Protein AF-A0AAW2W9T3-F1 (afdb_monomer)

Radius of gyration: 33.56 Å; Cα contacts (8 Å, |Δi|>4): 999; chains: 1; bounding box: 74×123×101 Å

Mean predicted aligned error: 19.27 Å

pLDDT: mean 73.45, std 22.7, range [21.59, 97.94]

Structure (mmCIF, N/CA/C/O backbone):
data_AF-A0AAW2W9T3-F1
#
_entry.id   AF-A0AAW2W9T3-F1
#
loop_
_atom_site.group_PDB
_atom_site.id
_atom_site.type_symbol
_atom_site.label_atom_id
_atom_site.label_alt_id
_atom_site.label_comp_id
_atom_site.label_asym_id
_atom_site.label_entity_id
_atom_site.label_seq_id
_atom_site.pdbx_PDB_ins_code
_atom_site.Cartn_x
_atom_site.Cartn_y
_atom_site.Cartn_z
_atom_site.occupancy
_atom_site.B_iso_or_equiv
_atom_site.auth_seq_id
_atom_site.auth_comp_id
_atom_site.auth_asym_id
_atom_site.auth_atom_id
_atom_site.pdbx_PDB_model_num
ATOM 1 N N . MET A 1 1 ? 9.383 1.566 -60.393 1.00 28.81 1 MET A N 1
ATOM 2 C CA . MET A 1 1 ? 8.942 0.351 -59.680 1.00 28.81 1 MET A CA 1
ATOM 3 C C . MET A 1 1 ? 9.323 0.533 -58.227 1.00 28.81 1 MET A C 1
ATOM 5 O O . MET A 1 1 ? 10.505 0.584 -57.920 1.00 28.81 1 MET A O 1
ATOM 9 N N . SER A 1 2 ? 8.333 0.792 -57.384 1.00 25.00 2 SER A N 1
ATOM 10 C CA . SER A 1 2 ? 8.499 1.185 -55.985 1.00 25.00 2 SER A CA 1
ATOM 11 C C . SER A 1 2 ? 8.487 -0.082 -55.123 1.00 25.00 2 SER A C 1
ATOM 13 O O . SER A 1 2 ? 7.438 -0.704 -54.991 1.00 25.00 2 SER A O 1
ATOM 15 N N . SER A 1 3 ? 9.645 -0.496 -54.599 1.00 24.22 3 SER A N 1
ATOM 16 C CA . SER A 1 3 ? 9.760 -1.596 -53.628 1.00 24.22 3 SER A CA 1
ATOM 17 C C . SER A 1 3 ? 9.370 -1.079 -52.238 1.00 24.22 3 SER A C 1
ATOM 19 O O . SER A 1 3 ? 9.903 -0.066 -51.780 1.00 24.22 3 SER A O 1
ATOM 21 N N . LEU A 1 4 ? 8.403 -1.736 -51.594 1.00 26.38 4 LEU A N 1
ATOM 22 C CA . LEU A 1 4 ? 7.988 -1.467 -50.217 1.00 26.38 4 LEU A CA 1
ATOM 23 C C . LEU A 1 4 ? 8.883 -2.295 -49.285 1.00 26.38 4 LEU A C 1
ATOM 25 O O . LEU A 1 4 ? 8.672 -3.492 -49.097 1.00 26.38 4 LEU A O 1
ATOM 29 N N . THR A 1 5 ? 9.898 -1.652 -48.710 1.00 29.64 5 THR A N 1
ATOM 30 C CA . THR A 1 5 ? 10.703 -2.214 -47.618 1.00 29.64 5 THR A CA 1
ATOM 31 C C . THR A 1 5 ? 9.876 -2.176 -46.331 1.00 29.64 5 THR A C 1
ATOM 33 O O . THR A 1 5 ? 9.401 -1.107 -45.939 1.00 29.64 5 THR A O 1
ATOM 36 N N . LEU A 1 6 ? 9.707 -3.316 -45.653 1.00 29.98 6 LEU A N 1
ATOM 37 C CA . LEU A 1 6 ? 9.110 -3.375 -44.314 1.00 29.98 6 LEU A CA 1
ATOM 38 C C . LEU A 1 6 ? 10.035 -2.650 -43.318 1.00 29.98 6 LEU A C 1
ATOM 40 O O . LEU A 1 6 ? 10.959 -3.234 -42.763 1.00 29.98 6 LEU A O 1
ATOM 44 N N . LYS A 1 7 ? 9.814 -1.347 -43.103 1.00 29.31 7 LYS A N 1
ATOM 45 C CA . LYS A 1 7 ? 10.530 -0.570 -42.082 1.00 29.31 7 LYS A CA 1
ATOM 46 C C . LYS A 1 7 ? 9.965 -0.866 -40.695 1.00 29.31 7 LYS A C 1
ATOM 48 O O . LYS A 1 7 ? 9.048 -0.197 -40.227 1.00 29.31 7 LYS A O 1
ATOM 53 N N . LEU A 1 8 ? 10.581 -1.815 -40.001 1.00 29.28 8 LEU A N 1
ATOM 54 C CA . LEU A 1 8 ? 10.527 -1.933 -38.541 1.00 29.28 8 LEU A CA 1
ATOM 55 C C . LEU A 1 8 ? 11.559 -0.972 -37.917 1.00 29.28 8 LEU A C 1
ATOM 57 O O . LEU A 1 8 ? 12.547 -1.396 -37.333 1.00 29.28 8 LEU A O 1
ATOM 61 N N . SER A 1 9 ? 11.404 0.339 -38.130 1.00 26.16 9 SER A N 1
ATOM 62 C CA . SER A 1 9 ? 12.124 1.389 -37.379 1.00 26.16 9 SER A CA 1
ATOM 63 C C . SER A 1 9 ? 11.781 2.793 -37.889 1.00 26.16 9 SER A C 1
ATOM 65 O O . SER A 1 9 ? 12.215 3.180 -38.970 1.00 26.16 9 SER A O 1
ATOM 67 N N . SER A 1 10 ? 11.037 3.562 -37.083 1.00 25.78 10 SER A N 1
ATOM 68 C CA . SER A 1 10 ? 11.217 5.015 -36.882 1.00 25.78 10 SER A CA 1
ATOM 69 C C . SER A 1 10 ? 10.054 5.604 -36.070 1.00 25.78 10 SER A C 1
ATOM 71 O O . SER A 1 10 ? 9.067 6.050 -36.644 1.00 25.78 10 SER A O 1
ATOM 73 N N . PHE A 1 11 ? 10.176 5.663 -34.743 1.00 25.94 11 PHE A N 1
ATOM 74 C CA . PHE A 1 11 ? 9.426 6.633 -33.932 1.00 25.94 11 PHE A CA 1
ATOM 75 C C . PHE A 1 11 ? 10.298 7.146 -32.778 1.00 25.94 11 PHE A C 1
ATOM 77 O O . PHE A 1 11 ? 9.972 6.975 -31.613 1.00 25.94 11 PHE A O 1
ATOM 84 N N . LEU A 1 12 ? 11.415 7.803 -33.114 1.00 24.53 12 LEU A N 1
ATOM 85 C CA . LEU A 1 12 ? 12.057 8.796 -32.247 1.00 24.53 12 LEU A CA 1
ATOM 86 C C . LEU A 1 12 ? 12.598 9.968 -33.092 1.00 24.53 12 LEU A C 1
ATOM 88 O O . LEU A 1 12 ? 13.439 9.778 -33.962 1.00 24.53 12 LEU A O 1
ATOM 92 N N . LEU A 1 13 ? 12.051 11.153 -32.790 1.00 28.12 13 LEU A N 1
ATOM 93 C CA . LEU A 1 13 ? 12.608 12.520 -32.823 1.00 28.12 13 LEU A CA 1
ATOM 94 C C . LEU A 1 13 ? 13.431 13.021 -34.033 1.00 28.12 13 LEU A C 1
ATOM 96 O O . LEU A 1 13 ? 14.560 12.607 -34.263 1.00 28.12 13 LEU A O 1
ATOM 100 N N . SER A 1 14 ? 12.941 14.097 -34.662 1.00 23.50 14 SER A N 1
ATOM 101 C CA . SER A 1 14 ? 13.670 15.374 -34.880 1.00 23.50 14 SER A CA 1
ATOM 102 C C . SER A 1 14 ? 12.725 16.392 -35.551 1.00 23.50 14 SER A C 1
ATOM 104 O O . SER A 1 14 ? 12.052 16.064 -36.518 1.00 23.50 14 SER A O 1
ATOM 106 N N . SER A 1 15 ? 12.441 17.524 -34.888 1.00 25.36 15 SER A N 1
ATOM 107 C CA . SER A 1 15 ? 13.003 18.878 -35.131 1.00 25.36 15 SER A CA 1
ATOM 108 C C . SER A 1 15 ? 12.239 19.629 -36.247 1.00 25.36 15 SER A C 1
ATOM 110 O O . SER A 1 15 ? 11.761 18.995 -37.170 1.00 25.36 15 SER A O 1
ATOM 112 N N . SER A 1 16 ? 12.018 20.943 -36.266 1.00 23.75 16 SER A N 1
ATOM 113 C CA . SER A 1 16 ? 12.790 22.059 -35.724 1.00 23.75 16 SER A CA 1
ATOM 114 C C . SER A 1 16 ? 12.041 23.385 -35.948 1.00 23.75 16 SER A C 1
ATOM 116 O O . SER A 1 16 ? 11.415 23.558 -36.987 1.00 23.75 16 SER A O 1
ATOM 118 N N . ALA A 1 17 ? 12.252 24.319 -35.017 1.00 24.38 17 ALA A N 1
ATOM 119 C CA . ALA A 1 17 ? 12.525 25.749 -35.212 1.00 24.38 17 ALA A CA 1
ATOM 120 C C . ALA A 1 17 ? 11.571 26.640 -36.034 1.00 24.38 17 ALA A C 1
ATOM 122 O O . ALA A 1 17 ? 11.462 26.511 -37.246 1.00 24.38 17 ALA A O 1
ATOM 123 N N . GLN A 1 18 ? 11.113 27.715 -35.382 1.00 23.45 18 GLN A N 1
ATOM 124 C CA . GLN A 1 18 ? 11.306 29.081 -35.884 1.00 23.45 18 GLN A CA 1
ATOM 125 C C . GLN A 1 18 ? 11.301 30.082 -34.717 1.00 23.45 18 GLN A C 1
ATOM 127 O O . GLN A 1 18 ? 10.327 30.211 -33.981 1.00 23.45 18 GLN A O 1
ATOM 132 N N . SER A 1 19 ? 12.427 30.769 -34.544 1.00 22.86 19 SER A N 1
ATOM 133 C CA . SER A 1 19 ? 12.552 32.064 -33.870 1.00 22.86 19 SER A CA 1
ATOM 134 C C . SER A 1 19 ? 12.524 33.167 -34.946 1.00 22.86 19 SER A C 1
ATOM 136 O O . SER A 1 19 ? 12.803 32.871 -36.112 1.00 22.86 19 SER A O 1
ATOM 138 N N . PRO A 1 20 ? 12.175 34.423 -34.599 1.00 26.45 20 PRO A N 1
ATOM 139 C CA . PRO A 1 20 ? 13.258 35.345 -34.245 1.00 26.45 20 PRO A CA 1
ATOM 140 C C . PRO A 1 20 ? 12.927 36.393 -33.148 1.00 26.45 20 PRO A C 1
ATOM 142 O O . PRO A 1 20 ? 11.794 36.831 -32.984 1.00 26.45 20 PRO A O 1
ATOM 145 N N . SER A 1 21 ? 13.987 36.756 -32.408 1.00 22.61 21 SER A N 1
ATOM 146 C CA . SER A 1 21 ? 14.390 38.092 -31.901 1.00 22.61 21 SER A CA 1
ATOM 147 C C . SER A 1 21 ? 13.304 39.107 -31.476 1.00 22.61 21 SER A C 1
ATOM 149 O O . SER A 1 21 ? 12.550 39.610 -32.297 1.00 22.61 21 SER A O 1
ATOM 151 N N . SER A 1 22 ? 13.208 39.448 -30.186 1.00 22.84 22 SER A N 1
ATOM 152 C CA . SER A 1 22 ? 13.941 40.531 -29.484 1.00 22.84 22 SER A CA 1
ATOM 153 C C . SER A 1 22 ? 13.091 41.793 -29.296 1.00 22.84 22 SER A C 1
ATOM 155 O O . SER A 1 22 ? 12.693 42.393 -30.286 1.00 22.84 22 SER A O 1
ATOM 157 N N . LEU A 1 23 ? 12.887 42.225 -28.045 1.00 23.83 23 LEU A N 1
ATOM 158 C CA . LEU A 1 23 ? 13.168 43.587 -27.559 1.00 23.83 23 LEU A CA 1
ATOM 159 C C . LEU A 1 23 ? 12.812 43.721 -26.069 1.00 23.83 23 LEU A C 1
ATOM 161 O O . LEU A 1 23 ? 11.945 43.037 -25.533 1.00 23.83 23 LEU A O 1
ATOM 165 N N . LEU A 1 24 ? 13.593 44.572 -25.415 1.00 21.97 24 LEU A N 1
ATOM 166 C CA . LEU A 1 24 ? 13.714 44.793 -23.982 1.00 21.97 24 LEU A CA 1
ATOM 167 C C . LEU A 1 24 ? 12.614 45.689 -23.391 1.00 21.97 24 LEU A C 1
ATOM 169 O O . LEU A 1 24 ? 12.110 46.594 -24.045 1.00 21.97 24 LEU A O 1
ATOM 173 N N . SER A 1 25 ? 12.430 45.489 -22.080 1.00 22.55 25 SER A N 1
ATOM 174 C CA . SER A 1 25 ? 12.135 46.476 -21.025 1.00 22.55 25 SER A CA 1
ATOM 175 C C . SER A 1 25 ? 10.830 47.278 -21.084 1.00 22.55 25 SER A C 1
ATOM 177 O O . SER A 1 25 ? 10.668 48.174 -21.901 1.00 22.55 25 SER A O 1
ATOM 179 N N . SER A 1 26 ? 9.995 47.153 -20.052 1.00 22.70 26 SER A N 1
ATOM 180 C CA . SER A 1 26 ? 10.038 48.056 -18.886 1.00 22.70 26 SER A CA 1
ATOM 181 C C . SER A 1 26 ? 8.856 47.809 -17.942 1.00 22.70 26 SER A C 1
ATOM 183 O O . SER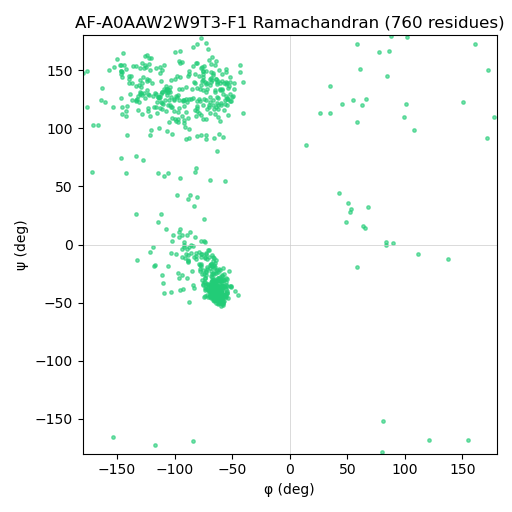 A 1 26 ? 7.784 47.350 -18.320 1.00 22.70 26 SER A O 1
ATOM 185 N N . SER A 1 27 ? 9.129 48.069 -16.673 1.00 22.53 27 SER A N 1
ATOM 186 C CA . SER A 1 27 ? 8.262 48.006 -15.505 1.00 22.53 27 SER A CA 1
ATOM 187 C C . SER A 1 27 ? 7.184 49.093 -15.480 1.00 22.53 27 SER A C 1
ATOM 189 O O . SER A 1 27 ? 7.516 50.256 -15.695 1.00 22.53 27 SER A O 1
ATOM 191 N N . SER A 1 28 ? 5.979 48.761 -15.011 1.00 23.75 28 SER A N 1
ATOM 192 C CA . SER A 1 28 ? 5.207 49.656 -14.134 1.00 23.75 28 SER A CA 1
ATOM 193 C C . SER A 1 28 ? 4.069 48.921 -13.419 1.00 23.75 28 SER A C 1
ATOM 195 O O . SER A 1 28 ? 3.207 48.301 -14.034 1.00 23.75 28 SER A O 1
ATOM 197 N N . SER A 1 29 ? 4.109 49.028 -12.098 1.00 22.73 29 SER A N 1
ATOM 198 C CA . SER A 1 29 ? 3.089 48.741 -11.091 1.00 22.73 29 SER A CA 1
ATOM 199 C C . SER A 1 29 ? 1.771 49.485 -11.324 1.00 22.73 29 SER A C 1
ATOM 201 O O . SER A 1 29 ? 1.824 50.625 -11.765 1.00 22.73 29 SER A O 1
ATOM 203 N N . LEU A 1 30 ? 0.636 48.880 -10.930 1.00 23.33 30 LEU A N 1
ATOM 204 C CA . LEU A 1 30 ? -0.597 49.531 -10.429 1.00 23.33 30 LEU A CA 1
ATOM 205 C C . LEU A 1 30 ? -1.569 48.454 -9.877 1.00 23.33 30 LEU A C 1
ATOM 207 O O . LEU A 1 30 ? -2.106 47.637 -10.614 1.00 23.33 30 LEU A O 1
ATOM 211 N N . THR A 1 31 ? -1.638 48.322 -8.548 1.00 21.91 31 THR A N 1
ATOM 212 C CA . THR A 1 31 ? -2.801 48.581 -7.666 1.00 21.91 31 THR A CA 1
ATOM 213 C C . THR A 1 31 ? -4.091 47.791 -7.929 1.00 21.91 31 THR A C 1
ATOM 215 O O . THR A 1 31 ? -4.872 48.112 -8.818 1.00 21.91 31 THR A O 1
ATOM 218 N N . SER A 1 32 ? -4.324 46.823 -7.036 1.00 24.59 32 SER A N 1
ATOM 219 C CA . SER A 1 32 ? -5.576 46.534 -6.311 1.00 24.59 32 SER A CA 1
ATOM 220 C C . SER A 1 32 ? -6.912 46.957 -6.938 1.00 24.59 32 SER A C 1
ATOM 222 O O . SER A 1 32 ? -7.265 48.130 -6.877 1.00 24.59 32 SER A O 1
ATOM 224 N N . TYR A 1 33 ? -7.735 45.976 -7.318 1.00 21.59 33 TYR A N 1
ATOM 225 C CA . TYR A 1 33 ? -9.193 46.064 -7.190 1.00 21.59 33 TYR A CA 1
ATOM 226 C C . TYR A 1 33 ? -9.769 44.678 -6.863 1.00 21.59 33 TYR A C 1
ATOM 228 O O . TYR A 1 33 ? -9.711 43.757 -7.672 1.00 21.59 33 TYR A O 1
ATOM 236 N N . ILE A 1 34 ? -10.298 44.544 -5.645 1.00 24.36 34 ILE A N 1
ATOM 237 C CA . ILE A 1 34 ? -11.130 43.425 -5.186 1.00 24.36 34 ILE A CA 1
ATOM 238 C C . ILE A 1 34 ? -12.590 43.822 -5.445 1.00 24.36 34 ILE A C 1
ATOM 240 O O . ILE A 1 34 ? -13.016 44.846 -4.905 1.00 24.36 34 ILE A O 1
ATOM 244 N N . PRO A 1 35 ? -13.386 43.039 -6.190 1.00 23.75 35 PRO A N 1
ATOM 245 C CA . PRO A 1 35 ? -14.841 43.094 -6.115 1.00 23.75 35 PRO A CA 1
ATOM 246 C C . PRO A 1 35 ? -15.387 41.978 -5.195 1.00 23.75 35 PRO A C 1
ATOM 248 O O . PRO A 1 35 ? -14.815 40.887 -5.146 1.00 23.75 35 PRO A O 1
ATOM 251 N N . PRO A 1 36 ? -16.480 42.222 -4.446 1.00 24.06 36 PRO A N 1
ATOM 252 C CA . PRO A 1 36 ? -17.007 41.283 -3.460 1.00 24.06 36 PRO A CA 1
ATOM 253 C C . PRO A 1 36 ? -17.878 40.175 -4.079 1.00 24.06 36 PRO A C 1
ATOM 255 O O . PRO A 1 36 ? -18.471 40.336 -5.144 1.00 24.06 36 PRO A O 1
ATOM 258 N N . LEU A 1 37 ? -17.958 39.062 -3.342 1.00 26.14 37 LEU A N 1
ATOM 259 C CA . LEU A 1 37 ? -18.796 37.873 -3.551 1.00 26.14 37 LEU A CA 1
ATOM 260 C C . LEU A 1 37 ? -20.255 38.160 -3.958 1.00 26.14 37 LEU A C 1
ATOM 262 O O . LEU A 1 37 ? -20.860 39.094 -3.430 1.00 26.14 37 LEU A O 1
ATOM 266 N N . PRO A 1 38 ? -20.909 37.212 -4.656 1.00 22.12 38 PRO A N 1
ATOM 267 C CA . PRO A 1 38 ? -22.319 36.925 -4.460 1.00 22.12 38 PRO A CA 1
ATOM 268 C C . PRO A 1 38 ? -22.505 35.675 -3.589 1.00 22.12 38 PRO A C 1
ATOM 270 O O . PRO A 1 38 ? -22.025 34.579 -3.877 1.00 22.12 38 PRO A O 1
ATOM 273 N N . SER A 1 39 ? -23.247 35.868 -2.506 1.00 24.38 39 SER A N 1
ATOM 274 C CA . SER A 1 39 ? -23.796 34.841 -1.634 1.00 24.38 39 SER A CA 1
ATOM 275 C C . SER A 1 39 ? -24.855 34.011 -2.368 1.00 24.38 39 SER A C 1
ATOM 277 O O . SER A 1 39 ? -25.858 34.540 -2.844 1.00 24.38 39 SER A O 1
ATOM 279 N N . LEU A 1 40 ? -24.679 32.690 -2.406 1.00 23.30 40 LEU A N 1
ATOM 280 C CA . LEU A 1 40 ? -25.723 31.756 -2.830 1.00 23.30 40 LEU A CA 1
ATOM 281 C C . LEU A 1 40 ? -26.148 30.895 -1.638 1.00 23.30 40 LEU A C 1
ATOM 283 O O . LEU A 1 40 ? -25.479 29.944 -1.243 1.00 23.30 40 LEU A O 1
ATOM 287 N N . ARG A 1 41 ? -27.286 31.279 -1.049 1.00 21.67 41 ARG A N 1
ATOM 288 C CA . ARG A 1 41 ? -28.108 30.436 -0.173 1.00 21.67 41 ARG A CA 1
ATOM 289 C C . ARG A 1 41 ? -28.865 29.431 -1.037 1.00 21.67 41 ARG A C 1
ATOM 291 O O . ARG A 1 41 ? -29.556 29.844 -1.963 1.00 21.67 41 ARG A O 1
ATOM 298 N N . PHE A 1 42 ? -28.853 28.160 -0.645 1.00 22.38 42 PHE A N 1
ATOM 299 C CA . PHE A 1 42 ? -29.836 27.173 -1.095 1.00 22.38 42 PHE A CA 1
ATOM 300 C C . PHE A 1 42 ? -30.505 26.463 0.103 1.00 22.38 42 PHE A C 1
ATOM 302 O O . PHE A 1 42 ? -29.948 26.452 1.203 1.00 22.38 42 PHE A O 1
ATOM 309 N N . PRO A 1 43 ? -31.757 25.996 -0.063 1.00 21.77 43 PRO A N 1
ATOM 310 C CA . PRO A 1 43 ? -32.754 25.920 1.003 1.00 21.77 43 PRO A CA 1
ATOM 311 C C . PRO A 1 43 ? -32.722 24.611 1.802 1.00 21.77 43 PRO A C 1
ATOM 313 O O . PRO A 1 43 ? -32.554 23.526 1.252 1.00 21.77 43 PRO A O 1
ATOM 316 N N . ARG A 1 44 ? -33.008 24.710 3.107 1.00 21.91 44 ARG A N 1
ATOM 317 C CA . ARG A 1 44 ? -33.393 23.573 3.957 1.00 21.91 44 ARG A CA 1
ATOM 318 C C . ARG A 1 44 ? -34.758 23.039 3.512 1.00 21.91 44 ARG A C 1
ATOM 320 O O . ARG A 1 44 ? -35.753 23.751 3.627 1.00 21.91 44 ARG A O 1
ATOM 327 N N . LYS A 1 45 ? -34.825 21.772 3.106 1.00 22.59 45 LYS A N 1
ATOM 328 C CA . LYS A 1 45 ? -36.050 20.967 3.197 1.00 22.59 45 LYS A CA 1
ATOM 329 C C . LYS A 1 45 ? -35.782 19.810 4.148 1.00 22.59 45 LYS A C 1
ATOM 331 O O . LYS A 1 45 ? -34.885 19.012 3.907 1.00 22.59 45 LYS A O 1
ATOM 336 N N . SER A 1 46 ? -36.537 19.760 5.242 1.00 24.03 46 SER A N 1
ATOM 337 C CA . SER A 1 46 ? -36.620 18.579 6.091 1.00 24.03 46 SER A CA 1
ATOM 338 C C . SER A 1 46 ? -37.549 17.564 5.427 1.00 24.03 46 SER A C 1
ATOM 340 O O . SER A 1 46 ? -38.642 17.907 4.975 1.00 24.03 46 SER A O 1
ATOM 342 N N . SER A 1 47 ? -37.137 16.302 5.383 1.00 24.12 47 SER A N 1
ATOM 343 C CA . SER A 1 47 ? -38.068 15.192 5.206 1.00 24.12 47 SER A CA 1
ATOM 344 C C . SER A 1 47 ? -37.613 14.026 6.070 1.00 24.12 47 SER A C 1
ATOM 346 O O . SER A 1 47 ? -36.586 13.408 5.807 1.00 24.12 47 SER A O 1
ATOM 348 N N . ASN A 1 48 ? -38.394 13.756 7.113 1.00 24.88 48 ASN A N 1
ATOM 349 C CA . ASN A 1 48 ? -38.319 12.544 7.915 1.00 24.88 48 ASN A CA 1
ATOM 350 C C . ASN A 1 48 ? -38.623 11.334 7.025 1.00 24.88 48 ASN A C 1
ATOM 352 O O . ASN A 1 48 ? -39.760 11.214 6.575 1.00 24.88 48 ASN A O 1
ATOM 356 N N . TYR A 1 49 ? -37.673 10.417 6.830 1.00 24.44 49 TYR A N 1
ATOM 357 C CA . TYR A 1 49 ? -37.990 9.061 6.384 1.00 24.44 49 TYR A CA 1
ATOM 358 C C . TYR A 1 49 ? -37.183 8.021 7.160 1.00 24.44 49 TYR A C 1
ATOM 360 O O . TYR A 1 49 ? -35.965 8.071 7.279 1.00 24.44 49 TYR A O 1
ATOM 368 N N . ARG A 1 50 ? -37.951 7.105 7.746 1.00 23.39 50 ARG A N 1
ATOM 369 C CA . ARG A 1 50 ? -37.570 5.996 8.614 1.00 23.39 50 ARG A CA 1
ATOM 370 C C . ARG A 1 50 ? -36.876 4.933 7.753 1.00 23.39 50 ARG A C 1
ATOM 372 O O . ARG A 1 50 ? -37.503 4.396 6.842 1.00 23.39 50 ARG A O 1
ATOM 379 N N . GLY A 1 51 ? -35.600 4.662 8.019 1.00 23.30 51 GLY A N 1
ATOM 380 C CA . GLY A 1 51 ? -34.808 3.667 7.295 1.00 23.30 51 GLY A CA 1
ATOM 381 C C . GLY A 1 51 ? -35.351 2.247 7.471 1.00 23.30 51 GLY A C 1
ATOM 382 O O . GLY A 1 51 ? -35.743 1.850 8.570 1.00 23.30 51 GLY A O 1
ATOM 383 N N . ARG A 1 52 ? -35.368 1.477 6.380 1.00 21.78 52 ARG A N 1
ATOM 384 C CA . ARG A 1 52 ? -35.613 0.032 6.393 1.00 21.78 52 ARG A CA 1
ATOM 385 C C . ARG A 1 52 ? -34.273 -0.658 6.127 1.00 21.78 52 ARG A C 1
ATOM 387 O O . ARG A 1 52 ? -33.835 -0.739 4.986 1.00 21.78 52 ARG A O 1
ATOM 394 N N . LEU A 1 53 ? -33.612 -1.083 7.203 1.00 26.77 53 LEU A N 1
ATOM 395 C CA . LEU A 1 53 ? -32.413 -1.924 7.173 1.00 26.77 53 LEU A CA 1
ATOM 396 C C . LEU A 1 53 ? -32.767 -3.292 6.579 1.00 26.77 53 LEU A C 1
ATOM 398 O O . LEU A 1 53 ? -33.752 -3.908 6.993 1.00 26.77 53 LEU A O 1
ATOM 402 N N . THR A 1 54 ? -31.971 -3.766 5.623 1.00 22.77 54 THR A N 1
ATOM 403 C CA . THR A 1 54 ? -32.106 -5.121 5.076 1.00 22.77 54 THR A CA 1
ATOM 404 C C . THR A 1 54 ? -31.057 -6.005 5.737 1.00 22.77 54 THR A C 1
ATOM 406 O O . THR A 1 54 ? -29.864 -5.861 5.498 1.00 22.77 54 THR A O 1
ATOM 409 N N . LEU A 1 55 ? -31.525 -6.884 6.619 1.00 21.73 55 LEU A N 1
ATOM 410 C CA . LEU A 1 55 ? -30.737 -7.885 7.327 1.00 21.73 55 LEU A CA 1
ATOM 411 C C . LEU A 1 55 ? -30.518 -9.083 6.388 1.00 21.73 55 LEU A C 1
ATOM 413 O O . LEU A 1 55 ? -31.492 -9.735 6.017 1.00 21.73 55 LEU A O 1
ATOM 417 N N . ILE A 1 56 ? -29.277 -9.402 6.014 1.00 23.22 56 ILE A N 1
ATOM 418 C CA . ILE A 1 56 ? -28.965 -10.697 5.388 1.00 23.22 56 ILE A CA 1
ATOM 419 C C . ILE A 1 56 ? -28.405 -11.600 6.482 1.00 23.22 56 ILE A C 1
ATOM 421 O O . ILE A 1 56 ? -27.289 -11.418 6.958 1.00 23.22 56 ILE A O 1
ATOM 425 N N . ARG A 1 57 ? -29.228 -12.557 6.910 1.00 22.44 57 ARG A N 1
ATOM 426 C CA . ARG A 1 57 ? -28.869 -13.623 7.845 1.00 22.44 57 ARG A CA 1
ATOM 427 C C . ARG A 1 57 ? -28.676 -14.885 7.006 1.00 22.44 57 ARG A C 1
ATOM 429 O O . ARG A 1 57 ? -29.616 -15.305 6.340 1.00 22.44 57 ARG A O 1
ATOM 436 N N . ALA A 1 58 ? -27.478 -15.457 6.995 1.00 23.06 58 ALA A N 1
ATOM 437 C CA . ALA A 1 58 ? -27.243 -16.736 6.335 1.00 23.06 58 ALA A CA 1
ATOM 438 C C . ALA A 1 58 ? -27.763 -17.877 7.228 1.00 23.06 58 ALA A C 1
ATOM 440 O O . ALA A 1 58 ? -27.351 -17.986 8.383 1.00 23.06 58 ALA A O 1
ATOM 441 N N . SER A 1 59 ? -28.663 -18.713 6.705 1.00 23.55 59 SER A N 1
ATOM 442 C CA . SER A 1 59 ? -28.896 -20.071 7.209 1.00 23.55 59 SER A CA 1
ATOM 443 C C . SER A 1 59 ? -29.104 -21.038 6.044 1.00 23.55 59 SER A C 1
ATOM 445 O O . SER A 1 59 ? -29.736 -20.686 5.049 1.00 23.55 59 SER A O 1
ATOM 447 N N . GLU A 1 60 ? -28.575 -22.247 6.200 1.00 25.50 60 GLU A N 1
ATOM 448 C CA . GLU A 1 60 ? -28.649 -23.383 5.277 1.00 25.50 60 GLU A CA 1
ATOM 449 C C . GLU A 1 60 ? -30.045 -24.044 5.251 1.00 25.50 60 GLU A C 1
ATOM 451 O O . GLU A 1 60 ? -30.664 -24.196 6.306 1.00 25.50 60 GLU A O 1
ATOM 456 N N . ASN A 1 61 ? -30.518 -24.427 4.051 1.00 24.19 61 ASN A N 1
ATOM 457 C CA . ASN A 1 61 ? -31.056 -25.753 3.655 1.00 24.19 61 ASN A CA 1
ATOM 458 C C . ASN A 1 61 ? -32.127 -25.710 2.534 1.00 24.19 61 ASN A C 1
ATOM 460 O O . ASN A 1 61 ? -33.169 -25.076 2.668 1.00 24.19 61 ASN A O 1
ATOM 464 N N . ASP A 1 62 ? -31.798 -26.441 1.463 1.00 23.80 62 ASP A N 1
ATOM 465 C CA . ASP A 1 62 ? -32.538 -27.322 0.537 1.00 23.80 62 ASP A CA 1
ATOM 466 C C . ASP A 1 62 ? -34.004 -27.131 0.056 1.00 23.80 62 ASP A C 1
ATOM 468 O O . ASP A 1 62 ? -34.965 -27.024 0.811 1.00 23.80 62 ASP A O 1
ATOM 472 N N . ASP A 1 63 ? -34.096 -27.365 -1.268 1.00 24.39 63 ASP A N 1
ATOM 473 C CA . ASP A 1 63 ? -35.095 -28.088 -2.087 1.00 24.39 63 ASP A CA 1
ATOM 474 C C . ASP A 1 63 ? -36.229 -27.362 -2.884 1.00 24.39 63 ASP A C 1
ATOM 476 O O . ASP A 1 63 ? -37.247 -26.918 -2.366 1.00 24.39 63 ASP A O 1
ATOM 480 N N . LYS A 1 64 ? -36.037 -27.414 -4.223 1.00 24.83 64 LYS A N 1
ATOM 481 C CA . LYS A 1 64 ? -36.938 -27.702 -5.378 1.00 24.83 64 LYS A CA 1
ATOM 482 C C . LYS A 1 64 ? -38.131 -26.815 -5.831 1.00 24.83 64 LYS A C 1
ATOM 484 O O . LYS A 1 64 ? -39.186 -26.752 -5.215 1.00 24.83 64 LYS A O 1
ATOM 489 N N . SER A 1 65 ? -38.026 -26.474 -7.133 1.00 23.45 65 SER A N 1
ATOM 490 C CA . SER A 1 65 ? -39.005 -26.617 -8.252 1.00 23.45 65 SER A CA 1
ATOM 491 C C . SER A 1 65 ? -39.740 -25.390 -8.859 1.00 23.45 65 SER A C 1
ATOM 493 O O . SER A 1 65 ? -40.796 -24.984 -8.399 1.00 23.45 65 SER A O 1
ATOM 495 N N . SER A 1 66 ? -39.184 -24.934 -10.001 1.00 24.23 66 SER A N 1
ATOM 496 C CA . SER A 1 66 ? -39.780 -24.604 -11.331 1.00 24.23 66 SER A CA 1
ATOM 497 C C . SER A 1 66 ? -40.912 -23.536 -11.479 1.00 24.23 66 SER A C 1
ATOM 499 O O . SER A 1 66 ? -41.339 -22.939 -10.503 1.00 24.23 66 SER A O 1
ATOM 501 N N . PRO A 1 67 ? -41.326 -23.152 -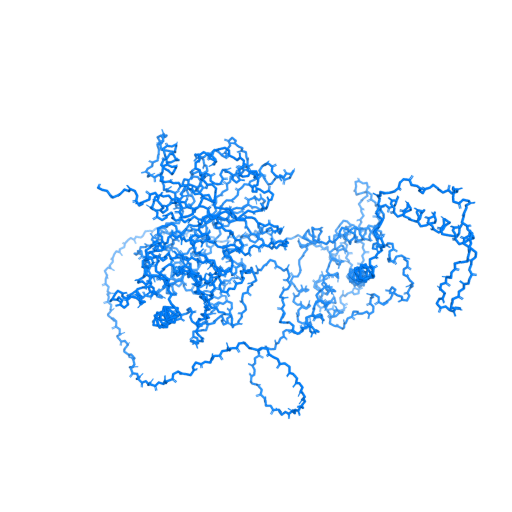12.715 1.00 35.59 67 PRO A N 1
ATOM 502 C CA . PRO A 1 67 ? -40.852 -21.930 -13.384 1.00 35.59 67 PRO A CA 1
ATOM 503 C C . PRO A 1 67 ? -42.000 -20.980 -13.798 1.00 35.59 67 PRO A C 1
ATOM 505 O O . PRO A 1 67 ? -43.137 -21.414 -13.941 1.00 35.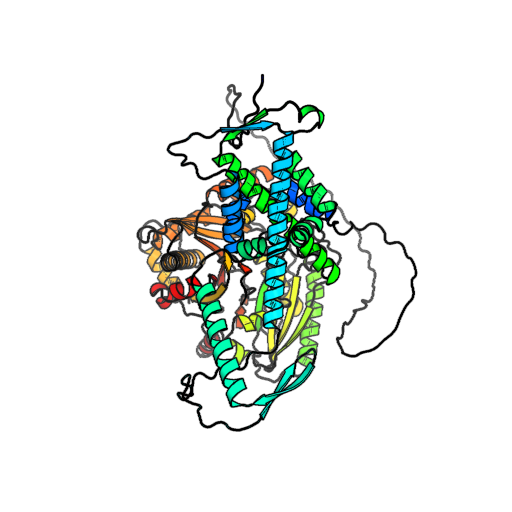59 67 PRO A O 1
ATOM 508 N N . ASN A 1 68 ? -41.722 -19.703 -14.091 1.00 25.05 68 ASN A N 1
ATOM 509 C CA . ASN A 1 68 ? -42.511 -18.975 -15.097 1.00 25.05 68 ASN A CA 1
ATOM 510 C C . ASN A 1 68 ? -41.838 -17.696 -15.599 1.00 25.05 68 ASN A C 1
ATOM 512 O O . ASN A 1 68 ? -41.329 -16.882 -14.832 1.00 25.05 68 ASN A O 1
ATOM 516 N N . ALA A 1 69 ? -41.879 -17.558 -16.923 1.00 28.00 69 ALA A N 1
ATOM 517 C CA . ALA A 1 69 ? -41.439 -16.414 -17.698 1.00 28.00 69 ALA A CA 1
ATOM 518 C C . ALA A 1 69 ? -42.436 -15.249 -17.598 1.00 28.00 69 ALA A C 1
ATOM 520 O O . ALA A 1 69 ? -43.649 -15.454 -17.555 1.00 28.00 69 ALA A O 1
ATOM 521 N N . GLY A 1 70 ? -41.912 -14.027 -17.631 1.00 25.02 70 GLY A N 1
ATOM 522 C CA . GLY A 1 70 ? -42.690 -12.801 -17.752 1.00 25.02 70 GLY A CA 1
ATOM 523 C C . GLY A 1 70 ? -41.774 -11.634 -18.092 1.00 25.02 70 GLY A C 1
ATOM 524 O O . GLY A 1 70 ? -41.052 -11.141 -17.231 1.00 25.02 70 GLY A O 1
ATOM 525 N N . ASP A 1 71 ? -41.792 -11.237 -19.362 1.00 28.11 71 ASP A N 1
ATOM 526 C CA . ASP A 1 71 ? -41.082 -10.090 -19.924 1.00 28.11 71 ASP A CA 1
ATOM 527 C C . ASP A 1 71 ? -41.312 -8.797 -19.126 1.00 28.11 71 ASP A C 1
ATOM 529 O O . ASP A 1 71 ? -42.440 -8.321 -18.989 1.00 28.11 71 ASP A O 1
ATOM 533 N N . SER A 1 72 ? -40.223 -8.139 -18.726 1.00 26.88 72 SER A N 1
ATOM 534 C CA . SER A 1 72 ? -40.228 -6.698 -18.476 1.00 26.88 72 SER A CA 1
ATOM 535 C C . SER A 1 72 ? -38.909 -6.079 -18.934 1.00 26.88 72 SER A C 1
ATOM 537 O O . SER A 1 72 ? -37.840 -6.378 -18.406 1.00 26.88 72 SER A O 1
ATOM 539 N N . LYS A 1 73 ? -39.018 -5.220 -19.950 1.00 29.22 73 LYS A N 1
ATOM 540 C CA . LYS A 1 73 ? -37.946 -4.460 -20.600 1.00 29.22 73 LYS A CA 1
ATOM 541 C C . LYS A 1 73 ? -37.083 -3.684 -19.593 1.00 29.22 73 LYS A C 1
ATOM 543 O O . LYS A 1 73 ? -37.585 -2.808 -18.895 1.00 29.22 73 LYS A O 1
ATOM 548 N N . THR A 1 74 ? -35.779 -3.939 -19.605 1.00 25.66 74 THR A N 1
ATOM 549 C CA . THR A 1 74 ? -34.736 -3.123 -18.961 1.00 25.66 74 THR A CA 1
ATOM 550 C C . THR A 1 74 ? -34.333 -1.933 -19.846 1.00 25.66 74 THR A C 1
ATOM 552 O O . THR A 1 74 ? -34.158 -2.124 -21.053 1.00 25.66 74 THR A O 1
ATOM 555 N N . PRO A 1 75 ? -34.119 -0.722 -19.297 1.00 31.20 75 PRO A N 1
ATOM 556 C CA . PRO A 1 75 ? -33.535 0.385 -20.043 1.00 31.20 75 PRO A CA 1
ATOM 557 C C . PRO A 1 75 ? -31.995 0.330 -20.004 1.00 31.20 75 PRO A C 1
ATOM 559 O O . PRO A 1 75 ? -31.396 0.279 -18.937 1.00 31.20 75 PRO A O 1
ATOM 562 N N . ASN A 1 76 ? -31.390 0.327 -21.197 1.00 34.38 76 ASN A N 1
ATOM 563 C CA . ASN A 1 76 ? -29.995 0.631 -21.557 1.00 34.38 76 ASN A CA 1
ATOM 564 C C . ASN A 1 76 ? -28.945 0.692 -20.425 1.00 34.38 76 ASN A C 1
ATOM 566 O O . ASN A 1 76 ? -28.561 1.771 -19.977 1.00 34.38 76 ASN A O 1
ATOM 570 N N . GLY A 1 77 ? -28.392 -0.472 -20.076 1.00 27.94 77 GLY A N 1
ATOM 571 C CA . GLY A 1 77 ? -27.030 -0.616 -19.558 1.00 27.94 77 GLY A CA 1
ATOM 572 C C . GLY A 1 77 ? -26.127 -1.157 -20.669 1.00 27.94 77 GLY A C 1
ATOM 573 O O . GLY A 1 77 ? -26.568 -1.972 -21.479 1.00 27.94 77 GLY A O 1
ATOM 574 N N . THR A 1 78 ? -24.887 -0.680 -20.760 1.00 36.12 78 THR A N 1
ATOM 575 C CA . THR A 1 78 ? -23.895 -1.150 -21.738 1.00 36.12 78 THR A CA 1
ATOM 576 C C . THR A 1 78 ? -23.742 -2.670 -21.622 1.00 36.12 78 THR A C 1
ATOM 578 O O . THR A 1 78 ? -23.413 -3.173 -20.549 1.00 36.12 78 THR A O 1
ATOM 581 N N . LEU A 1 79 ? -24.027 -3.394 -22.708 1.00 33.50 79 LEU A N 1
ATOM 582 C CA . LEU A 1 79 ? -23.954 -4.856 -22.761 1.00 33.50 79 LEU A CA 1
ATOM 583 C C . LEU A 1 79 ? -22.559 -5.370 -22.335 1.00 33.50 79 LEU A C 1
ATOM 585 O O . LEU A 1 79 ? -21.558 -4.692 -22.592 1.00 33.50 79 LEU A O 1
ATOM 589 N N . PRO A 1 80 ? -22.460 -6.584 -21.758 1.00 49.91 80 PRO A N 1
ATOM 590 C CA . PRO A 1 80 ? -21.188 -7.287 -21.616 1.00 49.91 80 PRO A CA 1
ATOM 591 C C . PRO A 1 80 ? -20.485 -7.355 -22.975 1.00 49.91 80 PRO A C 1
ATOM 593 O O . PRO A 1 80 ? -21.112 -7.746 -23.963 1.00 49.91 80 PRO A O 1
ATOM 596 N N . LYS A 1 81 ? -19.203 -6.967 -23.031 1.00 60.75 81 LYS A N 1
ATOM 597 C CA . LYS A 1 81 ? -18.430 -7.005 -24.280 1.00 60.75 81 LYS A CA 1
ATOM 598 C C . LYS A 1 81 ? -18.490 -8.407 -24.883 1.00 60.75 81 LYS A C 1
ATOM 600 O O . LYS A 1 81 ? -18.161 -9.389 -24.215 1.00 60.75 81 LYS A O 1
ATOM 605 N N . GLY A 1 82 ? -18.902 -8.501 -26.143 1.00 73.88 82 GLY A N 1
ATOM 606 C CA . GLY A 1 82 ? -18.974 -9.781 -26.845 1.00 73.88 82 GLY A CA 1
ATOM 607 C C . GLY A 1 82 ? -17.580 -10.359 -27.116 1.00 73.88 82 GLY A C 1
ATOM 608 O O . GLY A 1 82 ? -16.612 -9.611 -27.258 1.00 73.88 82 GLY A O 1
ATOM 609 N N . ARG A 1 83 ? -17.473 -11.687 -27.273 1.00 78.69 83 ARG A N 1
ATOM 610 C CA . ARG A 1 83 ? -16.230 -12.395 -27.659 1.00 78.69 83 ARG A CA 1
ATOM 611 C C . ARG A 1 83 ? -15.493 -11.702 -28.810 1.00 78.69 83 ARG A C 1
ATOM 613 O O . ARG A 1 83 ? -14.281 -11.499 -28.759 1.00 78.69 83 ARG A O 1
ATOM 620 N N . ARG A 1 84 ? -16.255 -11.280 -29.822 1.00 81.69 84 ARG A N 1
ATOM 621 C CA . ARG A 1 84 ? -15.775 -10.535 -30.989 1.00 81.69 84 ARG A CA 1
ATOM 622 C C . ARG A 1 84 ? -15.062 -9.231 -30.627 1.00 81.69 84 ARG A C 1
ATOM 624 O O . ARG A 1 84 ? -14.017 -8.935 -31.194 1.00 81.69 84 ARG A O 1
ATOM 631 N N . GLU A 1 85 ? -15.611 -8.446 -29.708 1.00 79.88 85 GLU A N 1
ATOM 632 C CA . GLU A 1 85 ? -15.056 -7.141 -29.330 1.00 79.88 85 GLU A CA 1
ATOM 633 C C . GLU A 1 85 ? -13.731 -7.300 -28.587 1.00 79.88 85 GLU A C 1
ATOM 635 O O . GLU A 1 85 ? -12.780 -6.580 -28.877 1.00 79.88 85 GLU A O 1
ATOM 640 N N . ILE A 1 86 ? -13.642 -8.295 -27.700 1.00 77.12 86 ILE A N 1
ATOM 641 C CA . ILE A 1 86 ? -12.423 -8.611 -26.943 1.00 77.12 86 ILE A CA 1
ATOM 642 C C . ILE A 1 86 ? -11.299 -9.052 -27.890 1.00 77.12 86 ILE A C 1
ATOM 644 O O . ILE A 1 86 ? -10.167 -8.580 -27.777 1.00 77.12 86 ILE A O 1
ATOM 648 N N . LEU A 1 87 ? -11.606 -9.933 -28.846 1.00 79.88 87 LEU A N 1
ATOM 649 C CA . LEU A 1 87 ? -10.630 -10.410 -29.827 1.00 79.88 87 LEU A CA 1
ATOM 650 C C . LEU A 1 87 ? -10.140 -9.286 -30.750 1.00 79.88 87 LEU A C 1
ATOM 652 O O . LEU A 1 87 ? -8.944 -9.199 -31.033 1.00 79.88 87 LEU A O 1
ATOM 656 N N . LEU A 1 88 ? -11.038 -8.399 -31.191 1.00 80.19 88 LEU A N 1
ATOM 657 C CA . LEU A 1 88 ? -10.671 -7.244 -32.013 1.00 80.19 88 LEU A CA 1
ATOM 658 C C . LEU A 1 88 ? -9.829 -6.230 -31.230 1.00 80.19 88 LEU A C 1
ATOM 660 O O . LEU A 1 88 ? -8.824 -5.754 -31.754 1.00 80.19 88 LEU A O 1
ATOM 664 N N . GLU A 1 89 ? -10.187 -5.943 -29.978 1.00 72.56 89 GLU A N 1
ATOM 665 C CA . GLU A 1 89 ? -9.415 -5.064 -29.093 1.00 72.56 89 GLU A CA 1
ATOM 666 C C . GLU A 1 89 ? -8.003 -5.616 -28.857 1.00 72.56 89 GLU A C 1
ATOM 668 O O . GLU A 1 89 ? -7.025 -4.874 -28.948 1.00 72.56 89 GLU A O 1
ATOM 673 N N . TYR A 1 90 ? -7.866 -6.923 -28.625 1.00 77.19 90 TYR A N 1
ATOM 674 C CA . TYR A 1 90 ? -6.559 -7.564 -28.481 1.00 77.19 90 TYR A CA 1
ATOM 675 C C . TYR A 1 90 ? -5.698 -7.395 -29.742 1.00 77.19 90 TYR A C 1
ATOM 677 O O . TYR A 1 90 ? -4.576 -6.890 -29.680 1.00 77.19 90 TYR A O 1
ATOM 685 N N . VAL A 1 91 ? -6.243 -7.755 -30.904 1.00 80.94 91 VAL A N 1
ATOM 686 C CA . VAL A 1 91 ? -5.536 -7.700 -32.191 1.00 80.94 91 VAL A CA 1
ATOM 687 C C . VAL A 1 91 ? -5.139 -6.272 -32.595 1.00 80.94 91 VAL A C 1
ATOM 689 O O . VAL A 1 91 ? -4.110 -6.064 -33.246 1.00 80.94 91 VAL A O 1
ATOM 692 N N . GLN A 1 92 ? -5.928 -5.269 -32.211 1.00 74.94 92 GLN A N 1
ATOM 693 C CA . GLN A 1 92 ? -5.627 -3.861 -32.479 1.00 74.94 92 GLN A CA 1
ATOM 694 C C . GLN A 1 92 ? -4.503 -3.310 -31.596 1.00 74.94 92 GLN A C 1
ATOM 696 O O . GLN A 1 92 ? -3.774 -2.424 -32.038 1.00 74.94 92 GLN A O 1
ATOM 701 N N . ASN A 1 93 ? -4.333 -3.850 -30.388 1.00 69.31 93 ASN A N 1
ATOM 702 C CA . ASN A 1 93 ? -3.412 -3.308 -29.389 1.00 69.31 93 ASN A CA 1
ATOM 703 C C . ASN A 1 93 ? -2.130 -4.129 -29.203 1.00 69.31 93 ASN A C 1
ATOM 705 O O . ASN A 1 93 ? -1.151 -3.599 -28.684 1.00 69.31 93 ASN A O 1
ATOM 709 N N . VAL A 1 94 ? -2.094 -5.396 -29.632 1.00 71.56 94 VAL A N 1
ATOM 710 C CA . VAL A 1 94 ? -0.904 -6.248 -29.482 1.00 71.56 94 VAL A CA 1
ATOM 711 C C . VAL A 1 94 ? 0.303 -5.656 -30.226 1.00 71.56 94 VAL A C 1
ATOM 713 O O . VAL A 1 94 ? 0.175 -5.218 -31.377 1.00 71.56 94 VAL A O 1
ATOM 716 N N . GLN A 1 95 ? 1.460 -5.620 -29.556 1.00 71.06 95 GLN A N 1
ATOM 717 C CA . GLN A 1 95 ? 2.732 -5.102 -30.080 1.00 71.06 95 GLN A CA 1
ATOM 718 C C . GLN A 1 95 ? 3.845 -6.184 -30.079 1.00 71.06 95 GLN A C 1
ATOM 720 O O . GLN A 1 95 ? 3.705 -7.195 -29.380 1.00 71.06 95 GLN A O 1
ATOM 725 N N . PRO A 1 96 ? 4.926 -6.032 -30.870 1.00 60.75 96 PRO A N 1
ATOM 726 C CA . PRO A 1 96 ? 6.031 -7.000 -30.940 1.00 60.75 96 PRO A CA 1
ATOM 727 C C . PRO A 1 96 ? 6.804 -7.192 -29.624 1.00 60.75 96 PRO A C 1
ATOM 729 O O . PRO A 1 96 ? 7.316 -8.277 -29.358 1.00 60.75 96 PRO A O 1
ATOM 732 N N . GLU A 1 97 ? 6.866 -6.173 -28.771 1.00 60.75 97 GLU A N 1
ATOM 733 C CA . GLU A 1 97 ? 7.636 -6.146 -27.518 1.00 60.75 97 GLU A CA 1
ATOM 734 C C . GLU A 1 97 ? 7.108 -7.168 -26.493 1.00 60.75 97 GLU A C 1
ATOM 736 O O . GLU A 1 97 ? 7.829 -7.619 -25.603 1.00 60.75 97 GLU A O 1
ATOM 741 N N . PHE A 1 98 ? 5.864 -7.629 -26.661 1.00 59.97 98 PHE A N 1
ATOM 742 C CA . PHE A 1 98 ? 5.269 -8.686 -25.840 1.00 59.97 98 PHE A CA 1
ATOM 743 C C . PHE A 1 98 ? 5.836 -10.089 -26.126 1.00 59.97 98 PHE A C 1
ATOM 745 O O . PHE A 1 98 ? 5.554 -11.021 -25.371 1.00 59.97 98 PHE A O 1
ATOM 752 N N . MET A 1 99 ? 6.656 -10.266 -27.171 1.00 62.78 99 MET A N 1
ATOM 753 C CA . MET A 1 99 ? 7.308 -11.550 -27.461 1.00 62.78 99 MET A CA 1
ATOM 754 C C . MET A 1 99 ? 8.255 -12.000 -26.342 1.00 62.78 99 MET A C 1
ATOM 756 O O . MET A 1 99 ? 8.286 -13.185 -26.014 1.00 62.78 99 MET A O 1
ATOM 760 N N . GLU A 1 100 ? 9.000 -11.080 -25.723 1.00 60.62 100 GLU A N 1
ATOM 761 C CA . GLU A 1 100 ? 9.916 -11.420 -24.623 1.00 60.62 100 GLU A CA 1
ATOM 762 C C . GLU A 1 100 ? 9.157 -11.840 -23.360 1.00 60.62 100 GLU A C 1
ATOM 764 O O . GLU A 1 100 ? 9.561 -12.764 -22.654 1.00 60.62 100 GLU A O 1
ATOM 769 N N . LEU A 1 101 ? 8.009 -11.204 -23.114 1.00 57.59 101 LEU A N 1
ATOM 770 C CA . LEU A 1 101 ? 7.080 -11.579 -22.050 1.00 57.59 101 LEU A CA 1
ATOM 771 C C . LEU A 1 101 ? 6.479 -12.968 -22.286 1.00 57.59 101 LEU A C 1
ATOM 773 O O . LEU A 1 101 ? 6.352 -13.732 -21.334 1.00 57.59 101 LEU A O 1
ATOM 777 N N . PHE A 1 102 ? 6.150 -13.319 -23.532 1.00 70.38 102 PHE A N 1
ATOM 778 C CA . PHE A 1 102 ? 5.667 -14.658 -23.870 1.00 70.38 102 PHE A CA 1
ATOM 779 C C . PHE A 1 102 ? 6.732 -15.730 -23.618 1.00 70.38 102 PHE A C 1
ATOM 781 O O . PHE A 1 102 ? 6.441 -16.727 -22.968 1.00 70.38 102 PHE A O 1
ATOM 788 N N . VAL A 1 103 ? 7.974 -15.507 -24.064 1.00 69.06 103 VAL A N 1
ATOM 789 C CA . VAL A 1 103 ? 9.088 -16.457 -23.870 1.00 69.06 103 VAL A CA 1
ATOM 790 C C . VAL A 1 103 ? 9.355 -16.735 -22.388 1.00 69.06 103 VAL A C 1
ATOM 792 O O . VAL A 1 103 ? 9.730 -17.848 -22.046 1.00 69.06 103 VAL A O 1
ATOM 795 N N . LYS A 1 104 ? 9.140 -15.749 -21.509 1.00 64.69 104 LYS A N 1
ATOM 796 C CA . LYS A 1 104 ? 9.298 -15.914 -20.055 1.00 64.69 104 LYS A CA 1
ATOM 797 C C . LYS A 1 104 ? 8.127 -16.631 -19.372 1.00 64.69 104 LYS A C 1
ATOM 799 O O . LYS A 1 104 ? 8.304 -17.114 -18.262 1.00 64.69 104 LYS A O 1
ATOM 804 N N . ARG A 1 105 ? 6.933 -16.633 -19.975 1.00 63.28 105 ARG A N 1
ATOM 805 C CA . ARG A 1 105 ? 5.679 -17.083 -19.334 1.00 63.28 105 ARG A CA 1
ATOM 806 C C . ARG A 1 105 ? 5.130 -18.393 -19.894 1.00 63.28 105 ARG A C 1
ATOM 808 O O . ARG A 1 105 ? 4.464 -19.124 -19.171 1.00 63.28 105 ARG A O 1
ATOM 815 N N . ALA A 1 106 ? 5.323 -18.652 -21.184 1.00 68.44 106 ALA A N 1
ATOM 816 C CA . ALA A 1 106 ? 4.795 -19.842 -21.835 1.00 68.44 106 ALA A CA 1
ATOM 817 C C . ALA A 1 106 ? 5.618 -21.082 -21.449 1.00 68.44 106 ALA A C 1
ATOM 819 O O . ALA A 1 106 ? 6.828 -20.961 -21.249 1.00 68.44 106 ALA A O 1
ATOM 820 N N . PRO A 1 107 ? 5.009 -22.280 -21.394 1.00 75.06 107 PRO A N 1
ATOM 821 C CA . PRO A 1 107 ? 5.755 -23.504 -21.131 1.00 75.06 107 PRO A CA 1
ATOM 822 C C . PRO A 1 107 ? 6.903 -23.683 -22.119 1.00 75.06 107 PRO A C 1
ATOM 824 O O . PRO A 1 107 ? 6.735 -23.473 -23.324 1.00 75.06 107 PRO A O 1
ATOM 827 N N . GLN A 1 108 ? 8.061 -24.107 -21.609 1.00 74.44 108 GLN A N 1
ATOM 828 C CA . GLN A 1 108 ? 9.294 -24.192 -22.394 1.00 74.44 108 GLN A CA 1
ATOM 829 C C . GLN A 1 108 ? 9.126 -25.083 -23.637 1.00 74.44 108 GLN A C 1
ATOM 831 O O . GLN A 1 108 ? 9.587 -24.736 -24.721 1.00 74.44 108 GLN A O 1
ATOM 836 N N . GLN A 1 109 ? 8.337 -26.153 -23.514 1.00 78.44 109 GLN A N 1
ATOM 837 C CA . GLN A 1 109 ? 7.925 -27.021 -24.618 1.00 78.44 109 GLN A CA 1
ATOM 838 C C . GLN A 1 109 ? 7.233 -26.245 -25.761 1.00 78.44 109 GLN A C 1
ATOM 840 O O . GLN A 1 109 ? 7.554 -26.415 -26.934 1.00 78.44 109 GLN A O 1
ATOM 845 N N . VAL A 1 110 ? 6.329 -25.313 -25.459 1.00 79.31 110 VAL A N 1
ATOM 846 C CA . VAL A 1 110 ? 5.655 -24.494 -26.483 1.00 79.31 110 VAL A CA 1
ATOM 847 C C . VAL A 1 110 ? 6.646 -23.544 -27.156 1.00 79.31 110 VAL A C 1
ATOM 849 O O . VAL A 1 110 ? 6.655 -23.418 -28.382 1.00 79.31 110 VAL A O 1
ATOM 852 N N . VAL A 1 111 ? 7.507 -22.900 -26.365 1.00 81.75 111 VAL A N 1
ATOM 853 C CA . VAL A 1 111 ? 8.524 -21.959 -26.858 1.00 81.75 111 VAL A CA 1
ATOM 854 C C . VAL A 1 111 ? 9.493 -22.659 -27.811 1.00 81.75 111 VAL A C 1
ATOM 856 O O . VAL A 1 111 ? 9.747 -22.170 -28.915 1.00 81.75 111 VAL A O 1
ATOM 859 N N . ASP A 1 112 ? 9.983 -23.834 -27.427 1.00 79.31 112 ASP A N 1
ATOM 860 C CA . ASP A 1 112 ? 10.913 -24.617 -28.234 1.00 79.31 112 ASP A CA 1
ATOM 861 C C . ASP A 1 112 ? 10.235 -25.164 -29.497 1.00 79.31 112 ASP A C 1
ATOM 863 O O . ASP A 1 112 ? 10.840 -25.168 -30.570 1.00 79.31 112 ASP A O 1
ATOM 867 N N . ALA A 1 113 ? 8.947 -25.523 -29.419 1.00 81.56 113 ALA A N 1
ATOM 868 C CA . ALA A 1 113 ? 8.167 -25.986 -30.565 1.00 81.56 113 ALA A CA 1
ATOM 869 C C . ALA A 1 113 ? 7.978 -24.874 -31.604 1.00 81.56 113 ALA A C 1
ATOM 871 O O . ALA A 1 113 ? 8.156 -25.091 -32.807 1.00 81.56 113 ALA A O 1
ATOM 872 N N . MET A 1 114 ? 7.664 -23.660 -31.143 1.00 83.69 114 MET A N 1
ATOM 873 C CA . MET A 1 114 ? 7.546 -22.474 -31.992 1.00 83.69 114 MET A CA 1
ATOM 874 C C . MET A 1 114 ? 8.884 -22.114 -32.636 1.00 83.69 114 MET A C 1
ATOM 876 O O . MET A 1 114 ? 8.941 -21.915 -33.850 1.00 83.69 114 MET A O 1
ATOM 880 N N . ARG A 1 115 ? 9.978 -22.105 -31.864 1.00 82.50 115 ARG A N 1
ATOM 881 C CA . ARG A 1 115 ? 11.328 -21.837 -32.389 1.00 82.50 115 ARG A CA 1
ATOM 882 C C . ARG A 1 115 ? 11.743 -22.855 -33.441 1.00 82.50 115 ARG A C 1
ATOM 884 O O . ARG A 1 115 ? 12.220 -22.466 -34.507 1.00 82.50 115 ARG A O 1
ATOM 891 N N . GLN A 1 116 ? 11.531 -24.141 -33.174 1.00 82.00 116 GLN A N 1
ATOM 892 C CA . GLN A 1 116 ? 11.858 -25.207 -34.113 1.00 82.00 116 GLN A CA 1
ATOM 893 C C . GLN A 1 116 ? 11.014 -25.113 -35.391 1.00 82.00 116 GLN A C 1
ATOM 895 O O . GLN A 1 116 ? 11.542 -25.288 -36.484 1.00 82.00 116 GLN A O 1
ATOM 900 N N . THR A 1 117 ? 9.733 -24.756 -35.280 1.00 83.56 117 THR A N 1
ATOM 901 C CA . THR A 1 117 ? 8.846 -24.573 -36.441 1.00 83.56 117 THR A CA 1
ATOM 902 C C . THR A 1 117 ? 9.297 -23.410 -37.322 1.00 83.56 117 THR A C 1
ATOM 904 O O . THR A 1 117 ? 9.456 -23.590 -38.527 1.00 83.56 117 THR A O 1
ATOM 907 N N . VAL A 1 118 ? 9.590 -22.243 -36.735 1.00 83.50 118 VAL A N 1
ATOM 908 C CA . VAL A 1 118 ? 10.107 -21.081 -37.483 1.00 83.50 118 VAL A CA 1
ATOM 909 C C . VAL A 1 118 ? 11.452 -21.405 -38.139 1.00 83.50 118 VAL A C 1
ATOM 911 O O . VAL A 1 118 ? 11.670 -21.071 -39.304 1.00 83.50 118 VAL A O 1
ATOM 914 N N . THR A 1 119 ? 12.326 -22.115 -37.423 1.00 79.62 119 THR A N 1
ATOM 915 C CA . THR A 1 119 ? 13.634 -22.547 -37.938 1.00 79.62 119 THR A CA 1
ATOM 916 C C . THR A 1 119 ? 13.485 -23.502 -39.125 1.00 79.62 119 THR A C 1
ATOM 918 O O . THR A 1 119 ? 14.170 -23.337 -40.129 1.00 79.62 119 THR A O 1
ATOM 921 N N . ASN A 1 120 ? 12.546 -24.450 -39.064 1.00 80.94 120 ASN A N 1
ATOM 922 C CA . ASN A 1 120 ? 12.266 -25.375 -40.165 1.00 80.94 120 ASN A CA 1
ATOM 923 C C . ASN A 1 120 ? 11.665 -24.673 -41.394 1.00 80.94 120 ASN A C 1
ATOM 925 O O . ASN A 1 120 ? 11.906 -25.109 -42.515 1.00 80.94 120 ASN A O 1
ATOM 929 N N . MET A 1 121 ? 10.892 -23.599 -41.199 1.00 78.25 121 MET A N 1
ATOM 930 C CA . MET A 1 121 ? 10.271 -22.848 -42.298 1.00 78.25 121 MET A CA 1
ATOM 931 C C . MET A 1 121 ? 11.262 -21.961 -43.061 1.00 78.25 121 MET A C 1
ATOM 933 O O . MET A 1 121 ? 11.115 -21.793 -44.268 1.00 78.25 121 MET A O 1
ATOM 937 N N . ILE A 1 122 ? 12.249 -21.379 -42.373 1.00 76.38 122 ILE A N 1
ATOM 938 C CA . ILE A 1 122 ? 13.220 -20.439 -42.971 1.00 76.38 122 ILE A CA 1
ATOM 939 C C . ILE A 1 122 ? 14.536 -21.138 -43.353 1.00 76.38 122 ILE A C 1
ATOM 941 O O . ILE A 1 122 ? 15.238 -20.688 -44.259 1.00 76.38 122 ILE A O 1
ATOM 945 N N . GLY A 1 123 ? 14.852 -22.260 -42.705 1.00 72.94 123 GLY A N 1
ATOM 946 C CA . GLY A 1 123 ? 16.098 -23.000 -42.885 1.00 72.94 123 GLY A CA 1
ATOM 947 C C . GLY A 1 123 ? 17.239 -22.493 -41.995 1.00 72.94 123 GLY A C 1
ATOM 948 O O . GLY A 1 123 ? 17.181 -21.420 -41.397 1.00 72.94 123 GLY A O 1
ATOM 949 N N . THR A 1 124 ? 18.309 -23.286 -41.900 1.00 67.25 124 THR A N 1
ATOM 950 C CA . THR A 1 124 ? 19.459 -23.049 -41.008 1.00 67.25 124 THR A CA 1
ATOM 951 C C . THR A 1 124 ? 20.693 -22.570 -41.777 1.00 67.25 124 THR A C 1
ATOM 953 O O . THR A 1 124 ? 21.722 -23.248 -41.797 1.00 67.25 124 THR A O 1
ATOM 956 N N . LEU A 1 125 ? 20.604 -21.420 -42.451 1.00 69.81 125 LEU A N 1
ATOM 957 C CA . LEU A 1 125 ? 21.763 -20.820 -43.122 1.00 69.81 125 LEU A CA 1
ATOM 958 C C . LEU A 1 125 ? 22.506 -19.865 -42.168 1.00 69.81 125 LEU A C 1
ATOM 960 O O . LEU A 1 125 ? 21.880 -18.949 -41.632 1.00 69.81 125 LEU A O 1
ATOM 964 N N . PRO A 1 126 ? 23.824 -20.037 -41.939 1.00 67.75 126 PRO A N 1
ATOM 965 C CA . PRO A 1 126 ? 24.579 -19.163 -41.046 1.00 67.75 126 PRO A CA 1
ATOM 966 C C . PRO A 1 126 ? 24.610 -17.710 -41.562 1.00 67.75 126 PRO A C 1
ATOM 968 O O . PRO A 1 126 ? 25.148 -17.464 -42.648 1.00 67.75 126 PRO A O 1
ATOM 971 N N . PRO A 1 127 ? 24.123 -16.723 -40.786 1.00 63.88 127 PRO A N 1
ATOM 972 C CA . PRO A 1 127 ? 24.020 -15.331 -41.236 1.00 63.88 127 PRO A CA 1
ATOM 973 C C . PRO A 1 127 ? 25.387 -14.661 -41.436 1.00 63.88 127 PRO A C 1
ATOM 975 O O . PRO A 1 127 ? 25.493 -13.662 -42.136 1.00 63.88 127 PRO A O 1
ATOM 978 N N . GLN A 1 128 ? 26.449 -15.228 -40.853 1.00 66.06 128 GLN A N 1
ATOM 979 C CA . GLN A 1 128 ? 27.830 -14.763 -41.019 1.00 66.06 128 GLN A CA 1
ATOM 980 C C . GLN A 1 128 ? 28.420 -15.055 -42.410 1.00 66.06 128 GLN A C 1
ATOM 982 O O . GLN A 1 128 ? 29.403 -14.429 -42.794 1.00 66.06 128 GLN A O 1
ATOM 987 N N . PHE A 1 129 ? 27.833 -15.997 -43.158 1.00 72.69 129 PHE A N 1
ATOM 988 C CA . PHE A 1 129 ? 28.311 -16.401 -44.486 1.00 72.69 129 PHE A CA 1
ATOM 989 C C . PHE A 1 129 ? 27.290 -16.140 -45.602 1.00 72.69 129 PHE A C 1
ATOM 991 O O . PHE A 1 129 ? 27.673 -16.099 -46.769 1.00 72.69 129 PHE A O 1
ATOM 998 N N . PHE A 1 130 ? 26.008 -15.948 -45.266 1.00 66.31 130 PHE A N 1
ATOM 999 C CA . PHE A 1 130 ? 24.926 -15.793 -46.238 1.00 66.31 130 PHE A CA 1
ATOM 1000 C C . PHE A 1 130 ? 24.018 -14.608 -45.890 1.00 66.31 130 PHE A C 1
ATOM 1002 O O . PHE A 1 130 ? 23.414 -14.570 -44.820 1.00 66.31 130 PHE A O 1
ATOM 1009 N N . ALA A 1 131 ? 23.859 -13.677 -46.834 1.00 67.44 131 ALA A N 1
ATOM 1010 C CA . ALA A 1 131 ? 22.804 -12.667 -46.801 1.00 67.44 131 ALA A CA 1
ATOM 1011 C C . ALA A 1 131 ? 21.590 -13.202 -47.575 1.00 67.44 131 ALA A C 1
ATOM 1013 O O . ALA A 1 131 ? 21.615 -13.276 -48.802 1.00 67.44 131 ALA A O 1
ATOM 1014 N N . VAL A 1 132 ? 20.553 -13.631 -46.851 1.00 71.94 132 VAL A N 1
ATOM 1015 C CA . VAL A 1 132 ? 19.338 -14.213 -47.438 1.00 71.94 132 VAL A CA 1
ATOM 1016 C C . VAL A 1 132 ? 18.221 -13.175 -47.440 1.00 71.94 132 VAL A C 1
ATOM 1018 O O . VAL A 1 132 ? 17.769 -12.739 -46.376 1.00 71.94 132 VAL A O 1
ATOM 1021 N N . THR A 1 133 ? 17.749 -12.827 -48.634 1.00 72.88 133 THR A N 1
ATOM 1022 C CA . THR A 1 133 ? 16.622 -11.914 -48.834 1.00 72.88 133 THR A CA 1
ATOM 1023 C C . THR A 1 133 ? 15.451 -12.670 -49.447 1.00 72.88 133 THR A C 1
ATOM 1025 O O . THR A 1 133 ? 15.604 -13.343 -50.466 1.00 72.88 133 THR A O 1
ATOM 1028 N N . VAL A 1 134 ? 14.278 -12.580 -48.819 1.00 74.38 134 VAL A N 1
ATOM 1029 C CA . VAL A 1 134 ? 13.052 -13.242 -49.273 1.00 74.38 134 VAL A CA 1
ATOM 1030 C C . VAL A 1 134 ? 12.185 -12.218 -49.995 1.00 74.38 134 VAL A C 1
ATOM 1032 O O . VAL A 1 134 ? 11.862 -11.170 -49.435 1.00 74.38 134 VAL A O 1
ATOM 1035 N N . THR A 1 135 ? 11.803 -12.528 -51.234 1.00 73.38 135 THR A N 1
ATOM 1036 C CA . THR A 1 135 ? 10.876 -11.717 -52.033 1.00 73.38 135 THR A CA 1
ATOM 1037 C C . THR A 1 135 ? 9.571 -12.474 -52.233 1.00 73.38 135 THR A C 1
ATOM 1039 O O . THR A 1 135 ? 9.561 -13.641 -52.619 1.00 73.38 135 THR A O 1
ATOM 1042 N N . THR A 1 136 ? 8.449 -11.823 -51.938 1.00 76.25 136 THR A N 1
ATOM 1043 C CA . THR A 1 136 ? 7.120 -12.423 -52.098 1.00 76.25 136 THR A CA 1
ATOM 1044 C C . THR A 1 136 ? 6.089 -11.373 -52.485 1.00 76.25 136 THR A C 1
ATOM 1046 O O . THR A 1 136 ? 6.233 -10.187 -52.189 1.00 76.25 136 THR A O 1
ATOM 1049 N N . VAL A 1 137 ? 5.024 -11.817 -53.147 1.00 78.69 137 VAL A N 1
ATOM 1050 C CA . VAL A 1 137 ? 3.832 -10.999 -53.380 1.00 78.69 137 VAL A CA 1
ATOM 1051 C C . VAL A 1 137 ? 3.039 -10.902 -52.075 1.00 78.69 137 VAL A C 1
ATOM 1053 O O . VAL A 1 137 ? 2.976 -11.873 -51.313 1.00 78.69 137 VAL A O 1
ATOM 1056 N N . ALA A 1 138 ? 2.426 -9.745 -51.820 1.00 69.81 138 ALA A N 1
ATOM 1057 C CA . ALA A 1 138 ? 1.646 -9.489 -50.609 1.00 69.81 138 ALA A CA 1
ATOM 1058 C C . ALA A 1 138 ? 0.518 -10.516 -50.376 1.00 69.81 138 ALA A C 1
ATOM 1060 O O . ALA A 1 138 ? 0.260 -10.886 -49.234 1.00 69.81 138 ALA A O 1
ATOM 1061 N N . GLU A 1 139 ? -0.113 -11.026 -51.440 1.00 74.00 139 GLU A N 1
ATOM 1062 C CA . GLU A 1 139 ? -1.135 -12.082 -51.355 1.00 74.00 139 GLU A CA 1
ATOM 1063 C C . GLU A 1 139 ? -0.573 -13.399 -50.788 1.00 74.00 139 GLU A C 1
ATOM 1065 O O . GLU A 1 139 ? -1.134 -13.963 -49.848 1.00 74.00 139 GLU A O 1
ATOM 1070 N N . ASN A 1 140 ? 0.585 -13.846 -51.282 1.00 78.38 140 ASN A N 1
ATOM 1071 C CA . ASN A 1 140 ? 1.248 -15.059 -50.792 1.00 78.38 140 ASN A CA 1
ATOM 1072 C C . ASN A 1 140 ? 1.763 -14.878 -49.356 1.00 78.38 140 ASN A C 1
ATOM 1074 O O . ASN A 1 140 ? 1.705 -15.805 -48.549 1.00 78.38 140 ASN A O 1
ATOM 1078 N N . LEU A 1 141 ? 2.222 -13.668 -49.011 1.00 79.81 141 LEU A N 1
ATOM 1079 C CA . LEU A 1 141 ? 2.625 -13.338 -47.645 1.00 79.81 141 LEU A CA 1
ATOM 1080 C C . LEU A 1 141 ? 1.426 -13.365 -46.692 1.00 79.81 141 LEU A C 1
ATOM 1082 O O . LEU A 1 141 ? 1.523 -13.952 -45.622 1.00 79.81 141 LEU A O 1
ATOM 1086 N N . ALA A 1 142 ? 0.281 -12.803 -47.085 1.00 76.81 142 ALA A N 1
ATOM 1087 C CA . ALA A 1 142 ? -0.940 -12.838 -46.283 1.00 76.81 142 ALA A CA 1
ATOM 1088 C C . ALA A 1 142 ? -1.406 -14.279 -46.006 1.00 76.81 142 ALA A C 1
ATOM 1090 O O . ALA A 1 142 ? -1.767 -14.600 -44.872 1.00 76.81 142 ALA A O 1
ATOM 1091 N N . GLN A 1 143 ? -1.346 -15.157 -47.015 1.00 80.94 143 GLN A N 1
ATOM 1092 C CA . GLN A 1 143 ? -1.659 -16.583 -46.860 1.00 80.94 143 GLN A CA 1
ATOM 1093 C C . GLN A 1 143 ? -0.691 -17.279 -45.894 1.00 80.94 143 GLN A C 1
ATOM 1095 O O . GLN A 1 143 ? -1.127 -18.020 -45.010 1.00 80.94 143 GLN A O 1
ATOM 1100 N N . LEU A 1 144 ? 0.610 -16.993 -46.003 1.00 83.62 144 LEU A N 1
ATOM 1101 C CA . LEU A 1 144 ? 1.618 -17.504 -45.075 1.00 83.62 144 LEU A CA 1
ATOM 1102 C C . LEU A 1 144 ? 1.363 -17.017 -43.641 1.00 83.62 144 LEU A C 1
ATOM 1104 O O . LEU A 1 144 ? 1.373 -17.818 -42.710 1.00 83.62 144 LEU A O 1
ATOM 1108 N N . MET A 1 145 ? 1.086 -15.724 -43.455 1.00 82.69 145 MET A N 1
ATOM 1109 C CA . MET A 1 145 ? 0.805 -15.139 -42.141 1.00 82.69 145 MET A CA 1
ATOM 1110 C C . MET A 1 145 ? -0.427 -15.771 -41.492 1.00 82.69 145 MET A C 1
ATOM 1112 O O . MET A 1 145 ? -0.401 -16.081 -40.302 1.00 82.69 145 MET A O 1
ATOM 1116 N N . TYR A 1 146 ? -1.483 -16.006 -42.276 1.00 84.88 146 TYR A N 1
ATOM 1117 C CA . TYR A 1 146 ? -2.676 -16.709 -41.812 1.00 84.88 146 TYR A CA 1
ATOM 1118 C C . TYR A 1 146 ? -2.359 -18.147 -41.395 1.00 84.88 146 TYR A C 1
ATOM 1120 O O . TYR A 1 146 ? -2.726 -18.564 -40.298 1.00 84.88 146 TYR A O 1
ATOM 1128 N N . SER A 1 147 ? -1.617 -18.885 -42.226 1.00 85.88 147 SER A N 1
ATOM 1129 C CA . SER A 1 147 ? -1.189 -20.247 -41.897 1.00 85.88 147 SER A CA 1
ATOM 1130 C C . SER A 1 147 ? -0.392 -20.289 -40.591 1.00 85.88 147 SER A C 1
ATOM 1132 O O . SER A 1 147 ? -0.604 -21.181 -39.780 1.00 85.88 147 SER A O 1
ATOM 1134 N N . VAL A 1 148 ? 0.496 -19.321 -40.361 1.00 86.25 148 VAL A N 1
ATOM 1135 C CA . VAL A 1 148 ? 1.364 -19.263 -39.174 1.00 86.25 148 VAL A CA 1
ATOM 1136 C C . VAL A 1 148 ? 0.580 -18.882 -37.912 1.00 86.25 148 VAL A C 1
ATOM 1138 O O . VAL A 1 148 ? 0.808 -19.463 -36.849 1.00 86.25 148 VAL A O 1
ATOM 1141 N N . LEU A 1 149 ? -0.393 -17.970 -38.026 1.00 85.50 149 LEU A N 1
ATOM 1142 C CA . LEU A 1 149 ? -1.355 -17.674 -36.957 1.00 85.50 149 LEU A CA 1
ATOM 1143 C C . LEU A 1 149 ? -2.152 -18.927 -36.567 1.00 85.50 149 LEU A C 1
ATOM 1145 O O . LEU A 1 149 ? -2.305 -19.220 -35.380 1.00 85.50 149 LEU A O 1
ATOM 1149 N N . MET A 1 150 ? -2.605 -19.702 -37.555 1.00 83.56 150 MET A N 1
ATOM 1150 C CA . MET A 1 150 ? -3.311 -20.961 -37.312 1.00 83.56 150 MET A CA 1
ATOM 1151 C C . MET A 1 150 ? -2.413 -22.023 -36.671 1.00 83.56 150 MET A C 1
ATOM 1153 O O . MET A 1 150 ? -2.875 -22.751 -35.796 1.00 83.56 150 MET A O 1
ATOM 1157 N N . THR A 1 151 ? -1.125 -22.081 -37.016 1.00 85.44 151 THR A N 1
ATOM 1158 C CA . THR A 1 151 ? -0.168 -22.969 -36.339 1.00 85.44 151 THR A CA 1
ATOM 1159 C C . THR A 1 151 ? 0.001 -22.599 -34.861 1.00 85.44 151 THR A C 1
ATOM 1161 O O . THR A 1 151 ? 0.000 -23.476 -34.000 1.00 85.44 151 THR A O 1
ATOM 1164 N N . GLY A 1 152 ? 0.079 -21.304 -34.536 1.00 84.06 152 GLY A N 1
ATOM 1165 C CA . GLY A 1 152 ? 0.105 -20.838 -33.145 1.00 84.06 152 GLY A CA 1
ATOM 1166 C C . GLY A 1 152 ? -1.164 -21.205 -32.368 1.00 84.06 152 GLY A C 1
ATOM 1167 O O . GLY A 1 152 ? -1.098 -21.691 -31.238 1.00 84.06 152 GLY A O 1
ATOM 1168 N N . TYR A 1 153 ? -2.324 -21.033 -33.005 1.00 85.12 153 TYR A N 1
ATOM 1169 C CA . TYR A 1 153 ? -3.627 -21.429 -32.467 1.00 85.12 153 TYR A CA 1
ATOM 1170 C C . TYR A 1 153 ? -3.699 -22.947 -32.204 1.00 85.12 153 TYR A C 1
ATOM 1172 O O . TYR A 1 153 ? -4.121 -23.381 -31.129 1.00 85.12 153 TYR A O 1
ATOM 1180 N N . MET A 1 154 ? -3.207 -23.756 -33.150 1.00 85.31 154 MET A N 1
ATOM 1181 C CA . MET A 1 154 ? -3.114 -25.215 -33.046 1.00 85.31 154 MET A CA 1
ATOM 1182 C C . MET A 1 154 ? -2.250 -25.654 -31.859 1.00 85.31 154 MET A C 1
ATOM 1184 O O . MET A 1 154 ? -2.633 -26.578 -31.145 1.00 85.31 154 MET A O 1
ATOM 1188 N N . PHE A 1 155 ? -1.120 -24.988 -31.602 1.00 83.81 155 PHE A N 1
ATOM 1189 C CA . PHE A 1 155 ? -0.262 -25.310 -30.457 1.00 83.81 155 PHE A CA 1
ATOM 1190 C C . PHE A 1 155 ? -0.971 -25.145 -29.117 1.00 83.81 155 PHE A C 1
ATOM 1192 O O . PHE A 1 155 ? -0.838 -26.018 -28.262 1.00 83.81 155 PHE A O 1
ATOM 1199 N N . ARG A 1 156 ? -1.780 -24.092 -28.939 1.00 83.38 156 ARG A N 1
ATOM 1200 C CA . ARG A 1 156 ? -2.574 -23.944 -27.710 1.00 83.38 156 ARG A CA 1
ATOM 1201 C C . ARG A 1 156 ? -3.617 -25.056 -27.578 1.00 83.38 156 ARG A C 1
ATOM 1203 O O . ARG A 1 156 ? -3.818 -25.579 -26.489 1.00 83.38 156 ARG A O 1
ATOM 1210 N N . ASN A 1 157 ? -4.254 -25.443 -28.683 1.00 81.12 157 ASN A N 1
ATOM 1211 C CA . ASN A 1 157 ? -5.213 -26.549 -28.709 1.00 81.12 157 ASN A CA 1
ATOM 1212 C C . ASN A 1 157 ? -4.581 -27.904 -28.366 1.00 81.12 157 ASN A C 1
ATOM 1214 O O . ASN A 1 157 ? -5.156 -28.674 -27.600 1.00 81.12 157 ASN A O 1
ATOM 1218 N N . ALA A 1 158 ? -3.406 -28.190 -28.922 1.00 78.38 158 ALA A N 1
ATOM 1219 C CA . ALA A 1 158 ? -2.667 -29.414 -28.643 1.00 78.38 158 ALA A CA 1
ATOM 1220 C C . ALA A 1 158 ? -2.222 -29.475 -27.177 1.00 78.38 158 ALA A C 1
ATOM 1222 O O . ALA A 1 158 ? -2.431 -30.491 -26.521 1.00 78.38 158 ALA A O 1
ATOM 1223 N N . GLN A 1 159 ? -1.704 -28.363 -26.652 1.00 80.38 159 GLN A N 1
ATOM 1224 C CA . GLN A 1 159 ? -1.314 -28.249 -25.252 1.00 80.38 159 GLN A CA 1
ATOM 1225 C C . GLN A 1 159 ? -2.493 -28.497 -24.305 1.00 80.38 159 GLN A C 1
ATOM 1227 O O . GLN A 1 159 ? -2.365 -29.296 -23.387 1.00 80.38 159 GLN A O 1
ATOM 1232 N N . TYR A 1 160 ? -3.654 -27.879 -24.546 1.00 74.62 160 TYR A N 1
ATOM 1233 C CA . TYR A 1 160 ? -4.829 -28.104 -23.699 1.00 74.62 160 TYR A CA 1
ATOM 1234 C C . TYR A 1 160 ? -5.274 -29.568 -23.670 1.00 74.62 160 TYR A C 1
ATOM 1236 O O . TYR A 1 160 ? -5.658 -30.069 -22.617 1.00 74.62 160 TYR A O 1
ATOM 1244 N N . ARG A 1 161 ? -5.228 -30.265 -24.815 1.00 75.19 161 ARG A N 1
ATOM 1245 C CA . ARG A 1 161 ? -5.561 -31.696 -24.866 1.00 75.19 161 ARG A CA 1
ATOM 1246 C C . ARG A 1 161 ? -4.560 -32.530 -24.058 1.00 75.19 161 ARG A C 1
ATOM 1248 O O . ARG A 1 161 ? -4.990 -33.420 -23.333 1.00 75.19 161 ARG A O 1
ATOM 1255 N N . LEU A 1 162 ? -3.268 -32.209 -24.143 1.00 72.75 162 LEU A N 1
ATOM 1256 C CA . LEU A 1 162 ? -2.212 -32.895 -23.395 1.00 72.75 162 LEU A CA 1
ATOM 1257 C C . LEU A 1 162 ? -2.345 -32.678 -21.878 1.00 72.75 162 LEU A C 1
ATOM 1259 O O . LEU A 1 162 ? -2.322 -33.641 -21.119 1.00 72.75 162 LEU A O 1
ATOM 1263 N N . GLU A 1 163 ? -2.560 -31.435 -21.441 1.00 70.19 163 GLU A N 1
ATOM 1264 C CA . GLU A 1 163 ? -2.759 -31.087 -20.024 1.00 70.19 163 GLU A CA 1
ATOM 1265 C C . GLU A 1 163 ? -4.012 -31.759 -19.442 1.00 70.19 163 GLU A C 1
ATOM 1267 O O . GLU A 1 163 ? -3.996 -32.254 -18.312 1.00 70.19 163 GLU A O 1
ATOM 1272 N N . LEU A 1 164 ? -5.098 -31.820 -20.220 1.00 67.94 164 LEU A N 1
ATOM 1273 C CA . LEU A 1 164 ? -6.329 -32.494 -19.810 1.00 67.94 164 LEU A CA 1
ATOM 1274 C C . LEU A 1 164 ? -6.130 -34.009 -19.694 1.00 67.94 164 LEU A C 1
ATOM 1276 O O . LEU A 1 164 ? -6.616 -34.607 -18.737 1.00 67.94 164 LEU A O 1
ATOM 1280 N N . GLN A 1 165 ? -5.408 -34.622 -20.636 1.00 67.06 165 GLN A N 1
ATOM 1281 C CA . GLN A 1 165 ? -5.086 -36.046 -20.587 1.00 67.06 165 GLN A CA 1
ATOM 1282 C C . GLN A 1 165 ? -4.255 -36.380 -19.338 1.00 67.06 165 GLN A C 1
ATOM 1284 O O . GLN A 1 165 ? -4.635 -37.268 -18.582 1.00 67.06 165 GLN A O 1
ATOM 1289 N N . GLN A 1 166 ? -3.199 -35.608 -19.067 1.00 64.56 166 GLN A N 1
ATOM 1290 C CA . GLN A 1 166 ? -2.366 -35.769 -17.868 1.00 64.56 166 GLN A CA 1
ATOM 1291 C C . GLN A 1 166 ? -3.171 -35.581 -16.572 1.00 64.56 166 GLN A C 1
ATOM 1293 O O . GLN A 1 166 ? -3.003 -36.332 -15.614 1.00 64.56 166 GLN A O 1
ATOM 1298 N N . SER A 1 167 ? -4.082 -34.606 -16.542 1.00 57.44 167 SER A N 1
ATOM 1299 C CA . SER A 1 167 ? -4.935 -34.354 -15.373 1.00 57.44 167 SER A CA 1
ATOM 1300 C C . SER A 1 167 ? -5.946 -35.482 -15.135 1.00 57.44 167 SER A C 1
ATOM 1302 O O . SER A 1 167 ? -6.220 -35.833 -13.992 1.00 57.44 167 SER A O 1
ATOM 1304 N N . LEU A 1 168 ? -6.496 -36.079 -16.198 1.00 53.06 168 LEU A N 1
ATOM 1305 C CA . LEU A 1 168 ? -7.399 -37.231 -16.096 1.00 53.06 168 LEU A CA 1
ATOM 1306 C C . LEU A 1 168 ? -6.658 -38.504 -15.664 1.00 53.06 168 LEU A C 1
ATOM 1308 O O . LEU A 1 168 ? -7.212 -39.294 -14.902 1.00 53.06 168 LEU A O 1
ATOM 1312 N N . GLU A 1 169 ? -5.405 -38.674 -16.093 1.00 52.88 169 GLU A N 1
ATOM 1313 C CA . GLU A 1 169 ? -4.524 -39.761 -15.649 1.00 52.88 169 GLU A CA 1
ATOM 1314 C C . GLU A 1 169 ? -4.177 -39.643 -14.150 1.00 52.88 169 GLU A C 1
ATOM 1316 O O . GLU A 1 169 ? -4.095 -40.660 -13.472 1.00 52.88 169 GLU A O 1
ATOM 1321 N N . GLN A 1 170 ? -4.080 -38.427 -13.593 1.00 52.03 170 GLN A N 1
ATOM 1322 C CA . GLN A 1 170 ? -3.873 -38.198 -12.149 1.00 52.03 170 GLN A CA 1
ATOM 1323 C C . GLN A 1 170 ? -5.121 -38.435 -11.277 1.00 52.03 170 GLN A C 1
ATOM 1325 O O . GLN A 1 170 ? -4.995 -38.646 -10.072 1.00 52.03 170 GLN A O 1
ATOM 1330 N N . VAL A 1 171 ? -6.325 -38.374 -11.858 1.00 46.72 171 VAL A N 1
ATOM 1331 C CA . VAL A 1 171 ? -7.603 -38.635 -11.159 1.00 46.72 171 VAL A CA 1
ATOM 1332 C C . VAL A 1 171 ? -7.975 -40.125 -11.195 1.00 46.72 171 VAL A C 1
ATOM 1334 O O . VAL A 1 171 ? -8.826 -40.573 -10.421 1.00 46.72 171 VAL A O 1
ATOM 1337 N N . ALA A 1 172 ? -7.329 -40.917 -12.055 1.00 39.25 172 ALA A N 1
ATOM 1338 C CA . ALA A 1 172 ? -7.398 -42.369 -11.970 1.00 39.25 172 ALA A CA 1
ATOM 1339 C C . ALA A 1 172 ? -6.849 -42.830 -10.605 1.00 39.25 172 ALA A C 1
ATOM 1341 O O . ALA A 1 172 ? -5.888 -42.261 -10.092 1.00 39.25 172 ALA A O 1
ATOM 1342 N N . LEU A 1 173 ? -7.519 -43.814 -9.989 1.00 33.22 173 LEU A N 1
ATOM 1343 C CA . LEU A 1 173 ? -7.214 -44.349 -8.653 1.00 33.22 173 LEU A CA 1
ATOM 1344 C C . LEU A 1 173 ? -5.698 -44.496 -8.425 1.00 33.22 173 LEU A C 1
ATOM 1346 O O . LEU A 1 173 ? -5.011 -44.950 -9.339 1.00 33.22 173 LEU A O 1
ATOM 1350 N N . PRO A 1 174 ? -5.186 -44.163 -7.223 1.00 35.59 174 PRO A N 1
ATOM 1351 C CA . PRO A 1 174 ? -3.754 -44.176 -6.960 1.00 35.59 174 PRO A CA 1
ATOM 1352 C C . PRO A 1 174 ? -3.169 -45.547 -7.295 1.00 35.59 174 PRO A C 1
ATOM 1354 O O . PRO A 1 174 ? -3.665 -46.570 -6.810 1.00 35.59 174 PRO A O 1
ATOM 1357 N N . GLU A 1 175 ? -2.112 -45.561 -8.111 1.00 38.31 175 GLU A N 1
ATOM 1358 C CA . GLU A 1 175 ? -1.268 -46.743 -8.239 1.00 38.31 175 GLU A CA 1
ATOM 1359 C C . GLU A 1 175 ? -0.832 -47.181 -6.830 1.00 38.31 175 GLU A C 1
ATOM 1361 O O . GLU A 1 175 ? -0.576 -46.321 -5.973 1.00 38.31 175 GLU A O 1
ATOM 1366 N N . PRO A 1 176 ? -0.794 -48.495 -6.537 1.00 33.41 176 PRO A N 1
ATOM 1367 C CA . PRO A 1 176 ? -0.403 -48.974 -5.223 1.00 33.41 176 PRO A CA 1
ATOM 1368 C C . PRO A 1 176 ? 0.964 -48.391 -4.884 1.00 33.41 176 PRO A C 1
ATOM 1370 O O . PRO A 1 176 ? 1.909 -48.536 -5.656 1.00 33.41 176 PRO A O 1
ATOM 1373 N N . GLN A 1 177 ? 1.060 -47.719 -3.736 1.00 32.53 177 GLN A N 1
ATOM 1374 C CA . GLN A 1 177 ? 2.330 -47.233 -3.217 1.00 32.53 177 GLN A CA 1
ATOM 1375 C C . GLN A 1 177 ? 3.307 -48.410 -3.156 1.00 32.53 177 GLN A C 1
ATOM 1377 O O . GLN A 1 177 ? 3.139 -49.312 -2.333 1.00 32.53 177 GLN A O 1
ATOM 1382 N N . GLU A 1 178 ? 4.336 -48.398 -4.004 1.00 38.38 178 GLU A N 1
ATOM 1383 C CA . GLU A 1 178 ? 5.530 -49.195 -3.763 1.00 38.38 178 GLU A CA 1
ATOM 1384 C C . GLU A 1 178 ? 6.138 -48.697 -2.450 1.00 38.38 178 GLU A C 1
ATOM 1386 O O . GLU A 1 178 ? 6.902 -47.730 -2.402 1.00 38.38 178 GLU A O 1
ATOM 1391 N N . GLN A 1 179 ? 5.791 -49.370 -1.353 1.00 32.91 179 GLN A N 1
ATOM 1392 C CA . GLN A 1 179 ? 6.676 -49.453 -0.206 1.00 32.91 179 GLN A CA 1
ATOM 1393 C C . GLN A 1 179 ? 7.979 -50.081 -0.704 1.00 32.91 179 GLN A C 1
ATOM 1395 O O . GLN A 1 179 ? 8.141 -51.300 -0.743 1.00 32.91 179 GLN A O 1
ATOM 1400 N N . LYS A 1 180 ? 8.925 -49.224 -1.093 1.00 43.38 180 LYS A N 1
ATOM 1401 C CA . LYS A 1 180 ? 10.348 -49.544 -1.081 1.00 43.38 180 LYS A CA 1
ATOM 1402 C C . LYS A 1 180 ? 10.745 -49.781 0.369 1.00 43.38 180 LYS A C 1
ATOM 1404 O O . LYS A 1 180 ? 11.214 -48.856 1.006 1.00 43.38 180 LYS A O 1
ATOM 1409 N N . ASP A 1 181 ? 10.466 -50.979 0.870 1.00 42.53 181 ASP A N 1
ATOM 1410 C CA . ASP A 1 181 ? 11.115 -51.594 2.031 1.00 42.53 181 ASP A CA 1
ATOM 1411 C C . ASP A 1 181 ? 10.664 -53.062 2.164 1.00 42.53 181 ASP A C 1
ATOM 1413 O O . ASP A 1 181 ? 10.063 -53.464 3.154 1.00 42.53 181 ASP A O 1
ATOM 1417 N N . VAL A 1 182 ? 10.973 -53.891 1.157 1.00 38.56 182 VAL A N 1
ATOM 1418 C CA . VAL A 1 182 ? 11.172 -55.342 1.348 1.00 38.56 182 VAL A CA 1
ATOM 1419 C C . VAL A 1 182 ? 12.268 -55.826 0.378 1.00 38.56 182 VAL A C 1
ATOM 1421 O O . VAL A 1 182 ? 12.087 -55.718 -0.834 1.00 38.56 182 VAL A O 1
ATOM 1424 N N . PRO A 1 183 ? 13.406 -56.370 0.849 1.00 45.06 183 PRO A N 1
ATOM 1425 C CA . PRO A 1 183 ? 14.503 -56.830 -0.006 1.00 45.06 183 PRO A CA 1
ATOM 1426 C C . PRO A 1 183 ? 14.324 -58.282 -0.499 1.00 45.06 183 PRO A C 1
ATOM 1428 O O . PRO A 1 183 ? 15.292 -59.035 -0.506 1.00 45.06 183 PRO A O 1
ATOM 1431 N N . ASP A 1 184 ? 13.120 -58.689 -0.921 1.00 43.94 184 ASP A N 1
ATOM 1432 C CA . ASP A 1 184 ? 12.841 -60.105 -1.249 1.00 43.94 184 ASP A CA 1
ATOM 1433 C C . ASP A 1 184 ? 12.428 -60.387 -2.707 1.00 43.94 184 ASP A C 1
ATOM 1435 O O . ASP A 1 184 ? 12.253 -61.552 -3.073 1.00 43.94 184 ASP A O 1
ATOM 1439 N N . TYR A 1 185 ? 12.305 -59.377 -3.578 1.00 48.81 185 TYR A N 1
ATOM 1440 C CA . TYR A 1 185 ? 11.996 -59.626 -4.993 1.00 48.81 185 TYR A CA 1
ATOM 1441 C C . TYR A 1 185 ? 13.257 -59.623 -5.867 1.00 48.81 185 TYR A C 1
ATOM 1443 O O . TYR A 1 185 ? 13.835 -58.573 -6.143 1.00 48.81 185 TYR A O 1
ATOM 1451 N N . ALA A 1 186 ? 13.665 -60.805 -6.336 1.00 55.16 186 ALA A N 1
ATOM 1452 C CA . ALA A 1 186 ? 14.651 -60.966 -7.402 1.00 55.16 186 ALA A CA 1
ATOM 1453 C C . ALA A 1 186 ? 13.987 -61.699 -8.588 1.00 55.16 186 ALA A C 1
ATOM 1455 O O . ALA A 1 186 ? 13.402 -62.765 -8.379 1.00 55.16 186 ALA A O 1
ATOM 1456 N N . PRO A 1 187 ? 14.060 -61.174 -9.825 1.00 51.06 187 PRO A N 1
ATOM 1457 C CA . PRO A 1 187 ? 13.505 -61.853 -10.994 1.00 51.06 187 PRO A CA 1
ATOM 1458 C C . PRO A 1 187 ? 14.050 -63.287 -11.106 1.00 51.06 187 PRO A C 1
ATOM 1460 O O . PRO A 1 187 ? 15.264 -63.506 -11.075 1.00 51.06 187 PRO A O 1
ATOM 1463 N N . GLY A 1 188 ? 13.155 -64.277 -11.186 1.00 58.16 188 GLY A N 1
ATOM 1464 C CA . GLY A 1 188 ? 13.510 -65.699 -11.307 1.00 58.16 188 GLY A CA 1
ATOM 1465 C C . GLY A 1 188 ? 13.689 -66.515 -10.009 1.00 58.16 188 GLY A C 1
ATOM 1466 O O . GLY A 1 188 ? 13.968 -67.717 -10.107 1.00 58.16 188 GLY A O 1
ATOM 1467 N N . THR A 1 189 ? 13.505 -65.950 -8.802 1.00 55.66 189 THR A N 1
ATOM 1468 C CA . THR A 1 189 ? 13.589 -66.713 -7.527 1.00 55.66 189 THR A CA 1
ATOM 1469 C C . THR A 1 189 ? 12.255 -67.258 -6.995 1.00 55.66 189 THR A C 1
ATOM 1471 O O . THR A 1 189 ? 12.275 -68.138 -6.131 1.00 55.66 189 THR A O 1
ATOM 1474 N N . GLN A 1 190 ? 11.095 -66.861 -7.534 1.00 59.00 190 GLN A N 1
ATOM 1475 C CA . GLN A 1 190 ? 9.769 -67.298 -7.045 1.00 59.00 190 GLN A CA 1
ATOM 1476 C C . GLN A 1 190 ? 9.315 -68.699 -7.525 1.00 59.00 190 GLN A C 1
ATOM 1478 O O . GLN A 1 190 ? 8.143 -68.941 -7.805 1.00 59.00 190 GLN A O 1
ATOM 1483 N N . LYS A 1 191 ? 10.211 -69.691 -7.569 1.00 53.44 191 LYS A N 1
ATOM 1484 C CA . LYS A 1 191 ? 9.915 -71.053 -8.080 1.00 53.44 191 LYS A CA 1
ATOM 1485 C C . LYS A 1 191 ? 9.070 -71.952 -7.150 1.00 53.44 191 LYS A C 1
ATOM 1487 O O . LYS A 1 191 ? 9.142 -73.174 -7.252 1.00 53.44 191 LYS A O 1
ATOM 1492 N N . LYS A 1 192 ? 8.295 -71.390 -6.215 1.00 56.94 192 LYS A N 1
ATOM 1493 C CA . LYS A 1 192 ? 7.475 -72.149 -5.241 1.00 56.94 192 LYS A CA 1
ATOM 1494 C C . LYS A 1 192 ? 6.039 -71.629 -5.091 1.00 56.94 192 LYS A C 1
ATOM 1496 O O . LYS A 1 192 ? 5.430 -71.820 -4.042 1.00 56.94 192 LYS A O 1
ATOM 1501 N N . VAL A 1 193 ? 5.485 -70.987 -6.116 1.00 60.06 193 VAL A N 1
ATOM 1502 C CA . VAL A 1 193 ? 4.062 -70.616 -6.134 1.00 60.06 193 VAL A CA 1
ATOM 1503 C C . VAL A 1 193 ? 3.291 -71.671 -6.925 1.00 60.06 193 VAL A C 1
ATOM 1505 O O . VAL A 1 193 ? 3.658 -72.000 -8.046 1.00 60.06 193 VAL A O 1
ATOM 1508 N N . THR A 1 194 ? 2.237 -72.227 -6.332 1.00 60.22 194 THR A N 1
ATOM 1509 C CA . THR A 1 194 ? 1.334 -73.195 -6.974 1.00 60.22 194 THR A CA 1
ATOM 1510 C C . THR A 1 194 ? -0.103 -72.776 -6.696 1.00 60.22 194 THR A C 1
ATOM 1512 O O . THR A 1 194 ? -0.466 -72.614 -5.530 1.00 60.22 194 THR A O 1
ATOM 1515 N N . GLY A 1 195 ? -0.916 -72.598 -7.739 1.00 72.38 195 GLY A N 1
ATOM 1516 C CA . GLY A 1 195 ? -2.304 -72.138 -7.632 1.00 72.38 195 GLY A CA 1
ATOM 1517 C C . GLY A 1 195 ? -2.852 -71.586 -8.953 1.00 72.38 195 GLY A C 1
ATOM 1518 O O . GLY A 1 195 ? -2.109 -71.428 -9.917 1.00 72.38 195 GLY A O 1
ATOM 1519 N N . GLU A 1 196 ? -4.151 -71.283 -8.994 1.00 74.12 196 GLU A N 1
ATOM 1520 C CA . GLU A 1 196 ? -4.812 -70.610 -10.124 1.00 74.12 196 GLU A CA 1
ATOM 1521 C C . GLU A 1 196 ? -5.080 -69.139 -9.771 1.00 74.12 196 GLU A C 1
ATOM 1523 O O . GLU A 1 196 ? -5.582 -68.842 -8.686 1.00 74.12 196 GLU A O 1
ATOM 1528 N N . VAL A 1 197 ? -4.791 -68.220 -10.693 1.00 72.88 197 VAL A N 1
ATOM 1529 C CA . VAL A 1 197 ? -5.117 -66.792 -10.594 1.00 72.88 197 VAL A CA 1
ATOM 1530 C C . VAL A 1 197 ? -6.259 -66.480 -11.553 1.00 72.88 197 VAL A C 1
ATOM 1532 O O . VAL A 1 197 ? -6.244 -66.888 -12.714 1.00 72.88 197 VAL A O 1
ATOM 1535 N N . ILE A 1 198 ? -7.264 -65.751 -11.071 1.00 74.81 198 ILE A N 1
ATOM 1536 C CA . ILE A 1 198 ? -8.377 -65.285 -11.899 1.00 74.81 198 ILE A CA 1
ATOM 1537 C C . ILE A 1 198 ? -8.037 -63.880 -12.398 1.00 74.81 198 ILE A C 1
ATOM 1539 O O . ILE A 1 198 ? -8.014 -62.931 -11.616 1.00 74.81 198 ILE A O 1
ATOM 1543 N N . ARG A 1 199 ? -7.779 -63.750 -13.699 1.00 69.56 199 ARG A N 1
ATOM 1544 C CA . ARG A 1 199 ? -7.581 -62.472 -14.387 1.00 69.56 199 ARG A CA 1
ATOM 1545 C C . ARG A 1 199 ? -8.895 -62.051 -15.032 1.00 69.56 199 ARG A C 1
ATOM 1547 O O . ARG A 1 199 ? -9.538 -62.850 -15.702 1.00 69.56 199 ARG A O 1
ATOM 1554 N N . TRP A 1 200 ? -9.291 -60.796 -14.868 1.00 56.69 200 TRP A N 1
ATOM 1555 C CA . TRP A 1 200 ? -10.489 -60.277 -15.525 1.00 56.69 200 TRP A CA 1
ATOM 1556 C C . TRP A 1 200 ? -10.140 -59.621 -16.864 1.00 56.69 200 TRP A C 1
ATOM 1558 O O . TRP A 1 200 ? -9.316 -58.709 -16.910 1.00 56.69 200 TRP A O 1
ATOM 1568 N N . ASN A 1 201 ? -10.765 -60.072 -17.951 1.00 65.38 201 ASN A N 1
ATOM 1569 C CA . ASN A 1 201 ? -10.656 -59.481 -19.282 1.00 65.38 201 ASN A CA 1
ATOM 1570 C C . ASN A 1 201 ? -11.966 -58.754 -19.633 1.00 65.38 201 ASN A C 1
ATOM 1572 O O . ASN A 1 201 ? -13.052 -59.314 -19.491 1.00 65.38 201 ASN A O 1
ATOM 1576 N N . ASN A 1 202 ? -11.877 -57.511 -20.115 1.00 45.72 202 ASN A N 1
ATOM 1577 C CA . ASN A 1 202 ? -13.044 -56.678 -20.436 1.00 45.72 202 ASN A CA 1
ATOM 1578 C C . ASN A 1 202 ? -13.930 -57.222 -21.573 1.00 45.72 202 ASN A C 1
ATOM 1580 O O . ASN A 1 202 ? -15.046 -56.737 -21.739 1.00 45.72 202 ASN A O 1
ATOM 1584 N N . ILE A 1 203 ? -13.464 -58.208 -22.348 1.00 58.31 203 ILE A N 1
ATOM 1585 C CA . ILE A 1 203 ? -14.217 -58.801 -23.465 1.00 58.31 203 ILE A CA 1
ATOM 1586 C C . ILE A 1 203 ? -14.674 -60.231 -23.137 1.00 58.31 203 ILE A C 1
ATOM 1588 O O . ILE A 1 203 ? -15.809 -60.594 -23.436 1.00 58.31 203 ILE A O 1
ATOM 1592 N N . SER A 1 204 ? -13.815 -61.043 -22.519 1.00 59.66 204 SER A N 1
ATOM 1593 C CA . SER A 1 204 ? -14.068 -62.470 -22.252 1.00 59.66 204 SER A CA 1
ATOM 1594 C C . SER A 1 204 ? -14.456 -62.796 -20.801 1.00 59.66 204 SER A C 1
ATOM 1596 O O . SER A 1 204 ? -14.870 -63.921 -20.525 1.00 59.66 204 SER A O 1
ATOM 1598 N N . GLY A 1 205 ? -14.396 -61.829 -19.879 1.00 70.50 205 GLY A N 1
ATOM 1599 C CA . GLY A 1 205 ? -14.727 -62.018 -18.463 1.00 70.50 205 GLY A CA 1
ATOM 1600 C C . GLY A 1 205 ? -13.588 -62.646 -17.650 1.00 70.50 205 GLY A C 1
ATOM 1601 O O . GLY A 1 205 ? -12.412 -62.443 -17.946 1.00 70.50 205 GLY A O 1
ATOM 1602 N N . ALA A 1 206 ? -13.931 -63.366 -16.579 1.00 65.31 206 ALA A N 1
ATOM 1603 C CA . ALA A 1 206 ? -12.963 -64.016 -15.693 1.00 65.31 206 ALA A CA 1
ATOM 1604 C C . ALA A 1 206 ? -12.252 -65.196 -16.378 1.00 65.31 206 ALA A C 1
ATOM 1606 O O . ALA A 1 206 ? -12.858 -66.238 -16.626 1.00 65.31 206 ALA A O 1
ATOM 1607 N N . GLU A 1 207 ? -10.950 -65.064 -16.605 1.00 75.19 207 GLU A N 1
ATOM 1608 C CA . GLU A 1 207 ? -10.072 -66.103 -17.137 1.00 75.19 207 GLU A CA 1
ATOM 1609 C C . GLU A 1 207 ? -9.184 -66.672 -16.029 1.00 75.19 207 GLU A C 1
ATOM 1611 O O . GLU A 1 207 ? -8.553 -65.938 -15.267 1.00 75.19 207 GLU A O 1
ATOM 1616 N N . LYS A 1 208 ? -9.118 -68.002 -15.936 1.00 78.44 208 LYS A N 1
ATOM 1617 C CA . LYS A 1 208 ? -8.227 -68.697 -15.003 1.00 78.44 208 LYS A CA 1
ATOM 1618 C C . LYS A 1 208 ? -6.880 -68.953 -15.665 1.00 78.44 208 LYS A C 1
ATOM 1620 O O . LYS A 1 208 ? -6.822 -69.617 -16.698 1.00 78.44 208 LYS A O 1
ATOM 1625 N N . ILE A 1 209 ? -5.808 -68.461 -15.059 1.00 79.38 209 ILE A N 1
ATOM 1626 C CA . ILE A 1 209 ? -4.431 -68.671 -15.507 1.00 79.38 209 ILE A CA 1
ATOM 1627 C C . ILE A 1 209 ? -3.631 -69.294 -14.363 1.00 79.38 209 ILE A C 1
ATOM 1629 O O . ILE A 1 209 ? -3.811 -68.947 -13.199 1.00 79.38 209 ILE A O 1
ATOM 1633 N N . ASP A 1 210 ? -2.751 -70.235 -14.696 1.00 80.94 210 ASP A N 1
ATOM 1634 C CA . ASP A 1 210 ? -1.810 -70.811 -13.737 1.00 80.94 210 ASP A CA 1
ATOM 1635 C C . ASP A 1 210 ? -0.912 -69.720 -13.131 1.00 80.94 210 ASP A C 1
ATOM 1637 O O . ASP A 1 210 ? -0.373 -68.878 -13.852 1.00 80.94 210 ASP A O 1
ATOM 1641 N N . ALA A 1 211 ? -0.753 -69.726 -11.807 1.00 73.69 211 ALA A N 1
ATOM 1642 C CA . ALA A 1 211 ? -0.044 -68.672 -11.089 1.00 73.69 211 ALA A CA 1
ATOM 1643 C C . ALA A 1 211 ? 1.404 -68.488 -11.570 1.00 73.69 211 ALA A C 1
ATOM 1645 O O . ALA A 1 211 ? 1.864 -67.352 -11.649 1.00 73.69 211 ALA A O 1
ATOM 1646 N N . VAL A 1 212 ? 2.103 -69.566 -11.948 1.00 77.50 212 VAL A N 1
ATOM 1647 C CA . VAL A 1 212 ? 3.486 -69.481 -12.447 1.00 77.50 212 VAL A CA 1
ATOM 1648 C C . VAL A 1 212 ? 3.506 -68.780 -13.800 1.00 77.50 212 VAL A C 1
ATOM 1650 O O . VAL A 1 212 ? 4.270 -67.842 -14.009 1.00 77.50 212 VAL A O 1
ATOM 1653 N N . LYS A 1 213 ? 2.594 -69.170 -14.694 1.00 76.75 213 LYS A N 1
ATOM 1654 C CA . LYS A 1 213 ? 2.464 -68.558 -16.021 1.00 76.75 213 LYS A CA 1
ATOM 1655 C C . LYS A 1 213 ? 2.027 -67.091 -15.954 1.00 76.75 213 LYS A C 1
ATOM 1657 O O . LYS A 1 213 ? 2.390 -66.295 -16.816 1.00 76.75 213 LYS A O 1
ATOM 1662 N N . TYR A 1 214 ? 1.231 -66.731 -14.949 1.00 76.31 214 TYR A N 1
ATOM 1663 C CA . TYR A 1 214 ? 0.821 -65.349 -14.722 1.00 76.31 214 TYR A CA 1
ATOM 1664 C C . TYR A 1 214 ? 1.985 -64.480 -14.233 1.00 76.31 214 TYR A C 1
ATOM 1666 O O . TYR A 1 214 ? 2.141 -63.361 -14.711 1.00 76.31 214 TYR A O 1
ATOM 1674 N N . ILE A 1 215 ? 2.831 -65.010 -13.344 1.00 75.31 215 ILE A N 1
ATOM 1675 C CA . ILE A 1 215 ? 4.038 -64.317 -12.873 1.00 75.31 215 ILE A CA 1
ATOM 1676 C C . ILE A 1 215 ? 5.007 -64.068 -14.036 1.00 75.31 215 ILE A C 1
ATOM 1678 O O . ILE A 1 215 ? 5.459 -62.941 -14.200 1.00 75.31 215 ILE A O 1
ATOM 1682 N N . GLU A 1 216 ? 5.253 -65.062 -14.897 1.00 77.06 216 GLU A N 1
ATOM 1683 C CA . GLU A 1 216 ? 6.107 -64.889 -16.088 1.00 77.06 216 GLU A CA 1
ATOM 1684 C C . GLU A 1 216 ? 5.583 -63.795 -17.037 1.00 77.06 216 GLU A C 1
ATOM 1686 O O . GLU A 1 216 ? 6.360 -63.024 -17.600 1.00 77.06 216 GLU A O 1
ATOM 1691 N N . LEU A 1 217 ? 4.258 -63.697 -17.200 1.00 78.88 217 LEU A N 1
ATOM 1692 C CA . LEU A 1 217 ? 3.617 -62.634 -17.981 1.00 78.88 217 LEU A CA 1
ATOM 1693 C C . LEU A 1 217 ? 3.835 -61.250 -17.360 1.00 78.88 217 LEU A C 1
ATOM 1695 O O . LEU A 1 217 ? 4.171 -60.312 -18.079 1.00 78.88 217 LEU A O 1
ATOM 1699 N N . LEU A 1 218 ? 3.659 -61.130 -16.042 1.00 74.19 218 LEU A N 1
ATOM 1700 C CA . LEU A 1 218 ? 3.859 -59.872 -15.323 1.00 74.19 218 LEU A CA 1
ATOM 1701 C C . LEU A 1 218 ? 5.324 -59.426 -15.353 1.00 74.19 218 LEU A C 1
ATOM 1703 O O . LEU A 1 218 ? 5.589 -58.248 -15.567 1.00 74.19 218 LEU A O 1
ATOM 1707 N N . GLU A 1 219 ? 6.276 -60.347 -15.192 1.00 76.06 219 GLU A N 1
ATOM 1708 C CA . GLU A 1 219 ? 7.708 -60.036 -15.280 1.00 76.06 219 GLU A CA 1
ATOM 1709 C C . GLU A 1 219 ? 8.088 -59.511 -16.673 1.00 76.06 219 GLU A C 1
ATOM 1711 O O . GLU A 1 219 ? 8.798 -58.509 -16.778 1.00 76.06 219 GLU A O 1
ATOM 1716 N N . ALA A 1 220 ? 7.558 -60.118 -17.740 1.00 73.12 220 ALA A N 1
ATOM 1717 C CA . ALA A 1 220 ? 7.775 -59.649 -19.109 1.00 73.12 220 ALA A CA 1
ATOM 1718 C C . ALA A 1 220 ? 7.144 -58.267 -19.370 1.00 73.12 220 ALA A C 1
ATOM 1720 O O . ALA A 1 220 ? 7.726 -57.436 -20.070 1.00 73.12 220 ALA A O 1
ATOM 1721 N N . GLU A 1 221 ? 5.968 -57.999 -18.800 1.00 74.12 221 GLU A N 1
ATOM 1722 C CA . GLU A 1 221 ? 5.281 -56.710 -18.930 1.00 74.12 221 GLU A CA 1
ATOM 1723 C C . GLU A 1 221 ? 5.998 -55.600 -18.144 1.00 74.12 221 GLU A C 1
ATOM 1725 O O . GLU A 1 221 ? 6.168 -54.494 -18.656 1.00 74.12 221 GLU A O 1
ATOM 1730 N N . ILE A 1 222 ? 6.528 -55.911 -16.955 1.00 68.31 222 ILE A N 1
ATOM 1731 C CA . ILE A 1 222 ? 7.390 -55.010 -16.175 1.00 68.31 222 ILE A CA 1
ATOM 1732 C C . ILE A 1 222 ? 8.683 -54.693 -16.939 1.00 68.31 222 ILE A C 1
ATOM 1734 O O . ILE A 1 222 ? 9.116 -53.539 -16.965 1.00 68.31 222 ILE A O 1
ATOM 1738 N N . GLU A 1 223 ? 9.311 -55.681 -17.581 1.00 70.25 223 GLU A N 1
ATOM 1739 C CA . GLU A 1 223 ? 10.516 -55.460 -18.389 1.00 70.25 223 GLU A CA 1
ATOM 1740 C C . GLU A 1 223 ? 10.225 -54.575 -19.616 1.00 70.25 223 GLU A C 1
ATOM 1742 O O . GLU A 1 223 ? 10.992 -53.655 -19.923 1.00 70.25 223 GLU A O 1
ATOM 1747 N N . GLU A 1 224 ? 9.083 -54.778 -20.279 1.00 69.19 224 GLU A N 1
ATOM 1748 C CA . GLU A 1 224 ? 8.619 -53.929 -21.378 1.00 69.19 224 GLU A CA 1
ATOM 1749 C C . GLU A 1 224 ? 8.371 -52.485 -20.924 1.00 69.19 224 GLU A C 1
ATOM 1751 O O . GLU A 1 224 ? 8.856 -51.544 -21.558 1.00 69.19 224 GLU A O 1
ATOM 1756 N N . LEU A 1 225 ? 7.651 -52.301 -19.817 1.00 63.16 225 LEU A N 1
ATOM 1757 C CA . LEU A 1 225 ? 7.341 -50.990 -19.250 1.00 63.16 225 LEU A CA 1
ATOM 1758 C C . LEU A 1 225 ? 8.615 -50.255 -18.829 1.00 63.16 225 LEU A C 1
ATOM 1760 O O . LEU A 1 225 ? 8.804 -49.094 -19.193 1.00 63.16 225 LEU A O 1
ATOM 1764 N N . ASN A 1 226 ? 9.552 -50.938 -18.171 1.00 62.34 226 ASN A N 1
ATOM 1765 C CA . ASN A 1 226 ? 10.849 -50.361 -17.818 1.00 62.34 226 ASN A CA 1
ATOM 1766 C C . ASN A 1 226 ? 11.659 -49.959 -19.055 1.00 62.34 226 ASN A C 1
ATOM 1768 O O . ASN A 1 226 ? 12.306 -48.910 -19.069 1.00 62.34 226 ASN A O 1
ATOM 1772 N N . ARG A 1 227 ? 11.581 -50.738 -20.137 1.00 65.06 227 ARG A N 1
ATOM 1773 C CA . ARG A 1 227 ? 12.206 -50.390 -21.417 1.00 65.06 227 ARG A CA 1
ATOM 1774 C C . ARG A 1 227 ? 11.537 -49.183 -22.082 1.00 65.06 227 ARG A C 1
ATOM 1776 O O . ARG A 1 227 ? 12.230 -48.383 -22.713 1.00 65.06 227 ARG A O 1
ATOM 1783 N N . GLN A 1 228 ? 10.224 -49.011 -21.933 1.00 56.47 228 GLN A N 1
ATOM 1784 C CA . GLN A 1 228 ? 9.504 -47.818 -22.393 1.00 56.47 228 GLN A CA 1
ATOM 1785 C C . GLN A 1 228 ? 9.857 -46.575 -21.561 1.00 56.47 228 GLN A C 1
ATOM 1787 O O . GLN A 1 228 ? 10.092 -45.509 -22.131 1.00 56.47 228 GLN A O 1
ATOM 1792 N N . VAL A 1 229 ? 9.992 -46.714 -20.240 1.00 54.50 229 VAL A N 1
ATOM 1793 C CA . VAL A 1 229 ? 10.428 -45.637 -19.334 1.00 54.50 229 VAL A CA 1
ATOM 1794 C C . VAL A 1 229 ? 11.882 -45.233 -19.610 1.00 54.50 229 VAL A C 1
ATOM 1796 O O . VAL A 1 229 ? 12.187 -44.044 -19.710 1.00 54.50 229 VAL A O 1
ATOM 1799 N N . ALA A 1 230 ? 12.776 -46.197 -19.847 1.00 48.84 230 ALA A N 1
ATOM 1800 C CA . ALA A 1 230 ? 14.162 -45.927 -20.233 1.00 48.84 230 ALA A CA 1
ATOM 1801 C C . ALA A 1 230 ? 14.264 -45.204 -21.591 1.00 48.84 230 ALA A C 1
ATOM 1803 O O . ALA A 1 230 ? 15.109 -44.327 -21.763 1.00 48.84 230 ALA A O 1
ATOM 1804 N N . ARG A 1 231 ? 13.370 -45.512 -22.544 1.00 48.22 231 ARG A N 1
ATOM 1805 C CA . ARG A 1 231 ? 13.267 -44.786 -23.824 1.00 48.22 231 ARG A CA 1
ATOM 1806 C C . ARG A 1 231 ? 12.733 -43.357 -23.654 1.00 48.22 231 ARG A C 1
ATOM 1808 O O . ARG A 1 231 ? 13.249 -42.469 -24.327 1.00 48.22 231 ARG A O 1
ATOM 1815 N N . LYS A 1 232 ? 11.781 -43.118 -22.740 1.00 46.81 232 LYS A N 1
ATOM 1816 C CA . LYS A 1 232 ? 11.286 -41.768 -22.390 1.00 46.81 232 LYS A CA 1
ATOM 1817 C C . LYS A 1 232 ? 12.356 -40.892 -21.725 1.00 46.81 232 LYS A C 1
ATOM 1819 O O . LYS A 1 232 ? 12.409 -39.700 -21.988 1.00 46.81 232 LYS A O 1
ATOM 1824 N N . SER A 1 233 ? 13.242 -41.476 -20.916 1.00 43.66 233 SER A N 1
ATOM 1825 C CA . SER A 1 233 ? 14.314 -40.734 -20.229 1.00 43.66 233 SER A CA 1
ATOM 1826 C C . SER A 1 233 ? 15.510 -40.386 -21.140 1.00 43.66 233 SER A C 1
ATOM 1828 O O . SER A 1 233 ? 16.260 -39.452 -20.868 1.00 43.66 233 SER A O 1
ATOM 1830 N N . ALA A 1 234 ? 15.689 -41.103 -22.258 1.00 39.16 234 ALA A N 1
ATOM 1831 C CA . ALA A 1 234 ? 16.852 -40.952 -23.141 1.00 39.16 234 ALA A CA 1
ATOM 1832 C C . ALA A 1 234 ? 16.685 -39.932 -24.289 1.00 39.16 234 ALA A C 1
ATOM 1834 O O . ALA A 1 234 ? 17.676 -39.577 -24.925 1.00 39.16 234 ALA A O 1
ATOM 1835 N N . A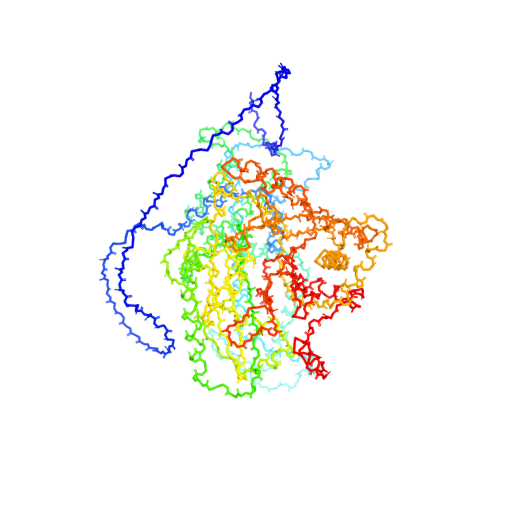SN A 1 235 ? 15.473 -39.434 -24.559 1.00 41.56 235 ASN A N 1
ATOM 1836 C CA . ASN A 1 235 ? 15.221 -38.445 -25.611 1.00 41.56 235 ASN A CA 1
ATOM 1837 C C . ASN A 1 235 ? 14.623 -37.171 -25.003 1.00 41.56 235 ASN A C 1
ATOM 1839 O O . ASN A 1 235 ? 13.419 -37.077 -24.803 1.00 41.56 235 ASN A O 1
ATOM 1843 N N . GLY A 1 236 ? 15.456 -36.154 -24.774 1.00 49.28 236 GLY A N 1
ATOM 1844 C CA . GLY A 1 236 ? 15.013 -34.783 -24.495 1.00 49.28 236 GLY A CA 1
ATOM 1845 C C . GLY A 1 236 ? 14.375 -34.120 -25.723 1.00 49.28 236 GLY A C 1
ATOM 1846 O O . GLY A 1 236 ? 14.848 -33.082 -26.183 1.00 49.28 236 GLY A O 1
ATOM 1847 N N . GLN A 1 237 ? 13.351 -34.745 -26.308 1.00 52.72 237 GLN A N 1
ATOM 1848 C CA . GLN A 1 237 ? 12.548 -34.170 -27.379 1.00 52.72 237 GLN A CA 1
ATOM 1849 C C . GLN A 1 237 ? 11.242 -33.624 -26.813 1.00 52.72 237 GLN A C 1
ATOM 1851 O O . GLN A 1 237 ? 10.645 -34.156 -25.887 1.00 52.72 237 GLN A O 1
ATOM 1856 N N . ASN A 1 238 ? 10.842 -32.496 -27.378 1.00 60.62 238 ASN A N 1
ATOM 1857 C CA . ASN A 1 238 ? 9.700 -31.703 -26.976 1.00 60.62 238 ASN A CA 1
ATOM 1858 C C . ASN A 1 238 ? 8.390 -32.510 -27.092 1.00 60.62 238 ASN A C 1
ATOM 1860 O O . ASN A 1 238 ? 7.909 -32.733 -28.205 1.00 60.62 238 ASN A O 1
ATOM 1864 N N . GLU A 1 239 ? 7.829 -32.933 -25.955 1.00 66.31 239 GLU A N 1
ATOM 1865 C CA . GLU A 1 239 ? 6.635 -33.795 -25.845 1.00 66.31 239 GLU A CA 1
ATOM 1866 C C . GLU A 1 239 ? 5.453 -33.282 -26.682 1.00 66.31 239 GLU A C 1
ATOM 1868 O O . GLU A 1 239 ? 4.745 -34.059 -27.320 1.00 66.31 239 GLU A O 1
ATOM 1873 N N . LEU A 1 240 ? 5.289 -31.958 -26.767 1.00 69.88 240 LEU A N 1
ATOM 1874 C CA . LEU A 1 240 ? 4.256 -31.316 -27.579 1.00 69.88 240 LEU A CA 1
ATOM 1875 C C . LEU A 1 240 ? 4.437 -31.573 -29.085 1.00 69.88 240 LEU A C 1
ATOM 1877 O O . LEU A 1 240 ? 3.461 -31.790 -29.804 1.00 69.88 240 LEU A O 1
ATOM 1881 N N . LEU A 1 241 ? 5.675 -31.541 -29.586 1.00 67.56 241 LEU A N 1
ATOM 1882 C CA . LEU A 1 241 ? 5.964 -31.825 -30.995 1.00 67.56 241 LEU A CA 1
ATOM 1883 C C . LEU A 1 241 ? 5.860 -33.315 -31.308 1.00 67.56 241 LEU A C 1
ATOM 1885 O O . LEU A 1 241 ? 5.496 -33.665 -32.427 1.00 67.56 241 LEU A O 1
ATOM 1889 N N . GLU A 1 242 ? 6.192 -34.185 -30.358 1.00 68.62 242 GLU A N 1
ATOM 1890 C CA . GLU A 1 242 ? 5.996 -35.627 -30.506 1.00 68.62 242 GLU A CA 1
ATOM 1891 C C . GLU A 1 242 ? 4.505 -35.968 -30.547 1.00 68.62 242 GLU A C 1
ATOM 1893 O O . GLU A 1 242 ? 4.067 -36.627 -31.485 1.00 68.62 242 GLU A O 1
ATOM 1898 N N . TYR A 1 243 ? 3.710 -35.399 -29.639 1.00 68.25 243 TYR A N 1
ATOM 1899 C CA . TYR A 1 243 ? 2.251 -35.496 -29.664 1.00 68.25 243 TYR A CA 1
ATOM 1900 C C . TYR A 1 243 ? 1.665 -35.021 -31.002 1.00 68.25 243 TYR A C 1
ATOM 1902 O O . TYR A 1 243 ? 0.852 -35.702 -31.615 1.00 68.25 243 TYR A O 1
ATOM 1910 N N . LEU A 1 244 ? 2.123 -33.886 -31.533 1.00 65.94 244 LEU A N 1
ATOM 1911 C CA . LEU A 1 244 ? 1.661 -33.416 -32.843 1.00 65.94 244 LEU A CA 1
ATOM 1912 C C . LEU A 1 244 ? 2.063 -34.337 -34.003 1.00 65.94 244 LEU A C 1
ATOM 1914 O O . LEU A 1 244 ? 1.336 -34.410 -34.991 1.00 65.94 244 LEU A O 1
ATOM 1918 N N . LYS A 1 245 ? 3.201 -35.034 -33.901 1.00 70.62 245 LYS A N 1
ATOM 1919 C CA . LYS A 1 245 ? 3.660 -36.006 -34.907 1.00 70.62 245 LYS A CA 1
ATOM 1920 C C . LYS A 1 245 ? 2.903 -37.334 -34.841 1.00 70.62 245 LYS A C 1
ATOM 1922 O O . LYS A 1 245 ? 2.861 -38.030 -35.851 1.00 70.62 245 LYS A O 1
ATOM 1927 N N . THR A 1 246 ? 2.343 -37.696 -33.687 1.00 65.12 246 THR A N 1
ATOM 1928 C CA . THR A 1 246 ? 1.605 -38.955 -33.490 1.00 65.12 246 THR A CA 1
ATOM 1929 C C . THR A 1 246 ? 0.117 -38.847 -33.826 1.00 65.12 246 THR A C 1
ATOM 1931 O O . THR A 1 246 ? -0.546 -39.872 -33.974 1.00 65.12 246 THR A O 1
ATOM 1934 N N . LEU A 1 247 ? -0.420 -37.634 -33.993 1.00 64.44 247 LEU A N 1
ATOM 1935 C CA . LEU A 1 247 ? -1.817 -37.423 -34.376 1.00 64.44 247 LEU A CA 1
ATOM 1936 C C . LEU A 1 247 ? -2.088 -37.807 -35.838 1.00 64.44 247 LEU A C 1
ATOM 1938 O O . LEU A 1 247 ? -1.397 -37.371 -36.760 1.00 64.44 247 LEU A O 1
ATOM 1942 N N . GLU A 1 248 ? -3.173 -38.552 -36.065 1.00 65.25 248 GLU A N 1
ATOM 1943 C CA . GLU A 1 248 ? -3.681 -38.813 -37.413 1.00 65.25 248 GLU A CA 1
ATOM 1944 C C . GLU A 1 248 ? -4.087 -37.508 -38.137 1.00 65.25 248 GLU A C 1
ATOM 1946 O O . GLU A 1 248 ? -4.568 -36.565 -37.495 1.00 65.25 248 GLU A O 1
ATOM 1951 N N . PRO A 1 249 ? -3.991 -37.441 -39.483 1.00 62.53 249 PRO A N 1
ATOM 1952 C CA . PRO A 1 249 ? -4.296 -36.227 -40.252 1.00 62.53 249 PRO A CA 1
ATOM 1953 C C . PRO A 1 249 ? -5.701 -35.651 -40.014 1.00 62.53 249 PRO A C 1
ATOM 1955 O O . PRO A 1 249 ? -5.902 -34.441 -40.131 1.00 62.53 249 PRO A O 1
ATOM 1958 N N . GLN A 1 250 ? -6.676 -36.500 -39.671 1.00 54.34 250 GLN A N 1
ATOM 1959 C CA . GLN A 1 250 ? -8.038 -36.073 -39.336 1.00 54.34 250 GLN A CA 1
ATOM 1960 C C . GLN A 1 250 ? -8.074 -35.306 -38.004 1.00 54.34 250 GLN A C 1
ATOM 1962 O O . GLN A 1 250 ? -8.622 -34.206 -37.951 1.00 54.34 250 GLN A O 1
ATOM 1967 N N . ASN A 1 251 ? -7.388 -35.809 -36.975 1.00 59.91 251 ASN A N 1
ATOM 1968 C CA . ASN A 1 251 ? -7.293 -35.172 -35.658 1.00 59.91 251 ASN A CA 1
ATOM 1969 C C . ASN A 1 251 ? -6.474 -33.875 -35.700 1.00 59.91 251 ASN A C 1
ATOM 1971 O O . ASN A 1 251 ? -6.770 -32.924 -34.982 1.00 59.91 251 ASN A O 1
ATOM 1975 N N . LEU A 1 252 ? -5.472 -33.794 -36.580 1.00 61.78 252 LEU A N 1
ATOM 1976 C CA . LEU A 1 252 ? -4.701 -32.568 -36.791 1.00 61.78 252 LEU A CA 1
ATOM 1977 C C . LEU A 1 252 ? -5.549 -31.467 -37.453 1.00 61.78 252 LEU A C 1
ATOM 1979 O O . LEU A 1 252 ? -5.438 -30.287 -37.112 1.00 61.78 252 LEU A O 1
ATOM 1983 N N . LYS A 1 253 ? -6.463 -31.859 -38.351 1.00 63.53 253 LYS A N 1
ATOM 1984 C CA . LYS A 1 253 ? -7.448 -30.950 -38.947 1.00 63.53 253 LYS A CA 1
ATOM 1985 C C . LYS A 1 253 ? -8.453 -30.446 -37.907 1.00 63.53 253 LYS A C 1
ATOM 1987 O O . LYS A 1 253 ? -8.798 -29.268 -37.944 1.00 63.53 253 LYS A O 1
ATOM 1992 N N . GLU A 1 254 ? -8.848 -31.272 -36.938 1.00 67.31 254 GLU A N 1
ATOM 1993 C CA . GLU A 1 254 ? -9.718 -30.834 -35.836 1.00 67.31 254 GLU A CA 1
ATOM 1994 C C . GLU A 1 254 ? -9.105 -29.722 -34.981 1.00 67.31 254 GLU A C 1
ATOM 1996 O O . GLU A 1 254 ? -9.807 -28.806 -34.562 1.00 67.31 254 GLU A O 1
ATOM 2001 N N . LEU A 1 255 ? -7.787 -29.747 -34.753 1.00 62.75 255 LEU A N 1
ATOM 2002 C CA . LEU A 1 255 ? -7.103 -28.723 -33.952 1.00 62.75 255 LEU A CA 1
ATOM 2003 C C . LEU A 1 255 ? -7.136 -27.325 -34.589 1.00 62.75 255 LEU A C 1
ATOM 2005 O O . LEU A 1 255 ? -6.865 -26.335 -33.907 1.00 62.75 255 LEU A O 1
ATOM 2009 N N . THR A 1 256 ? -7.452 -27.237 -35.881 1.00 68.06 256 THR A N 1
ATOM 2010 C CA . THR A 1 256 ? -7.571 -25.975 -36.623 1.00 68.06 256 THR A CA 1
ATOM 2011 C C . THR A 1 256 ? -9.014 -25.668 -37.023 1.00 68.06 256 THR A C 1
ATOM 2013 O O . THR A 1 256 ? -9.376 -24.497 -37.115 1.00 68.06 256 THR A O 1
ATOM 2016 N N . SER A 1 257 ? -9.874 -26.681 -37.182 1.00 66.69 257 SER A N 1
ATOM 2017 C CA . SER A 1 257 ? -11.287 -26.502 -37.536 1.00 66.69 257 SER A CA 1
ATOM 2018 C C . SER A 1 257 ? -12.173 -26.022 -36.383 1.00 66.69 257 SER A C 1
ATOM 2020 O O . SER A 1 257 ? -13.334 -25.703 -36.617 1.00 66.69 257 SER A O 1
ATOM 2022 N N . THR A 1 258 ? -11.660 -25.959 -35.148 1.00 64.31 258 THR A N 1
ATOM 2023 C CA . THR A 1 258 ? -12.392 -25.400 -33.994 1.00 64.31 258 THR A CA 1
ATOM 2024 C C . THR A 1 258 ? -12.402 -23.872 -33.949 1.00 64.31 258 THR A C 1
ATOM 2026 O O . THR A 1 258 ? -13.038 -23.313 -33.060 1.00 64.31 258 THR A O 1
ATOM 2029 N N . ALA A 1 259 ? -11.673 -23.189 -34.838 1.00 74.00 259 ALA A N 1
ATOM 2030 C CA . ALA A 1 259 ? -11.624 -21.731 -34.847 1.00 74.00 259 ALA A CA 1
ATOM 2031 C C . ALA A 1 259 ? -12.997 -21.142 -35.204 1.00 74.00 259 ALA A C 1
ATOM 2033 O O . ALA A 1 259 ? -13.496 -21.343 -36.312 1.00 74.00 259 ALA A O 1
ATOM 2034 N N . GLY A 1 260 ? -13.606 -20.402 -34.271 1.00 75.38 260 GLY A N 1
ATOM 2035 C CA . GLY A 1 260 ? -14.882 -19.732 -34.512 1.00 75.38 260 GLY A CA 1
ATOM 2036 C C . GLY A 1 260 ? -14.778 -18.594 -35.536 1.00 75.38 260 GLY A C 1
ATOM 2037 O O . GLY A 1 260 ? -13.703 -18.043 -35.781 1.00 75.38 260 GLY A O 1
ATOM 2038 N N . GLU A 1 261 ? -15.916 -18.177 -36.098 1.00 80.56 261 GLU A N 1
ATOM 2039 C CA . GLU A 1 261 ? -15.982 -17.067 -37.068 1.00 80.56 261 GLU A CA 1
ATOM 2040 C C . GLU A 1 261 ? -15.340 -15.770 -36.533 1.00 80.56 261 GLU A C 1
ATOM 2042 O O . GLU A 1 261 ? -14.663 -15.050 -37.271 1.00 80.56 261 GLU A O 1
ATOM 2047 N N . ASP A 1 262 ? -15.473 -15.510 -35.226 1.00 84.69 262 ASP A N 1
ATOM 2048 C CA . ASP A 1 262 ? -14.873 -14.351 -34.552 1.00 84.69 262 ASP A CA 1
ATOM 2049 C C . ASP A 1 262 ? -13.335 -14.396 -34.549 1.00 84.69 262 ASP A C 1
ATOM 2051 O O . ASP A 1 262 ? -12.678 -13.367 -34.725 1.00 84.69 262 ASP A O 1
ATOM 2055 N N . VAL A 1 263 ? -12.752 -15.587 -34.381 1.00 84.38 263 VAL A N 1
ATOM 2056 C CA . VAL A 1 263 ? -11.298 -15.806 -34.411 1.00 84.38 263 VAL A CA 1
ATOM 2057 C C . VAL A 1 263 ? -10.759 -15.567 -35.814 1.00 84.38 263 VAL A C 1
ATOM 2059 O O . VAL A 1 263 ? -9.770 -14.852 -35.984 1.00 84.38 263 VAL A O 1
ATOM 2062 N N . VAL A 1 264 ? -11.446 -16.096 -36.830 1.00 84.69 264 VAL A N 1
ATOM 2063 C CA . VAL A 1 264 ? -11.079 -15.895 -38.237 1.00 84.69 264 VAL A CA 1
ATOM 2064 C C . VAL A 1 264 ? -11.133 -14.410 -38.601 1.00 84.69 264 VAL A C 1
ATOM 2066 O O . VAL A 1 264 ? -10.224 -13.892 -39.256 1.00 84.69 264 VAL A O 1
ATOM 2069 N N . LEU A 1 265 ? -12.160 -13.691 -38.141 1.00 84.69 265 LEU A N 1
ATOM 2070 C CA . LEU A 1 265 ? -12.268 -12.247 -38.337 1.00 84.69 265 LEU A CA 1
ATOM 2071 C C . LEU A 1 265 ? -11.115 -11.488 -37.660 1.00 84.69 265 LEU A C 1
ATOM 2073 O O . LEU A 1 265 ? -10.530 -10.587 -38.270 1.00 84.69 265 LEU A O 1
ATOM 2077 N N . ALA A 1 266 ? -10.770 -11.850 -36.423 1.00 85.06 266 ALA A N 1
ATOM 2078 C CA . ALA A 1 266 ? -9.691 -11.219 -35.670 1.00 85.06 266 ALA A CA 1
ATOM 2079 C C . ALA A 1 266 ? -8.322 -11.449 -36.335 1.00 85.06 266 ALA A C 1
ATOM 2081 O O . ALA A 1 266 ? -7.588 -10.490 -36.569 1.00 85.06 266 ALA A O 1
ATOM 2082 N N . MET A 1 267 ? -8.011 -12.682 -36.743 1.00 86.31 267 MET A N 1
ATOM 2083 C CA . MET A 1 267 ? -6.771 -13.008 -37.461 1.00 86.31 267 MET A CA 1
ATOM 2084 C C . MET A 1 267 ? -6.650 -12.234 -38.779 1.00 86.31 267 MET A C 1
ATOM 2086 O O . MET A 1 267 ? -5.618 -11.621 -39.047 1.00 86.31 267 MET A O 1
ATOM 2090 N N . ASN A 1 268 ? -7.724 -12.172 -39.571 1.00 84.06 268 ASN A N 1
ATOM 2091 C CA . ASN A 1 268 ? -7.738 -11.394 -40.813 1.00 84.06 268 ASN A CA 1
ATOM 2092 C C . ASN A 1 268 ? -7.566 -9.888 -40.566 1.00 84.06 268 ASN A C 1
ATOM 2094 O O . ASN A 1 268 ? -6.900 -9.200 -41.341 1.00 84.06 268 ASN A O 1
ATOM 2098 N N . THR A 1 269 ? -8.136 -9.365 -39.479 1.00 83.75 269 THR A N 1
ATOM 2099 C CA . THR A 1 269 ? -7.952 -7.964 -39.073 1.00 83.75 269 THR A CA 1
ATOM 2100 C C . THR A 1 269 ? -6.499 -7.688 -38.682 1.00 83.75 269 THR A C 1
ATOM 2102 O O . THR A 1 269 ? -5.956 -6.646 -39.052 1.00 83.75 269 THR A O 1
ATOM 2105 N N . PHE A 1 270 ? -5.840 -8.636 -38.010 1.00 83.44 270 PHE A N 1
ATOM 2106 C CA . PHE A 1 270 ? -4.427 -8.519 -37.654 1.00 83.44 270 PHE A CA 1
ATOM 2107 C C . PHE A 1 270 ? -3.529 -8.474 -38.890 1.00 83.44 270 PHE A C 1
ATOM 2109 O O . PHE A 1 270 ? -2.691 -7.586 -39.018 1.00 83.44 270 PHE A O 1
ATOM 2116 N N . ILE A 1 271 ? -3.748 -9.388 -39.838 1.00 83.62 271 ILE A N 1
ATOM 2117 C CA . ILE A 1 271 ? -2.977 -9.454 -41.085 1.00 83.62 271 ILE A CA 1
ATOM 2118 C C . ILE A 1 271 ? -3.134 -8.154 -41.881 1.00 83.62 271 ILE A C 1
ATOM 2120 O O . ILE A 1 271 ? -2.142 -7.589 -42.338 1.00 83.62 271 ILE A O 1
ATOM 2124 N N . LYS A 1 272 ? -4.359 -7.618 -41.983 1.00 79.31 272 LYS A N 1
ATOM 2125 C CA . LYS A 1 272 ? -4.612 -6.320 -42.633 1.00 79.31 272 LYS A CA 1
ATOM 2126 C C . LYS A 1 272 ? -3.858 -5.174 -41.957 1.00 79.31 272 LYS A C 1
ATOM 2128 O O . LYS A 1 272 ? -3.265 -4.352 -42.652 1.00 79.31 272 LYS A O 1
ATOM 2133 N N . ARG A 1 273 ? -3.844 -5.138 -40.617 1.00 80.75 273 ARG A N 1
ATOM 2134 C CA . ARG A 1 273 ? -3.085 -4.147 -39.833 1.00 80.75 273 ARG A CA 1
ATOM 2135 C C . ARG A 1 273 ? -1.587 -4.227 -40.134 1.00 80.75 273 ARG A C 1
ATOM 2137 O O . ARG A 1 273 ? -0.961 -3.189 -40.312 1.00 80.75 273 ARG A O 1
ATOM 2144 N N . LEU A 1 274 ? -1.027 -5.433 -40.208 1.00 76.12 274 LEU A N 1
ATOM 2145 C CA . LEU A 1 274 ? 0.404 -5.644 -40.444 1.00 76.12 274 LEU A CA 1
ATOM 2146 C C . LEU A 1 274 ? 0.846 -5.329 -41.874 1.00 76.12 274 LEU A C 1
ATOM 2148 O O . LEU A 1 274 ? 1.950 -4.834 -42.072 1.00 76.12 274 LEU A O 1
ATOM 2152 N N . LEU A 1 275 ? -0.011 -5.588 -42.862 1.00 72.50 275 LEU A N 1
ATOM 2153 C CA . LEU A 1 275 ? 0.286 -5.285 -44.262 1.00 72.50 275 LEU A CA 1
ATOM 2154 C C . LEU A 1 275 ? 0.036 -3.810 -44.622 1.00 72.50 275 LEU A C 1
ATOM 2156 O O . LEU A 1 275 ? 0.466 -3.378 -45.686 1.00 72.50 275 LEU A O 1
ATOM 2160 N N . ALA A 1 276 ? -0.635 -3.035 -43.759 1.00 65.06 276 ALA A N 1
ATOM 2161 C CA . ALA A 1 276 ? -0.987 -1.628 -43.987 1.00 65.06 276 ALA A CA 1
ATOM 2162 C C . ALA A 1 276 ? -1.734 -1.369 -45.319 1.00 65.06 276 ALA A C 1
ATOM 2164 O O . ALA A 1 276 ? -1.622 -0.293 -45.906 1.00 65.06 276 ALA A O 1
ATOM 2165 N N . VAL A 1 277 ? -2.510 -2.349 -45.803 1.00 57.59 277 VAL A N 1
ATOM 2166 C CA . VAL A 1 277 ? -3.257 -2.262 -47.070 1.00 57.59 277 VAL A CA 1
ATOM 2167 C C . VAL A 1 277 ? -4.742 -2.024 -46.797 1.00 57.59 277 VAL A C 1
ATOM 2169 O O . VAL A 1 277 ? -5.411 -2.862 -46.190 1.00 57.59 277 VAL A O 1
ATOM 2172 N N . SER A 1 278 ? -5.270 -0.904 -47.294 1.00 50.66 278 SER A N 1
ATOM 2173 C CA . SER A 1 278 ? -6.693 -0.548 -47.177 1.00 50.66 278 SER A CA 1
ATOM 2174 C C . SER A 1 278 ? -7.570 -1.083 -48.323 1.00 50.66 278 SER A C 1
ATOM 2176 O O . SER A 1 278 ? -8.789 -1.085 -48.175 1.00 50.66 278 SER A O 1
ATOM 2178 N N . ASP A 1 279 ? -6.991 -1.552 -49.442 1.00 52.34 279 ASP A N 1
ATOM 2179 C CA . ASP A 1 279 ? -7.733 -1.955 -50.654 1.00 52.34 279 ASP A CA 1
ATOM 2180 C C . ASP A 1 279 ? -7.279 -3.325 -51.237 1.00 52.34 279 ASP A C 1
ATOM 2182 O O . ASP A 1 279 ? -6.098 -3.478 -51.571 1.00 52.34 279 ASP A O 1
ATOM 2186 N N . PRO A 1 280 ? -8.172 -4.331 -51.405 1.00 54.53 280 PRO A N 1
ATOM 2187 C CA . PRO A 1 280 ? -7.834 -5.670 -51.919 1.00 54.53 280 PRO A CA 1
ATOM 2188 C C . PRO A 1 280 ? -7.212 -5.688 -53.325 1.00 54.53 280 PRO A C 1
ATOM 2190 O O . PRO A 1 280 ? -6.446 -6.595 -53.652 1.00 54.53 280 PRO A O 1
ATOM 2193 N N . SER A 1 281 ? -7.501 -4.682 -54.156 1.00 50.97 281 SER A N 1
ATOM 2194 C CA . SER A 1 281 ? -6.980 -4.541 -55.526 1.00 50.97 281 SER A CA 1
ATOM 2195 C C . SER A 1 281 ? -5.454 -4.419 -55.581 1.00 50.97 281 SER A C 1
ATOM 2197 O O . SER A 1 281 ? -4.831 -4.831 -56.559 1.00 50.97 281 SER A O 1
ATOM 2199 N N . GLN A 1 282 ? -4.847 -3.851 -54.533 1.00 51.34 282 GLN A N 1
ATOM 2200 C CA . GLN A 1 282 ? -3.416 -3.526 -54.473 1.00 51.34 282 GLN A CA 1
ATOM 2201 C C . GLN A 1 282 ? -2.543 -4.705 -53.999 1.00 51.34 282 GLN A C 1
ATOM 2203 O O . GLN A 1 282 ? -1.311 -4.636 -54.059 1.00 51.34 282 GLN A O 1
ATOM 2208 N N . MET A 1 283 ? -3.165 -5.810 -53.562 1.00 49.94 283 MET A N 1
ATOM 2209 C CA . MET A 1 283 ? -2.470 -7.006 -53.063 1.00 49.94 283 MET A CA 1
ATOM 2210 C C . MET A 1 283 ? -1.790 -7.822 -54.172 1.00 49.94 283 MET A C 1
ATOM 2212 O O . MET A 1 283 ? -0.792 -8.490 -53.907 1.00 49.94 283 MET A O 1
ATOM 2216 N N . LYS A 1 284 ? -2.283 -7.741 -55.416 1.00 51.28 284 LYS A N 1
ATOM 2217 C CA . LYS A 1 284 ? -1.801 -8.563 -56.543 1.00 51.28 284 LYS A CA 1
ATOM 2218 C C . LYS A 1 284 ? -0.492 -8.074 -57.174 1.00 51.28 284 LYS A C 1
ATOM 2220 O O . LYS A 1 284 ? 0.144 -8.825 -57.904 1.00 51.28 284 LYS A O 1
ATOM 2225 N N . THR A 1 285 ? -0.089 -6.828 -56.918 1.00 48.62 285 THR A N 1
ATOM 2226 C CA . THR A 1 285 ? 1.044 -6.174 -57.608 1.00 48.62 285 THR A CA 1
ATOM 2227 C C . THR A 1 285 ? 2.168 -5.712 -56.682 1.00 48.62 285 THR A C 1
ATOM 2229 O O . THR A 1 285 ? 3.202 -5.255 -57.167 1.00 48.62 285 THR A O 1
ATOM 2232 N N . SER A 1 286 ? 1.988 -5.809 -55.363 1.00 52.41 286 SER A N 1
ATOM 2233 C CA . SER A 1 286 ? 2.960 -5.328 -54.377 1.00 52.41 286 SER A CA 1
ATOM 2234 C C . SER A 1 286 ? 3.956 -6.434 -54.023 1.00 52.41 286 SER A C 1
ATOM 2236 O O . SER A 1 286 ? 3.577 -7.458 -53.451 1.00 52.41 286 SER A O 1
ATOM 2238 N N . VAL A 1 287 ? 5.223 -6.228 -54.387 1.00 52.09 287 VAL A N 1
ATOM 2239 C CA . VAL A 1 287 ? 6.345 -7.112 -54.039 1.00 52.09 287 VAL A CA 1
ATOM 2240 C C . VAL A 1 287 ? 6.975 -6.600 -52.745 1.00 52.09 287 VAL A C 1
ATOM 2242 O O . VAL A 1 287 ? 7.371 -5.436 -52.670 1.00 52.09 287 VAL A O 1
ATOM 2245 N N . THR A 1 288 ? 7.051 -7.461 -51.732 1.00 62.34 288 THR A N 1
ATOM 2246 C CA . THR A 1 288 ? 7.694 -7.182 -50.443 1.00 62.34 288 THR A CA 1
ATOM 2247 C C . THR A 1 288 ? 9.028 -7.914 -50.379 1.00 62.34 288 THR A C 1
ATOM 2249 O O . THR A 1 288 ? 9.109 -9.100 -50.703 1.00 62.34 288 THR A O 1
ATOM 2252 N N . GLU A 1 289 ? 10.066 -7.198 -49.958 1.00 63.34 289 GLU A N 1
ATOM 2253 C CA . GLU A 1 289 ? 11.417 -7.717 -49.755 1.00 63.34 289 GLU A CA 1
ATOM 2254 C C . GLU A 1 289 ? 11.757 -7.635 -48.259 1.00 63.34 289 GLU A C 1
ATOM 2256 O O . GLU A 1 289 ? 11.554 -6.597 -47.624 1.00 63.34 289 GLU A O 1
ATOM 2261 N N . THR A 1 290 ? 12.187 -8.741 -47.648 1.00 69.75 290 THR A N 1
ATOM 2262 C CA . THR A 1 290 ? 12.488 -8.813 -46.204 1.00 69.75 290 THR A CA 1
ATOM 2263 C C . THR A 1 290 ? 13.655 -9.755 -45.943 1.00 69.75 290 THR A C 1
ATOM 2265 O O . THR A 1 290 ? 13.813 -10.769 -46.626 1.00 69.75 290 THR A O 1
ATOM 2268 N N . SER A 1 291 ? 14.490 -9.428 -44.956 1.00 76.12 291 SER A N 1
ATOM 2269 C CA . SER A 1 291 ? 15.606 -10.291 -44.567 1.00 76.12 291 SER A CA 1
ATOM 2270 C C . SER A 1 291 ? 15.117 -11.541 -43.822 1.00 76.12 291 SER A C 1
ATOM 2272 O O . SER A 1 291 ? 14.115 -11.503 -43.103 1.00 76.12 291 SER A O 1
ATOM 2274 N N . ALA A 1 292 ? 15.833 -12.662 -43.950 1.00 72.38 292 ALA A N 1
ATOM 2275 C CA . ALA A 1 292 ? 15.483 -13.896 -43.237 1.00 72.38 292 ALA A CA 1
ATOM 2276 C C . ALA A 1 292 ? 15.350 -13.726 -41.697 1.00 72.38 292 ALA A C 1
ATOM 2278 O O . ALA A 1 292 ? 14.398 -14.270 -41.132 1.00 72.38 292 ALA A O 1
ATOM 2279 N N . PRO A 1 293 ? 16.202 -12.944 -40.995 1.00 72.31 293 PRO A N 1
ATOM 2280 C CA . PRO A 1 293 ? 16.052 -12.709 -39.554 1.00 72.31 293 PRO A CA 1
ATOM 2281 C C . PRO A 1 293 ? 14.817 -11.879 -39.176 1.00 72.31 293 PRO A C 1
ATOM 2283 O O . PRO A 1 293 ? 14.198 -12.127 -38.142 1.00 72.31 293 PRO A O 1
ATOM 2286 N N . GLU A 1 294 ? 14.444 -10.890 -39.989 1.00 71.69 294 GLU A N 1
ATOM 2287 C CA . GLU A 1 294 ? 13.238 -10.082 -39.758 1.00 71.69 294 GLU A CA 1
ATOM 2288 C C . GLU A 1 294 ? 11.972 -10.894 -40.023 1.00 71.69 294 GLU A C 1
ATOM 2290 O O . GLU A 1 294 ? 11.022 -10.830 -39.240 1.00 71.69 294 GLU A O 1
ATOM 2295 N N . LEU A 1 295 ? 11.990 -11.729 -41.066 1.00 79.75 295 LEU A N 1
ATOM 2296 C CA . LEU A 1 295 ? 10.911 -12.668 -41.342 1.00 79.75 295 LEU A CA 1
ATOM 2297 C C . LEU A 1 295 ? 10.763 -13.683 -40.201 1.00 79.75 295 LEU A C 1
ATOM 2299 O O . LEU A 1 295 ? 9.646 -13.927 -39.760 1.00 79.75 295 LEU A O 1
ATOM 2303 N N . ALA A 1 296 ? 11.862 -14.212 -39.652 1.00 78.06 296 ALA A N 1
ATOM 2304 C CA . ALA A 1 296 ? 11.825 -15.122 -38.504 1.00 78.06 296 ALA A CA 1
ATOM 2305 C C . ALA A 1 296 ? 11.156 -14.491 -37.277 1.00 78.06 296 ALA A C 1
ATOM 2307 O O . ALA A 1 296 ? 10.302 -15.116 -36.648 1.00 78.06 296 ALA A O 1
ATOM 2308 N N . LYS A 1 297 ? 11.496 -13.233 -36.968 1.00 77.38 297 LYS A N 1
ATOM 2309 C CA . LYS A 1 297 ? 10.860 -12.477 -35.878 1.00 77.38 297 LYS A CA 1
ATOM 2310 C C . LYS A 1 297 ? 9.366 -12.279 -36.127 1.00 77.38 297 LYS A C 1
ATOM 2312 O O . LYS A 1 297 ? 8.570 -12.479 -35.214 1.00 77.38 297 LYS A O 1
ATOM 2317 N N . LEU A 1 298 ? 8.979 -11.940 -37.357 1.00 82.56 298 LEU A N 1
ATOM 2318 C CA . LEU A 1 298 ? 7.577 -11.769 -37.738 1.00 82.56 298 LEU A CA 1
ATOM 2319 C C . LEU A 1 298 ? 6.788 -13.083 -37.635 1.00 82.56 298 LEU A C 1
ATOM 2321 O O . LEU A 1 298 ? 5.709 -13.097 -37.048 1.00 82.56 298 LEU A O 1
ATOM 2325 N N . LEU A 1 299 ? 7.318 -14.188 -38.169 1.00 83.06 299 LEU A N 1
ATOM 2326 C CA . LEU A 1 299 ? 6.672 -15.502 -38.102 1.00 83.06 299 LEU A CA 1
ATOM 2327 C C . LEU A 1 299 ? 6.516 -15.971 -36.654 1.00 83.06 299 LEU A C 1
ATOM 2329 O O . LEU A 1 299 ? 5.439 -16.417 -36.268 1.00 83.06 299 LEU A O 1
ATOM 2333 N N . TYR A 1 300 ? 7.553 -15.802 -35.833 1.00 82.50 300 TYR A N 1
ATOM 2334 C CA . TYR A 1 300 ? 7.481 -16.126 -34.412 1.00 82.50 300 TYR A CA 1
ATOM 2335 C C . TYR A 1 300 ? 6.409 -15.291 -33.698 1.00 82.50 300 TYR A C 1
ATOM 2337 O O . TYR A 1 300 ? 5.583 -15.833 -32.966 1.00 82.50 300 TYR A O 1
ATOM 2345 N N . TRP A 1 301 ? 6.350 -13.985 -33.974 1.00 82.94 301 TRP A N 1
ATOM 2346 C CA . TRP A 1 301 ? 5.321 -13.108 -33.419 1.00 82.94 301 TRP A CA 1
ATOM 2347 C C . TRP A 1 301 ? 3.905 -13.540 -33.815 1.00 82.94 301 TRP A C 1
ATOM 2349 O O . TRP A 1 301 ? 3.012 -13.593 -32.971 1.00 82.94 301 TRP A O 1
ATOM 2359 N N . LEU A 1 302 ? 3.700 -13.910 -35.081 1.00 83.88 302 LEU A N 1
ATOM 2360 C CA . LEU A 1 302 ? 2.419 -14.409 -35.581 1.00 83.88 302 LEU A CA 1
ATOM 2361 C C . LEU A 1 302 ? 1.989 -15.693 -34.860 1.00 83.88 302 LEU A C 1
ATOM 2363 O O . LEU A 1 302 ? 0.821 -15.818 -34.495 1.00 83.88 302 LEU A O 1
ATOM 2367 N N . MET A 1 303 ? 2.916 -16.611 -34.571 1.00 85.50 303 MET A N 1
ATOM 2368 C CA . MET A 1 303 ? 2.607 -17.809 -33.779 1.00 85.50 303 MET A CA 1
ATOM 2369 C C . MET A 1 303 ? 2.174 -17.456 -32.350 1.00 85.50 303 MET A C 1
ATOM 2371 O O . MET A 1 303 ? 1.194 -18.010 -31.851 1.00 85.50 303 MET A O 1
ATOM 2375 N N . VAL A 1 304 ? 2.845 -16.496 -31.706 1.00 83.06 304 VAL A N 1
ATOM 2376 C CA . VAL A 1 304 ? 2.489 -16.020 -30.356 1.00 83.06 304 VAL A CA 1
ATOM 2377 C C . VAL A 1 304 ? 1.093 -15.390 -30.330 1.00 83.06 304 VAL A C 1
ATOM 2379 O O . VAL A 1 304 ? 0.301 -15.647 -29.419 1.00 83.06 304 VAL A O 1
ATOM 2382 N N . VAL A 1 305 ? 0.761 -14.587 -31.342 1.00 82.31 305 VAL A N 1
ATOM 2383 C CA . VAL A 1 305 ? -0.563 -13.962 -31.465 1.00 82.31 305 VAL A CA 1
ATOM 2384 C C . VAL A 1 305 ? -1.644 -15.018 -31.691 1.00 82.31 305 VAL A C 1
ATOM 2386 O O . VAL A 1 305 ? -2.674 -14.986 -31.019 1.00 82.31 305 VAL A O 1
ATOM 2389 N N . GLY A 1 306 ? -1.403 -15.996 -32.567 1.00 84.62 306 GLY A N 1
ATOM 2390 C CA . GLY A 1 306 ? -2.329 -17.105 -32.809 1.00 84.62 306 GLY A CA 1
ATOM 2391 C C . GLY A 1 306 ? -2.609 -17.931 -31.551 1.00 84.62 306 GLY A C 1
ATOM 2392 O O . GLY A 1 306 ? -3.764 -18.212 -31.225 1.00 84.62 306 GLY A O 1
ATOM 2393 N N . TYR A 1 307 ? -1.556 -18.239 -30.793 1.00 85.94 307 TYR A N 1
ATOM 2394 C CA . TYR A 1 307 ? -1.643 -18.927 -29.505 1.00 85.94 307 TYR A CA 1
ATOM 2395 C C . TYR A 1 307 ? -2.471 -18.133 -28.483 1.00 85.94 307 TYR A C 1
ATOM 2397 O O . TYR A 1 307 ? -3.342 -18.677 -27.800 1.00 85.94 307 TYR A O 1
ATOM 2405 N N . SER A 1 308 ? -2.245 -16.821 -28.416 1.00 82.00 308 SER A N 1
ATOM 2406 C CA . SER A 1 308 ? -2.945 -15.922 -27.495 1.00 82.00 308 SER A CA 1
ATOM 2407 C C . SER A 1 308 ? -4.428 -15.763 -27.841 1.00 82.00 308 SER A C 1
ATOM 2409 O O . SER A 1 308 ? -5.264 -15.745 -26.941 1.00 82.00 308 SER A O 1
ATOM 2411 N N . ILE A 1 309 ? -4.774 -15.711 -29.133 1.00 83.81 309 ILE A N 1
ATOM 2412 C CA . ILE A 1 309 ? -6.168 -15.664 -29.601 1.00 83.81 309 ILE A CA 1
ATOM 2413 C C . ILE A 1 309 ? -6.941 -16.896 -29.117 1.00 83.81 309 ILE A C 1
ATOM 2415 O O . ILE A 1 309 ? -8.039 -16.750 -28.578 1.00 83.81 309 ILE A O 1
ATOM 2419 N N . ARG A 1 310 ? -6.354 -18.097 -29.228 1.00 84.44 310 ARG A N 1
ATOM 2420 C CA . ARG A 1 310 ? -6.987 -19.313 -28.699 1.00 84.44 310 ARG A CA 1
ATOM 2421 C C . ARG A 1 310 ? -7.144 -19.263 -27.182 1.00 84.44 310 ARG A C 1
ATOM 2423 O O . ARG A 1 310 ? -8.171 -19.672 -26.649 1.00 84.44 310 ARG A O 1
ATOM 2430 N N . ASN A 1 311 ? -6.140 -18.748 -26.479 1.00 80.44 311 ASN A N 1
ATOM 2431 C CA . ASN A 1 311 ? -6.201 -18.627 -25.027 1.00 80.44 311 ASN A CA 1
ATOM 2432 C C . ASN A 1 311 ? -7.366 -17.725 -24.572 1.00 80.44 311 ASN A C 1
ATOM 2434 O O . ASN A 1 311 ? -8.091 -18.071 -23.643 1.00 80.44 311 ASN A O 1
ATOM 2438 N N . ILE A 1 312 ? -7.580 -16.603 -25.267 1.00 77.12 312 ILE A N 1
ATOM 2439 C CA . ILE A 1 312 ? -8.695 -15.680 -25.010 1.00 77.12 312 ILE A CA 1
ATOM 2440 C C . ILE A 1 312 ? -10.046 -16.350 -25.298 1.00 77.12 312 ILE A C 1
ATOM 2442 O O . ILE A 1 312 ? -10.970 -16.215 -24.499 1.00 77.12 312 ILE A O 1
ATOM 2446 N N . GLU A 1 313 ? -10.160 -17.079 -26.412 1.00 80.56 313 GLU A N 1
ATOM 2447 C CA . GLU A 1 313 ? -11.390 -17.777 -26.810 1.00 80.56 313 GLU A CA 1
ATOM 2448 C C . GLU A 1 313 ? -11.816 -18.833 -25.779 1.00 80.56 313 GLU A C 1
ATOM 2450 O O . GLU A 1 313 ? -12.951 -18.804 -25.309 1.00 80.56 313 GLU A O 1
ATOM 2455 N N . VAL A 1 314 ? -10.895 -19.713 -25.367 1.00 73.12 314 VAL A N 1
ATOM 2456 C CA . VAL A 1 314 ? -11.188 -20.769 -24.380 1.00 73.12 314 VAL A CA 1
ATOM 2457 C C . VAL A 1 314 ? -11.577 -20.176 -23.033 1.00 73.12 314 VAL A C 1
ATOM 2459 O O . VAL A 1 314 ? -12.514 -20.658 -22.400 1.00 73.12 314 VAL A O 1
ATOM 2462 N N . ARG A 1 315 ? -10.907 -19.101 -22.602 1.00 68.06 315 ARG A N 1
ATOM 2463 C CA . ARG A 1 315 ? -11.249 -18.447 -21.339 1.00 68.06 315 ARG A CA 1
ATOM 2464 C C . ARG A 1 315 ? -12.653 -17.849 -21.377 1.00 68.06 315 ARG A C 1
ATOM 2466 O O . ARG A 1 315 ? -13.413 -18.056 -20.439 1.00 68.06 315 ARG A O 1
ATOM 2473 N N . PHE A 1 316 ? -13.012 -17.166 -22.464 1.00 71.44 316 PHE A N 1
ATOM 2474 C CA . PHE A 1 316 ? -14.363 -16.632 -22.643 1.00 71.44 316 PHE A CA 1
ATOM 2475 C C . PHE A 1 316 ? -15.423 -17.745 -22.596 1.00 71.44 316 PHE A C 1
ATOM 2477 O O . PHE A 1 316 ? -16.456 -17.596 -21.941 1.00 71.44 316 PHE A O 1
ATOM 2484 N N . ASP A 1 317 ? -15.159 -18.881 -23.247 1.00 67.50 317 ASP A N 1
ATOM 2485 C CA . ASP A 1 317 ? -16.076 -20.022 -23.234 1.00 67.50 317 ASP A CA 1
ATOM 2486 C C . ASP A 1 317 ? -16.193 -20.662 -21.838 1.00 67.50 317 ASP A C 1
ATOM 2488 O O . ASP A 1 317 ? -17.302 -21.005 -21.426 1.00 67.50 317 ASP A O 1
ATOM 2492 N N . MET A 1 318 ? -15.097 -20.756 -21.075 1.00 61.28 318 MET A N 1
ATOM 2493 C CA . MET A 1 318 ? -15.112 -21.227 -19.681 1.00 61.28 318 MET A CA 1
ATOM 2494 C C . MET A 1 318 ? -15.855 -20.267 -18.743 1.00 61.28 318 MET A C 1
ATOM 2496 O O . MET A 1 318 ? -16.673 -20.709 -17.938 1.00 61.28 318 MET A O 1
ATOM 2500 N N . GLU A 1 319 ? -15.616 -18.959 -18.858 1.00 61.09 319 GLU A N 1
ATOM 2501 C CA . GLU A 1 319 ? -16.286 -17.918 -18.064 1.00 61.09 319 GLU A CA 1
ATOM 2502 C C . GLU A 1 319 ? -17.809 -17.946 -18.278 1.00 61.09 319 GLU A C 1
ATOM 2504 O O . GLU A 1 319 ? -18.577 -17.872 -17.317 1.00 61.09 319 GLU A O 1
ATOM 2509 N N . ARG A 1 320 ? -18.255 -18.155 -19.526 1.00 65.62 320 ARG A N 1
ATOM 2510 C CA . ARG A 1 320 ? -19.675 -18.314 -19.875 1.00 65.62 320 ARG A CA 1
ATOM 2511 C C . ARG A 1 320 ? -20.310 -19.552 -19.237 1.00 65.62 320 ARG A C 1
ATOM 2513 O O . ARG A 1 320 ? -21.468 -19.491 -18.835 1.00 65.62 320 ARG A O 1
ATOM 2520 N N . VAL A 1 321 ? -19.588 -20.672 -19.179 1.00 56.91 321 VAL A N 1
ATOM 2521 C CA . VAL A 1 321 ? -20.099 -21.938 -18.622 1.00 56.91 321 VAL A CA 1
ATOM 2522 C C . VAL A 1 321 ? -20.148 -21.903 -17.091 1.00 56.91 321 VAL A C 1
ATOM 2524 O O . VAL A 1 321 ? -21.069 -22.462 -16.504 1.00 56.91 321 VAL A O 1
ATOM 2527 N N . LEU A 1 322 ? -19.201 -21.218 -16.444 1.00 52.78 322 LEU A N 1
ATOM 2528 C CA . LEU A 1 322 ? -19.074 -21.169 -14.982 1.00 52.78 322 LEU A CA 1
ATOM 2529 C C . LEU A 1 322 ? -19.864 -20.026 -14.315 1.00 52.78 322 LEU A C 1
ATOM 2531 O O . LEU A 1 322 ? -19.881 -19.941 -13.090 1.00 52.78 322 LEU A O 1
ATOM 2535 N N . GLY A 1 323 ? -20.512 -19.142 -15.085 1.00 37.31 323 GLY A N 1
ATOM 2536 C CA . GLY A 1 323 ? -21.346 -18.054 -14.550 1.00 37.31 323 GLY A CA 1
ATOM 2537 C C . GLY A 1 323 ? -20.583 -16.992 -13.744 1.00 37.31 323 GLY A C 1
ATOM 2538 O O . GLY A 1 323 ? -21.199 -16.196 -13.037 1.00 37.31 323 GLY A O 1
ATOM 2539 N N . ALA A 1 324 ? -19.251 -16.968 -13.834 1.00 37.75 324 ALA A N 1
ATOM 2540 C CA . ALA A 1 324 ? -18.408 -15.999 -13.146 1.00 37.75 324 ALA A CA 1
ATOM 2541 C C . ALA A 1 324 ? -18.327 -14.687 -13.954 1.00 37.75 324 ALA A C 1
ATOM 2543 O O . ALA A 1 324 ? -18.211 -14.739 -15.181 1.00 37.75 324 ALA A O 1
ATOM 2544 N N . PRO A 1 325 ? -18.358 -13.502 -13.311 1.00 37.00 325 PRO A N 1
ATOM 2545 C CA . PRO A 1 325 ? -18.107 -12.249 -14.013 1.00 37.00 325 PRO A CA 1
ATOM 2546 C C . PRO A 1 325 ? -16.705 -12.273 -14.650 1.00 37.00 325 PRO A C 1
ATOM 2548 O O .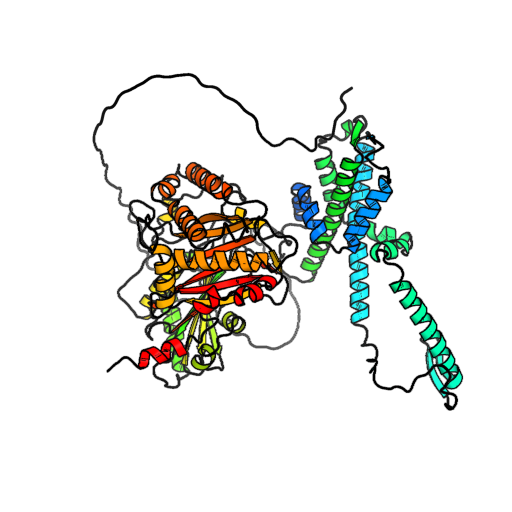 PRO A 1 325 ? -15.788 -12.870 -14.074 1.00 37.00 325 PRO A O 1
ATOM 2551 N N . PRO A 1 326 ? -16.525 -11.627 -15.818 1.00 32.34 326 PRO A N 1
ATOM 2552 C CA . PRO A 1 326 ? -15.283 -11.683 -16.577 1.00 32.34 326 PRO A CA 1
ATOM 2553 C C . PRO A 1 326 ? -14.125 -11.204 -15.704 1.00 32.34 326 PRO A C 1
ATOM 2555 O O . PRO A 1 326 ? -14.076 -10.036 -15.310 1.00 32.34 326 PRO A O 1
ATOM 2558 N N . LYS A 1 327 ? -13.179 -12.099 -15.406 1.00 34.69 327 LYS A N 1
ATOM 2559 C CA . LYS A 1 327 ? -11.881 -11.691 -14.872 1.00 34.69 327 LYS A CA 1
ATOM 2560 C C . LYS A 1 327 ? -11.070 -11.200 -16.073 1.00 34.69 327 LYS A C 1
ATOM 2562 O O . LYS A 1 327 ? -10.773 -11.996 -16.966 1.00 34.69 327 LYS A O 1
ATOM 2567 N N . PRO A 1 328 ? -10.741 -9.899 -16.167 1.00 35.41 328 PRO A N 1
ATOM 2568 C CA . PRO A 1 328 ? -9.895 -9.424 -17.248 1.00 35.41 328 PRO A CA 1
ATOM 2569 C C . PRO A 1 328 ? -8.584 -10.213 -17.252 1.00 35.41 328 PRO A C 1
ATOM 2571 O O . PRO A 1 328 ? -8.041 -10.544 -16.199 1.00 35.41 328 PRO A O 1
ATOM 2574 N N . ALA A 1 329 ? -8.119 -10.537 -18.460 1.00 34.78 329 ALA A N 1
ATOM 2575 C CA . ALA A 1 329 ? -6.853 -11.214 -18.702 1.00 34.78 329 ALA A CA 1
ATOM 2576 C C . ALA A 1 329 ? -5.721 -10.642 -17.847 1.00 34.78 329 ALA A C 1
ATOM 2578 O O . ALA A 1 329 ? -5.688 -9.435 -17.622 1.00 34.78 329 ALA A O 1
ATOM 2579 N N . GLU A 1 330 ? -4.779 -11.519 -17.489 1.00 38.66 330 GLU A N 1
ATOM 2580 C CA . GLU A 1 330 ? -3.473 -11.303 -16.846 1.00 38.66 330 GLU A CA 1
ATOM 2581 C C . GLU A 1 330 ? -2.546 -10.328 -17.607 1.00 38.66 330 GLU A C 1
ATOM 2583 O O . GLU A 1 330 ? -1.393 -10.609 -17.952 1.00 38.66 330 GLU A O 1
ATOM 2588 N N . LEU A 1 331 ? -3.045 -9.130 -17.867 1.00 35.84 331 LEU A N 1
ATOM 2589 C CA . LEU A 1 331 ? -2.236 -7.934 -17.915 1.00 35.84 331 LEU A CA 1
ATOM 2590 C C . LEU A 1 331 ? -1.933 -7.564 -16.457 1.00 35.84 331 LEU A C 1
ATOM 2592 O O . LEU A 1 331 ? -2.827 -7.672 -15.613 1.00 35.84 331 LEU A O 1
ATOM 2596 N N . PRO A 1 332 ? -0.707 -7.102 -16.135 1.00 37.84 332 PRO A N 1
ATOM 2597 C CA . PRO A 1 332 ? -0.502 -6.373 -14.890 1.00 37.84 332 PRO A CA 1
ATOM 2598 C C . PRO A 1 332 ? -1.595 -5.304 -14.842 1.00 37.84 332 PRO A C 1
ATOM 2600 O O . PRO A 1 332 ? -1.759 -4.618 -15.867 1.00 37.84 332 PRO A O 1
ATOM 2603 N N . PRO A 1 333 ? -2.363 -5.222 -13.744 1.00 40.44 333 PRO A N 1
ATOM 2604 C CA . PRO A 1 333 ? -3.562 -4.405 -13.695 1.00 40.44 333 PRO A CA 1
ATOM 2605 C C . PRO A 1 333 ? -3.206 -2.982 -14.146 1.00 40.44 333 PRO A C 1
ATOM 2607 O O . PRO A 1 333 ? -2.142 -2.465 -13.794 1.00 40.44 333 PRO A O 1
ATOM 2610 N N . ASP A 1 334 ? -4.057 -2.374 -14.985 1.00 40.66 334 ASP A N 1
ATOM 2611 C CA . ASP A 1 334 ? -3.811 -1.057 -15.612 1.00 40.66 334 ASP A CA 1
ATOM 2612 C C . ASP A 1 334 ? -3.453 0.025 -14.573 1.00 40.66 334 ASP A C 1
ATOM 2614 O O . ASP A 1 334 ? -2.824 1.037 -14.893 1.00 40.66 334 ASP A O 1
ATOM 2618 N N . ARG A 1 335 ? -3.860 -0.204 -13.321 1.00 45.56 335 ARG A N 1
ATOM 2619 C CA . ARG A 1 335 ? -3.431 0.449 -12.083 1.00 45.56 335 ARG A CA 1
ATOM 2620 C C . ARG A 1 335 ? -3.499 -0.604 -10.980 1.00 45.56 335 ARG A C 1
ATOM 2622 O O . ARG A 1 335 ? -4.353 -1.473 -11.081 1.00 45.56 335 ARG A O 1
ATOM 2629 N N . PRO A 1 336 ? -2.728 -0.511 -9.895 1.00 44.06 336 PRO A N 1
ATOM 2630 C CA . PRO A 1 336 ? -3.041 -1.244 -8.682 1.00 44.06 336 PRO A CA 1
ATOM 2631 C C . PRO A 1 336 ? -3.947 -0.386 -7.777 1.00 44.06 336 PRO A C 1
ATOM 2633 O O . PRO A 1 336 ? -3.446 0.414 -6.984 1.00 44.06 336 PRO A O 1
ATOM 2636 N N . PRO A 1 337 ? -5.284 -0.459 -7.869 1.00 51.59 337 PRO A N 1
ATOM 2637 C CA . PRO A 1 337 ? -6.151 0.033 -6.808 1.00 51.59 337 PRO A CA 1
ATOM 2638 C C . PRO A 1 337 ? -6.056 -0.937 -5.641 1.00 51.59 337 PRO A C 1
ATOM 2640 O O . PRO A 1 337 ? -6.770 -1.925 -5.515 1.00 51.59 337 PRO A O 1
ATOM 2643 N N . ILE A 1 338 ? -5.114 -0.623 -4.777 1.00 72.69 338 ILE A N 1
ATOM 2644 C CA . ILE A 1 338 ? -4.920 -1.345 -3.543 1.00 72.69 338 ILE A CA 1
ATOM 2645 C C . ILE A 1 338 ? -5.963 -0.781 -2.585 1.00 72.69 338 ILE A C 1
ATOM 2647 O O . ILE A 1 338 ? -5.973 0.422 -2.300 1.00 72.69 338 ILE A O 1
ATOM 2651 N N . TYR A 1 339 ? -6.868 -1.625 -2.101 1.00 87.12 339 TYR A N 1
ATOM 2652 C CA . TYR A 1 339 ? -7.504 -1.308 -0.832 1.00 87.12 339 TYR A CA 1
ATOM 2653 C C . TYR A 1 339 ? -6.399 -1.225 0.210 1.00 87.12 339 TYR A C 1
ATOM 2655 O O . TYR A 1 339 ? -5.659 -2.183 0.406 1.00 87.12 339 TYR A O 1
ATOM 2663 N N . VAL A 1 340 ? -6.243 -0.071 0.841 1.00 89.38 340 VAL A N 1
ATOM 2664 C CA . VAL A 1 340 ? -5.218 0.134 1.855 1.00 89.38 340 VAL A CA 1
ATOM 2665 C C . VAL A 1 340 ? -5.744 -0.413 3.177 1.00 89.38 340 VAL A C 1
ATOM 2667 O O . VAL A 1 340 ? -6.716 0.145 3.694 1.00 89.38 340 VAL A O 1
ATOM 2670 N N . PRO A 1 341 ? -5.119 -1.461 3.742 1.00 91.62 341 PRO A N 1
ATOM 2671 C CA . PRO A 1 341 ? -5.520 -1.990 5.031 1.00 91.62 341 PRO A CA 1
ATOM 2672 C C . PRO A 1 341 ? -4.976 -1.137 6.179 1.00 91.62 341 PRO A C 1
ATOM 2674 O O . PRO A 1 341 ? -3.851 -0.611 6.133 1.00 91.62 341 PRO A O 1
ATOM 2677 N N . LEU A 1 342 ? -5.783 -1.041 7.229 1.00 93.25 342 LEU A N 1
ATOM 2678 C CA . LEU A 1 342 ? -5.414 -0.518 8.539 1.00 93.25 342 LEU A CA 1
ATOM 2679 C C . LEU A 1 342 ? -6.198 -1.283 9.608 1.00 93.25 342 LEU A C 1
ATOM 2681 O O . LEU A 1 342 ? -7.429 -1.319 9.545 1.00 93.25 342 LEU A O 1
ATOM 2685 N N . VAL A 1 343 ? -5.491 -1.850 10.589 1.00 95.56 343 VAL A N 1
ATOM 2686 C CA . VAL A 1 343 ? -6.102 -2.527 11.741 1.00 95.56 343 VAL A CA 1
ATOM 2687 C C . VAL A 1 343 ? -5.627 -1.876 13.037 1.00 95.56 343 VAL A C 1
ATOM 2689 O O . VAL A 1 343 ? -4.426 -1.704 13.246 1.00 95.56 343 VAL A O 1
ATOM 2692 N N . LEU A 1 344 ? -6.572 -1.504 13.899 1.00 97.00 344 LEU A N 1
ATOM 2693 C CA . LEU A 1 344 ? -6.344 -0.892 15.211 1.00 97.00 344 LEU A CA 1
ATOM 2694 C C . LEU A 1 344 ? -6.756 -1.886 16.303 1.00 97.00 344 LEU A C 1
ATOM 2696 O O . LEU A 1 344 ? -7.913 -2.299 16.323 1.00 97.00 344 LEU A O 1
ATOM 2700 N N . TYR A 1 345 ? -5.855 -2.246 17.218 1.00 96.12 345 TYR A N 1
ATOM 2701 C CA . TYR A 1 345 ? -6.135 -3.198 18.303 1.00 96.12 345 TYR A CA 1
ATOM 2702 C C . TYR A 1 345 ? -6.317 -2.477 19.638 1.00 96.12 345 TYR A C 1
ATOM 2704 O O . TYR A 1 345 ? -5.465 -1.680 20.024 1.00 96.12 345 TYR A O 1
ATOM 2712 N N . TYR A 1 346 ? -7.380 -2.800 20.371 1.00 94.31 346 TYR A N 1
ATOM 2713 C CA . TYR A 1 346 ? -7.774 -2.188 21.641 1.00 94.31 346 TYR A CA 1
ATOM 2714 C C . TYR A 1 346 ? -7.893 -3.261 22.736 1.00 94.31 346 TYR A C 1
ATOM 2716 O O . TYR A 1 346 ? -8.720 -4.169 22.613 1.00 94.31 346 TYR A O 1
ATOM 2724 N N . PRO A 1 347 ? -7.075 -3.199 23.803 1.00 90.69 347 PRO A N 1
ATOM 2725 C CA . PRO A 1 347 ? -7.110 -4.183 24.877 1.00 90.69 347 PRO A CA 1
ATOM 2726 C C . PRO A 1 347 ? -8.304 -3.948 25.808 1.00 90.69 347 PRO A C 1
ATOM 2728 O O . PRO A 1 347 ? -8.722 -2.812 26.021 1.00 90.69 347 PRO A O 1
ATOM 2731 N N . ASN A 1 348 ? -8.800 -5.014 26.438 1.00 85.88 348 ASN A N 1
ATOM 2732 C CA . ASN A 1 348 ? -9.720 -4.881 27.565 1.00 85.88 348 ASN A CA 1
ATOM 2733 C C . ASN A 1 348 ? -8.928 -4.576 28.843 1.00 85.88 348 ASN A C 1
ATOM 2735 O O . ASN A 1 348 ? -8.447 -5.483 29.516 1.00 85.88 348 ASN A O 1
ATOM 2739 N N . LEU A 1 349 ? -8.768 -3.292 29.164 1.00 72.31 349 LEU A N 1
ATOM 2740 C CA . LEU A 1 349 ? -7.983 -2.846 30.323 1.00 72.31 349 LEU A CA 1
ATOM 2741 C C . LEU A 1 349 ? -8.622 -3.204 31.670 1.00 72.31 349 LEU A C 1
ATOM 2743 O O . LEU A 1 349 ? -7.928 -3.292 32.678 1.00 72.31 349 LEU A O 1
ATOM 2747 N N . GLU A 1 350 ? -9.935 -3.416 31.690 1.00 69.00 350 GLU A N 1
ATOM 2748 C CA . GLU A 1 350 ? -10.682 -3.693 32.915 1.00 69.00 350 GLU A CA 1
ATOM 2749 C C . GLU A 1 350 ? -10.584 -5.166 33.338 1.00 69.00 350 GLU A C 1
ATOM 2751 O O . GLU A 1 350 ? -11.007 -5.497 34.442 1.00 69.00 350 GLU A O 1
ATOM 2756 N N . ASN A 1 351 ? -10.043 -6.053 32.484 1.00 61.00 351 ASN A N 1
ATOM 2757 C CA . ASN A 1 351 ? -9.953 -7.508 32.697 1.00 61.00 351 ASN A CA 1
ATOM 2758 C C . ASN A 1 351 ? -11.274 -8.171 33.142 1.00 61.00 351 ASN A C 1
ATOM 2760 O O . ASN A 1 351 ? -11.277 -9.279 33.678 1.00 61.00 351 ASN A O 1
ATOM 2764 N N . THR A 1 352 ? -12.411 -7.511 32.919 1.00 62.41 352 THR A N 1
ATOM 2765 C CA . THR A 1 352 ? -13.736 -8.049 33.214 1.00 62.41 352 THR A CA 1
ATOM 2766 C C . THR A 1 352 ? -14.294 -8.724 31.964 1.00 62.41 352 THR A C 1
ATOM 2768 O O . THR A 1 352 ? -14.210 -8.144 30.875 1.00 62.41 352 THR A O 1
ATOM 2771 N N . PRO A 1 353 ? -14.865 -9.939 32.075 1.00 61.91 353 PRO A N 1
ATOM 2772 C CA . PRO A 1 353 ? -15.533 -10.583 30.955 1.00 61.91 353 PRO A CA 1
ATOM 2773 C C . PRO A 1 353 ? -16.629 -9.664 30.421 1.00 61.91 353 PRO A C 1
ATOM 2775 O O . PRO A 1 353 ? -17.537 -9.268 31.155 1.00 61.91 353 PRO A O 1
ATOM 2778 N N . LYS A 1 354 ? -16.535 -9.302 29.144 1.00 70.44 354 LYS A N 1
ATOM 2779 C CA . LYS A 1 354 ? -17.558 -8.493 28.491 1.00 70.44 354 LYS A CA 1
ATOM 2780 C C . LYS A 1 354 ? -18.718 -9.409 28.094 1.00 70.44 354 LYS A C 1
ATOM 2782 O O . LYS A 1 354 ? -18.523 -10.421 27.422 1.00 70.44 354 LYS A O 1
ATOM 2787 N N . ASN A 1 355 ? -19.919 -9.089 28.569 1.00 70.12 355 ASN A N 1
ATOM 2788 C CA . ASN A 1 355 ? -21.132 -9.855 28.283 1.00 70.12 355 ASN A CA 1
ATOM 2789 C C . ASN A 1 355 ? -21.579 -9.663 26.812 1.00 70.12 355 ASN A C 1
ATOM 2791 O O . ASN A 1 355 ? -21.074 -8.778 26.122 1.00 70.12 355 ASN A O 1
ATOM 2795 N N . PRO A 1 356 ? -22.531 -10.464 26.297 1.00 76.19 356 PRO A N 1
ATOM 2796 C CA . PRO A 1 356 ? -23.092 -10.245 24.960 1.00 76.19 356 PRO A CA 1
ATOM 2797 C C . PRO A 1 356 ? -23.659 -8.831 24.752 1.00 76.19 356 PRO A C 1
ATOM 2799 O O . PRO A 1 356 ? -23.585 -8.303 23.641 1.00 76.19 356 PRO A O 1
ATOM 2802 N N . ASP A 1 357 ? -24.152 -8.192 25.818 1.00 81.31 357 ASP A N 1
ATOM 2803 C CA . ASP A 1 357 ? -24.669 -6.821 25.762 1.00 81.31 357 ASP A CA 1
ATOM 2804 C C . ASP A 1 357 ? -23.576 -5.804 25.411 1.00 81.31 357 ASP A C 1
ATOM 2806 O O . ASP A 1 357 ? -23.849 -4.870 24.663 1.00 81.31 357 ASP A O 1
ATOM 2810 N N . PHE A 1 358 ? -22.329 -6.008 25.856 1.00 83.31 358 PHE A N 1
ATOM 2811 C CA . PHE A 1 358 ? -21.191 -5.177 25.452 1.00 83.31 358 PHE A CA 1
ATOM 2812 C C . PHE A 1 358 ? -20.975 -5.210 23.938 1.00 83.31 358 PHE A C 1
ATOM 2814 O O . PHE A 1 358 ? -20.834 -4.157 23.325 1.00 83.31 358 PHE A O 1
ATOM 2821 N N . ILE A 1 359 ? -20.997 -6.398 23.318 1.00 86.81 359 ILE A N 1
ATOM 2822 C CA . ILE A 1 359 ? -20.840 -6.527 21.860 1.00 86.81 359 ILE A CA 1
ATOM 2823 C C . ILE A 1 359 ? -21.946 -5.743 21.155 1.00 86.81 359 ILE A C 1
ATOM 2825 O O . ILE A 1 359 ? -21.660 -4.961 20.249 1.00 86.81 359 ILE A O 1
ATOM 2829 N N . SER A 1 360 ? -23.198 -5.915 21.591 1.00 89.50 360 SER A N 1
ATOM 2830 C CA . SER A 1 360 ? -24.343 -5.216 21.003 1.00 89.50 360 SER A CA 1
ATOM 2831 C C . SER A 1 360 ? -24.243 -3.699 21.178 1.00 89.50 360 SER A C 1
ATOM 2833 O O . SER A 1 360 ? -24.444 -2.962 20.217 1.00 89.50 360 SER A O 1
ATOM 2835 N N . GLN A 1 361 ? -23.908 -3.224 22.379 1.00 90.50 361 GLN A N 1
ATOM 2836 C CA . GLN A 1 361 ? -23.816 -1.799 22.693 1.00 90.50 361 GLN A CA 1
ATOM 2837 C C . GLN A 1 361 ? -22.661 -1.132 21.942 1.00 90.50 361 GLN A C 1
ATOM 2839 O O . GLN A 1 361 ? -22.854 -0.096 21.310 1.00 90.50 361 GLN A O 1
ATOM 2844 N N . THR A 1 362 ? -21.472 -1.736 21.959 1.00 92.00 362 THR A N 1
ATOM 2845 C CA . THR A 1 362 ? -20.309 -1.240 21.218 1.00 92.00 362 THR A CA 1
ATOM 2846 C C . THR A 1 362 ? -20.576 -1.221 19.718 1.00 92.00 362 THR A C 1
ATOM 2848 O O . THR A 1 362 ? -20.271 -0.227 19.063 1.00 92.00 362 THR A O 1
ATOM 2851 N N . THR A 1 363 ? -21.186 -2.277 19.174 1.00 94.69 363 THR A N 1
ATOM 2852 C CA . THR A 1 363 ? -21.570 -2.332 17.756 1.00 94.69 363 THR A CA 1
ATOM 2853 C C . THR A 1 363 ? -22.531 -1.200 17.410 1.00 94.69 363 THR A C 1
ATOM 2855 O O . THR A 1 363 ? -22.271 -0.457 16.471 1.00 94.69 363 THR A O 1
ATOM 2858 N N . GLN A 1 364 ? -23.579 -0.996 18.213 1.00 95.50 364 GLN A N 1
ATOM 2859 C CA . GLN A 1 364 ? -24.560 0.063 17.986 1.00 95.50 364 GLN A CA 1
ATOM 2860 C C . GLN A 1 364 ? -23.929 1.465 18.022 1.00 95.50 364 GLN A C 1
ATOM 2862 O O . GLN A 1 364 ? -24.220 2.288 17.155 1.00 95.50 364 GLN A O 1
ATOM 2867 N N . ILE A 1 365 ? -23.039 1.733 18.986 1.00 95.94 365 ILE A N 1
ATOM 2868 C CA . ILE A 1 365 ? -22.305 3.007 19.076 1.00 95.94 365 ILE A CA 1
ATOM 2869 C C . ILE A 1 365 ? -21.438 3.214 17.829 1.00 95.94 365 ILE A C 1
ATOM 2871 O O . ILE A 1 365 ? -21.433 4.298 17.241 1.00 95.94 365 ILE A O 1
ATOM 2875 N N . LEU A 1 366 ? -20.711 2.180 17.400 1.00 97.50 366 LEU A N 1
ATOM 2876 C CA . LEU A 1 366 ? -19.851 2.244 16.220 1.00 97.50 366 LEU A CA 1
ATOM 2877 C C . LEU A 1 366 ? -20.648 2.457 14.931 1.00 97.50 366 LEU A C 1
ATOM 2879 O O . LEU A 1 366 ? -20.255 3.296 14.126 1.00 97.50 366 LEU A O 1
ATOM 2883 N N . GLU A 1 367 ? -21.765 1.756 14.746 1.00 97.00 367 GLU A N 1
ATOM 2884 C CA . GLU A 1 367 ? -22.647 1.913 13.585 1.00 97.00 367 GLU A CA 1
ATOM 2885 C C . GLU A 1 367 ? -23.267 3.312 13.529 1.00 97.00 367 GLU A C 1
ATOM 2887 O O . GLU A 1 367 ? -23.225 3.969 12.485 1.00 97.00 367 GLU A O 1
ATOM 2892 N N . GLN A 1 368 ? -23.802 3.798 14.654 1.00 96.31 368 GLN A N 1
ATOM 2893 C CA . GLN A 1 368 ? -24.417 5.122 14.723 1.00 96.31 368 GLN A CA 1
ATOM 2894 C C . GLN A 1 368 ? -23.389 6.221 14.431 1.00 96.31 368 GLN A C 1
ATOM 2896 O O . GLN A 1 368 ? -23.591 7.046 13.539 1.00 96.31 368 GLN A O 1
ATOM 2901 N N . SER A 1 369 ? -22.251 6.196 15.124 1.00 96.75 369 SER A N 1
ATOM 2902 C CA . SER A 1 369 ? -21.180 7.177 14.920 1.00 96.75 369 SER A CA 1
ATOM 2903 C C . SER A 1 369 ? -20.556 7.103 13.524 1.00 96.75 369 SER A C 1
ATOM 2905 O O . SER A 1 369 ? -20.142 8.131 12.975 1.00 96.75 369 SER A O 1
ATOM 2907 N N . LEU A 1 370 ? -20.508 5.913 12.911 1.00 97.38 370 LEU A N 1
ATOM 2908 C CA . LEU A 1 370 ? -20.075 5.739 11.526 1.00 97.38 370 LEU A CA 1
ATOM 2909 C C . LEU A 1 370 ? -21.067 6.410 10.578 1.00 97.38 370 LEU A C 1
ATOM 2911 O O . LEU A 1 370 ? -20.652 7.204 9.735 1.00 97.38 370 LEU A O 1
ATOM 2915 N N . SER A 1 371 ? -22.366 6.151 10.751 1.00 96.50 371 SER A N 1
ATOM 2916 C CA . SER A 1 371 ? -23.430 6.782 9.966 1.00 96.50 371 SER A CA 1
ATOM 2917 C C . SER A 1 371 ? -23.364 8.308 10.059 1.00 96.50 371 SER A C 1
ATOM 2919 O O . SER A 1 371 ? -23.424 8.992 9.040 1.00 96.50 371 SER A O 1
ATOM 2921 N N . GLU A 1 372 ? -23.186 8.857 11.262 1.00 94.94 372 GLU A N 1
ATOM 2922 C CA . GLU A 1 372 ? -23.036 10.300 11.479 1.00 94.94 372 GLU A CA 1
ATOM 2923 C C . GLU A 1 372 ? -21.774 10.856 10.807 1.00 94.94 372 GLU A C 1
ATOM 2925 O O . GLU A 1 372 ? -21.799 11.921 10.185 1.00 94.94 372 GLU A O 1
ATOM 2930 N N . THR A 1 373 ? -20.659 10.129 10.870 1.00 96.31 373 THR A N 1
ATOM 2931 C CA . THR A 1 373 ? -19.395 10.545 10.249 1.00 96.31 373 THR A CA 1
ATOM 2932 C C . THR A 1 373 ? -19.468 10.514 8.724 1.00 96.31 373 THR A C 1
ATOM 2934 O O . THR A 1 373 ? -18.977 11.439 8.071 1.00 96.31 373 THR A O 1
ATOM 2937 N N . LEU A 1 374 ? -20.135 9.513 8.146 1.00 96.81 374 LEU A N 1
ATOM 2938 C CA . LEU A 1 374 ? -20.321 9.383 6.701 1.00 96.81 374 LEU A CA 1
ATOM 2939 C C . LEU A 1 374 ? -21.157 10.518 6.103 1.00 96.81 374 LEU A C 1
ATOM 2941 O O . LEU A 1 374 ? -20.942 10.847 4.945 1.00 96.81 374 LEU A O 1
ATOM 2945 N N . THR A 1 375 ? -22.002 11.210 6.877 1.00 95.06 375 THR A N 1
ATOM 2946 C CA . THR A 1 375 ? -22.682 12.425 6.376 1.00 95.06 375 THR A CA 1
ATOM 2947 C C . THR A 1 375 ? -21.700 13.522 5.949 1.00 95.06 375 THR A C 1
ATOM 2949 O O . THR A 1 375 ? -21.977 14.298 5.037 1.00 95.06 375 THR A O 1
ATOM 2952 N N . ARG A 1 376 ? -20.527 13.580 6.594 1.00 94.88 376 ARG A N 1
ATOM 2953 C CA . ARG A 1 376 ? -19.449 14.527 6.281 1.00 94.88 376 ARG A CA 1
ATOM 2954 C C . ARG A 1 376 ? -18.456 13.934 5.292 1.00 94.88 376 ARG A C 1
ATOM 2956 O O . ARG A 1 376 ? -17.991 14.651 4.418 1.00 94.88 376 ARG A O 1
ATOM 2963 N N . PHE A 1 377 ? -18.158 12.641 5.421 1.00 96.44 377 PHE A N 1
ATOM 2964 C CA . PHE A 1 377 ? -17.255 11.882 4.549 1.00 96.44 377 PHE A CA 1
ATOM 2965 C C . PHE A 1 377 ? -18.016 11.078 3.479 1.00 96.44 377 PHE A C 1
ATOM 2967 O O . PHE A 1 377 ? -17.684 9.925 3.197 1.00 96.44 377 PHE A O 1
ATOM 2974 N N . TYR A 1 378 ? -19.026 11.693 2.866 1.00 95.44 378 TYR A N 1
ATOM 2975 C CA . TYR A 1 378 ? -19.997 11.033 1.986 1.00 95.44 378 TYR A CA 1
ATOM 2976 C C . TYR A 1 378 ? -19.397 10.251 0.800 1.00 95.44 378 TYR A C 1
ATOM 2978 O O . TYR A 1 378 ? -19.940 9.192 0.486 1.00 95.44 378 TYR A O 1
ATOM 2986 N N . PRO A 1 379 ? -18.248 10.623 0.181 1.00 95.62 379 PRO A N 1
ATOM 2987 C CA . PRO A 1 379 ? -17.694 9.819 -0.911 1.00 95.62 379 PRO A CA 1
ATOM 2988 C C . PRO A 1 379 ? -17.279 8.408 -0.483 1.00 95.62 379 PRO A C 1
ATOM 2990 O O . PRO A 1 379 ? -17.196 7.516 -1.323 1.00 95.62 379 PRO A O 1
ATOM 2993 N N . LEU A 1 380 ? -17.020 8.182 0.811 1.00 96.69 380 LEU A N 1
ATOM 2994 C CA . LEU A 1 380 ? -16.667 6.860 1.331 1.00 96.69 380 LEU A CA 1
ATOM 2995 C C . LEU A 1 380 ? -17.864 5.898 1.363 1.00 96.69 380 LEU A C 1
ATOM 2997 O O . LEU A 1 380 ? -17.654 4.690 1.305 1.00 96.69 380 LEU A O 1
ATOM 3001 N N . ALA A 1 381 ? -19.093 6.424 1.413 1.00 97.06 381 ALA A N 1
ATOM 3002 C CA . ALA A 1 381 ? -20.339 5.656 1.348 1.00 97.06 381 ALA A CA 1
ATOM 3003 C C . ALA A 1 381 ? -20.827 5.403 -0.091 1.00 97.06 381 ALA A C 1
ATOM 3005 O O . ALA A 1 381 ? -21.856 4.758 -0.283 1.00 97.06 381 ALA A O 1
ATOM 3006 N N . GLY A 1 382 ? -20.113 5.921 -1.093 1.00 95.75 382 GLY A N 1
ATOM 3007 C CA . GLY A 1 382 ? -20.466 5.773 -2.499 1.00 95.75 382 GLY A CA 1
ATOM 3008 C C . GLY A 1 382 ? -19.981 4.469 -3.133 1.00 95.75 382 GLY A C 1
ATOM 3009 O O . GLY A 1 382 ? -19.482 3.544 -2.477 1.00 95.75 382 GLY A O 1
ATOM 3010 N N . ARG A 1 383 ? -20.088 4.423 -4.461 1.00 94.19 383 ARG A N 1
ATOM 3011 C CA . ARG A 1 383 ? -19.587 3.338 -5.312 1.00 94.19 383 ARG A CA 1
ATOM 3012 C C . ARG A 1 383 ? -18.666 3.871 -6.389 1.00 94.19 383 ARG A C 1
ATOM 3014 O O . ARG A 1 383 ? -18.807 5.003 -6.845 1.00 94.19 383 ARG A O 1
ATOM 3021 N N . ILE A 1 384 ? -17.738 3.042 -6.853 1.00 90.06 384 ILE A N 1
ATOM 3022 C CA . ILE A 1 384 ? -17.025 3.348 -8.096 1.00 90.06 384 ILE A CA 1
ATOM 3023 C C . ILE A 1 384 ? -18.061 3.440 -9.214 1.00 90.06 384 ILE A C 1
ATOM 3025 O O . ILE A 1 384 ? -18.775 2.476 -9.472 1.00 90.06 384 ILE A O 1
ATOM 3029 N N . LYS A 1 385 ? -18.138 4.583 -9.893 1.00 86.31 385 LYS A N 1
ATOM 3030 C CA . LYS A 1 385 ? -19.006 4.739 -11.063 1.00 86.31 385 LYS A CA 1
ATOM 3031 C C . LYS A 1 385 ? -18.278 4.314 -12.325 1.00 86.31 385 LYS A C 1
ATOM 3033 O O . LYS A 1 385 ? -18.772 3.532 -13.130 1.00 86.31 385 LYS A O 1
ATOM 3038 N N . ASP A 1 386 ? -17.072 4.840 -12.474 1.00 81.06 386 ASP A N 1
ATOM 3039 C CA . ASP A 1 386 ? -16.213 4.621 -13.621 1.00 81.06 386 ASP A CA 1
ATOM 3040 C C . ASP A 1 386 ? -14.736 4.784 -13.223 1.00 81.06 386 ASP A C 1
ATOM 3042 O O . ASP A 1 386 ? -14.352 4.775 -12.051 1.00 81.06 386 ASP A O 1
ATOM 3046 N N . LYS A 1 387 ? -13.857 4.905 -14.219 1.00 73.50 387 LYS A N 1
ATOM 3047 C CA . LYS A 1 387 ? -12.412 4.988 -13.997 1.00 73.50 387 LYS A CA 1
ATOM 3048 C C . LYS A 1 387 ? -11.945 6.299 -13.356 1.00 73.50 387 LYS A C 1
ATOM 3050 O O . LYS A 1 387 ? -10.774 6.347 -12.979 1.00 73.50 387 LYS A O 1
ATOM 3055 N N . LEU A 1 388 ? -12.764 7.336 -13.241 1.00 78.88 388 LEU A N 1
ATOM 3056 C CA . LEU A 1 388 ? -12.357 8.655 -12.742 1.00 78.88 388 LEU A CA 1
ATOM 3057 C C . LEU A 1 388 ? -13.317 9.230 -11.697 1.00 78.88 388 LEU A C 1
ATOM 3059 O O . LEU A 1 388 ? -12.936 10.170 -11.008 1.00 78.88 388 LEU A O 1
ATOM 3063 N N . SER A 1 389 ? -14.510 8.657 -11.536 1.00 86.44 389 SER A N 1
ATOM 3064 C CA . SER A 1 389 ? -15.536 9.193 -10.649 1.00 86.44 389 SER A CA 1
ATOM 3065 C C . SER A 1 389 ? -16.110 8.167 -9.666 1.00 86.44 389 SER A C 1
ATOM 3067 O O . SER A 1 389 ? -16.077 6.948 -9.872 1.00 86.44 389 SER A O 1
ATOM 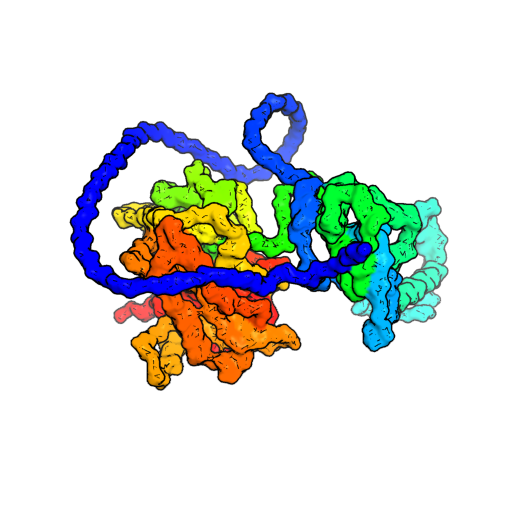3069 N N . ILE A 1 390 ? -16.633 8.703 -8.565 1.00 91.31 390 ILE A N 1
ATOM 3070 C CA . ILE A 1 390 ? -17.375 7.985 -7.529 1.00 91.31 390 ILE A CA 1
ATOM 3071 C C . ILE A 1 390 ? -18.822 8.450 -7.629 1.00 91.31 390 ILE A C 1
ATOM 3073 O O . ILE A 1 390 ? -19.079 9.654 -7.665 1.00 91.31 390 ILE A O 1
ATOM 3077 N N . ASP A 1 391 ? -19.756 7.508 -7.651 1.00 94.88 391 ASP A N 1
ATOM 3078 C CA . ASP A 1 391 ? -21.165 7.811 -7.465 1.00 94.88 391 ASP A CA 1
ATOM 3079 C C . ASP A 1 391 ? -21.440 7.941 -5.964 1.00 94.88 391 ASP A C 1
ATOM 3081 O O . ASP A 1 391 ? -21.343 6.961 -5.222 1.00 94.88 391 ASP A O 1
ATOM 3085 N N . CYS A 1 392 ? -21.728 9.156 -5.495 1.00 95.06 392 CYS A N 1
ATOM 3086 C CA . CYS A 1 392 ? -22.099 9.414 -4.099 1.00 95.06 392 CYS A CA 1
ATOM 3087 C C . CYS A 1 392 ? -23.588 9.097 -3.911 1.00 95.06 392 CYS A C 1
ATOM 3089 O O . CYS A 1 392 ? -24.407 9.991 -3.727 1.00 95.06 392 CYS A O 1
ATOM 3091 N N . ASN A 1 393 ? -23.924 7.817 -4.054 1.00 95.44 393 ASN A N 1
ATOM 3092 C CA . ASN A 1 393 ? -25.291 7.302 -4.100 1.00 95.44 393 ASN A CA 1
ATOM 3093 C C . ASN A 1 393 ? -25.829 6.831 -2.737 1.00 95.44 393 ASN A C 1
ATOM 3095 O O . ASN A 1 393 ? -26.905 6.240 -2.680 1.00 95.44 393 ASN A O 1
ATOM 3099 N N . ASP A 1 394 ? -25.080 7.085 -1.661 1.00 93.94 394 ASP A N 1
ATOM 3100 C CA . ASP A 1 394 ? -25.419 6.742 -0.277 1.00 93.94 394 ASP A CA 1
ATOM 3101 C C . ASP A 1 394 ? -25.791 5.263 -0.052 1.00 93.94 394 ASP A C 1
ATOM 3103 O O . ASP A 1 394 ? -26.502 4.930 0.895 1.00 93.94 394 ASP A O 1
ATOM 3107 N N . GLU A 1 395 ? -25.270 4.340 -0.871 1.00 94.12 395 GLU A N 1
ATOM 3108 C CA . GLU A 1 395 ? -25.454 2.898 -0.644 1.00 94.12 395 GLU A CA 1
ATOM 3109 C C . GLU A 1 395 ? -24.755 2.389 0.633 1.00 94.12 395 GLU A C 1
ATOM 3111 O O . GLU A 1 395 ? -24.971 1.254 1.063 1.00 94.12 395 GLU A O 1
ATOM 3116 N N . GLY A 1 396 ? -23.910 3.215 1.248 1.00 91.62 396 GLY A N 1
ATOM 3117 C CA . GLY A 1 396 ? -23.319 2.960 2.553 1.00 91.62 396 GLY A CA 1
ATOM 3118 C C . GLY A 1 396 ? -22.021 2.163 2.496 1.00 91.62 396 GLY A C 1
ATOM 3119 O O . GLY A 1 396 ? -21.519 1.787 1.435 1.00 91.62 396 GLY A O 1
ATOM 3120 N N . VAL A 1 397 ? -21.457 1.922 3.676 1.00 95.69 397 VAL A N 1
ATOM 3121 C CA . VAL A 1 397 ? -20.194 1.200 3.867 1.00 95.69 397 VAL A CA 1
ATOM 3122 C C . VAL A 1 397 ? -20.497 -0.192 4.422 1.00 95.69 397 VAL A C 1
ATOM 3124 O O . VAL A 1 397 ? -21.199 -0.278 5.431 1.00 95.69 397 VAL A O 1
ATOM 3127 N N . PRO A 1 398 ? -19.969 -1.280 3.828 1.00 96.12 398 PRO A N 1
ATOM 3128 C CA . PRO A 1 398 ? -20.044 -2.600 4.439 1.00 96.12 398 PRO A CA 1
ATOM 3129 C C . PRO A 1 398 ? -19.428 -2.584 5.839 1.00 96.12 398 PRO A C 1
ATOM 3131 O O . PRO A 1 398 ? -18.264 -2.209 6.005 1.00 96.12 398 PRO A O 1
ATOM 3134 N N . PHE A 1 399 ? -20.218 -3.001 6.823 1.00 97.19 399 PHE A N 1
ATOM 3135 C CA . PHE A 1 399 ? -19.831 -3.080 8.224 1.00 97.19 399 PHE A CA 1
ATOM 3136 C C . PHE A 1 399 ? -19.991 -4.525 8.694 1.00 97.19 399 PHE A C 1
ATOM 3138 O O . PHE A 1 399 ? -21.102 -5.048 8.769 1.00 97.19 399 PHE A O 1
ATOM 3145 N N . VAL A 1 400 ? -18.868 -5.191 8.949 1.00 96.50 400 VAL A N 1
ATOM 3146 C CA . VAL A 1 400 ? -18.825 -6.605 9.332 1.00 96.50 400 VAL A CA 1
ATOM 3147 C C . VAL A 1 400 ? -18.486 -6.712 10.812 1.00 96.50 400 VAL A C 1
ATOM 3149 O O . VAL A 1 400 ? -17.548 -6.074 11.280 1.00 96.50 400 VAL A O 1
ATOM 3152 N N . VAL A 1 401 ? -19.216 -7.546 11.551 1.00 96.00 401 VAL A N 1
ATOM 3153 C CA . VAL A 1 401 ? -18.905 -7.861 12.950 1.00 96.00 401 VAL A CA 1
ATOM 3154 C C . VAL A 1 401 ? -18.481 -9.317 13.053 1.00 96.00 401 VAL A C 1
ATOM 3156 O O . VAL A 1 401 ? -19.199 -10.211 12.608 1.00 96.00 401 VAL A O 1
ATOM 3159 N N . THR A 1 402 ? -17.322 -9.559 13.655 1.00 94.75 402 THR A N 1
ATOM 3160 C CA . THR A 1 402 ? -16.753 -10.895 13.842 1.00 94.75 402 THR A CA 1
ATOM 3161 C C . THR A 1 402 ? -16.439 -11.146 15.313 1.00 94.75 402 THR A C 1
ATOM 3163 O O . THR A 1 402 ? -16.218 -10.221 16.100 1.00 94.75 402 THR A O 1
ATOM 3166 N N . LYS A 1 403 ? -16.422 -12.424 15.697 1.00 93.00 403 LYS A N 1
ATOM 3167 C CA . LYS A 1 403 ? -16.031 -12.871 17.033 1.00 93.00 403 LYS A CA 1
ATOM 3168 C C . LYS A 1 403 ? -14.942 -13.930 16.913 1.00 93.00 403 LYS A C 1
ATOM 3170 O O . LYS A 1 403 ? -15.110 -14.897 16.176 1.00 93.00 403 LYS A O 1
ATOM 3175 N N . PHE A 1 404 ? -13.860 -13.754 17.659 1.00 90.44 404 PHE A N 1
ATOM 3176 C CA . PHE A 1 404 ? -12.726 -14.666 17.712 1.00 90.44 404 PHE A CA 1
ATOM 3177 C C . PHE A 1 404 ? -12.684 -15.391 19.057 1.00 90.44 404 PHE A C 1
ATOM 3179 O O . PHE A 1 404 ? -12.771 -14.767 20.115 1.00 90.44 404 PHE A O 1
ATOM 3186 N N . ASN A 1 405 ? -12.484 -16.710 19.012 1.00 88.06 405 ASN A N 1
ATOM 3187 C CA . ASN A 1 405 ? -12.359 -17.582 20.190 1.00 88.06 405 ASN A CA 1
ATOM 3188 C C . ASN A 1 405 ? -10.928 -17.590 20.762 1.00 88.06 405 ASN A C 1
ATOM 3190 O O . ASN A 1 405 ? -10.435 -18.618 21.208 1.00 88.06 405 ASN A O 1
ATOM 3194 N N . THR A 1 406 ? -10.224 -16.464 20.661 1.00 89.19 406 THR A N 1
ATOM 3195 C CA . THR A 1 406 ? -8.892 -16.275 21.242 1.00 89.19 406 THR A CA 1
ATOM 3196 C C . THR A 1 406 ? -8.879 -14.978 22.032 1.00 89.19 406 THR A C 1
ATOM 3198 O O . THR A 1 406 ? -9.612 -14.034 21.716 1.00 89.19 406 THR A O 1
ATOM 3201 N N . SER A 1 407 ? -8.030 -14.900 23.054 1.00 90.44 407 SER A N 1
ATOM 3202 C CA . SER A 1 407 ? -7.746 -13.634 23.721 1.00 90.44 407 SER A CA 1
ATOM 3203 C C . SER A 1 407 ? -6.899 -12.740 22.813 1.00 90.44 407 SER A C 1
ATOM 3205 O O . SER A 1 407 ? -5.929 -13.192 22.199 1.00 90.44 407 SER A O 1
ATOM 3207 N N . LEU A 1 408 ? -7.206 -11.440 22.788 1.00 92.00 408 LEU A N 1
ATOM 3208 C CA . LEU A 1 408 ? -6.368 -10.439 22.132 1.00 92.00 408 LEU A CA 1
ATOM 3209 C C . LEU A 1 408 ? -4.958 -10.402 22.738 1.00 92.00 408 LEU A C 1
ATOM 3211 O O . LEU A 1 408 ? -3.991 -10.214 22.011 1.00 92.00 408 LEU A O 1
ATOM 3215 N N . SER A 1 409 ? -4.813 -10.604 24.053 1.00 89.62 409 SER A N 1
ATOM 3216 C CA . SER A 1 409 ? -3.490 -10.626 24.691 1.00 89.62 409 SER A CA 1
ATOM 3217 C C . SER A 1 409 ? -2.624 -11.762 24.163 1.00 89.62 409 SER A C 1
ATOM 3219 O O . SER A 1 409 ? -1.429 -11.576 23.981 1.00 89.62 409 SER A O 1
ATOM 3221 N N . ASP A 1 410 ? -3.222 -12.927 23.912 1.00 90.06 410 ASP A N 1
ATOM 3222 C CA . ASP A 1 410 ? -2.493 -14.093 23.417 1.00 90.06 410 ASP A CA 1
ATOM 3223 C C . ASP A 1 410 ? -2.124 -13.920 21.946 1.00 90.06 410 ASP A C 1
ATOM 3225 O O . ASP A 1 410 ? -0.986 -14.190 21.573 1.00 90.06 410 ASP A O 1
ATOM 3229 N N . PHE A 1 411 ? -3.025 -13.339 21.149 1.00 91.62 411 PHE A N 1
ATOM 3230 C CA . PHE A 1 411 ? -2.715 -12.919 19.783 1.00 91.62 411 PHE A CA 1
ATOM 3231 C C . PHE A 1 411 ? -1.552 -11.909 19.733 1.00 91.62 411 PHE A C 1
ATOM 3233 O O . PHE A 1 411 ? -0.629 -12.062 18.941 1.00 91.62 411 PHE A O 1
ATOM 3240 N N . LEU A 1 412 ? -1.549 -10.897 20.608 1.00 91.81 412 LEU A N 1
ATOM 3241 C CA . LEU A 1 412 ? -0.512 -9.857 20.629 1.00 91.81 412 LEU A CA 1
ATOM 3242 C C . LEU A 1 412 ? 0.839 -10.322 21.195 1.00 91.81 412 LEU A C 1
ATOM 3244 O O . LEU A 1 412 ? 1.806 -9.573 21.084 1.00 91.81 412 LEU A O 1
ATOM 3248 N N . LYS A 1 413 ? 0.943 -11.508 21.806 1.00 90.81 413 LYS A N 1
ATOM 3249 C CA . LYS A 1 413 ? 2.246 -12.066 22.216 1.00 90.81 413 LYS A CA 1
ATOM 3250 C C . LYS A 1 413 ? 3.058 -12.547 21.019 1.00 90.81 413 LYS A C 1
ATOM 3252 O O . LYS A 1 413 ? 4.277 -12.428 21.022 1.00 90.81 413 LYS A O 1
ATOM 3257 N N . ASN A 1 414 ? 2.386 -13.091 20.009 1.00 88.06 414 ASN A N 1
ATOM 3258 C CA . ASN A 1 414 ? 3.023 -13.581 18.793 1.00 88.06 414 ASN A CA 1
ATOM 3259 C C . ASN A 1 414 ? 2.084 -13.367 17.596 1.00 88.06 414 ASN A C 1
ATOM 3261 O O . ASN A 1 414 ? 1.427 -14.316 17.157 1.00 88.06 414 ASN A O 1
ATOM 3265 N N . PRO A 1 415 ? 1.941 -12.117 17.120 1.00 85.31 415 PRO A N 1
ATOM 3266 C CA . PRO A 1 415 ? 1.008 -11.815 16.048 1.00 85.31 415 PRO A CA 1
ATOM 3267 C C . PRO A 1 415 ? 1.493 -12.431 14.737 1.00 85.31 415 PRO A C 1
ATOM 3269 O O . PRO A 1 415 ? 2.576 -12.116 14.250 1.00 85.31 415 PRO A O 1
ATOM 3272 N N . ASP A 1 416 ? 0.652 -13.269 14.143 1.00 78.31 416 ASP A N 1
ATOM 3273 C CA . ASP A 1 416 ? 0.885 -13.852 12.826 1.00 78.31 416 ASP A CA 1
ATOM 3274 C C . ASP A 1 416 ? 0.302 -12.954 11.717 1.00 78.31 416 ASP A C 1
ATOM 3276 O O . ASP A 1 416 ? -0.820 -12.442 11.816 1.00 78.31 416 ASP A O 1
ATOM 3280 N N . ALA A 1 417 ? 1.072 -12.757 10.643 1.00 73.88 417 ALA A N 1
ATOM 3281 C CA . ALA A 1 417 ? 0.667 -11.973 9.483 1.00 73.88 417 ALA A CA 1
ATOM 3282 C C . ALA A 1 417 ? -0.554 -12.581 8.775 1.00 73.88 417 ALA A C 1
ATOM 3284 O O . ALA A 1 417 ? -1.427 -11.831 8.333 1.00 73.88 417 ALA A O 1
ATOM 3285 N N . GLN A 1 418 ? -0.659 -13.914 8.706 1.00 74.88 418 GLN A N 1
ATOM 3286 C CA . GLN A 1 418 ? -1.814 -14.587 8.107 1.00 74.88 418 GLN A CA 1
ATOM 3287 C C . GLN A 1 418 ? -3.065 -14.407 8.973 1.00 74.88 418 GLN A C 1
ATOM 3289 O O . GLN A 1 418 ? -4.111 -14.016 8.451 1.00 74.88 418 GLN A O 1
ATOM 3294 N N . ALA A 1 419 ? -2.955 -14.568 10.292 1.00 80.88 419 ALA A N 1
ATOM 3295 C CA . ALA A 1 419 ? -4.036 -14.269 11.229 1.00 80.88 419 ALA A CA 1
ATOM 3296 C C . ALA A 1 419 ? -4.506 -12.801 11.152 1.00 80.88 419 ALA A C 1
ATOM 3298 O O . ALA A 1 419 ? -5.711 -12.544 11.183 1.00 80.88 419 ALA A O 1
ATOM 3299 N N . CYS A 1 420 ? -3.597 -11.834 10.955 1.00 84.31 420 CYS A N 1
ATOM 3300 C CA . CYS A 1 420 ? -3.971 -10.426 10.757 1.00 84.31 420 CYS A CA 1
ATOM 3301 C C . CYS A 1 420 ? -4.910 -10.216 9.552 1.00 84.31 420 CYS A C 1
ATOM 3303 O O . CYS A 1 420 ? -5.746 -9.313 9.591 1.00 84.31 420 CYS A O 1
ATOM 3305 N N . ARG A 1 421 ? -4.816 -11.044 8.497 1.00 86.00 421 ARG A N 1
ATOM 3306 C CA . ARG A 1 421 ? -5.713 -10.974 7.322 1.00 86.00 421 ARG A CA 1
ATOM 3307 C C . ARG A 1 421 ? -7.155 -11.344 7.672 1.00 86.00 421 ARG A C 1
ATOM 3309 O O . ARG A 1 421 ? -8.076 -10.879 7.012 1.00 86.00 421 ARG A O 1
ATOM 3316 N N . GLY A 1 422 ? -7.364 -12.121 8.734 1.00 88.94 422 GLY A N 1
ATOM 3317 C CA . GLY A 1 422 ? -8.695 -12.410 9.268 1.00 88.94 422 GLY A CA 1
ATOM 3318 C C . GLY A 1 422 ? -9.366 -11.199 9.923 1.00 88.94 422 GLY A C 1
ATOM 3319 O O . GLY A 1 422 ? -10.581 -11.205 10.097 1.00 88.94 422 GLY A O 1
ATOM 3320 N N . HIS A 1 423 ? -8.608 -10.151 10.266 1.00 92.88 423 HIS A N 1
ATOM 3321 C CA . HIS A 1 423 ? -9.125 -8.961 10.950 1.00 92.88 423 HIS A CA 1
ATOM 3322 C C . HIS A 1 423 ? -9.576 -7.839 10.001 1.00 92.88 423 HIS A C 1
ATOM 3324 O O . HIS A 1 423 ? -9.999 -6.785 10.481 1.00 92.88 423 HIS A O 1
ATOM 3330 N N . ILE A 1 424 ? -9.506 -8.046 8.681 1.00 92.38 424 ILE A N 1
ATOM 3331 C CA . ILE A 1 424 ? -9.972 -7.105 7.650 1.00 92.38 424 ILE A CA 1
ATOM 3332 C C . ILE A 1 424 ? -11.219 -7.642 6.916 1.00 92.38 424 ILE A C 1
ATOM 3334 O O . ILE A 1 424 ? -11.355 -8.851 6.764 1.00 92.38 424 ILE A O 1
ATOM 3338 N N . PRO A 1 425 ? -12.113 -6.758 6.421 1.00 89.62 425 PRO A N 1
ATOM 3339 C CA . PRO A 1 425 ? -13.431 -7.122 5.865 1.00 89.62 425 PRO A CA 1
ATOM 3340 C C . PRO A 1 425 ? -13.420 -7.957 4.580 1.00 89.62 425 PRO A C 1
ATOM 3342 O O . PRO A 1 425 ? -14.450 -8.502 4.193 1.00 89.62 425 PRO A O 1
ATOM 3345 N N . SER A 1 426 ? -12.299 -8.005 3.866 1.00 87.06 426 SER A N 1
ATOM 3346 C CA . SER A 1 426 ? -12.169 -8.744 2.611 1.00 87.06 426 SER A CA 1
ATOM 3347 C C . SER A 1 426 ? -10.700 -9.075 2.363 1.00 87.06 426 SER A C 1
ATOM 3349 O O . SER A 1 426 ? -9.838 -8.267 2.726 1.00 87.06 426 SER A O 1
ATOM 3351 N N . PRO A 1 427 ? -10.391 -10.192 1.681 1.00 82.12 427 PRO A N 1
ATOM 3352 C CA . PRO A 1 427 ? -9.058 -10.427 1.146 1.00 82.12 427 PRO A CA 1
ATOM 3353 C C . PRO A 1 427 ? -8.613 -9.257 0.265 1.00 82.12 427 PRO A C 1
ATOM 3355 O O . PRO A 1 427 ? -9.402 -8.712 -0.517 1.00 82.12 427 PRO A O 1
ATOM 3358 N N . LEU A 1 428 ? -7.346 -8.868 0.393 1.00 78.19 428 LEU A N 1
ATOM 3359 C CA . LEU A 1 428 ? -6.752 -7.859 -0.474 1.00 78.19 428 LEU A CA 1
ATOM 3360 C C . LEU A 1 428 ? -6.468 -8.482 -1.838 1.00 78.19 428 LEU A C 1
ATOM 3362 O O . LEU A 1 428 ? -6.037 -9.627 -1.939 1.00 78.19 428 LEU A O 1
ATOM 3366 N N . THR A 1 429 ? -6.686 -7.715 -2.899 1.00 69.25 429 THR A N 1
ATOM 3367 C CA . THR A 1 429 ? -6.350 -8.133 -4.261 1.00 69.25 429 THR A CA 1
ATOM 3368 C C . THR A 1 429 ? -5.684 -6.972 -4.990 1.00 69.25 429 THR A C 1
ATOM 3370 O O . THR A 1 429 ? -5.924 -5.810 -4.661 1.00 69.25 429 THR A O 1
ATOM 3373 N N . TRP A 1 430 ? -4.853 -7.277 -5.988 1.00 65.62 430 TRP A N 1
ATOM 3374 C CA . TRP A 1 430 ? -4.348 -6.268 -6.931 1.00 65.62 430 TRP A CA 1
ATOM 3375 C C . TRP A 1 430 ? -5.299 -6.032 -8.110 1.00 65.62 430 TRP A C 1
ATOM 3377 O O . TRP A 1 430 ? -4.997 -5.223 -8.986 1.00 65.62 430 TRP A O 1
ATOM 3387 N N . ALA A 1 431 ? -6.429 -6.745 -8.167 1.00 65.25 431 ALA A N 1
ATOM 3388 C CA . ALA A 1 431 ? -7.405 -6.586 -9.234 1.00 65.25 431 ALA A CA 1
ATOM 3389 C C . ALA A 1 431 ? -8.092 -5.220 -9.128 1.00 65.25 431 ALA A C 1
ATOM 3391 O O . ALA A 1 431 ? -8.428 -4.779 -8.030 1.00 65.25 431 ALA A O 1
ATOM 3392 N N . GLU A 1 432 ? -8.324 -4.557 -10.268 1.00 67.19 432 GLU A N 1
ATOM 3393 C CA . GLU A 1 432 ? -9.030 -3.277 -10.256 1.00 67.19 432 GLU A CA 1
ATOM 3394 C C . GLU A 1 432 ? -10.509 -3.451 -9.897 1.00 67.19 432 GLU A C 1
ATOM 3396 O O . GLU A 1 432 ? -11.210 -4.149 -10.634 1.00 67.19 432 GLU A O 1
ATOM 3401 N N . PRO A 1 433 ? -11.011 -2.834 -8.801 1.00 75.25 433 PRO A N 1
ATOM 3402 C CA . PRO A 1 433 ? -12.425 -2.886 -8.498 1.00 75.25 433 PRO A CA 1
ATOM 3403 C C . PRO A 1 433 ? -13.198 -2.191 -9.619 1.00 75.25 433 PRO A C 1
ATOM 3405 O O . PRO A 1 433 ? -12.899 -1.056 -10.004 1.00 75.25 433 PRO A O 1
ATOM 3408 N N . GLY A 1 434 ? -14.178 -2.904 -10.170 1.00 78.75 434 GLY A N 1
ATOM 3409 C CA . GLY A 1 434 ? -15.022 -2.409 -11.250 1.00 78.75 434 GLY A CA 1
ATOM 3410 C C . GLY A 1 434 ? -16.094 -1.425 -10.767 1.00 78.75 434 GLY A C 1
ATOM 3411 O O . GLY A 1 434 ? -16.232 -1.187 -9.560 1.00 78.75 434 GLY A O 1
ATOM 3412 N N . PRO A 1 435 ? -16.889 -0.870 -11.698 1.00 86.38 435 PRO A N 1
ATOM 3413 C CA . PRO A 1 435 ? -18.100 -0.129 -11.360 1.00 86.38 435 PRO A CA 1
ATOM 3414 C C . PRO A 1 435 ? -18.977 -0.892 -10.357 1.00 86.38 435 PRO A C 1
ATOM 3416 O O . PRO A 1 435 ? -19.110 -2.110 -10.451 1.00 86.38 435 PRO A O 1
ATOM 3419 N N . GLY A 1 436 ? -19.550 -0.183 -9.387 1.00 89.00 436 GLY A N 1
ATOM 3420 C CA . GLY A 1 436 ? -20.320 -0.763 -8.284 1.00 89.00 436 GLY A CA 1
ATOM 3421 C C . GLY A 1 436 ? -19.480 -1.257 -7.100 1.00 89.00 436 GLY A C 1
ATOM 3422 O O . GLY A 1 436 ? -20.045 -1.727 -6.121 1.00 89.00 436 GLY A O 1
ATOM 3423 N N . SER A 1 437 ? -18.147 -1.148 -7.136 1.00 90.38 437 SER A N 1
ATOM 3424 C CA . SER A 1 437 ? -17.308 -1.539 -5.990 1.00 90.38 437 SER A CA 1
ATOM 3425 C C . SER A 1 437 ? -17.353 -0.511 -4.854 1.00 90.38 437 SER A C 1
ATOM 3427 O O . SER A 1 437 ? -17.478 0.693 -5.095 1.00 90.38 437 SER A O 1
ATOM 3429 N N . ASN A 1 438 ? -17.192 -0.982 -3.614 1.00 93.00 438 ASN A N 1
ATOM 3430 C CA . ASN A 1 438 ? -17.201 -0.155 -2.401 1.00 93.00 438 ASN A CA 1
ATOM 3431 C C . ASN A 1 438 ? -15.977 0.770 -2.317 1.00 93.00 438 ASN A C 1
ATOM 3433 O O . ASN A 1 438 ? -14.866 0.367 -2.650 1.00 93.00 438 ASN A O 1
ATOM 3437 N N . VAL A 1 439 ? -16.134 1.991 -1.808 1.00 94.75 439 VAL A N 1
ATOM 3438 C CA . VAL A 1 439 ? -14.989 2.898 -1.597 1.00 94.75 439 VAL A CA 1
ATOM 3439 C C . VAL A 1 439 ? -14.262 2.609 -0.280 1.00 94.75 439 VAL A C 1
ATOM 3441 O O . VAL A 1 439 ? -13.030 2.661 -0.228 1.00 94.75 439 VAL A O 1
ATOM 3444 N N . ALA A 1 440 ? -15.010 2.271 0.767 1.00 95.94 440 ALA A N 1
ATOM 3445 C CA . ALA A 1 440 ? -14.493 1.864 2.066 1.00 95.94 440 ALA A CA 1
ATOM 3446 C C . ALA A 1 440 ? -15.219 0.607 2.562 1.00 95.94 440 ALA A C 1
ATOM 3448 O O . ALA A 1 440 ? -16.362 0.366 2.178 1.00 95.94 440 ALA A O 1
ATOM 3449 N N . LEU A 1 441 ? -14.561 -0.184 3.409 1.00 96.12 441 LEU A N 1
ATOM 3450 C CA . LEU A 1 441 ? -15.143 -1.320 4.126 1.00 96.12 441 LEU A CA 1
ATOM 3451 C C . LEU A 1 441 ? -14.603 -1.345 5.557 1.00 96.12 441 LEU A C 1
ATOM 3453 O O . LEU A 1 441 ? -13.428 -1.038 5.775 1.00 96.12 441 LEU A O 1
ATOM 3457 N N . ILE A 1 442 ? -15.436 -1.753 6.513 1.00 97.94 442 ILE A N 1
ATOM 3458 C CA . ILE A 1 442 ? -15.109 -1.792 7.940 1.00 97.94 442 ILE A CA 1
ATOM 3459 C C . ILE A 1 442 ? -15.418 -3.180 8.508 1.00 97.94 442 ILE A C 1
ATOM 3461 O O . ILE A 1 442 ? -16.454 -3.769 8.206 1.00 97.94 442 ILE A O 1
ATOM 3465 N N . GLN A 1 443 ? -14.528 -3.682 9.362 1.00 97.69 443 GLN A N 1
ATOM 3466 C CA . GLN A 1 443 ? -14.739 -4.880 10.166 1.00 97.69 443 GLN A CA 1
ATOM 3467 C C . GLN A 1 443 ? -14.409 -4.604 11.634 1.00 97.69 443 GLN A C 1
ATOM 3469 O O . GLN A 1 443 ? -13.337 -4.089 11.951 1.00 97.69 443 GLN A O 1
ATOM 3474 N N . VAL A 1 444 ? -15.307 -4.980 12.538 1.00 97.81 444 VAL A N 1
ATOM 3475 C CA . VAL A 1 444 ? -15.105 -4.919 13.986 1.00 97.81 444 VAL A CA 1
ATOM 3476 C C . VAL A 1 444 ? -14.996 -6.337 14.522 1.00 97.81 444 VAL A C 1
ATOM 3478 O O . VAL A 1 444 ? -15.897 -7.153 14.352 1.00 97.81 444 VAL A O 1
ATOM 3481 N N . ASN A 1 445 ? -13.874 -6.621 15.169 1.00 95.88 445 ASN A N 1
ATOM 3482 C CA . ASN A 1 445 ? -13.488 -7.947 15.623 1.00 95.88 445 ASN A CA 1
ATOM 3483 C C . ASN A 1 445 ? -13.493 -7.981 17.150 1.00 95.88 445 ASN A C 1
ATOM 3485 O O . ASN A 1 445 ? -12.710 -7.270 17.779 1.00 95.88 445 ASN A O 1
ATOM 3489 N N . PHE A 1 446 ? -14.339 -8.814 17.747 1.00 94.56 446 PHE A N 1
ATOM 3490 C CA . PHE A 1 446 ? -14.408 -9.002 19.196 1.00 94.56 446 PHE A CA 1
ATOM 3491 C C . PHE A 1 446 ? -13.639 -10.257 19.618 1.00 94.56 446 PHE A C 1
ATOM 3493 O O . PHE A 1 446 ? -13.889 -11.344 19.102 1.00 94.56 446 PHE A O 1
ATOM 3500 N N . PHE A 1 447 ? -12.730 -10.118 20.578 1.00 92.81 447 PHE A N 1
ATOM 3501 C CA . PHE A 1 447 ? -11.949 -11.215 21.154 1.00 92.81 447 PHE A CA 1
ATOM 3502 C C . PHE A 1 447 ? -12.602 -11.733 22.440 1.00 92.81 447 PHE A C 1
ATOM 3504 O O . PHE A 1 447 ? -13.317 -10.996 23.121 1.00 92.81 447 PHE A O 1
ATOM 3511 N N . GLU A 1 448 ? -12.320 -12.981 22.818 1.00 90.38 448 GLU A N 1
ATOM 3512 C CA . GLU A 1 448 ? -12.921 -13.628 23.997 1.00 90.38 448 GLU A CA 1
ATOM 3513 C C . GLU A 1 448 ? -12.649 -12.863 25.301 1.00 90.38 448 GLU A C 1
ATOM 3515 O O . GLU A 1 448 ? -13.524 -12.736 26.155 1.00 90.38 448 GLU A O 1
ATOM 3520 N N . CYS A 1 449 ? -11.465 -12.260 25.424 1.00 88.06 449 CYS A N 1
ATOM 3521 C CA . CYS A 1 449 ? -11.097 -11.443 26.578 1.00 88.06 449 CYS A CA 1
ATOM 3522 C C . CYS A 1 449 ? -11.773 -10.061 26.616 1.00 88.06 449 CYS A C 1
ATOM 3524 O O . CYS A 1 449 ? -11.463 -9.263 27.495 1.00 88.06 449 CYS A O 1
ATOM 3526 N N . GLY A 1 450 ? -12.657 -9.741 25.664 1.00 89.31 450 GLY A N 1
ATOM 3527 C CA . GLY A 1 450 ? -13.301 -8.432 25.523 1.00 89.31 450 GLY A CA 1
ATOM 3528 C C . GLY A 1 450 ? -12.468 -7.392 24.769 1.00 89.31 450 GLY A C 1
ATOM 3529 O O . GLY A 1 450 ? -12.897 -6.247 24.649 1.00 89.31 450 GLY A O 1
ATOM 3530 N N . GLY A 1 451 ? -11.279 -7.759 24.277 1.00 92.81 451 GLY A N 1
ATOM 3531 C CA . GLY A 1 451 ? -10.498 -6.911 23.375 1.00 92.81 451 GLY A CA 1
ATOM 3532 C C . GLY A 1 451 ? -11.212 -6.706 22.036 1.00 92.81 451 GLY A C 1
ATOM 3533 O O . GLY A 1 451 ? -12.004 -7.548 21.611 1.00 92.81 451 GLY A O 1
ATOM 3534 N N . VAL A 1 452 ? -10.919 -5.597 21.361 1.00 94.62 452 VAL A N 1
ATOM 3535 C CA . VAL A 1 452 ? -11.553 -5.223 20.089 1.00 94.62 452 VAL A CA 1
ATOM 3536 C C . VAL A 1 452 ? -10.480 -4.890 19.058 1.00 94.62 452 VAL A C 1
ATOM 3538 O O . VAL A 1 452 ? -9.544 -4.160 19.370 1.00 94.62 452 VAL A O 1
ATOM 3541 N N . ALA A 1 453 ? -10.610 -5.372 17.823 1.00 96.25 453 ALA A N 1
ATOM 3542 C CA . ALA A 1 453 ? -9.831 -4.867 16.695 1.00 96.25 453 ALA A CA 1
ATOM 3543 C C . ALA A 1 453 ? -10.738 -4.248 15.632 1.00 96.25 453 ALA A C 1
ATOM 3545 O O . ALA A 1 453 ? -11.704 -4.868 15.197 1.00 96.25 453 ALA A O 1
ATOM 3546 N N . VAL A 1 454 ? -10.410 -3.040 15.184 1.00 97.81 454 VAL A N 1
ATOM 3547 C CA . VAL A 1 454 ? -11.121 -2.347 14.103 1.00 97.81 454 VAL A CA 1
ATOM 3548 C C . VAL A 1 454 ? -10.263 -2.424 12.848 1.00 97.81 454 VAL A C 1
ATOM 3550 O O . VAL A 1 454 ? -9.235 -1.752 12.754 1.00 97.81 454 VAL A O 1
ATOM 3553 N N . GLY A 1 455 ? -10.667 -3.273 11.908 1.00 97.00 455 GLY A N 1
ATOM 3554 C CA . GLY A 1 455 ? -10.065 -3.412 10.589 1.00 97.00 455 GLY A CA 1
ATOM 3555 C C . GLY A 1 455 ? -10.796 -2.574 9.551 1.00 97.00 455 GLY A C 1
ATOM 3556 O O . GLY A 1 455 ? -12.016 -2.425 9.584 1.00 97.00 455 GLY A O 1
ATOM 3557 N N . SER A 1 456 ? -10.049 -2.014 8.608 1.00 95.81 456 SER A N 1
ATOM 3558 C CA . SER A 1 456 ? -10.606 -1.147 7.575 1.00 95.81 456 SER A CA 1
ATOM 3559 C C . SER A 1 456 ? -9.852 -1.283 6.262 1.00 95.81 456 SER A C 1
ATOM 3561 O O . SER A 1 456 ? -8.640 -1.506 6.252 1.00 95.81 456 SER A O 1
ATOM 3563 N N . LEU A 1 457 ? -10.588 -1.141 5.162 1.00 94.50 457 LEU A N 1
ATOM 3564 C CA . LEU A 1 457 ? -10.077 -1.118 3.798 1.00 94.50 457 LEU A CA 1
ATOM 3565 C C . LEU A 1 457 ? -10.565 0.152 3.109 1.00 94.50 457 LEU A C 1
ATOM 3567 O O . LEU A 1 457 ? -11.767 0.390 3.045 1.00 94.50 457 LEU A O 1
ATOM 3571 N N . PHE A 1 458 ? -9.646 0.937 2.548 1.00 94.19 458 PHE A N 1
ATOM 3572 C CA . PHE A 1 458 ? -9.982 2.144 1.786 1.00 94.19 458 PHE A CA 1
ATOM 3573 C C . PHE A 1 458 ? -9.383 2.087 0.393 1.00 94.19 458 PHE A C 1
ATOM 3575 O O . PHE A 1 458 ? -8.197 1.809 0.231 1.00 94.19 458 PHE A O 1
ATOM 3582 N N . LEU A 1 459 ? -10.180 2.395 -0.623 1.00 91.38 459 LEU A N 1
ATOM 3583 C CA . LEU A 1 459 ? -9.702 2.448 -1.994 1.00 91.38 459 LEU A CA 1
ATOM 3584 C C . LEU A 1 459 ? -8.673 3.581 -2.158 1.00 91.38 459 LEU A C 1
ATOM 3586 O O . LEU A 1 459 ? -9.036 4.760 -2.114 1.00 91.38 459 LEU A O 1
ATOM 3590 N N . HIS A 1 460 ? -7.399 3.247 -2.412 1.00 89.06 460 HIS A N 1
ATOM 3591 C CA . HIS A 1 460 ? -6.321 4.251 -2.488 1.00 89.06 460 HIS A CA 1
ATOM 3592 C C . HIS A 1 460 ? -6.573 5.317 -3.566 1.00 89.06 460 HIS A C 1
ATOM 3594 O O . HIS A 1 460 ? -6.137 6.458 -3.445 1.00 89.06 460 HIS A O 1
ATOM 3600 N N . LYS A 1 461 ? -7.326 4.987 -4.622 1.00 85.62 461 LYS A N 1
ATOM 3601 C CA . LYS A 1 461 ? -7.733 5.942 -5.669 1.00 85.62 461 LYS A CA 1
ATOM 3602 C C . LYS A 1 461 ? -8.492 7.153 -5.115 1.00 85.62 461 LYS A C 1
ATOM 3604 O O . LYS A 1 461 ? -8.469 8.216 -5.726 1.00 85.62 461 LYS A O 1
ATOM 3609 N N . VAL A 1 462 ? -9.137 6.986 -3.963 1.00 90.19 462 VAL A N 1
ATOM 3610 C CA . VAL A 1 462 ? -9.971 8.000 -3.314 1.00 90.19 462 VAL A CA 1
ATOM 3611 C C . VAL A 1 462 ? -9.254 8.643 -2.138 1.00 90.19 462 VAL A C 1
ATOM 3613 O O . VAL A 1 462 ? -9.339 9.854 -1.981 1.00 90.19 462 VAL A O 1
ATOM 3616 N N . ALA A 1 463 ? -8.540 7.860 -1.330 1.00 92.50 463 ALA A N 1
ATOM 3617 C CA . ALA A 1 463 ? -7.976 8.334 -0.073 1.00 92.50 463 ALA A CA 1
ATOM 3618 C C . ALA A 1 463 ? -6.503 7.939 0.080 1.00 92.50 463 ALA A C 1
ATOM 3620 O O . ALA A 1 463 ? -6.152 6.763 -0.009 1.00 92.50 463 ALA A O 1
ATOM 3621 N N . ASP A 1 464 ? -5.656 8.926 0.380 1.00 93.81 464 ASP A N 1
ATOM 3622 C CA . ASP A 1 464 ? -4.313 8.674 0.899 1.00 93.81 464 ASP A CA 1
ATOM 3623 C C . ASP A 1 464 ? -4.339 8.381 2.410 1.00 93.81 464 ASP A C 1
ATOM 3625 O O . ASP A 1 464 ? -5.361 8.521 3.087 1.00 93.81 464 ASP A O 1
ATOM 3629 N N . GLY A 1 465 ? -3.192 7.987 2.972 1.00 93.25 465 GLY A N 1
ATOM 3630 C CA . GLY A 1 465 ? -3.098 7.624 4.390 1.00 93.25 465 GLY A CA 1
ATOM 3631 C C . GLY A 1 465 ? -3.472 8.744 5.370 1.00 93.25 465 GLY A C 1
ATOM 3632 O O . GLY A 1 465 ? -3.978 8.455 6.453 1.00 93.25 465 GLY A O 1
ATOM 3633 N N . VAL A 1 466 ? -3.294 10.015 4.993 1.00 95.31 466 VAL A N 1
ATOM 3634 C CA . VAL A 1 466 ? -3.706 11.161 5.823 1.00 95.31 466 VAL A CA 1
ATOM 3635 C C . VAL A 1 466 ? -5.226 11.282 5.839 1.00 95.31 466 VAL A C 1
ATOM 3637 O O . VAL A 1 466 ? -5.812 11.463 6.905 1.00 95.31 466 VAL A O 1
ATOM 3640 N N . THR A 1 467 ? -5.873 11.120 4.682 1.00 96.31 467 THR A N 1
ATOM 3641 C CA . THR A 1 467 ? -7.339 11.095 4.572 1.00 96.31 467 THR A CA 1
ATOM 3642 C C . THR A 1 467 ? -7.925 9.949 5.394 1.00 96.31 467 THR A C 1
ATOM 3644 O O . THR A 1 467 ? -8.853 10.172 6.170 1.00 96.31 467 THR A O 1
ATOM 3647 N N . ILE A 1 468 ? -7.335 8.750 5.299 1.00 96.25 468 ILE A N 1
ATOM 3648 C CA . ILE A 1 468 ? -7.726 7.579 6.101 1.00 96.25 468 ILE A CA 1
ATOM 3649 C C . ILE A 1 468 ? -7.592 7.882 7.599 1.00 96.25 468 ILE A C 1
ATOM 3651 O O . ILE A 1 468 ? -8.546 7.711 8.355 1.00 96.25 468 ILE A O 1
ATOM 3655 N N . GLY A 1 469 ? -6.436 8.391 8.038 1.00 95.69 469 GLY A N 1
ATOM 3656 C CA . GLY A 1 469 ? -6.212 8.748 9.441 1.00 95.69 469 GLY A CA 1
ATOM 3657 C C . GLY A 1 469 ? -7.179 9.823 9.947 1.00 95.69 469 GLY A C 1
ATOM 3658 O O . GLY A 1 469 ? -7.668 9.736 11.071 1.00 95.69 469 GLY A O 1
ATOM 3659 N N . THR A 1 470 ? -7.498 10.812 9.111 1.00 96.25 470 THR A N 1
ATOM 3660 C CA . THR A 1 470 ? -8.453 11.885 9.430 1.00 96.25 470 THR A CA 1
ATOM 3661 C C . THR A 1 470 ? -9.863 11.337 9.604 1.00 96.25 470 THR A C 1
ATOM 3663 O O . THR A 1 470 ? -10.522 11.662 10.591 1.00 96.25 470 THR A O 1
ATOM 3666 N N . PHE A 1 471 ? -10.305 10.467 8.694 1.00 97.19 471 PHE A N 1
ATOM 3667 C CA . PHE A 1 471 ? -11.595 9.795 8.797 1.00 97.19 471 PHE A CA 1
ATOM 3668 C C . PHE A 1 471 ? -11.692 8.962 10.080 1.00 97.19 471 PHE A C 1
ATOM 3670 O O . PHE A 1 471 ? -12.645 9.124 10.837 1.00 97.19 471 PHE A O 1
ATOM 3677 N N . MET A 1 472 ? -10.682 8.138 10.380 1.00 97.00 472 MET A N 1
ATOM 3678 C CA . MET A 1 472 ? -10.699 7.295 11.580 1.00 97.00 472 MET A CA 1
ATOM 3679 C C . MET A 1 472 ? -10.728 8.123 12.873 1.00 97.00 472 MET A C 1
ATOM 3681 O O . MET A 1 472 ? -11.445 7.776 13.807 1.00 97.00 472 MET A O 1
ATOM 3685 N N . LYS A 1 473 ? -10.008 9.253 12.928 1.00 95.62 473 LYS A N 1
ATOM 3686 C CA . LYS A 1 473 ? -10.086 10.194 14.059 1.00 95.62 473 LYS A CA 1
ATOM 3687 C C . LYS A 1 473 ? -11.466 10.842 14.177 1.00 95.62 473 LYS A C 1
ATOM 3689 O O . LYS A 1 473 ? -11.973 10.961 15.288 1.00 95.62 473 LYS A O 1
ATOM 3694 N N . ALA A 1 474 ? -12.064 11.254 13.057 1.00 95.88 474 ALA A N 1
ATOM 3695 C CA . ALA A 1 474 ? -13.393 11.860 13.032 1.00 95.88 474 ALA A CA 1
ATOM 3696 C C . ALA A 1 474 ? -14.478 10.872 13.484 1.00 95.88 474 ALA A C 1
ATOM 3698 O O . ALA A 1 474 ? -15.346 11.242 14.272 1.00 95.88 474 ALA A O 1
ATOM 3699 N N . TRP A 1 475 ? -14.384 9.617 13.037 1.00 97.12 475 TRP A N 1
ATOM 3700 C CA . TRP A 1 475 ? -15.281 8.541 13.446 1.00 97.12 475 TRP A CA 1
ATOM 3701 C C . TRP A 1 475 ? -15.147 8.238 14.938 1.00 97.12 475 TRP A C 1
ATOM 3703 O O . TRP A 1 475 ? -16.139 8.231 15.662 1.00 97.12 475 TRP A O 1
ATOM 3713 N N . ALA A 1 476 ? -13.916 8.099 15.427 1.00 96.19 476 ALA A N 1
ATOM 3714 C CA . ALA A 1 476 ? -13.656 7.890 16.844 1.00 96.19 476 ALA A CA 1
ATOM 3715 C C . ALA A 1 476 ? -14.129 9.066 17.719 1.00 96.19 476 ALA A C 1
ATOM 3717 O O . ALA A 1 476 ? -14.618 8.851 18.820 1.00 96.19 476 ALA A O 1
ATOM 3718 N N . ALA A 1 477 ? -14.026 10.310 17.241 1.00 94.69 477 ALA A N 1
ATOM 3719 C CA . ALA A 1 477 ? -14.570 11.472 17.946 1.00 94.69 477 ALA A CA 1
ATOM 3720 C C . ALA A 1 477 ? -16.106 11.450 18.017 1.00 94.69 477 ALA A C 1
ATOM 3722 O O . ALA A 1 477 ? -16.657 11.748 19.077 1.00 94.69 477 ALA A O 1
ATOM 3723 N N . ALA A 1 478 ? -16.779 11.051 16.931 1.00 94.81 478 ALA A N 1
ATOM 3724 C CA . ALA A 1 478 ? -18.231 10.883 16.906 1.00 94.81 478 ALA A CA 1
ATOM 3725 C C . ALA A 1 478 ? -18.695 9.762 17.852 1.00 94.81 478 ALA A C 1
ATOM 3727 O O . ALA A 1 478 ? -19.658 9.946 18.578 1.00 94.81 478 ALA A O 1
ATOM 3728 N N . ALA A 1 479 ? -17.965 8.643 17.931 1.00 94.88 479 ALA A N 1
ATOM 3729 C CA . ALA A 1 479 ? -18.281 7.545 18.854 1.00 94.88 479 ALA A CA 1
ATOM 3730 C C . ALA A 1 479 ? -18.228 7.944 20.341 1.00 94.88 479 ALA A C 1
ATOM 3732 O O . ALA A 1 479 ? -18.832 7.280 21.179 1.00 94.88 479 ALA A O 1
ATOM 3733 N N . ARG A 1 480 ? -17.515 9.029 20.669 1.00 93.19 480 ARG A N 1
ATOM 3734 C CA . ARG A 1 480 ? -17.41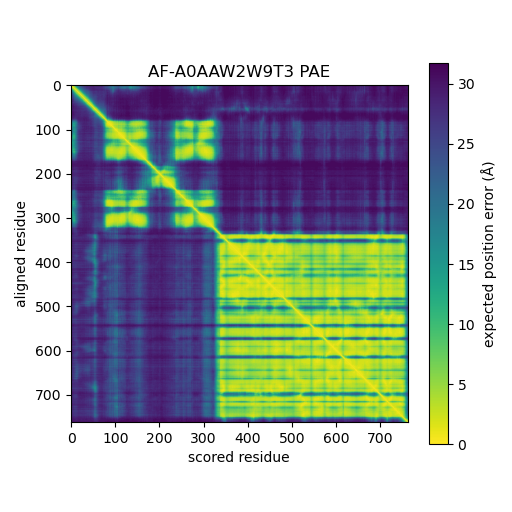5 9.592 22.024 1.00 93.19 480 ARG A CA 1
ATOM 3735 C C . ARG A 1 480 ? -18.394 10.743 22.285 1.00 93.19 480 ARG A C 1
ATOM 3737 O O . ARG A 1 480 ? -18.225 11.425 23.294 1.00 93.19 480 ARG A O 1
ATOM 3744 N N . ASP A 1 481 ? -19.313 11.036 21.362 1.00 87.12 481 ASP A N 1
ATOM 3745 C CA . ASP A 1 481 ? -20.160 12.239 21.389 1.00 87.12 481 ASP A CA 1
ATOM 3746 C C . ASP A 1 481 ? -19.349 13.537 21.595 1.00 87.12 481 ASP A C 1
ATOM 3748 O O . ASP A 1 481 ? -19.758 14.477 22.283 1.00 87.12 481 ASP A O 1
ATOM 3752 N N . SER A 1 482 ? -18.140 13.598 21.025 1.00 82.38 482 SER A N 1
ATOM 3753 C CA . SER A 1 482 ? -17.265 14.758 21.183 1.00 82.38 482 SER A CA 1
ATOM 3754 C C . SER A 1 482 ? -17.780 15.957 20.385 1.00 82.38 482 SER A C 1
ATOM 3756 O O . SER A 1 482 ? -18.143 15.838 19.216 1.00 82.38 482 SER A O 1
ATOM 3758 N N . ALA A 1 483 ? -17.716 17.152 20.982 1.00 72.44 483 ALA A N 1
ATOM 3759 C CA . ALA A 1 483 ? -18.022 18.408 20.292 1.00 72.44 483 ALA A CA 1
ATOM 3760 C C . ALA A 1 483 ? -17.013 18.751 19.171 1.00 72.44 483 ALA A C 1
ATOM 3762 O O . ALA A 1 483 ? -17.280 19.622 18.338 1.00 72.44 483 ALA A O 1
ATOM 3763 N N . GLU A 1 484 ? -15.854 18.082 19.136 1.00 71.25 484 GLU A N 1
ATOM 3764 C CA . GLU A 1 484 ? -14.831 18.267 18.107 1.00 71.25 484 GLU A CA 1
ATOM 3765 C C . GLU A 1 484 ? -15.277 17.652 16.774 1.00 71.25 484 GLU A C 1
ATOM 3767 O O . GLU A 1 484 ? -15.093 16.468 16.485 1.00 71.25 484 GLU A O 1
ATOM 3772 N N . THR A 1 485 ? -15.863 18.486 15.918 1.00 71.00 485 THR A N 1
ATOM 3773 C CA . THR A 1 485 ? -16.308 18.083 14.585 1.00 71.00 485 THR A CA 1
ATOM 3774 C C . THR A 1 485 ? -15.204 18.308 13.552 1.00 71.00 485 THR A C 1
ATOM 3776 O O . THR A 1 485 ? -14.988 19.411 13.060 1.00 71.00 485 THR A O 1
ATOM 3779 N N . VAL A 1 486 ? -14.504 17.233 13.178 1.00 81.56 486 VAL A N 1
ATOM 3780 C CA . VAL A 1 486 ? -13.600 17.247 12.015 1.00 81.56 486 VAL A CA 1
ATOM 3781 C C . VAL A 1 486 ? -14.425 17.076 10.740 1.00 81.56 486 VAL A C 1
ATOM 3783 O O . VAL A 1 486 ? -15.043 16.031 10.537 1.00 81.56 486 VAL A O 1
ATOM 3786 N N . SER A 1 487 ? -14.449 18.095 9.885 1.00 87.25 487 SER A N 1
ATOM 3787 C CA . SER A 1 487 ? -15.101 18.035 8.573 1.00 87.25 487 SER A CA 1
ATOM 3788 C C . SER A 1 487 ? -14.041 17.975 7.472 1.00 87.25 487 SER A C 1
ATOM 3790 O O . SER A 1 487 ? -13.084 18.745 7.536 1.00 87.25 487 SER A O 1
ATOM 3792 N N . PRO A 1 488 ? -14.172 17.072 6.485 1.00 93.56 488 PRO A N 1
ATOM 3793 C CA . PRO A 1 488 ? -13.234 16.996 5.375 1.00 93.56 488 PRO A CA 1
ATOM 3794 C C . PRO A 1 488 ? -13.335 18.239 4.490 1.00 93.56 488 PRO A C 1
ATOM 3796 O O . PRO A 1 488 ? -14.425 18.748 4.225 1.00 93.56 488 PRO A O 1
ATOM 3799 N N . ASP A 1 489 ? -12.187 18.704 4.009 1.00 94.00 489 ASP A N 1
ATOM 3800 C CA . ASP A 1 489 ? -12.098 19.802 3.054 1.00 94.00 489 ASP A CA 1
ATOM 3801 C C . ASP A 1 489 ? -11.992 19.243 1.625 1.00 94.00 489 ASP A C 1
ATOM 3803 O O . ASP A 1 489 ? -11.045 18.535 1.287 1.00 94.00 489 ASP A O 1
ATOM 3807 N N . TYR A 1 490 ? -12.978 19.551 0.780 1.00 92.06 490 TYR A N 1
ATOM 3808 C CA . TYR A 1 490 ? -13.085 19.038 -0.593 1.00 92.06 490 TYR A CA 1
ATOM 3809 C C . TYR A 1 490 ? -12.510 19.987 -1.654 1.00 92.06 490 TYR A C 1
ATOM 3811 O O . TYR A 1 490 ? -12.696 19.767 -2.850 1.00 92.06 490 TYR A O 1
ATOM 3819 N N . THR A 1 491 ? -11.787 21.037 -1.252 1.00 85.81 491 THR A N 1
ATOM 3820 C CA . THR A 1 491 ? -11.255 22.044 -2.187 1.00 85.81 491 THR A CA 1
ATOM 3821 C C . THR A 1 491 ? -10.161 21.521 -3.122 1.00 85.81 491 THR A C 1
ATOM 3823 O O . THR A 1 491 ? -9.818 22.200 -4.089 1.00 85.81 491 THR A O 1
ATOM 3826 N N . ALA A 1 492 ? -9.653 20.301 -2.904 1.00 85.00 492 ALA A N 1
ATOM 3827 C CA . ALA A 1 492 ? -8.633 19.653 -3.733 1.00 85.00 492 ALA A CA 1
ATOM 3828 C C . ALA A 1 492 ? -8.932 19.728 -5.241 1.00 85.00 492 ALA A C 1
ATOM 3830 O O . ALA A 1 492 ? -8.028 19.989 -6.031 1.00 85.00 492 ALA A O 1
ATOM 3831 N N . GLN A 1 493 ? -10.198 19.553 -5.634 1.00 82.69 493 GLN A N 1
ATOM 3832 C CA . GLN A 1 493 ? -10.629 19.574 -7.038 1.00 82.69 493 GLN A CA 1
ATOM 3833 C C . GLN A 1 493 ? -10.464 20.954 -7.692 1.00 82.69 493 GLN A C 1
ATOM 3835 O O . GLN A 1 493 ? -10.211 21.034 -8.890 1.00 82.69 493 GLN A O 1
ATOM 3840 N N . SER A 1 494 ? -10.557 22.035 -6.913 1.00 86.31 494 SER A N 1
ATOM 3841 C CA . SER A 1 494 ? -10.330 23.402 -7.398 1.00 86.31 494 SER A CA 1
ATOM 3842 C C . SER A 1 494 ? -8.846 23.682 -7.635 1.00 86.31 494 SER A C 1
ATOM 3844 O O . SER A 1 494 ? -8.489 24.452 -8.524 1.00 86.31 494 SER A O 1
ATOM 3846 N N . PHE A 1 495 ? -7.971 23.060 -6.840 1.00 88.88 495 PHE A N 1
ATOM 3847 C CA . PHE A 1 495 ? -6.523 23.206 -6.984 1.00 88.88 495 PHE A CA 1
ATOM 3848 C C . PHE A 1 495 ? -5.942 22.264 -8.034 1.00 88.88 495 PHE A C 1
ATOM 3850 O O . PHE A 1 495 ? -5.006 22.651 -8.722 1.00 88.88 495 PHE A O 1
ATOM 3857 N N . PHE A 1 496 ? -6.489 21.060 -8.177 1.00 90.38 496 PHE A N 1
ATOM 3858 C CA . PHE A 1 496 ? -6.022 20.043 -9.116 1.00 90.38 496 PHE A CA 1
ATOM 3859 C C . PHE A 1 496 ? -7.198 19.564 -9.976 1.00 90.38 496 PHE A C 1
ATOM 3861 O O . PHE A 1 496 ? -7.711 18.461 -9.760 1.00 90.38 496 PHE A O 1
ATOM 3868 N N . PRO A 1 497 ? -7.670 20.398 -10.922 1.00 87.19 497 PRO A N 1
ATOM 3869 C CA . PRO A 1 497 ? -8.822 20.057 -11.739 1.00 87.19 497 PRO A CA 1
ATOM 3870 C C . PRO A 1 497 ? -8.539 18.816 -12.583 1.00 87.19 497 PRO A C 1
ATOM 3872 O O . PRO A 1 497 ? -7.446 18.631 -13.128 1.00 87.19 497 PRO A O 1
ATOM 3875 N N . GLN A 1 498 ? -9.550 17.957 -12.699 1.00 82.25 498 GLN A N 1
ATOM 3876 C CA . GLN A 1 498 ? -9.477 16.781 -13.553 1.00 82.25 498 GLN A CA 1
ATOM 3877 C C . GLN A 1 498 ? -9.255 17.211 -15.006 1.00 82.25 498 GLN A C 1
ATOM 3879 O O . GLN A 1 498 ? -9.959 18.074 -15.524 1.00 82.25 498 GLN A O 1
ATOM 3884 N N . ASN A 1 499 ? -8.300 16.570 -15.678 1.00 80.19 499 ASN A N 1
ATOM 3885 C CA . ASN A 1 499 ? -8.029 16.816 -17.086 1.00 80.19 499 ASN A CA 1
ATOM 3886 C C . ASN A 1 499 ? -8.321 15.559 -17.917 1.00 80.19 499 ASN A C 1
ATOM 3888 O O . ASN A 1 499 ? -7.624 14.551 -17.803 1.00 80.19 499 ASN A O 1
ATOM 3892 N N . GLU A 1 500 ? -9.341 15.626 -18.774 1.00 73.38 500 GLU A N 1
ATOM 3893 C CA . GLU A 1 500 ? -9.768 14.510 -19.630 1.00 73.38 500 GLU A CA 1
ATOM 3894 C C . GLU A 1 500 ? -8.759 14.167 -20.737 1.00 73.38 500 GLU A C 1
ATOM 3896 O O . GLU A 1 500 ? -8.758 13.049 -21.251 1.00 73.38 500 GLU A O 1
ATOM 3901 N N . THR A 1 501 ? -7.862 15.098 -21.082 1.00 71.00 501 THR A N 1
ATOM 3902 C CA . THR A 1 501 ? -6.803 14.871 -22.080 1.00 71.00 501 THR A CA 1
ATOM 3903 C C . THR A 1 501 ? -5.638 14.046 -21.533 1.00 71.00 501 THR A C 1
ATOM 3905 O O . THR A 1 501 ? -4.790 13.590 -22.306 1.00 71.00 501 THR A O 1
ATOM 3908 N N . MET A 1 502 ? -5.584 13.826 -20.212 1.00 67.25 502 MET A N 1
ATOM 3909 C CA . MET A 1 502 ? -4.554 13.002 -19.593 1.00 67.25 502 MET A CA 1
ATOM 3910 C C . MET A 1 502 ? -4.659 11.569 -20.120 1.00 67.25 502 MET A C 1
ATOM 3912 O O . MET A 1 502 ? -5.599 10.830 -19.820 1.00 67.25 502 MET A O 1
ATOM 3916 N N . LYS A 1 503 ? -3.671 11.168 -20.928 1.00 60.66 503 LYS A N 1
ATOM 3917 C CA . LYS A 1 503 ? -3.606 9.810 -21.469 1.00 60.66 503 LYS A CA 1
ATOM 3918 C C . LYS A 1 503 ? -3.552 8.805 -20.319 1.00 60.66 503 LYS A C 1
ATOM 3920 O O . LYS A 1 503 ? -2.867 9.010 -19.320 1.00 60.66 503 LYS A O 1
ATOM 3925 N N . ARG A 1 504 ? -4.262 7.688 -20.493 1.00 55.06 504 ARG A N 1
ATOM 3926 C CA . ARG A 1 504 ? -4.452 6.621 -19.493 1.00 55.06 504 ARG A CA 1
ATOM 3927 C C . ARG A 1 504 ? -3.140 6.117 -18.873 1.00 55.06 504 ARG A C 1
ATOM 3929 O O . ARG A 1 504 ? -3.104 5.815 -17.684 1.00 55.06 504 ARG A O 1
ATOM 3936 N N . GLU A 1 505 ? -2.082 6.066 -19.674 1.00 52.34 505 GLU A N 1
ATOM 3937 C CA . GLU A 1 505 ? -0.742 5.576 -19.319 1.00 52.34 505 GLU A CA 1
ATOM 3938 C C . GLU A 1 505 ? 0.188 6.694 -18.822 1.00 52.34 505 GLU A C 1
ATOM 3940 O O . GLU A 1 505 ? 1.316 6.439 -18.429 1.00 52.34 505 GLU A O 1
ATOM 3945 N N . SER A 1 506 ? -0.274 7.946 -18.805 1.00 60.34 506 SER A N 1
ATOM 3946 C CA . SER A 1 506 ? 0.542 9.114 -18.480 1.00 60.34 506 SER A CA 1
ATOM 3947 C C . SER A 1 506 ? 0.426 9.528 -17.012 1.00 60.34 506 SER A C 1
ATOM 3949 O O . SER A 1 506 ? 0.019 10.647 -16.718 1.00 60.34 506 SER A O 1
ATOM 3951 N N . HIS A 1 507 ? 0.740 8.622 -16.079 1.00 67.06 507 HIS A N 1
ATOM 3952 C CA . HIS A 1 507 ? 0.706 8.921 -14.641 1.00 67.06 507 HIS A CA 1
ATOM 3953 C C . HIS A 1 507 ? 1.820 8.214 -13.862 1.00 67.06 507 HIS A C 1
ATOM 3955 O O . HIS A 1 507 ? 2.286 7.147 -14.242 1.00 67.06 507 HIS A O 1
ATOM 3961 N N . LEU A 1 508 ? 2.220 8.782 -12.727 1.00 65.44 508 LEU A N 1
ATOM 3962 C CA . LEU A 1 508 ? 3.429 8.382 -11.998 1.00 65.44 508 LEU A CA 1
ATOM 3963 C C . LEU A 1 508 ? 3.442 6.911 -11.542 1.00 65.44 508 LEU A C 1
ATOM 3965 O O . LEU A 1 508 ? 4.492 6.280 -11.523 1.00 65.44 508 LEU A O 1
ATOM 3969 N N . PHE A 1 509 ? 2.274 6.338 -11.237 1.00 68.62 509 PHE A N 1
ATOM 3970 C CA . PHE A 1 509 ? 2.158 4.929 -10.846 1.00 68.62 509 PHE A CA 1
ATOM 3971 C C . PHE A 1 509 ? 2.363 3.957 -12.019 1.00 68.62 509 PHE A C 1
ATOM 3973 O O . PHE A 1 509 ? 2.774 2.822 -11.793 1.00 68.62 509 PHE A O 1
ATOM 3980 N N . SER A 1 510 ? 2.161 4.392 -13.268 1.00 68.56 510 SER A N 1
ATOM 3981 C CA . SER A 1 510 ? 2.446 3.564 -14.449 1.00 68.56 510 SER A CA 1
ATOM 3982 C C . SER A 1 510 ? 3.943 3.314 -14.646 1.00 68.56 510 SER A C 1
ATOM 3984 O O . SER A 1 510 ? 4.316 2.253 -15.142 1.00 68.56 510 SER A O 1
ATOM 3986 N N . ALA A 1 511 ? 4.803 4.222 -14.163 1.00 72.00 511 ALA A N 1
ATOM 3987 C CA . ALA A 1 511 ? 6.252 4.024 -14.125 1.00 72.00 511 ALA A CA 1
ATOM 3988 C C . ALA A 1 511 ? 6.638 2.768 -13.336 1.00 72.00 511 ALA A C 1
ATOM 3990 O O . ALA A 1 511 ? 7.637 2.126 -13.638 1.00 72.00 511 ALA A O 1
ATOM 3991 N N . MET A 1 512 ? 5.833 2.402 -12.332 1.00 74.62 512 MET A N 1
ATOM 3992 C CA . MET A 1 512 ? 6.106 1.242 -11.490 1.00 74.62 512 MET A CA 1
ATOM 3993 C C . MET A 1 512 ? 5.770 -0.084 -12.175 1.00 74.62 512 MET A C 1
ATOM 3995 O O . MET A 1 512 ? 6.232 -1.131 -11.729 1.00 74.62 512 MET A O 1
ATOM 3999 N N . ARG A 1 513 ? 4.984 -0.054 -13.264 1.00 74.38 513 ARG A N 1
ATOM 4000 C CA . ARG A 1 513 ? 4.487 -1.255 -13.949 1.00 74.38 513 ARG A CA 1
ATOM 4001 C C . ARG A 1 513 ? 5.620 -2.189 -14.370 1.00 74.38 513 ARG A C 1
ATOM 4003 O O . ARG A 1 513 ? 5.480 -3.400 -14.256 1.00 74.38 513 ARG A O 1
ATOM 4010 N N . GLN A 1 514 ? 6.737 -1.620 -14.821 1.00 76.25 514 GLN A N 1
ATOM 4011 C CA . GLN A 1 514 ? 7.898 -2.378 -15.290 1.00 76.25 514 GLN A CA 1
ATOM 4012 C C . GLN A 1 514 ? 8.631 -3.147 -14.181 1.00 76.25 514 GLN A C 1
ATOM 4014 O O . GLN A 1 514 ? 9.377 -4.069 -14.488 1.00 76.25 514 GLN A O 1
ATOM 4019 N N . TYR A 1 515 ? 8.400 -2.810 -12.909 1.00 82.69 515 TYR A N 1
ATOM 4020 C CA . TYR A 1 515 ? 9.042 -3.477 -11.773 1.00 82.69 515 TYR A CA 1
ATOM 4021 C C . TYR A 1 515 ? 8.137 -4.483 -11.061 1.00 82.69 515 TYR A C 1
ATOM 4023 O O . TYR A 1 515 ? 8.553 -5.047 -10.049 1.00 82.69 515 TYR A O 1
ATOM 4031 N N . PHE A 1 516 ? 6.908 -4.702 -11.547 1.00 78.62 516 PHE A N 1
ATOM 4032 C CA . PHE A 1 516 ? 6.068 -5.767 -11.008 1.00 78.62 516 PHE A CA 1
ATOM 4033 C C . PHE A 1 516 ? 6.741 -7.115 -11.239 1.00 78.62 516 PHE A C 1
ATOM 4035 O O . PHE A 1 516 ? 7.080 -7.477 -12.368 1.00 78.62 516 PHE A O 1
ATOM 4042 N N . LYS A 1 517 ? 6.902 -7.853 -10.147 1.00 78.25 517 LYS A N 1
ATOM 4043 C CA . LYS A 1 517 ? 7.381 -9.230 -10.138 1.00 78.25 517 LYS A CA 1
ATOM 4044 C C . LYS A 1 517 ? 6.188 -10.169 -10.001 1.00 78.25 517 LYS A C 1
ATOM 4046 O O . LYS A 1 517 ? 5.076 -9.737 -9.695 1.00 78.25 517 LYS A O 1
ATOM 4051 N N . PHE A 1 518 ? 6.416 -11.444 -10.274 1.00 77.31 518 PHE A N 1
ATOM 4052 C CA . PHE A 1 518 ? 5.441 -12.504 -10.065 1.00 77.31 518 PHE A CA 1
ATOM 4053 C C . PHE A 1 518 ? 6.116 -13.592 -9.245 1.00 77.31 518 PHE A C 1
ATOM 4055 O O . PHE A 1 518 ? 7.232 -13.985 -9.579 1.00 77.31 518 PHE A O 1
ATOM 4062 N N . GLY A 1 519 ? 5.481 -14.013 -8.160 1.00 78.50 519 GLY A N 1
ATOM 4063 C CA . GLY A 1 519 ? 6.073 -14.959 -7.220 1.00 78.50 519 GLY A CA 1
ATOM 4064 C C . GLY A 1 519 ? 5.480 -14.821 -5.828 1.00 78.50 519 GLY A C 1
ATOM 4065 O O . GLY A 1 519 ? 4.477 -14.126 -5.641 1.00 78.50 519 GLY A O 1
ATOM 4066 N N . LYS A 1 520 ? 6.115 -15.468 -4.854 1.00 83.31 520 LYS A N 1
ATOM 4067 C CA . LYS A 1 520 ? 5.721 -15.424 -3.445 1.00 83.31 520 LYS A CA 1
ATOM 4068 C C . LYS A 1 520 ? 6.360 -14.247 -2.725 1.00 83.31 520 LYS A C 1
ATOM 4070 O O . LYS A 1 520 ? 7.487 -13.845 -3.011 1.00 83.31 520 LYS A O 1
ATOM 4075 N N . THR A 1 521 ? 5.628 -13.708 -1.758 1.00 85.69 521 THR A N 1
ATOM 4076 C CA . THR A 1 521 ? 6.087 -12.582 -0.945 1.00 85.69 521 THR A CA 1
ATOM 4077 C C . THR A 1 521 ? 5.968 -12.883 0.530 1.00 85.69 521 THR A C 1
ATOM 4079 O O . THR A 1 521 ? 4.967 -13.450 0.966 1.00 85.69 521 THR A O 1
ATOM 4082 N N . VAL A 1 522 ? 6.928 -12.384 1.298 1.00 87.19 522 VAL A N 1
ATOM 4083 C CA . VAL A 1 522 ? 6.925 -12.436 2.757 1.00 87.19 522 VAL A CA 1
ATOM 4084 C C . VAL A 1 522 ? 6.857 -11.013 3.296 1.00 87.19 522 VAL A C 1
ATOM 4086 O O . VAL A 1 522 ? 7.639 -10.151 2.891 1.00 87.19 522 VAL A O 1
ATOM 4089 N N . MET A 1 523 ? 5.918 -10.762 4.210 1.00 88.81 523 MET A N 1
ATOM 4090 C CA . MET A 1 523 ? 5.874 -9.532 4.998 1.00 88.81 523 MET A CA 1
ATOM 4091 C C . MET A 1 523 ? 6.533 -9.763 6.358 1.00 88.81 523 MET A C 1
ATOM 4093 O O . MET A 1 523 ? 6.160 -10.688 7.075 1.00 88.81 523 MET A O 1
ATOM 4097 N N . ARG A 1 524 ? 7.477 -8.896 6.725 1.00 90.69 524 ARG A N 1
ATOM 4098 C CA . ARG A 1 524 ? 8.201 -8.926 8.002 1.00 90.69 524 ARG A CA 1
ATOM 4099 C C . ARG A 1 524 ? 8.184 -7.552 8.659 1.00 90.69 524 ARG A C 1
ATOM 4101 O O . ARG A 1 524 ? 8.281 -6.536 7.963 1.00 90.69 524 ARG A O 1
ATOM 4108 N N . ARG A 1 525 ? 8.054 -7.495 9.988 1.00 93.31 525 ARG A N 1
ATOM 4109 C CA . ARG A 1 525 ? 8.103 -6.236 10.742 1.00 93.31 525 ARG A CA 1
ATOM 4110 C C . ARG A 1 525 ? 9.439 -6.094 11.463 1.00 93.31 525 ARG A C 1
ATOM 4112 O O . ARG A 1 525 ? 9.792 -6.904 12.311 1.00 93.31 525 ARG A O 1
ATOM 4119 N N . TYR A 1 526 ? 10.129 -4.992 11.199 1.00 95.69 526 TYR A N 1
ATOM 4120 C CA . TYR A 1 526 ? 11.333 -4.577 11.917 1.00 95.69 526 TYR A CA 1
ATOM 4121 C C . TYR A 1 526 ? 11.003 -3.373 12.793 1.00 95.69 526 TYR A C 1
ATOM 4123 O O . TYR A 1 526 ? 10.508 -2.358 12.300 1.00 95.69 526 TYR A O 1
ATOM 4131 N N . VAL A 1 527 ? 11.262 -3.465 14.093 1.00 96.19 527 VAL A N 1
ATOM 4132 C CA . VAL A 1 527 ? 10.963 -2.392 15.046 1.00 96.19 527 VAL A CA 1
ATOM 4133 C C . VAL A 1 527 ? 12.256 -1.724 15.482 1.00 96.19 527 VAL A C 1
ATOM 4135 O O . VAL A 1 527 ? 13.088 -2.333 16.149 1.00 96.19 527 VAL A O 1
ATOM 4138 N N . PHE A 1 528 ? 12.393 -0.452 15.117 1.00 97.00 528 PHE A N 1
ATOM 4139 C CA . PHE A 1 528 ? 13.467 0.429 15.552 1.00 97.00 528 PHE A CA 1
ATOM 4140 C C . PHE A 1 528 ? 12.968 1.255 16.732 1.00 97.00 528 PHE A C 1
ATOM 4142 O O . PHE A 1 528 ? 12.081 2.098 16.571 1.00 97.00 528 PHE A O 1
ATOM 4149 N N . ASP A 1 529 ? 13.534 1.043 17.914 1.00 94.69 529 ASP A N 1
ATOM 4150 C CA . ASP A 1 529 ? 13.216 1.882 19.064 1.00 94.69 529 ASP A CA 1
ATOM 4151 C C . ASP A 1 529 ? 13.838 3.291 18.941 1.00 94.69 529 ASP A C 1
ATOM 4153 O O . ASP A 1 529 ? 14.605 3.611 18.022 1.00 94.69 529 ASP A O 1
ATOM 4157 N N . ALA A 1 530 ? 13.498 4.175 19.880 1.00 94.19 530 ALA A N 1
ATOM 4158 C CA . ALA A 1 530 ? 14.003 5.546 19.886 1.00 94.19 530 ALA A CA 1
ATOM 4159 C C . ALA A 1 530 ? 15.540 5.623 20.008 1.00 94.19 530 ALA A C 1
ATOM 4161 O O . ALA A 1 530 ? 16.157 6.568 19.494 1.00 94.19 530 ALA A O 1
ATOM 4162 N N . SER A 1 531 ? 16.167 4.643 20.667 1.00 94.56 531 SER A N 1
ATOM 4163 C CA . SER A 1 531 ? 17.616 4.579 20.862 1.00 94.56 531 SER A CA 1
ATOM 4164 C C . SER A 1 531 ? 18.331 4.199 19.563 1.00 94.56 531 SER A C 1
ATOM 4166 O O . SER A 1 531 ? 19.262 4.900 19.161 1.00 94.56 531 SER A O 1
ATOM 4168 N N . ALA A 1 532 ? 17.820 3.209 18.829 1.00 95.62 532 ALA A N 1
ATOM 4169 C CA . ALA A 1 532 ? 18.325 2.784 17.530 1.00 95.62 532 ALA A CA 1
ATOM 4170 C C . ALA A 1 532 ? 18.217 3.905 16.488 1.00 95.62 532 ALA A C 1
ATOM 4172 O O . ALA A 1 532 ? 19.183 4.224 15.788 1.00 95.62 532 ALA A O 1
ATOM 4173 N N . VAL A 1 533 ? 17.068 4.589 16.435 1.00 96.00 533 VAL A N 1
ATOM 4174 C CA . VAL A 1 533 ? 16.880 5.755 15.559 1.00 96.00 533 VAL A CA 1
ATOM 4175 C C . VAL A 1 533 ? 17.852 6.884 15.924 1.00 96.00 533 VAL A C 1
ATOM 4177 O O . VAL A 1 533 ? 18.393 7.560 15.044 1.00 96.00 533 VAL A O 1
ATOM 4180 N N . SER A 1 534 ? 18.105 7.101 17.216 1.00 94.31 534 SER A N 1
ATOM 4181 C CA . SER A 1 534 ? 19.068 8.106 17.680 1.00 94.31 534 SER A CA 1
ATOM 4182 C C . SER A 1 534 ? 20.513 7.730 17.338 1.00 94.31 534 SER A C 1
ATOM 4184 O O . SER A 1 534 ? 21.266 8.596 16.891 1.00 94.31 534 SER A O 1
ATOM 4186 N N . ALA A 1 535 ? 20.882 6.453 17.451 1.00 93.69 535 ALA A N 1
ATOM 4187 C CA . ALA A 1 535 ? 22.186 5.940 17.042 1.00 93.69 535 ALA A CA 1
ATOM 4188 C C . ALA A 1 535 ? 22.414 6.116 15.531 1.00 93.69 535 ALA A C 1
ATOM 4190 O O . ALA A 1 535 ? 23.457 6.626 15.117 1.00 93.69 535 ALA A O 1
ATOM 4191 N N . LEU A 1 536 ? 21.413 5.801 14.700 1.00 93.06 536 LEU A N 1
ATOM 4192 C CA . LEU A 1 536 ? 21.460 6.037 13.251 1.00 93.06 536 LEU A CA 1
ATOM 4193 C C . LEU A 1 536 ? 21.651 7.515 12.906 1.00 93.06 536 LEU A C 1
ATOM 4195 O O . LEU A 1 536 ? 22.471 7.870 12.057 1.00 93.06 536 LEU A O 1
ATOM 4199 N N . ARG A 1 537 ? 20.935 8.404 13.599 1.00 92.12 537 ARG A N 1
ATOM 4200 C CA . ARG A 1 537 ? 21.115 9.853 13.447 1.00 92.12 537 ARG A CA 1
ATOM 4201 C C . ARG A 1 537 ? 22.525 10.293 13.818 1.00 92.12 537 ARG A C 1
ATOM 4203 O O . ARG A 1 537 ? 23.085 11.129 13.112 1.00 92.12 537 ARG A O 1
ATOM 4210 N N . ALA A 1 538 ? 23.086 9.760 14.901 1.00 90.25 538 ALA A N 1
ATOM 4211 C CA . ALA A 1 538 ? 24.434 10.093 15.348 1.00 90.25 538 ALA A CA 1
ATOM 4212 C C . ALA A 1 538 ? 25.490 9.668 14.316 1.00 90.25 538 ALA A C 1
ATOM 4214 O O . ALA A 1 538 ? 26.358 10.478 13.987 1.00 90.25 538 ALA A O 1
ATOM 4215 N N . LYS A 1 539 ? 25.357 8.466 13.728 1.00 88.25 539 LYS A N 1
ATOM 4216 C CA . LYS A 1 539 ? 26.228 7.995 12.634 1.00 88.25 539 LYS A CA 1
ATOM 4217 C C . LYS A 1 539 ? 26.259 8.983 11.461 1.00 88.25 539 LYS A C 1
ATOM 4219 O O . LYS A 1 539 ? 27.331 9.264 10.944 1.00 88.25 539 LYS A O 1
ATOM 4224 N N . LEU A 1 540 ? 25.108 9.552 11.093 1.00 85.81 540 LEU A N 1
ATOM 4225 C CA . LEU A 1 540 ? 24.969 10.474 9.956 1.00 85.81 540 LEU A CA 1
ATOM 4226 C C . LEU A 1 540 ? 25.288 11.944 10.280 1.00 85.81 540 LEU A C 1
ATOM 4228 O O . LEU A 1 540 ? 25.588 12.720 9.378 1.00 85.81 540 LEU A O 1
ATOM 4232 N N . SER A 1 541 ? 25.204 12.353 11.549 1.00 76.62 541 SER A N 1
ATOM 4233 C CA . SER A 1 541 ? 25.416 13.751 11.971 1.00 76.62 541 SER A CA 1
ATOM 4234 C C . SER A 1 541 ? 26.881 14.083 12.278 1.00 76.62 541 SER A C 1
ATOM 4236 O O . SER A 1 541 ? 27.211 15.246 12.488 1.00 76.62 541 SER A O 1
ATOM 4238 N N . SER A 1 542 ? 27.756 13.078 12.324 1.00 63.09 542 SER A N 1
ATOM 4239 C CA . SER A 1 542 ? 29.164 13.200 12.722 1.00 63.09 542 SER A CA 1
ATOM 4240 C C . SER A 1 542 ? 30.067 13.879 11.677 1.00 63.09 542 SER A C 1
ATOM 4242 O O . SER A 1 542 ? 31.184 14.271 12.012 1.00 63.09 542 SER A O 1
ATOM 4244 N N . LYS A 1 543 ? 29.598 14.086 10.436 1.00 57.72 543 LYS A N 1
ATOM 4245 C CA . LYS A 1 543 ? 30.339 14.782 9.369 1.00 57.72 543 LYS A CA 1
ATOM 4246 C C . LYS A 1 543 ? 29.781 16.188 9.100 1.00 57.72 543 LYS A C 1
ATOM 4248 O O . LYS A 1 543 ? 28.573 16.391 8.985 1.00 57.72 543 LYS A O 1
ATOM 4253 N N . GLN A 1 544 ? 30.679 17.174 9.002 1.00 49.34 544 GLN A N 1
ATOM 4254 C CA . GLN A 1 544 ? 30.359 18.585 8.741 1.00 49.34 544 GLN A CA 1
ATOM 4255 C C . GLN A 1 544 ? 29.589 18.754 7.415 1.00 49.34 544 GLN A C 1
ATOM 4257 O O . GLN A 1 544 ? 30.034 18.268 6.381 1.00 49.34 544 GLN A O 1
ATOM 4262 N N . GLY A 1 545 ? 28.458 19.477 7.431 1.00 62.97 545 GLY A N 1
ATOM 4263 C CA . GLY A 1 545 ? 27.751 19.901 6.206 1.00 62.97 545 GLY A CA 1
ATOM 4264 C C . GLY A 1 545 ? 26.221 19.778 6.214 1.00 62.97 545 GLY A C 1
ATOM 4265 O O . GLY A 1 545 ? 25.560 20.357 5.350 1.00 62.97 545 GLY A O 1
ATOM 4266 N N . LEU A 1 546 ? 25.619 19.078 7.182 1.00 66.00 546 LEU A N 1
ATOM 4267 C CA . LEU A 1 546 ? 24.159 18.958 7.269 1.00 66.00 546 LEU A CA 1
ATOM 4268 C C . LEU A 1 546 ? 23.514 20.231 7.840 1.00 66.00 546 LEU A C 1
ATOM 4270 O O . LEU A 1 546 ? 23.629 20.519 9.027 1.00 66.00 546 LEU A O 1
ATOM 4274 N N . LYS A 1 547 ? 22.770 20.970 7.003 1.00 69.31 547 LYS A N 1
ATOM 4275 C CA . LYS A 1 547 ? 22.022 22.178 7.417 1.00 69.31 547 LYS A CA 1
ATOM 4276 C C . LYS A 1 547 ? 20.849 21.885 8.363 1.00 69.31 547 LYS A C 1
ATOM 4278 O O . LYS A 1 547 ? 20.421 22.771 9.094 1.00 69.31 547 LYS A O 1
ATOM 4283 N N . GLN A 1 548 ? 20.293 20.672 8.317 1.00 77.56 548 GLN A N 1
ATOM 4284 C CA . GLN A 1 548 ? 19.117 20.263 9.091 1.00 77.56 548 GLN A CA 1
ATOM 4285 C C . GLN A 1 548 ? 19.290 18.851 9.660 1.00 77.56 548 GLN A C 1
ATOM 4287 O O . GLN A 1 548 ? 19.870 17.965 9.018 1.00 77.56 548 GLN A O 1
ATOM 4292 N N . ARG A 1 549 ? 18.744 18.636 10.864 1.00 86.06 549 ARG A N 1
ATOM 4293 C CA . ARG A 1 549 ? 18.800 17.354 11.579 1.00 86.06 549 ARG A CA 1
ATOM 4294 C C . ARG A 1 549 ? 18.162 16.226 10.744 1.00 86.06 549 ARG A C 1
ATOM 4296 O O . ARG A 1 549 ? 17.056 16.411 10.240 1.00 86.06 549 ARG A O 1
ATOM 4303 N N . PRO A 1 550 ? 18.802 15.046 10.622 1.00 90.19 550 PRO A N 1
ATOM 4304 C CA . PRO A 1 550 ? 18.199 13.844 10.035 1.00 90.19 550 PRO A CA 1
ATOM 4305 C C . PRO A 1 550 ? 16.833 13.469 10.628 1.00 90.19 550 PRO A C 1
ATOM 4307 O O . PRO A 1 550 ? 16.697 13.268 11.843 1.00 90.19 550 PRO A O 1
ATOM 4310 N N . SER A 1 551 ? 15.800 13.368 9.786 1.00 93.06 551 SER A N 1
ATOM 4311 C CA . SER A 1 551 ? 14.487 12.875 10.215 1.00 93.06 551 SER A CA 1
ATOM 4312 C C . SER A 1 551 ? 14.520 11.357 10.414 1.00 93.06 551 SER A C 1
ATOM 4314 O O . SER A 1 551 ? 15.332 10.659 9.811 1.00 93.06 551 SER A O 1
ATOM 4316 N N . ARG A 1 552 ? 13.637 10.837 11.278 1.00 95.44 552 ARG A N 1
ATOM 4317 C CA . ARG A 1 552 ? 13.567 9.396 11.586 1.00 95.44 552 ARG A CA 1
ATOM 4318 C C . ARG A 1 552 ? 13.265 8.565 10.332 1.00 95.44 552 ARG A C 1
ATOM 4320 O O . ARG A 1 552 ? 13.891 7.540 10.101 1.00 95.44 552 ARG A O 1
ATOM 4327 N N . VAL A 1 553 ? 12.358 9.071 9.496 1.00 96.62 553 VAL A N 1
ATOM 4328 C CA . VAL A 1 553 ? 11.951 8.442 8.234 1.00 96.62 553 VAL A CA 1
ATOM 4329 C C . VAL A 1 553 ? 13.110 8.384 7.241 1.00 96.62 553 VAL A C 1
ATOM 4331 O O . VAL A 1 553 ? 13.353 7.324 6.675 1.00 96.62 553 VAL A O 1
ATOM 4334 N N . GLU A 1 554 ? 13.866 9.473 7.061 1.00 95.81 554 GLU A N 1
ATOM 4335 C CA . GLU A 1 554 ? 15.013 9.485 6.139 1.00 95.81 554 GLU A CA 1
ATOM 4336 C C . GLU A 1 554 ? 16.097 8.484 6.562 1.00 95.81 554 GLU A C 1
ATOM 4338 O O . GLU A 1 554 ? 16.598 7.742 5.720 1.00 95.81 554 GLU A O 1
ATOM 4343 N N . VAL A 1 555 ? 16.459 8.447 7.854 1.00 95.81 555 VAL A N 1
ATOM 4344 C CA . VAL A 1 555 ? 17.554 7.579 8.326 1.00 95.81 555 VAL A CA 1
ATOM 4345 C C . VAL A 1 555 ? 17.188 6.096 8.266 1.00 95.81 555 VAL A C 1
ATOM 4347 O O . VAL A 1 555 ? 18.012 5.294 7.835 1.00 95.81 555 VAL A O 1
ATOM 4350 N N . VAL A 1 556 ? 15.953 5.733 8.631 1.00 97.81 556 VAL A N 1
ATOM 4351 C CA . VAL A 1 556 ? 15.479 4.341 8.553 1.00 97.81 556 VAL A CA 1
ATOM 4352 C C . VAL A 1 556 ? 15.293 3.912 7.096 1.00 97.81 556 VAL A C 1
ATOM 4354 O O . VAL A 1 556 ? 15.709 2.816 6.734 1.00 97.81 556 VAL A O 1
ATOM 4357 N N . SER A 1 557 ? 14.765 4.786 6.230 1.00 97.81 557 SER A N 1
ATOM 4358 C CA . SER A 1 557 ? 14.647 4.497 4.791 1.00 97.81 557 SER A CA 1
ATOM 4359 C C . SER A 1 557 ? 16.008 4.241 4.147 1.00 97.81 557 SER A C 1
ATOM 4361 O O . SER A 1 557 ? 16.149 3.308 3.364 1.00 97.81 557 SER A O 1
ATOM 4363 N N . ALA A 1 558 ? 17.022 5.043 4.486 1.00 96.56 558 ALA A N 1
ATOM 4364 C CA . ALA A 1 558 ? 18.373 4.877 3.957 1.00 96.56 558 ALA A CA 1
ATOM 4365 C C . ALA A 1 558 ? 19.018 3.560 4.409 1.00 96.56 558 ALA A C 1
ATOM 4367 O O . ALA A 1 558 ? 19.614 2.862 3.589 1.00 96.56 558 ALA A O 1
ATOM 4368 N N . LEU A 1 559 ? 18.866 3.199 5.690 1.00 96.62 559 LEU A N 1
ATOM 4369 C CA . LEU A 1 559 ? 19.352 1.922 6.211 1.00 96.62 559 LEU A CA 1
ATOM 4370 C C . LEU A 1 559 ? 18.662 0.743 5.521 1.00 96.62 559 LEU A C 1
ATOM 4372 O O . LEU A 1 559 ? 19.337 -0.152 5.030 1.00 96.62 559 LEU A O 1
ATOM 4376 N N . LEU A 1 560 ? 17.331 0.747 5.443 1.00 97.25 560 LEU A N 1
ATOM 4377 C CA . LEU A 1 560 ? 16.590 -0.361 4.839 1.00 97.25 560 LEU A CA 1
ATOM 4378 C C . LEU A 1 560 ? 16.829 -0.455 3.328 1.00 97.25 560 LEU A C 1
ATOM 4380 O O . LEU A 1 560 ? 16.876 -1.558 2.794 1.00 97.25 560 LEU A O 1
ATOM 4384 N N . TRP A 1 561 ? 17.073 0.669 2.645 1.00 96.38 561 TRP A N 1
ATOM 4385 C CA . TRP A 1 561 ? 17.523 0.653 1.254 1.00 96.38 561 TRP A CA 1
ATOM 4386 C C . TRP A 1 561 ? 18.913 0.019 1.112 1.00 96.38 561 TRP A C 1
ATOM 4388 O O . TRP A 1 561 ? 19.117 -0.817 0.233 1.00 96.38 561 TRP A O 1
ATOM 4398 N N . LYS A 1 562 ? 19.852 0.342 2.010 1.00 94.81 562 LYS A N 1
ATOM 4399 C CA . LYS A 1 562 ? 21.167 -0.313 2.063 1.00 94.81 562 LYS A CA 1
ATOM 4400 C C . LYS A 1 562 ? 21.022 -1.823 2.259 1.00 94.81 562 LYS A C 1
ATOM 4402 O O . LYS A 1 562 ? 21.621 -2.598 1.517 1.00 94.81 562 LYS A O 1
ATOM 4407 N N . CYS A 1 563 ? 20.202 -2.239 3.222 1.00 94.06 563 CYS A N 1
ATOM 4408 C CA . CYS A 1 563 ? 19.916 -3.647 3.479 1.00 94.06 563 CYS A CA 1
ATOM 4409 C C . CYS A 1 563 ? 19.296 -4.332 2.256 1.00 94.06 563 CYS A C 1
ATOM 4411 O O . CYS A 1 563 ? 19.696 -5.437 1.903 1.00 94.06 563 CYS A O 1
ATOM 4413 N N . PHE A 1 564 ? 18.388 -3.650 1.557 1.00 93.12 564 PHE A N 1
ATOM 4414 C CA . PHE A 1 564 ? 17.761 -4.157 0.340 1.00 93.12 564 PHE A CA 1
ATOM 4415 C C . PHE A 1 564 ? 18.778 -4.371 -0.789 1.00 93.12 564 PHE A C 1
ATOM 4417 O O . PHE A 1 564 ? 18.744 -5.413 -1.434 1.00 93.12 564 PHE A O 1
ATOM 4424 N N . ILE A 1 565 ? 19.727 -3.447 -0.985 1.00 91.69 565 ILE A N 1
ATOM 4425 C CA . ILE A 1 565 ? 20.828 -3.611 -1.952 1.00 91.69 565 ILE A CA 1
ATOM 4426 C C . ILE A 1 565 ? 21.701 -4.820 -1.586 1.00 91.69 565 ILE A C 1
ATOM 4428 O O . ILE A 1 565 ? 22.045 -5.621 -2.453 1.00 91.69 565 ILE A O 1
ATOM 4432 N N . ILE A 1 566 ? 22.049 -4.976 -0.304 1.00 90.69 566 ILE A N 1
ATOM 4433 C CA . ILE A 1 566 ? 22.863 -6.104 0.174 1.00 90.69 566 ILE A CA 1
ATOM 4434 C C . ILE A 1 566 ? 22.140 -7.438 -0.055 1.00 90.69 566 ILE A C 1
ATOM 4436 O O . ILE A 1 566 ? 22.759 -8.375 -0.554 1.00 90.69 566 ILE A O 1
ATOM 4440 N N . ALA A 1 567 ? 20.852 -7.522 0.286 1.00 89.94 567 ALA A N 1
ATOM 4441 C CA . ALA A 1 567 ? 20.046 -8.725 0.097 1.00 89.94 567 ALA A CA 1
ATOM 4442 C C . ALA A 1 567 ? 19.869 -9.059 -1.392 1.00 89.94 567 ALA A C 1
ATOM 4444 O O . ALA A 1 567 ? 20.124 -10.189 -1.800 1.00 89.94 567 ALA A O 1
ATOM 4445 N N . SER A 1 568 ? 19.535 -8.060 -2.219 1.00 87.25 568 SER A N 1
ATOM 4446 C CA . SER A 1 568 ? 19.425 -8.214 -3.675 1.00 87.25 568 SER A CA 1
ATOM 4447 C C . SER A 1 568 ? 20.705 -8.801 -4.272 1.00 87.25 568 SER A C 1
ATOM 4449 O O . SER A 1 568 ? 20.609 -9.774 -5.012 1.00 87.25 568 SER A O 1
ATOM 4451 N N . ASN A 1 569 ? 21.883 -8.293 -3.887 1.00 85.44 569 ASN A N 1
ATOM 4452 C CA . ASN A 1 569 ? 23.195 -8.759 -4.358 1.00 85.44 569 ASN A CA 1
ATOM 4453 C C . ASN A 1 569 ? 23.584 -10.178 -3.905 1.00 85.44 569 ASN A C 1
ATOM 4455 O O . ASN A 1 569 ? 24.518 -10.753 -4.453 1.00 85.44 569 ASN A O 1
ATOM 4459 N N . LYS A 1 570 ? 22.943 -10.730 -2.870 1.00 82.81 570 LYS A N 1
ATOM 4460 C CA . LYS A 1 570 ? 23.226 -12.093 -2.397 1.00 82.81 570 LYS A CA 1
ATOM 4461 C C . LYS A 1 570 ? 22.373 -13.152 -3.103 1.00 82.81 570 LYS A C 1
ATOM 4463 O O . LYS A 1 570 ? 22.817 -14.288 -3.222 1.00 82.81 570 LYS A O 1
ATOM 4468 N N . SER A 1 571 ? 21.170 -12.796 -3.554 1.00 72.56 571 SER A N 1
ATOM 4469 C CA . SER A 1 571 ? 20.126 -13.772 -3.911 1.00 72.56 571 SER A CA 1
ATOM 4470 C C . SER A 1 571 ? 19.939 -14.060 -5.414 1.00 72.56 571 SER A C 1
ATOM 4472 O O . SER A 1 571 ? 18.969 -14.720 -5.770 1.00 72.56 571 SER A O 1
ATOM 4474 N N . SER A 1 572 ? 20.782 -13.580 -6.340 1.00 60.97 572 SER A N 1
ATOM 4475 C CA . SER A 1 572 ? 20.565 -13.800 -7.790 1.00 60.97 572 SER A CA 1
ATOM 4476 C C . SER A 1 572 ? 21.870 -13.932 -8.585 1.00 60.97 572 SER A C 1
ATOM 4478 O O . SER A 1 572 ? 22.873 -13.338 -8.242 1.00 60.97 572 SER A O 1
ATOM 4480 N N . ASN A 1 573 ? 21.884 -14.703 -9.676 1.00 55.72 573 ASN A N 1
ATOM 4481 C CA . ASN A 1 573 ? 23.068 -14.840 -10.545 1.00 55.72 573 ASN A CA 1
ATOM 4482 C C . ASN A 1 573 ? 23.105 -13.804 -11.692 1.00 55.72 573 ASN A C 1
ATOM 4484 O O . ASN A 1 573 ? 24.108 -13.703 -12.391 1.00 55.72 573 ASN A O 1
ATOM 4488 N N . ASN A 1 574 ? 22.028 -13.028 -11.888 1.00 57.75 574 ASN A N 1
ATOM 4489 C CA . ASN A 1 574 ? 21.884 -11.994 -12.924 1.00 57.75 574 ASN A CA 1
ATOM 4490 C C . ASN A 1 574 ? 21.299 -10.710 -12.305 1.00 57.75 574 ASN A C 1
ATOM 4492 O O . ASN A 1 574 ? 20.109 -10.424 -12.452 1.00 57.75 574 ASN A O 1
ATOM 4496 N N . HIS A 1 575 ? 22.112 -9.946 -11.573 1.00 63.12 575 HIS A N 1
ATOM 4497 C CA . HIS A 1 575 ? 21.627 -8.740 -10.900 1.00 63.12 575 HIS A CA 1
ATOM 4498 C C . HIS A 1 575 ? 21.444 -7.563 -11.863 1.00 63.12 575 HIS A C 1
ATOM 4500 O O . HIS A 1 575 ? 22.346 -7.266 -12.655 1.00 63.12 575 HIS A O 1
ATOM 4506 N N . PRO A 1 576 ? 20.345 -6.799 -11.735 1.00 65.25 576 PRO A N 1
ATOM 4507 C CA . PRO A 1 576 ? 20.348 -5.411 -12.162 1.00 65.25 576 PRO A CA 1
ATOM 4508 C C . PRO A 1 576 ? 21.518 -4.695 -11.479 1.00 65.25 576 PRO A C 1
ATOM 4510 O O . PRO A 1 576 ? 21.724 -4.830 -10.278 1.00 65.25 576 PRO A O 1
ATOM 4513 N N . THR A 1 577 ? 22.290 -3.893 -12.208 1.00 75.50 577 THR A N 1
ATOM 4514 C CA . THR A 1 577 ? 23.416 -3.128 -11.633 1.00 75.50 577 THR A CA 1
ATOM 4515 C C . THR A 1 577 ? 22.956 -1.942 -10.779 1.00 75.50 577 THR A C 1
ATOM 4517 O O . THR A 1 577 ? 23.766 -1.133 -10.318 1.00 75.50 577 THR A O 1
ATOM 4520 N N . THR A 1 578 ? 21.646 -1.769 -10.617 1.00 88.31 578 THR A N 1
ATOM 4521 C CA . THR A 1 578 ? 21.016 -0.574 -10.068 1.00 88.31 578 THR A CA 1
ATOM 4522 C C . THR A 1 578 ? 19.865 -0.957 -9.149 1.00 88.31 578 THR A C 1
ATOM 4524 O O . THR A 1 578 ? 19.062 -1.833 -9.461 1.00 88.31 578 THR A O 1
ATOM 4527 N N . SER A 1 579 ? 19.761 -0.249 -8.032 1.00 92.56 579 SER A N 1
ATOM 4528 C CA . SER A 1 579 ? 18.632 -0.291 -7.117 1.00 92.56 579 SER A CA 1
ATOM 4529 C C . SER A 1 579 ? 17.893 1.038 -7.162 1.00 92.56 579 SER A C 1
ATOM 4531 O O . SER A 1 579 ? 18.504 2.109 -7.248 1.00 92.56 579 SER A O 1
ATOM 4533 N N . LEU A 1 580 ? 16.570 0.966 -7.105 1.00 94.31 580 LEU A N 1
ATOM 4534 C CA . LEU A 1 580 ? 15.656 2.094 -7.129 1.00 94.31 580 LEU A CA 1
ATOM 4535 C C . LEU A 1 580 ? 14.771 2.053 -5.884 1.00 94.31 580 LEU A C 1
ATOM 4537 O O . LEU A 1 580 ? 14.091 1.063 -5.629 1.00 94.31 580 LEU A O 1
ATOM 4541 N N . VAL A 1 581 ? 14.695 3.171 -5.169 1.00 95.81 581 VAL A N 1
ATOM 4542 C CA . VAL A 1 581 ? 13.620 3.423 -4.207 1.00 95.81 581 VAL A CA 1
ATOM 4543 C C . VAL A 1 581 ? 12.735 4.551 -4.694 1.00 95.81 581 VAL A C 1
ATOM 4545 O O . VAL A 1 581 ? 13.208 5.505 -5.309 1.00 95.81 581 VAL A O 1
ATOM 4548 N N . THR A 1 582 ? 11.447 4.487 -4.376 1.00 95.38 582 THR A N 1
ATOM 4549 C CA . THR A 1 582 ? 10.567 5.660 -4.470 1.00 95.38 582 THR A CA 1
ATOM 4550 C C . THR A 1 582 ? 9.983 5.980 -3.116 1.00 95.38 582 THR A C 1
ATOM 4552 O O . THR A 1 582 ? 9.527 5.067 -2.438 1.00 95.38 582 THR A O 1
ATOM 4555 N N . HIS A 1 583 ? 9.908 7.258 -2.760 1.00 95.81 583 HIS A N 1
ATOM 4556 C CA . HIS A 1 583 ? 9.264 7.689 -1.523 1.00 95.81 583 HIS A CA 1
ATOM 4557 C C . HIS A 1 583 ? 7.962 8.441 -1.817 1.00 95.81 583 HIS A C 1
ATOM 4559 O O . HIS A 1 583 ? 7.953 9.368 -2.626 1.00 95.81 583 HIS A O 1
ATOM 4565 N N . GLY A 1 584 ? 6.869 8.082 -1.141 1.00 94.06 584 GLY A N 1
ATOM 4566 C CA . GLY A 1 584 ? 5.640 8.883 -1.137 1.00 94.06 584 GLY A CA 1
ATOM 4567 C C . GLY A 1 584 ? 5.806 10.150 -0.296 1.00 94.06 584 GLY A C 1
ATOM 4568 O O . GLY A 1 584 ? 6.171 10.071 0.876 1.00 94.06 584 GLY A O 1
ATOM 4569 N N . VAL A 1 585 ? 5.557 11.321 -0.879 1.00 95.31 585 VAL A N 1
ATOM 4570 C CA . VAL A 1 585 ? 5.682 12.628 -0.217 1.00 95.31 585 VAL A CA 1
ATOM 4571 C C . VAL A 1 585 ? 4.315 13.289 -0.113 1.00 95.31 585 VAL A C 1
ATOM 4573 O O . VAL A 1 585 ? 3.653 13.524 -1.122 1.00 95.31 585 VAL A O 1
ATOM 4576 N N . ASN A 1 586 ? 3.906 13.615 1.115 1.00 95.19 586 ASN A N 1
ATOM 4577 C CA . ASN A 1 586 ? 2.678 14.357 1.389 1.00 95.19 586 ASN A CA 1
ATOM 4578 C C . ASN A 1 586 ? 2.822 15.820 0.936 1.00 95.19 586 ASN A C 1
ATOM 4580 O O . ASN A 1 586 ? 3.655 16.563 1.462 1.00 95.19 586 ASN A O 1
ATOM 4584 N N . MET A 1 587 ? 1.978 16.236 -0.006 1.00 95.31 587 MET A N 1
ATOM 4585 C CA . MET A 1 587 ? 1.993 17.575 -0.593 1.00 95.31 587 MET A CA 1
ATOM 4586 C C . MET A 1 587 ? 1.239 18.620 0.241 1.00 95.31 587 MET A C 1
ATOM 4588 O O . MET A 1 587 ? 1.391 19.809 -0.023 1.00 95.31 587 MET A O 1
ATOM 4592 N N . ARG A 1 588 ? 0.464 18.229 1.269 1.00 94.44 588 ARG A N 1
ATOM 4593 C CA . ARG A 1 588 ? -0.377 19.171 2.044 1.00 94.44 588 ARG A CA 1
ATOM 4594 C C . ARG A 1 588 ? 0.417 20.327 2.656 1.00 94.44 588 ARG A C 1
ATOM 4596 O O . ARG A 1 588 ? 0.013 21.478 2.570 1.00 94.44 588 ARG A O 1
ATOM 4603 N N . ARG A 1 589 ? 1.594 20.033 3.219 1.00 94.50 589 ARG A N 1
ATOM 4604 C CA . ARG A 1 589 ? 2.502 21.039 3.813 1.00 94.50 589 ARG A CA 1
ATOM 4605 C C . ARG A 1 589 ? 3.496 21.635 2.807 1.00 94.50 589 ARG A C 1
ATOM 4607 O O . ARG A 1 589 ? 4.434 22.315 3.207 1.00 94.50 589 ARG A O 1
ATOM 4614 N N . LYS A 1 590 ? 3.335 21.323 1.521 1.00 95.00 590 LYS A N 1
ATOM 4615 C CA . LYS A 1 590 ? 4.213 21.737 0.419 1.00 95.00 590 LYS A CA 1
ATOM 4616 C C . LYS A 1 590 ? 3.505 22.717 -0.515 1.00 95.00 590 LYS A C 1
ATOM 4618 O O . LYS A 1 590 ? 3.842 22.789 -1.682 1.00 95.00 590 LYS A O 1
ATOM 4623 N N . SER A 1 591 ? 2.527 23.459 -0.012 1.00 93.19 591 SER A N 1
ATOM 4624 C CA . SER A 1 591 ? 1.858 24.549 -0.721 1.00 93.19 591 SER A CA 1
ATOM 4625 C C . SER A 1 591 ? 1.920 25.825 0.112 1.00 93.19 591 SER A C 1
ATOM 4627 O O . SER A 1 591 ? 2.158 25.772 1.320 1.00 93.19 591 SER A O 1
ATOM 4629 N N . GLU A 1 592 ? 1.690 26.969 -0.530 1.00 92.00 592 GLU A N 1
ATOM 4630 C CA . GLU A 1 592 ? 1.590 28.262 0.141 1.00 92.00 592 GLU A CA 1
ATOM 4631 C C . GLU A 1 592 ? 0.285 28.970 -0.273 1.00 92.00 592 GLU A C 1
ATOM 4633 O O . GLU A 1 592 ? 0.146 29.336 -1.442 1.00 92.00 592 GLU A O 1
ATOM 4638 N N . PRO A 1 593 ? -0.684 29.138 0.654 1.00 92.62 593 PRO A N 1
ATOM 4639 C CA . PRO A 1 593 ? -0.690 28.597 2.020 1.00 92.62 593 PRO A CA 1
ATOM 4640 C C . PRO A 1 593 ? -0.735 27.050 2.047 1.00 92.62 593 PRO A C 1
ATOM 4642 O O . PRO A 1 593 ? -1.163 26.429 1.067 1.00 92.62 593 PRO A O 1
ATOM 4645 N N . PRO A 1 594 ? -0.303 26.401 3.150 1.00 94.19 594 PRO A N 1
ATOM 4646 C CA . PRO A 1 594 ? -0.442 24.956 3.313 1.00 94.19 594 PRO A CA 1
ATOM 4647 C C . PRO A 1 594 ? -1.903 24.520 3.202 1.00 94.19 594 PRO A C 1
ATOM 4649 O O . PRO A 1 594 ? -2.789 25.172 3.759 1.00 94.19 594 PRO A O 1
ATOM 4652 N N . PHE A 1 595 ? -2.151 23.399 2.530 1.00 94.19 595 PHE A N 1
ATOM 4653 C CA . PHE A 1 595 ? -3.471 22.782 2.532 1.00 94.19 595 PHE A CA 1
ATOM 4654 C C . PHE A 1 595 ? -3.834 22.319 3.952 1.00 94.19 595 PHE A C 1
ATOM 4656 O O . PHE A 1 595 ? -2.957 21.816 4.671 1.00 94.19 595 PHE A O 1
ATOM 4663 N N . PRO A 1 596 ? -5.107 22.447 4.365 1.00 93.38 596 PRO A N 1
ATOM 4664 C CA . PRO A 1 596 ? -5.573 21.887 5.624 1.00 93.38 596 PRO A CA 1
ATOM 4665 C C . PRO A 1 596 ? -5.218 20.401 5.772 1.00 93.38 596 PRO A C 1
ATOM 4667 O O . PRO A 1 596 ? -5.265 19.620 4.823 1.00 93.38 596 PRO A O 1
ATOM 4670 N N . GLU A 1 597 ? -4.892 19.964 6.992 1.00 90.50 597 GLU A N 1
ATOM 4671 C CA . GLU A 1 597 ? -4.564 18.549 7.233 1.00 90.50 597 GLU A CA 1
ATOM 4672 C C . GLU A 1 597 ? -5.751 17.620 6.918 1.00 90.50 597 GLU A C 1
ATOM 4674 O O . GLU A 1 597 ? -5.554 16.496 6.465 1.00 90.50 597 GLU A O 1
ATOM 4679 N N . HIS A 1 598 ? -6.975 18.134 7.069 1.00 93.44 598 HIS A N 1
ATOM 4680 C CA . HIS A 1 598 ? -8.228 17.454 6.751 1.00 93.44 598 HIS A CA 1
ATOM 4681 C C . HIS A 1 598 ? -8.671 17.600 5.281 1.00 93.44 598 HIS A C 1
ATOM 4683 O O . HIS A 1 598 ? -9.804 17.234 4.962 1.00 93.44 598 HIS A O 1
ATOM 4689 N N . SER A 1 599 ? -7.823 18.111 4.375 1.00 95.00 599 SER A N 1
ATOM 4690 C CA . SER A 1 599 ? -8.124 18.093 2.936 1.00 95.00 599 SER A CA 1
ATOM 4691 C C . SER A 1 599 ? -8.248 16.652 2.439 1.00 95.00 599 SER A C 1
ATOM 4693 O O . SER A 1 599 ? -7.312 15.849 2.553 1.00 95.00 599 SER A O 1
ATOM 4695 N N . PHE A 1 600 ? -9.423 16.330 1.907 1.00 95.44 600 PHE A N 1
ATOM 4696 C CA . PHE A 1 600 ? -9.822 14.995 1.488 1.00 95.44 600 PHE A CA 1
ATOM 4697 C C . PHE A 1 600 ? -9.257 14.665 0.111 1.00 95.44 600 PHE A C 1
ATOM 4699 O O . PHE A 1 600 ? -9.360 15.458 -0.825 1.00 95.44 600 PHE A O 1
ATOM 4706 N N . GLY A 1 601 ? -8.706 13.463 -0.026 1.00 92.94 601 GLY A N 1
ATOM 4707 C CA . GLY A 1 601 ? -8.231 12.948 -1.303 1.00 92.94 601 GLY A CA 1
ATOM 4708 C C . GLY A 1 601 ? -6.748 12.603 -1.292 1.00 92.94 601 GLY A C 1
ATOM 4709 O O . GLY A 1 601 ? -6.096 12.558 -0.251 1.00 92.94 601 GLY A O 1
ATOM 4710 N N . ASN A 1 602 ? -6.199 12.362 -2.479 1.00 91.88 602 ASN A N 1
ATOM 4711 C CA . ASN A 1 602 ? -4.785 12.049 -2.647 1.00 91.88 602 ASN A CA 1
ATOM 4712 C C . ASN A 1 602 ? -3.951 13.326 -2.821 1.00 91.88 602 ASN A C 1
ATOM 4714 O O . ASN A 1 602 ? -3.970 13.938 -3.885 1.00 91.88 602 ASN A O 1
ATOM 4718 N N . PHE A 1 603 ? -3.154 13.678 -1.809 1.00 93.81 603 PHE A N 1
ATOM 4719 C CA . PHE A 1 603 ? -2.126 14.725 -1.888 1.00 93.81 603 PHE A CA 1
ATOM 4720 C C . PHE A 1 603 ? -0.744 14.091 -1.734 1.00 93.81 603 PHE A C 1
ATOM 4722 O O . PHE A 1 603 ? -0.006 14.369 -0.786 1.00 93.81 603 PHE A O 1
ATOM 4729 N N . VAL A 1 604 ? -0.401 13.201 -2.660 1.00 92.12 604 VAL A N 1
ATOM 4730 C CA . VAL A 1 604 ? 0.844 12.434 -2.622 1.00 92.12 604 VAL A CA 1
ATOM 4731 C C . VAL A 1 604 ? 1.571 12.494 -3.961 1.00 92.12 604 VAL A C 1
ATOM 4733 O O . VAL A 1 604 ? 0.953 12.367 -5.016 1.00 92.12 604 VAL A O 1
ATOM 4736 N N 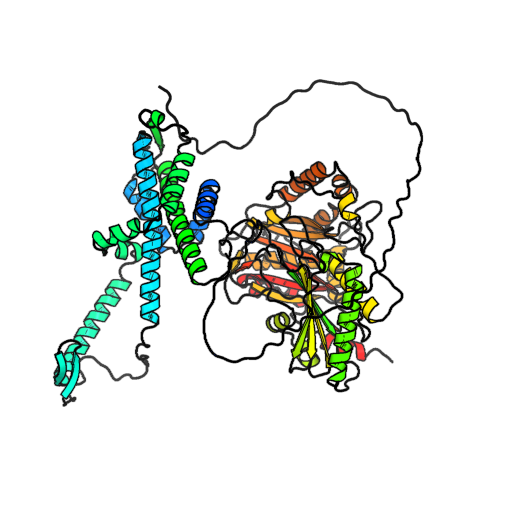. TRP A 1 605 ? 2.891 12.663 -3.910 1.00 93.12 605 TRP A N 1
ATOM 4737 C CA . TRP A 1 605 ? 3.783 12.512 -5.061 1.00 93.12 605 TRP A CA 1
ATOM 4738 C C . TRP A 1 605 ? 4.844 11.447 -4.778 1.00 93.12 605 TRP A C 1
ATOM 4740 O O . TRP A 1 605 ? 5.341 11.370 -3.656 1.00 93.12 605 TRP A O 1
ATOM 4750 N N . LEU A 1 606 ? 5.207 10.633 -5.772 1.00 91.38 606 LEU A N 1
ATOM 4751 C CA . LEU A 1 606 ? 6.280 9.638 -5.650 1.00 91.38 606 LEU A CA 1
ATOM 4752 C C . LEU A 1 606 ? 7.594 10.207 -6.191 1.00 91.38 606 LEU A C 1
ATOM 4754 O O . LEU A 1 606 ? 7.681 10.613 -7.347 1.00 91.38 606 LEU A O 1
ATOM 4758 N N . VAL A 1 607 ? 8.640 10.209 -5.372 1.00 93.81 607 VAL A N 1
ATOM 4759 C CA . VAL A 1 607 ? 9.968 10.679 -5.789 1.00 93.81 607 VAL A CA 1
ATOM 4760 C C . VAL A 1 607 ? 10.948 9.512 -5.904 1.00 93.81 607 VAL A C 1
ATOM 4762 O O . VAL A 1 607 ? 11.153 8.812 -4.912 1.00 93.81 607 VAL A O 1
ATOM 4765 N N . PRO A 1 608 ? 11.557 9.266 -7.078 1.00 94.62 608 PRO A N 1
ATOM 4766 C CA . PRO A 1 608 ? 12.544 8.203 -7.243 1.00 94.62 608 PRO A CA 1
ATOM 4767 C C . PRO A 1 608 ? 13.944 8.626 -6.777 1.00 94.62 608 PRO A C 1
ATOM 4769 O O . PRO A 1 608 ? 14.356 9.780 -6.936 1.00 94.62 608 PRO A O 1
ATOM 4772 N N . ALA A 1 609 ? 14.707 7.679 -6.242 1.00 95.06 609 ALA A N 1
ATOM 4773 C CA . ALA A 1 609 ? 16.144 7.774 -6.017 1.00 95.06 609 ALA A CA 1
ATOM 4774 C C . ALA A 1 609 ? 16.806 6.445 -6.391 1.00 95.06 609 ALA A C 1
ATOM 4776 O O . ALA A 1 609 ? 16.381 5.386 -5.936 1.00 95.06 609 ALA A O 1
ATOM 4777 N N . SER A 1 610 ? 17.857 6.506 -7.206 1.00 93.38 610 SER A N 1
ATOM 4778 C CA . SER A 1 610 ? 18.580 5.325 -7.672 1.00 93.38 610 SER A CA 1
ATOM 4779 C C . SER A 1 610 ? 20.027 5.297 -7.182 1.00 93.38 610 SER A C 1
ATOM 4781 O O . SER A 1 610 ? 20.667 6.325 -6.914 1.00 93.38 610 SER A O 1
ATOM 4783 N N . SER A 1 611 ? 20.566 4.093 -7.043 1.00 91.38 611 SER A N 1
ATOM 4784 C CA . SER A 1 611 ? 21.968 3.857 -6.725 1.00 91.38 611 SER A CA 1
ATOM 4785 C C . SER A 1 611 ? 22.494 2.651 -7.474 1.00 91.38 611 SER A C 1
ATOM 4787 O O . SER A 1 611 ? 21.741 1.733 -7.775 1.00 91.38 611 SER A O 1
ATOM 4789 N N . THR A 1 612 ? 23.789 2.651 -7.773 1.00 84.31 612 THR A N 1
ATOM 4790 C CA . THR A 1 612 ? 24.470 1.439 -8.222 1.00 84.31 612 THR A CA 1
ATOM 4791 C C . THR A 1 612 ? 24.500 0.429 -7.082 1.00 84.31 612 THR A C 1
ATOM 4793 O O . THR A 1 612 ? 24.610 0.816 -5.916 1.00 84.31 612 THR A O 1
ATOM 4796 N N . ASN A 1 613 ? 24.442 -0.854 -7.427 1.00 73.00 613 ASN A N 1
ATOM 4797 C CA . ASN A 1 613 ? 24.499 -1.952 -6.459 1.00 73.00 613 ASN A CA 1
ATOM 4798 C C . ASN A 1 613 ? 25.919 -2.231 -5.930 1.00 73.00 613 ASN A C 1
ATOM 4800 O O . ASN A 1 613 ? 26.116 -3.146 -5.133 1.00 73.00 613 ASN A O 1
ATOM 4804 N N . ASP A 1 614 ? 26.906 -1.433 -6.341 1.00 72.38 614 ASP A N 1
ATOM 4805 C CA . ASP A 1 614 ? 28.263 -1.460 -5.801 1.00 72.38 614 ASP A CA 1
ATOM 4806 C C . ASP A 1 614 ? 28.265 -1.060 -4.316 1.00 72.38 614 ASP A C 1
ATOM 4808 O O . ASP A 1 614 ? 27.894 0.061 -3.957 1.00 72.38 614 ASP A O 1
ATOM 4812 N N . GLN A 1 615 ? 28.709 -1.978 -3.453 1.00 62.91 615 GLN A N 1
ATOM 4813 C CA . GLN A 1 615 ? 28.754 -1.796 -2.000 1.00 62.91 615 GLN A CA 1
ATOM 4814 C C . GLN A 1 615 ? 29.682 -0.653 -1.559 1.00 62.91 615 GLN A C 1
ATOM 4816 O O . GLN A 1 615 ? 29.469 -0.088 -0.489 1.00 62.91 615 GLN A O 1
ATOM 4821 N N . THR A 1 616 ? 30.674 -0.278 -2.374 1.00 59.34 616 THR A N 1
ATOM 4822 C CA . THR A 1 616 ? 31.544 0.879 -2.103 1.00 59.34 616 THR A CA 1
ATOM 4823 C C . THR A 1 616 ? 30.830 2.212 -2.347 1.00 59.34 616 THR A C 1
ATOM 4825 O O . THR A 1 616 ? 31.159 3.217 -1.723 1.00 59.34 616 THR A O 1
ATOM 4828 N N . VAL A 1 617 ? 29.814 2.212 -3.218 1.00 59.38 617 VAL A N 1
ATOM 4829 C CA . VAL A 1 617 ? 29.008 3.385 -3.586 1.00 59.38 617 VAL A CA 1
ATOM 4830 C C . VAL A 1 617 ? 27.709 3.451 -2.774 1.00 59.38 617 VAL A C 1
ATOM 4832 O O . VAL A 1 617 ? 27.189 4.538 -2.526 1.00 59.38 617 VAL A O 1
ATOM 4835 N N . ALA A 1 618 ? 27.174 2.313 -2.336 1.00 68.75 618 ALA A N 1
ATOM 4836 C CA . ALA A 1 618 ? 25.943 2.195 -1.554 1.00 68.75 618 ALA A CA 1
ATOM 4837 C C . ALA A 1 618 ? 26.176 2.302 -0.032 1.00 68.75 618 ALA A C 1
ATOM 4839 O O . ALA A 1 618 ? 25.559 1.578 0.755 1.00 68.75 618 ALA A O 1
ATOM 4840 N N . ASP A 1 619 ? 27.067 3.196 0.407 1.00 84.88 619 ASP A N 1
ATOM 4841 C CA . ASP A 1 619 ? 27.231 3.470 1.833 1.00 84.88 619 ASP A CA 1
ATOM 4842 C C . ASP A 1 619 ? 26.012 4.222 2.413 1.00 84.88 619 ASP A C 1
ATOM 4844 O O . ASP A 1 619 ? 25.207 4.834 1.703 1.00 84.88 619 ASP A O 1
ATOM 4848 N N . LEU A 1 620 ? 25.832 4.138 3.735 1.00 90.31 620 LEU A N 1
ATOM 4849 C CA . LEU A 1 620 ? 24.643 4.682 4.403 1.00 90.31 620 LEU A CA 1
ATOM 4850 C C . LEU A 1 620 ? 24.504 6.201 4.193 1.00 90.31 620 LEU A C 1
ATOM 4852 O O . LEU A 1 620 ? 23.391 6.707 4.060 1.00 90.31 620 LEU A O 1
ATOM 4856 N N . GLU A 1 621 ? 25.624 6.924 4.153 1.00 89.44 621 GLU A N 1
ATOM 4857 C CA . GLU A 1 621 ? 25.662 8.382 4.008 1.00 89.44 621 GLU A CA 1
ATOM 4858 C C . GLU A 1 621 ? 25.220 8.836 2.613 1.00 89.44 621 GLU A C 1
ATOM 4860 O O . GLU A 1 621 ? 24.422 9.774 2.484 1.00 89.44 621 GLU A O 1
ATOM 4865 N N . ASN A 1 622 ? 25.698 8.165 1.565 1.00 90.38 622 ASN A N 1
ATOM 4866 C CA . ASN A 1 622 ? 25.320 8.453 0.191 1.00 90.38 622 ASN A CA 1
ATOM 4867 C C . ASN A 1 622 ? 23.842 8.132 -0.044 1.00 90.38 622 ASN A C 1
ATOM 4869 O O . ASN A 1 622 ? 23.101 8.966 -0.569 1.00 90.38 622 ASN A O 1
ATOM 4873 N N . LEU A 1 623 ? 23.378 6.959 0.401 1.00 94.12 623 LEU A N 1
ATOM 4874 C CA . LEU A 1 623 ? 21.971 6.568 0.273 1.00 94.12 623 LEU A CA 1
ATOM 4875 C C . LEU A 1 623 ? 21.052 7.527 1.037 1.00 94.12 623 LEU A C 1
ATOM 4877 O O . LEU A 1 623 ? 20.040 7.975 0.496 1.00 94.12 623 LEU A O 1
ATOM 4881 N N . PHE A 1 624 ? 21.439 7.932 2.247 1.00 94.25 624 PHE A N 1
ATOM 4882 C CA . PHE A 1 624 ? 20.730 8.956 3.011 1.00 94.25 624 PHE A CA 1
ATOM 4883 C C . PHE A 1 624 ? 20.660 10.292 2.269 1.00 94.25 624 PHE A C 1
ATOM 4885 O O . PHE A 1 624 ? 19.584 10.882 2.154 1.00 94.25 624 PHE A O 1
ATOM 4892 N N . SER A 1 625 ? 21.785 10.752 1.720 1.00 92.44 625 SER A N 1
ATOM 4893 C CA . SER A 1 625 ? 21.847 11.998 0.953 1.00 92.44 625 SER A CA 1
ATOM 4894 C C . SER A 1 625 ? 20.933 11.942 -0.273 1.00 92.44 625 SER A C 1
ATOM 4896 O O . SER A 1 625 ? 20.211 12.898 -0.547 1.00 92.44 625 SER A O 1
ATOM 4898 N N . LYS A 1 626 ? 20.883 10.804 -0.975 1.00 94.25 626 LYS A N 1
ATOM 4899 C CA . LYS A 1 626 ? 19.975 10.579 -2.111 1.00 94.25 626 LYS A CA 1
ATOM 4900 C C . LYS A 1 626 ? 18.500 10.606 -1.703 1.00 94.25 626 LYS A C 1
ATOM 4902 O O . LYS A 1 626 ? 17.719 11.303 -2.353 1.00 94.25 626 LYS A O 1
ATOM 4907 N N . VAL A 1 627 ? 18.128 9.905 -0.626 1.00 95.69 627 VAL A N 1
ATOM 4908 C CA . VAL A 1 627 ? 16.757 9.898 -0.078 1.00 95.69 627 VAL A CA 1
ATOM 4909 C C . VAL A 1 627 ? 16.326 11.317 0.293 1.00 95.69 627 VAL A C 1
ATOM 4911 O O . VAL A 1 627 ? 15.288 11.799 -0.160 1.00 95.69 627 VAL A O 1
ATOM 4914 N N . ARG A 1 628 ? 17.161 12.029 1.050 1.00 94.50 628 ARG A N 1
ATOM 4915 C CA . ARG A 1 628 ? 16.915 13.418 1.440 1.00 94.50 628 ARG A CA 1
ATOM 4916 C C . ARG A 1 628 ? 16.739 14.339 0.240 1.00 94.50 628 ARG A C 1
ATOM 4918 O O . ARG A 1 628 ? 15.750 15.066 0.157 1.00 94.50 628 ARG A O 1
ATOM 4925 N N . ASN A 1 629 ? 17.692 14.301 -0.689 1.00 93.69 629 ASN A N 1
ATOM 4926 C CA . ASN A 1 629 ? 17.686 15.172 -1.857 1.00 93.69 629 ASN A CA 1
ATOM 4927 C C . ASN A 1 629 ? 16.427 14.940 -2.694 1.00 93.69 629 ASN A C 1
ATOM 4929 O O . ASN A 1 629 ? 15.798 15.905 -3.119 1.00 93.69 629 ASN A O 1
ATOM 4933 N N . THR A 1 630 ? 16.010 13.685 -2.892 1.00 94.12 630 THR A N 1
ATOM 4934 C CA . THR A 1 630 ? 14.806 13.401 -3.679 1.00 94.12 630 THR A CA 1
ATOM 4935 C C . THR A 1 630 ? 13.523 13.848 -2.973 1.00 94.12 630 THR A C 1
ATOM 4937 O O . THR A 1 630 ? 12.679 14.479 -3.605 1.00 94.12 630 THR A O 1
ATOM 4940 N N . ILE A 1 631 ? 13.405 13.655 -1.651 1.00 94.81 631 ILE A N 1
ATOM 4941 C CA . ILE A 1 631 ? 12.257 14.144 -0.864 1.00 94.81 631 ILE A CA 1
ATOM 4942 C C . ILE A 1 631 ? 12.179 15.676 -0.900 1.00 94.81 631 ILE A C 1
ATOM 4944 O O . ILE A 1 631 ? 11.088 16.237 -1.004 1.00 94.81 631 ILE A O 1
ATOM 4948 N N . SER A 1 632 ? 13.323 16.368 -0.858 1.00 93.56 632 SER A N 1
ATOM 4949 C CA . SER A 1 632 ? 13.357 17.835 -0.908 1.00 93.56 632 SER A CA 1
ATOM 4950 C C . SER A 1 632 ? 12.928 18.437 -2.248 1.00 93.56 632 SER A C 1
ATOM 4952 O O . SER A 1 632 ? 12.578 19.612 -2.265 1.00 93.56 632 SER A O 1
ATOM 4954 N N . LYS A 1 633 ? 12.895 17.655 -3.342 1.00 93.81 633 LYS A N 1
ATOM 4955 C CA . LYS A 1 633 ? 12.439 18.134 -4.662 1.00 93.81 633 LYS A CA 1
ATOM 4956 C C . LYS A 1 633 ? 10.958 18.506 -4.683 1.00 93.81 633 LYS A C 1
ATOM 4958 O O . LYS A 1 633 ? 10.551 19.303 -5.519 1.00 93.81 633 LYS A O 1
ATOM 4963 N N . VAL A 1 634 ? 10.156 17.918 -3.795 1.00 95.88 634 VAL A N 1
ATOM 4964 C CA . VAL A 1 634 ? 8.749 18.294 -3.630 1.00 95.88 634 VAL A CA 1
ATOM 4965 C C . VAL A 1 634 ? 8.691 19.439 -2.622 1.00 95.88 634 VAL A C 1
ATOM 4967 O O . VAL A 1 634 ? 8.642 19.243 -1.399 1.00 95.88 634 VAL A O 1
ATOM 4970 N N . ASP A 1 635 ? 8.751 20.649 -3.161 1.00 95.50 635 ASP A N 1
ATOM 4971 C CA . ASP A 1 635 ? 8.669 21.915 -2.445 1.00 95.50 635 ASP A CA 1
ATOM 4972 C C . ASP A 1 635 ? 7.429 22.729 -2.864 1.00 95.50 635 ASP A C 1
ATOM 4974 O O . ASP A 1 635 ? 6.545 22.234 -3.567 1.00 95.50 635 ASP A O 1
ATOM 4978 N N . VAL A 1 636 ? 7.343 23.971 -2.382 1.00 96.62 636 VAL A N 1
ATOM 4979 C CA . VAL A 1 636 ? 6.215 24.872 -2.665 1.00 96.62 636 VAL A CA 1
ATOM 4980 C C . VAL A 1 636 ? 6.079 25.156 -4.159 1.00 96.62 636 VAL A C 1
ATOM 4982 O O . VAL A 1 636 ? 4.973 25.097 -4.696 1.00 96.62 636 VAL A O 1
ATOM 4985 N N . GLU A 1 637 ? 7.190 25.410 -4.850 1.00 96.12 637 GLU A N 1
ATOM 4986 C CA . GLU A 1 637 ? 7.179 25.720 -6.280 1.00 96.12 637 GLU A CA 1
ATOM 4987 C C . GLU A 1 637 ? 6.827 24.486 -7.122 1.00 96.12 637 GLU A C 1
ATOM 4989 O O . GLU A 1 637 ? 6.119 24.601 -8.126 1.00 96.12 637 GLU A O 1
ATOM 4994 N N . PHE A 1 638 ? 7.236 23.292 -6.683 1.00 95.94 638 PHE A N 1
ATOM 4995 C CA . PHE A 1 638 ? 6.841 22.025 -7.291 1.00 95.94 638 PHE A CA 1
ATOM 4996 C C . PHE A 1 638 ? 5.319 21.847 -7.302 1.00 95.94 638 PHE A C 1
ATOM 4998 O O . PHE A 1 638 ? 4.746 21.539 -8.350 1.00 95.94 638 PHE A O 1
ATOM 5005 N N . VAL A 1 639 ? 4.658 22.047 -6.155 1.00 95.62 639 VAL A N 1
ATOM 5006 C CA . VAL A 1 639 ? 3.199 21.888 -6.031 1.00 95.62 639 VAL A CA 1
ATOM 5007 C C . VAL A 1 639 ? 2.466 23.006 -6.761 1.00 95.62 639 VAL A C 1
ATOM 5009 O O . VAL A 1 639 ? 1.544 22.726 -7.524 1.00 95.62 639 VAL A O 1
ATOM 5012 N N . LYS A 1 640 ? 2.907 24.256 -6.594 1.00 95.00 640 LYS A N 1
ATOM 5013 C CA . LYS A 1 640 ? 2.327 25.439 -7.243 1.00 95.00 640 LYS A CA 1
ATOM 5014 C C . LYS A 1 640 ? 2.292 25.318 -8.764 1.00 95.00 640 LYS A C 1
ATOM 5016 O O . LYS A 1 640 ? 1.310 25.710 -9.385 1.00 95.00 640 LYS A O 1
ATOM 5021 N N . ARG A 1 641 ? 3.317 24.707 -9.371 1.00 94.19 641 ARG A N 1
ATOM 5022 C CA . ARG A 1 641 ? 3.365 24.443 -10.819 1.00 94.19 641 ARG A CA 1
ATOM 5023 C C . ARG A 1 641 ? 2.177 23.604 -11.312 1.00 94.19 641 ARG A C 1
ATOM 5025 O O . ARG A 1 641 ? 1.790 23.738 -12.466 1.00 94.19 641 ARG A O 1
ATOM 5032 N N . MET A 1 642 ? 1.622 22.737 -10.466 1.00 92.75 642 MET A N 1
ATOM 5033 C CA . MET A 1 642 ? 0.528 21.824 -10.816 1.00 92.75 642 MET A CA 1
ATOM 5034 C C . MET A 1 642 ? -0.862 22.384 -10.501 1.00 92.75 642 MET A C 1
ATOM 5036 O O . MET A 1 642 ? -1.852 21.710 -10.778 1.00 92.75 642 MET A O 1
ATOM 5040 N N . GLN A 1 643 ? -0.947 23.570 -9.895 1.00 92.75 643 GLN A N 1
ATOM 5041 C CA . GLN A 1 643 ? -2.203 24.114 -9.390 1.00 92.75 643 GLN A CA 1
ATOM 5042 C C . GLN A 1 643 ? -2.991 24.903 -10.446 1.00 92.75 643 GLN A C 1
ATOM 5044 O O . GLN A 1 643 ? -2.424 25.573 -11.310 1.00 92.75 643 GLN A O 1
ATOM 5049 N N . GLY A 1 644 ? -4.317 24.876 -10.309 1.00 89.81 644 GLY A N 1
ATOM 5050 C CA . GLY A 1 644 ? -5.273 25.654 -11.095 1.00 89.81 644 GLY A CA 1
ATOM 5051 C C . GLY A 1 644 ? -5.570 25.072 -12.479 1.00 89.81 644 GLY A C 1
ATOM 5052 O O . GLY A 1 644 ? -5.046 24.034 -12.878 1.00 89.81 644 GLY A O 1
ATOM 5053 N N . GLU A 1 645 ? -6.412 25.770 -13.245 1.00 84.75 645 GLU A N 1
ATOM 5054 C CA . GLU A 1 645 ? -6.882 25.324 -14.571 1.00 84.75 645 GLU A CA 1
ATOM 5055 C C . GLU A 1 645 ? -5.745 25.145 -15.589 1.00 84.75 645 GLU A C 1
ATOM 5057 O O . GLU A 1 645 ? -5.789 24.261 -16.441 1.00 84.75 645 GLU A O 1
ATOM 5062 N N . SER A 1 646 ? -4.683 25.947 -15.465 1.00 85.00 646 SER A N 1
ATOM 5063 C CA . SER A 1 646 ? -3.468 25.855 -16.290 1.00 85.00 646 SER A CA 1
ATOM 5064 C C . SER A 1 646 ? -2.348 25.032 -15.636 1.00 85.00 646 SER A C 1
ATOM 5066 O O . SER A 1 646 ? -1.207 25.086 -16.091 1.00 85.00 646 SER A O 1
ATOM 5068 N N . GLY A 1 647 ? -2.643 24.272 -14.575 1.00 90.38 647 GLY A N 1
ATOM 5069 C CA . GLY A 1 647 ? -1.661 23.472 -13.836 1.00 90.38 647 GLY A CA 1
ATOM 5070 C C . GLY A 1 647 ? -1.259 22.164 -14.527 1.00 90.38 647 GLY A C 1
ATOM 5071 O O . GLY A 1 647 ? -0.198 21.603 -14.245 1.00 90.38 647 GLY A O 1
ATOM 5072 N N . PHE A 1 648 ? -2.058 21.674 -15.480 1.00 89.25 648 PHE A N 1
ATOM 5073 C CA . PHE A 1 648 ? -1.819 20.384 -16.141 1.00 89.25 648 PHE A CA 1
ATOM 5074 C C . PHE A 1 648 ? -0.478 20.279 -16.904 1.00 89.25 648 PHE A C 1
ATOM 5076 O O . PHE A 1 648 ? 0.210 19.267 -16.746 1.00 89.25 648 PHE A O 1
ATOM 5083 N N . PRO A 1 649 ? -0.019 21.292 -17.670 1.00 90.12 649 PRO A N 1
ATOM 5084 C CA . PRO A 1 649 ? 1.334 21.294 -18.235 1.00 90.12 649 PRO A CA 1
ATOM 5085 C C . PRO A 1 649 ? 2.426 21.187 -17.164 1.00 90.12 649 PRO A C 1
ATOM 5087 O O . PRO A 1 649 ? 3.434 20.508 -17.359 1.00 90.12 649 PRO A O 1
ATOM 5090 N N . GLY A 1 650 ? 2.211 21.819 -16.010 1.00 92.06 650 GLY A N 1
ATOM 5091 C CA . GLY A 1 650 ? 3.100 21.724 -14.862 1.00 92.06 650 GLY A CA 1
ATOM 5092 C C . GLY A 1 650 ? 3.146 20.330 -14.249 1.00 92.06 650 GLY A C 1
ATOM 5093 O O . GLY A 1 650 ? 4.233 19.825 -13.973 1.00 92.06 650 GLY A O 1
ATOM 5094 N N . TYR A 1 651 ? 1.986 19.682 -14.117 1.00 90.38 651 TYR A N 1
ATOM 5095 C CA . TYR A 1 651 ? 1.885 18.270 -13.746 1.00 90.38 651 TYR A CA 1
ATOM 5096 C C . TYR A 1 651 ? 2.652 17.379 -14.728 1.00 90.38 651 TYR A C 1
ATOM 5098 O O . TYR A 1 651 ? 3.472 16.571 -14.300 1.00 90.38 651 TYR A O 1
ATOM 5106 N N . CYS A 1 652 ? 2.455 17.565 -16.038 1.00 88.00 652 CYS A N 1
ATOM 5107 C CA . CYS A 1 652 ? 3.154 16.794 -17.069 1.00 88.00 652 CYS A CA 1
ATOM 5108 C C . CYS A 1 652 ? 4.674 16.975 -16.987 1.00 88.00 652 CYS A C 1
ATOM 5110 O O . CYS A 1 652 ? 5.414 16.001 -17.086 1.00 88.00 652 CYS A O 1
ATOM 5112 N N . LYS A 1 653 ? 5.143 18.204 -16.744 1.00 90.69 653 LYS A N 1
ATOM 5113 C CA . LYS A 1 653 ? 6.567 18.495 -16.552 1.00 90.69 653 LYS A CA 1
ATOM 5114 C C . LYS A 1 653 ? 7.127 17.812 -15.303 1.00 90.69 653 LYS A C 1
ATOM 5116 O O . LYS A 1 653 ? 8.171 17.173 -15.376 1.00 90.69 653 LYS A O 1
ATOM 5121 N N . ASN A 1 654 ? 6.429 17.907 -14.171 1.00 92.19 654 ASN A N 1
ATOM 5122 C CA . ASN A 1 654 ? 6.822 17.229 -12.931 1.00 92.19 654 ASN A CA 1
ATOM 5123 C C . ASN A 1 654 ? 6.856 15.706 -13.107 1.00 92.19 654 ASN A C 1
ATOM 5125 O O . ASN A 1 654 ? 7.742 15.027 -12.580 1.00 92.19 654 ASN A O 1
ATOM 5129 N N . LEU A 1 655 ? 5.895 15.171 -13.860 1.00 88.12 655 LEU A N 1
ATOM 5130 C CA . LEU A 1 655 ? 5.808 13.762 -14.206 1.00 88.12 655 LEU A CA 1
ATOM 5131 C C . LEU A 1 655 ? 6.993 13.334 -15.080 1.00 88.12 655 LEU A C 1
ATOM 5133 O O . LEU A 1 655 ? 7.647 12.355 -14.742 1.00 88.12 655 LEU A O 1
ATOM 5137 N N . GLU A 1 656 ? 7.325 14.084 -16.133 1.00 87.19 656 GLU A N 1
ATOM 5138 C CA . GLU A 1 656 ? 8.491 13.834 -16.993 1.00 87.19 656 GLU A CA 1
ATOM 5139 C C . GLU A 1 656 ? 9.813 13.891 -16.206 1.00 87.19 656 GLU A C 1
ATOM 5141 O O . GLU A 1 656 ? 10.662 13.008 -16.334 1.00 87.19 656 GLU A O 1
ATOM 5146 N N . GLU A 1 657 ? 9.987 14.909 -15.356 1.00 89.81 657 GLU A N 1
ATOM 5147 C CA . GLU A 1 657 ? 11.160 15.065 -14.486 1.00 89.81 657 GLU A CA 1
ATOM 5148 C C . GLU A 1 657 ? 11.299 13.893 -13.506 1.00 89.81 657 GLU A C 1
ATOM 5150 O O . GLU A 1 657 ? 12.404 13.390 -13.296 1.00 89.81 657 GLU A O 1
ATOM 5155 N N . SER A 1 658 ? 10.182 13.428 -12.938 1.00 89.62 658 SER A N 1
ATOM 5156 C CA . SER A 1 658 ? 10.168 12.259 -12.056 1.00 89.62 658 SER A CA 1
ATOM 5157 C C . SER A 1 658 ? 10.473 10.983 -12.837 1.00 89.62 658 SER A C 1
ATOM 5159 O O . SER A 1 658 ? 11.277 10.175 -12.385 1.00 89.62 658 SER A O 1
ATOM 5161 N N . TRP A 1 659 ? 9.904 10.820 -14.033 1.00 85.62 659 TRP A N 1
ATOM 5162 C CA . TRP A 1 659 ? 10.085 9.631 -14.865 1.00 85.62 659 TRP A CA 1
ATOM 5163 C C . TRP A 1 659 ? 11.536 9.355 -15.231 1.00 85.62 659 TRP A C 1
ATOM 5165 O O . TRP A 1 659 ? 11.958 8.204 -15.224 1.00 85.62 659 TRP A O 1
ATOM 5175 N N . LYS A 1 660 ? 12.324 10.407 -15.472 1.00 87.00 660 LYS A N 1
ATOM 5176 C CA . LYS A 1 660 ? 13.769 10.298 -15.740 1.00 87.00 660 LYS A CA 1
ATOM 5177 C C . LYS A 1 660 ? 14.545 9.614 -14.608 1.00 87.00 660 LYS A C 1
ATOM 5179 O O . LYS A 1 660 ? 15.655 9.146 -14.831 1.00 87.00 660 LYS A O 1
ATOM 5184 N N . GLY A 1 661 ? 13.985 9.562 -13.398 1.00 87.50 661 GLY A N 1
ATOM 5185 C CA . GLY A 1 661 ? 14.570 8.860 -12.257 1.00 87.50 661 GLY A CA 1
ATOM 5186 C C . GLY A 1 661 ? 14.270 7.358 -12.191 1.00 87.50 661 GLY A C 1
ATOM 5187 O O . GLY A 1 661 ? 14.752 6.717 -11.261 1.00 87.50 661 GLY A O 1
ATOM 5188 N N . PHE A 1 662 ? 13.497 6.802 -13.131 1.00 88.25 662 PHE A N 1
ATOM 5189 C CA . PHE A 1 662 ? 13.124 5.385 -13.186 1.00 88.25 662 PHE A CA 1
ATOM 5190 C C . PHE A 1 662 ? 13.969 4.632 -14.234 1.00 88.25 662 PHE A C 1
ATOM 5192 O O . PHE A 1 662 ? 13.631 4.655 -15.416 1.00 88.25 662 PHE A O 1
ATOM 5199 N N . PRO A 1 663 ? 15.078 3.977 -13.842 1.00 87.12 663 PRO A N 1
ATOM 5200 C CA . PRO A 1 663 ? 15.899 3.170 -14.753 1.00 87.12 663 PRO A CA 1
ATOM 5201 C C . PRO A 1 663 ? 15.160 1.918 -15.256 1.00 87.12 663 PRO A C 1
ATOM 5203 O O . PRO A 1 663 ? 14.413 1.306 -14.498 1.00 87.12 663 PRO A O 1
ATOM 5206 N N . GLU A 1 664 ? 15.412 1.495 -16.497 1.00 78.00 664 GLU A N 1
ATOM 5207 C CA . GLU A 1 664 ? 14.735 0.340 -17.127 1.00 78.00 664 GLU A CA 1
ATOM 5208 C C . GLU A 1 664 ? 15.002 -0.994 -16.411 1.00 78.00 664 GLU A C 1
ATOM 5210 O O . GLU A 1 664 ? 14.096 -1.810 -16.267 1.00 78.00 664 GLU A O 1
ATOM 5215 N N . ASN A 1 665 ? 16.228 -1.213 -15.925 1.00 82.75 665 ASN A N 1
ATOM 5216 C CA . ASN A 1 665 ? 16.616 -2.437 -15.227 1.00 82.75 665 ASN A CA 1
ATOM 5217 C C . ASN A 1 665 ? 17.120 -2.109 -13.817 1.00 82.75 665 ASN A C 1
ATOM 5219 O O . ASN A 1 665 ? 18.292 -1.772 -13.630 1.00 82.75 665 ASN A O 1
ATOM 5223 N N . ALA A 1 666 ? 16.229 -2.177 -12.828 1.00 87.94 666 ALA A N 1
ATOM 5224 C CA . ALA A 1 666 ? 16.586 -1.977 -11.431 1.00 87.94 666 ALA A CA 1
ATOM 5225 C C . ALA A 1 666 ? 15.760 -2.842 -10.486 1.00 87.94 666 ALA A C 1
ATOM 5227 O O . ALA A 1 666 ? 14.572 -3.078 -10.713 1.00 87.94 666 ALA A O 1
ATOM 5228 N N . ASP A 1 667 ? 16.381 -3.232 -9.374 1.00 89.19 667 ASP A N 1
ATOM 5229 C CA . ASP A 1 667 ? 15.640 -3.767 -8.241 1.00 89.19 667 ASP A CA 1
ATOM 5230 C C . ASP A 1 667 ? 14.946 -2.633 -7.498 1.00 89.19 667 ASP A C 1
ATOM 5232 O O . ASP A 1 667 ? 15.577 -1.688 -7.017 1.00 89.19 667 ASP A O 1
ATOM 5236 N N . TYR A 1 668 ? 13.625 -2.734 -7.429 1.00 91.31 668 TYR A N 1
ATOM 5237 C CA . TYR A 1 668 ? 12.755 -1.661 -6.985 1.00 91.31 668 TYR A CA 1
ATOM 5238 C C . TYR A 1 668 ? 12.173 -1.933 -5.598 1.00 91.31 668 TYR A C 1
ATOM 5240 O O . TYR A 1 668 ? 11.714 -3.046 -5.338 1.00 91.31 668 TYR A O 1
ATOM 5248 N N . LEU A 1 669 ? 12.156 -0.905 -4.743 1.00 94.06 669 LEU A N 1
ATOM 5249 C CA . LEU A 1 669 ? 11.506 -0.889 -3.432 1.00 94.06 669 LEU A CA 1
ATOM 5250 C C . LEU A 1 669 ? 10.654 0.385 -3.267 1.00 94.06 669 LEU A C 1
ATOM 5252 O O . LEU A 1 669 ? 11.166 1.507 -3.223 1.00 94.06 669 LEU A O 1
ATOM 5256 N N . ALA A 1 670 ? 9.337 0.223 -3.143 1.00 93.75 670 ALA A N 1
ATOM 5257 C CA . ALA A 1 670 ? 8.415 1.328 -2.893 1.00 93.75 670 ALA A CA 1
ATOM 5258 C C . ALA A 1 670 ? 8.346 1.654 -1.393 1.00 93.75 670 ALA A C 1
ATOM 5260 O O . ALA A 1 670 ? 8.049 0.778 -0.591 1.00 93.75 670 ALA A O 1
ATOM 5261 N N . ILE A 1 671 ? 8.567 2.909 -0.998 1.00 96.50 671 ILE A N 1
ATOM 5262 C CA . ILE A 1 671 ? 8.556 3.355 0.402 1.00 96.50 671 ILE A CA 1
ATOM 5263 C C . ILE A 1 671 ? 7.383 4.312 0.646 1.00 96.50 671 ILE A C 1
ATOM 5265 O O . ILE A 1 671 ? 7.237 5.343 -0.019 1.00 96.50 671 ILE A O 1
ATOM 5269 N N . SER A 1 672 ? 6.566 3.998 1.648 1.00 94.62 672 SER A N 1
ATOM 5270 C CA . SER A 1 672 ? 5.447 4.823 2.106 1.00 94.62 672 SER A CA 1
ATOM 5271 C C . SER A 1 672 ? 5.527 5.027 3.617 1.00 94.62 672 SER A C 1
ATOM 5273 O O . SER A 1 672 ? 5.683 4.069 4.370 1.00 94.62 672 SER A O 1
ATOM 5275 N N . SER A 1 673 ? 5.423 6.271 4.090 1.00 96.44 673 SER A N 1
ATOM 5276 C CA . SER A 1 673 ? 5.494 6.588 5.523 1.00 96.44 673 SER A CA 1
ATOM 5277 C C . SER A 1 673 ? 4.169 7.135 6.041 1.00 96.44 673 SER A C 1
ATOM 5279 O O . SER A 1 673 ? 3.621 8.090 5.494 1.00 96.44 673 SER A O 1
ATOM 5281 N N . TRP A 1 674 ? 3.673 6.514 7.108 1.00 95.19 674 TRP A N 1
ATOM 5282 C CA . TRP A 1 674 ? 2.500 6.907 7.894 1.00 95.19 674 TRP A CA 1
ATOM 5283 C C . TRP A 1 674 ? 2.903 7.480 9.265 1.00 95.19 674 TRP A C 1
ATOM 5285 O O . TRP A 1 674 ? 2.070 7.641 10.160 1.00 95.19 674 TRP A O 1
ATOM 5295 N N . CYS A 1 675 ? 4.188 7.803 9.443 1.00 95.38 675 CYS A N 1
ATOM 5296 C CA . CYS A 1 675 ? 4.686 8.464 10.642 1.00 95.38 675 CYS A CA 1
ATOM 5297 C C . CYS A 1 675 ? 4.086 9.872 10.784 1.00 95.38 675 CYS A C 1
ATOM 5299 O O . CYS A 1 675 ? 3.949 10.623 9.816 1.00 95.38 675 CYS A O 1
ATOM 5301 N N . ASN A 1 676 ? 3.795 10.259 12.021 1.00 91.88 676 ASN A N 1
ATOM 5302 C CA . ASN A 1 676 ? 3.151 11.502 12.434 1.00 91.88 676 ASN A CA 1
ATOM 5303 C C . ASN A 1 676 ? 1.711 11.687 11.928 1.00 91.88 676 ASN A C 1
ATOM 5305 O O . ASN A 1 676 ? 1.184 12.794 12.004 1.00 91.88 676 ASN A O 1
ATOM 5309 N N . PHE A 1 677 ? 1.037 10.630 11.459 1.00 92.69 677 PHE A N 1
ATOM 5310 C CA . PHE A 1 677 ? -0.397 10.704 11.138 1.00 92.69 677 PHE A CA 1
ATOM 5311 C C . PHE A 1 677 ? -1.276 10.671 12.395 1.00 92.69 677 PHE A C 1
ATOM 5313 O O . PHE A 1 677 ? -2.482 10.889 12.311 1.00 92.69 677 PHE A O 1
ATOM 5320 N N . GLY A 1 678 ? -0.699 10.426 13.577 1.00 92.19 678 GLY A N 1
ATOM 5321 C CA . GLY A 1 678 ? -1.420 10.421 14.853 1.00 92.19 678 GLY A CA 1
ATOM 5322 C C . GLY A 1 678 ? -2.407 9.260 14.986 1.00 92.19 678 GLY A C 1
ATOM 5323 O O . GLY A 1 678 ? -3.454 9.416 15.596 1.00 92.19 678 GLY A O 1
ATOM 5324 N N . LEU A 1 679 ? -2.113 8.100 14.396 1.00 94.69 679 LEU A N 1
ATOM 5325 C CA . LEU A 1 679 ? -3.031 6.954 14.416 1.00 94.69 679 LEU A CA 1
ATOM 5326 C C . LEU A 1 679 ? -3.205 6.370 15.829 1.00 94.69 679 LEU A C 1
ATOM 5328 O O . LEU A 1 679 ? -4.300 5.969 16.205 1.00 94.69 679 LEU A O 1
ATOM 5332 N N . TYR A 1 680 ? -2.165 6.418 16.667 1.00 95.69 680 TYR A N 1
ATOM 5333 C CA . TYR A 1 680 ? -2.254 5.998 18.072 1.00 95.69 680 TYR A CA 1
ATOM 5334 C C . TYR A 1 680 ? -3.096 6.933 18.960 1.00 95.69 680 TYR A C 1
ATOM 5336 O O . TYR A 1 680 ? -3.309 6.625 20.131 1.00 95.69 680 TYR A O 1
ATOM 5344 N N . SER A 1 681 ? -3.592 8.064 18.441 1.00 93.69 681 SER A N 1
ATOM 5345 C CA . SER A 1 681 ? -4.530 8.931 19.167 1.00 93.69 681 SER A CA 1
ATOM 5346 C C . SER A 1 681 ? -6.003 8.597 18.900 1.00 93.69 681 SER A C 1
ATOM 5348 O O . SER A 1 681 ? -6.872 9.294 19.418 1.00 93.69 681 SER A O 1
ATOM 5350 N N . ILE A 1 682 ? -6.298 7.596 18.063 1.00 95.56 682 ILE A N 1
ATOM 5351 C CA . ILE A 1 682 ? -7.668 7.205 17.706 1.00 95.56 682 ILE A CA 1
ATOM 5352 C C . ILE A 1 682 ? -8.289 6.433 18.875 1.00 95.56 682 ILE A C 1
ATOM 5354 O O . ILE A 1 682 ? -7.923 5.291 19.130 1.00 95.56 682 ILE A O 1
ATOM 5358 N N . ASP A 1 683 ? -9.236 7.047 19.574 1.00 94.81 683 ASP A N 1
ATOM 5359 C CA . ASP A 1 683 ? -9.869 6.492 20.775 1.00 94.81 683 ASP A CA 1
ATOM 5360 C C . ASP A 1 683 ? -11.386 6.406 20.579 1.00 94.81 683 ASP A C 1
ATOM 5362 O O . ASP A 1 683 ? -12.036 7.427 20.446 1.00 94.81 683 ASP A O 1
ATOM 5366 N N . PHE A 1 684 ? -11.998 5.231 20.547 1.00 94.00 684 PHE A N 1
ATOM 5367 C CA . PHE A 1 684 ? -13.454 5.138 20.339 1.00 94.00 684 PHE A CA 1
ATOM 5368 C C . PHE A 1 684 ? -14.281 5.345 21.623 1.00 94.00 684 PHE A C 1
ATOM 5370 O O . PHE A 1 684 ? -15.496 5.197 21.600 1.00 94.00 684 PHE A O 1
ATOM 5377 N N . GLY A 1 685 ? -13.640 5.707 22.739 1.00 89.94 685 GLY A N 1
ATOM 5378 C CA . GLY A 1 685 ? -14.252 5.855 24.064 1.00 89.94 685 GLY A CA 1
ATOM 5379 C C . GLY A 1 685 ? -13.799 4.794 25.067 1.00 89.94 685 GLY A C 1
ATOM 5380 O O . GLY A 1 685 ? -14.087 4.911 26.253 1.00 89.94 685 GLY A O 1
ATOM 5381 N N . TRP A 1 686 ? -13.056 3.786 24.610 1.00 87.94 686 TRP A N 1
ATOM 5382 C CA . TRP A 1 686 ? -12.485 2.710 25.430 1.00 87.94 686 TRP A CA 1
ATOM 5383 C C . TRP A 1 686 ? -10.950 2.736 25.471 1.00 87.94 686 TRP A C 1
ATOM 5385 O O . TRP A 1 686 ? -10.310 1.738 25.802 1.00 87.94 686 TRP A O 1
ATOM 5395 N N . GLY A 1 687 ? -10.340 3.874 25.135 1.00 90.56 687 GLY A N 1
ATOM 5396 C CA . GLY A 1 687 ? -8.899 4.081 25.181 1.00 90.56 687 GLY A CA 1
ATOM 5397 C C . GLY A 1 687 ? -8.225 4.009 23.811 1.00 90.56 687 GLY A C 1
ATOM 5398 O O . GLY A 1 687 ? -8.842 3.790 22.770 1.00 90.56 687 GLY A O 1
ATOM 5399 N N . ARG A 1 688 ? -6.907 4.217 23.817 1.00 93.19 688 ARG A N 1
ATOM 5400 C CA . ARG A 1 688 ? -6.053 4.247 22.617 1.00 93.19 688 ARG A CA 1
ATOM 5401 C C . ARG A 1 688 ? -5.624 2.841 22.189 1.00 93.19 688 ARG A C 1
ATOM 5403 O O . ARG A 1 688 ? -5.487 1.972 23.054 1.00 93.19 688 ARG A O 1
ATOM 5410 N N . PRO A 1 689 ? -5.327 2.618 20.895 1.00 94.81 689 PRO A N 1
ATOM 5411 C CA . PRO A 1 689 ? -4.894 1.313 20.432 1.00 94.81 689 PRO A CA 1
ATOM 5412 C C . PRO A 1 689 ? -3.567 0.913 21.087 1.00 94.81 689 PRO A C 1
ATOM 5414 O O . PRO A 1 689 ? -2.653 1.728 21.248 1.00 94.81 689 PRO A O 1
ATOM 5417 N N . ILE A 1 690 ? -3.458 -0.363 21.457 1.00 94.06 690 ILE A N 1
ATOM 5418 C CA . ILE A 1 690 ? -2.209 -0.967 21.938 1.00 94.06 690 ILE A CA 1
ATOM 5419 C C . ILE A 1 690 ? -1.245 -1.238 20.791 1.00 94.06 690 ILE A C 1
ATOM 5421 O O . ILE A 1 690 ? -0.034 -1.150 20.980 1.00 94.06 690 ILE A O 1
ATOM 5425 N N . TRP A 1 691 ? -1.785 -1.519 19.609 1.00 95.06 691 TRP A N 1
ATOM 5426 C CA . TRP A 1 691 ? -1.014 -1.822 18.420 1.00 95.06 691 TRP A CA 1
ATOM 5427 C C . TRP A 1 691 ? -1.796 -1.450 17.165 1.00 95.06 691 TRP A C 1
ATOM 5429 O O . TRP A 1 691 ? -3.030 -1.431 17.164 1.00 95.06 691 TRP A O 1
ATOM 5439 N N . ILE A 1 692 ? -1.063 -1.146 16.101 1.00 94.50 692 ILE A N 1
ATOM 5440 C CA . ILE A 1 692 ? -1.598 -0.836 14.782 1.00 94.50 692 ILE A CA 1
ATOM 5441 C C . ILE A 1 692 ? -0.826 -1.690 13.791 1.00 94.50 692 ILE A C 1
ATOM 5443 O O . ILE A 1 692 ? 0.397 -1.581 13.730 1.00 94.50 692 ILE A O 1
ATOM 5447 N N . SER A 1 693 ? -1.524 -2.519 13.018 1.00 92.12 693 SER A N 1
ATOM 5448 C CA . SER A 1 693 ? -0.876 -3.407 12.053 1.00 92.12 693 SER A CA 1
ATOM 5449 C C . SER A 1 693 ? -1.186 -3.031 10.612 1.00 92.12 693 SER A C 1
ATOM 5451 O O . SER A 1 693 ? -2.241 -2.471 10.283 1.00 92.12 693 SER A O 1
ATOM 5453 N N . LYS A 1 694 ? -0.240 -3.383 9.740 1.00 86.38 694 LYS A N 1
ATOM 5454 C CA . LYS A 1 694 ? -0.488 -3.549 8.311 1.00 86.38 694 LYS A CA 1
ATOM 5455 C C . LYS A 1 694 ? -0.797 -5.012 8.018 1.00 86.38 694 LYS A C 1
ATOM 5457 O O . LYS A 1 694 ? -0.431 -5.904 8.777 1.00 86.38 694 LYS A O 1
ATOM 5462 N N . CYS A 1 695 ? -1.493 -5.223 6.912 1.00 80.56 695 CYS A N 1
ATOM 5463 C CA . CYS A 1 695 ? -1.726 -6.535 6.332 1.00 80.56 695 CYS A CA 1
ATOM 5464 C C . CYS A 1 695 ? -1.211 -6.483 4.899 1.00 80.56 695 CYS A C 1
ATOM 5466 O O . CYS A 1 695 ? -1.355 -5.458 4.229 1.00 80.56 695 CYS A O 1
ATOM 5468 N N . ASP A 1 696 ? -0.616 -7.566 4.430 1.00 74.56 696 ASP A N 1
ATOM 5469 C CA . ASP A 1 696 ? -0.406 -7.780 3.009 1.00 74.56 696 ASP A CA 1
ATOM 5470 C C . ASP A 1 696 ? -1.555 -8.624 2.457 1.00 74.56 696 ASP A C 1
ATOM 5472 O O . ASP A 1 696 ? -2.360 -9.185 3.208 1.00 74.56 696 ASP A O 1
ATOM 5476 N N . ALA A 1 697 ? -1.669 -8.693 1.131 1.00 62.22 697 ALA A N 1
ATOM 5477 C CA . ALA A 1 697 ? -2.617 -9.635 0.554 1.00 62.22 697 ALA A CA 1
ATOM 5478 C C . ALA A 1 697 ? -2.195 -11.075 0.829 1.00 62.22 697 ALA A C 1
ATOM 5480 O O . ALA A 1 697 ? -3.065 -11.919 1.018 1.00 62.22 697 ALA A O 1
ATOM 5481 N N . GLY A 1 698 ? -0.880 -11.312 0.922 1.00 58.94 698 GLY A N 1
ATOM 5482 C CA . GLY A 1 698 ? -0.307 -12.636 1.044 1.00 58.94 698 GLY A CA 1
ATOM 5483 C C . GLY A 1 698 ? -0.641 -13.514 -0.144 1.00 58.94 698 GLY A C 1
ATOM 5484 O O . GLY A 1 698 ? -1.686 -13.387 -0.776 1.00 58.94 698 GLY A O 1
ATOM 5485 N N . SER A 1 699 ? 0.234 -14.456 -0.442 1.00 53.22 699 SER A N 1
ATOM 5486 C CA . SER A 1 699 ? -0.148 -15.522 -1.345 1.00 53.22 699 SER A CA 1
ATOM 5487 C C . SER A 1 699 ? 0.788 -16.698 -1.160 1.00 53.22 699 SER A C 1
ATOM 5489 O O . SER A 1 699 ? 2.000 -16.559 -1.305 1.00 53.22 699 SER A O 1
ATOM 5491 N N . GLU A 1 700 ? 0.219 -17.859 -0.844 1.00 55.09 700 GLU A N 1
ATOM 5492 C CA . GLU A 1 700 ? 0.929 -19.139 -0.949 1.00 55.09 700 GLU A CA 1
ATOM 5493 C C . GLU A 1 700 ? 1.124 -19.549 -2.420 1.00 55.09 700 GLU A C 1
ATOM 5495 O O . GLU A 1 700 ? 1.905 -20.455 -2.717 1.00 55.09 700 GLU A O 1
ATOM 5500 N N . VAL A 1 701 ? 0.434 -18.859 -3.339 1.00 56.28 701 VAL A N 1
ATOM 5501 C CA . VAL A 1 701 ? 0.516 -19.036 -4.792 1.00 56.28 701 VAL A CA 1
ATOM 5502 C C . VAL A 1 701 ? 1.219 -17.854 -5.454 1.00 56.28 701 VAL A C 1
ATOM 5504 O O . VAL A 1 701 ? 1.201 -16.736 -4.942 1.00 56.28 701 VAL A O 1
ATOM 5507 N N . ASP A 1 702 ? 1.825 -18.066 -6.613 1.00 64.12 702 ASP A N 1
ATOM 5508 C CA . ASP A 1 702 ? 2.476 -16.970 -7.323 1.00 64.12 702 ASP A CA 1
ATOM 5509 C C . ASP A 1 702 ? 1.446 -15.926 -7.782 1.00 64.12 702 ASP A C 1
ATOM 5511 O O . ASP A 1 702 ? 0.378 -16.247 -8.310 1.00 64.12 702 ASP A O 1
ATOM 5515 N N . TRP A 1 703 ? 1.754 -14.654 -7.541 1.00 63.88 703 TRP A N 1
ATOM 5516 C CA . TRP A 1 703 ? 0.852 -13.533 -7.795 1.00 63.88 703 TRP A CA 1
ATOM 5517 C C . TRP A 1 703 ? 1.668 -12.271 -8.125 1.00 63.88 703 TRP A C 1
ATOM 5519 O O . TRP A 1 703 ? 2.863 -12.218 -7.823 1.00 63.88 703 TRP A O 1
ATOM 5529 N N . PRO A 1 704 ? 1.086 -11.250 -8.787 1.00 70.69 704 PRO A N 1
ATOM 5530 C CA . PRO A 1 704 ? 1.827 -10.042 -9.127 1.00 70.69 704 PRO A CA 1
ATOM 5531 C C . PRO A 1 704 ? 2.071 -9.189 -7.877 1.00 70.69 704 PRO A C 1
ATOM 5533 O O . PRO A 1 704 ? 1.131 -8.881 -7.147 1.00 70.69 704 PRO A O 1
ATOM 5536 N N . PHE A 1 705 ? 3.310 -8.748 -7.664 1.00 77.56 705 PHE A N 1
ATOM 5537 C CA . PHE A 1 705 ? 3.683 -7.944 -6.500 1.00 77.56 705 PHE A CA 1
ATOM 5538 C C . PHE A 1 705 ? 4.757 -6.891 -6.809 1.00 77.56 705 PHE A C 1
ATOM 5540 O O . PHE A 1 705 ? 5.452 -6.936 -7.826 1.00 77.56 705 PHE A O 1
ATOM 5547 N N . LEU A 1 706 ? 4.899 -5.940 -5.886 1.00 84.81 706 LEU A N 1
ATOM 5548 C CA . LEU A 1 706 ? 6.034 -5.025 -5.777 1.00 84.81 706 LEU A CA 1
ATOM 5549 C C . LEU A 1 706 ? 6.665 -5.213 -4.398 1.00 84.81 706 LEU A C 1
ATOM 5551 O O . LEU A 1 706 ? 5.952 -5.503 -3.437 1.00 84.81 706 LEU A O 1
ATOM 5555 N N . ASN A 1 707 ? 7.974 -4.992 -4.280 1.00 90.81 707 ASN A N 1
ATOM 5556 C CA . ASN A 1 707 ? 8.578 -4.849 -2.959 1.00 90.81 707 ASN A CA 1
ATOM 5557 C C . ASN A 1 707 ? 8.095 -3.531 -2.349 1.00 90.81 707 ASN A C 1
ATOM 5559 O O . ASN A 1 707 ? 8.232 -2.470 -2.972 1.00 90.81 707 ASN A O 1
ATOM 5563 N N . VAL A 1 708 ? 7.546 -3.582 -1.139 1.00 91.69 708 VAL A N 1
ATOM 5564 C CA . VAL A 1 708 ? 6.973 -2.406 -0.476 1.00 91.69 708 VAL A CA 1
ATOM 5565 C C . VAL A 1 708 ? 7.444 -2.332 0.968 1.00 91.69 708 VAL A C 1
ATOM 5567 O O . VAL A 1 708 ? 7.431 -3.319 1.693 1.00 91.69 708 VAL A O 1
ATOM 5570 N N . LEU A 1 709 ? 7.816 -1.132 1.394 1.00 95.56 709 LEU A N 1
ATOM 5571 C CA . LEU A 1 709 ? 8.167 -0.781 2.757 1.00 95.56 709 LEU A CA 1
ATOM 5572 C C . LEU A 1 709 ? 7.185 0.267 3.288 1.00 95.56 709 LEU A C 1
ATOM 5574 O O . LEU A 1 709 ? 7.122 1.392 2.783 1.00 95.56 709 LEU A O 1
ATOM 5578 N N . TRP A 1 710 ? 6.460 -0.081 4.348 1.00 95.12 710 TRP A N 1
ATOM 5579 C CA . TRP A 1 710 ? 5.624 0.848 5.102 1.00 95.12 710 TRP A CA 1
ATOM 5580 C C . TRP A 1 710 ? 6.303 1.232 6.412 1.00 95.12 710 TRP A C 1
ATOM 5582 O O . TRP A 1 710 ? 6.664 0.371 7.207 1.00 95.12 710 TRP A O 1
ATOM 5592 N N . LEU A 1 711 ? 6.442 2.530 6.664 1.00 97.69 711 LEU A N 1
ATOM 5593 C CA . LEU A 1 711 ? 6.999 3.057 7.910 1.00 97.69 711 LEU A CA 1
ATOM 5594 C C . LEU A 1 711 ? 5.876 3.628 8.772 1.00 97.69 711 LEU A C 1
ATOM 5596 O O . LEU A 1 711 ? 5.191 4.558 8.347 1.00 97.69 711 LEU A O 1
ATOM 5600 N N . MET A 1 712 ? 5.694 3.098 9.977 1.00 95.81 712 MET A N 1
ATOM 5601 C CA . MET A 1 712 ? 4.684 3.541 10.942 1.00 95.81 712 MET A CA 1
ATOM 5602 C C . MET A 1 712 ? 5.341 3.957 12.259 1.00 95.81 712 MET A C 1
ATOM 5604 O O . MET A 1 712 ? 6.447 3.524 12.572 1.00 95.81 712 MET A O 1
ATOM 5608 N N . ASP A 1 713 ? 4.685 4.818 13.037 1.00 95.44 713 ASP A N 1
ATOM 5609 C CA . ASP A 1 713 ? 5.171 5.122 14.388 1.00 95.44 713 ASP A CA 1
ATOM 5610 C C . ASP A 1 713 ? 5.030 3.903 15.305 1.00 95.44 713 ASP A C 1
ATOM 5612 O O . ASP A 1 713 ? 4.083 3.127 15.189 1.00 95.44 713 ASP A O 1
ATOM 5616 N N . THR A 1 714 ? 5.934 3.777 16.270 1.00 93.94 714 THR A N 1
ATOM 5617 C CA . THR A 1 714 ? 5.716 2.924 17.443 1.00 93.94 714 THR A CA 1
ATOM 5618 C C . THR A 1 714 ? 4.757 3.605 18.418 1.00 93.94 714 THR A C 1
ATOM 5620 O O . THR A 1 714 ? 4.738 4.834 18.526 1.00 93.94 714 THR A O 1
ATOM 5623 N N . ARG A 1 715 ? 4.021 2.826 19.220 1.00 88.81 715 ARG A N 1
ATOM 5624 C CA . ARG A 1 715 ? 3.093 3.369 20.231 1.00 88.81 715 ARG A CA 1
ATOM 5625 C C . ARG A 1 715 ? 3.745 4.358 21.203 1.00 88.81 715 ARG A C 1
ATOM 5627 O O . ARG A 1 715 ? 3.138 5.370 21.539 1.00 88.81 715 ARG A O 1
ATOM 5634 N N . GLN A 1 716 ? 4.961 4.055 21.660 1.00 82.06 716 GLN A N 1
ATOM 5635 C CA . GLN A 1 716 ? 5.699 4.861 22.644 1.00 82.06 716 GLN A CA 1
ATOM 5636 C C . GLN A 1 716 ? 6.210 6.202 22.073 1.00 82.06 716 GLN A C 1
ATOM 5638 O O . GLN A 1 716 ? 6.729 7.025 22.819 1.00 82.06 716 GLN A O 1
ATOM 5643 N N . GLY A 1 717 ? 6.032 6.446 20.768 1.00 78.69 717 GLY A N 1
ATOM 5644 C CA . GLY A 1 717 ? 6.617 7.590 20.074 1.00 78.69 717 GLY A CA 1
ATOM 5645 C C . GLY A 1 717 ? 8.101 7.385 19.760 1.00 78.69 717 GLY A C 1
ATOM 5646 O O . GLY A 1 717 ? 8.735 6.462 20.260 1.00 78.69 717 GLY A O 1
ATOM 5647 N N . ASP A 1 718 ? 8.633 8.229 18.874 1.00 86.69 718 ASP A N 1
ATOM 5648 C CA . ASP A 1 718 ? 10.042 8.306 18.447 1.00 86.69 718 ASP A CA 1
ATOM 5649 C C . ASP A 1 718 ? 10.698 7.061 17.813 1.00 86.69 718 ASP A C 1
ATOM 5651 O O . ASP A 1 718 ? 11.644 7.226 17.041 1.00 86.69 718 ASP A O 1
ATOM 5655 N N . GLY A 1 719 ? 10.172 5.854 17.996 1.00 94.88 719 GLY A N 1
ATOM 5656 C CA . GLY A 1 719 ? 10.527 4.659 17.230 1.00 94.88 719 GLY A CA 1
ATOM 5657 C C . GLY A 1 719 ? 9.763 4.535 15.905 1.00 94.88 719 GLY A C 1
ATOM 5658 O O . GLY A 1 719 ? 8.823 5.289 15.626 1.00 94.88 719 GLY A O 1
ATOM 5659 N N . ILE A 1 720 ? 10.188 3.592 15.065 1.00 97.31 720 ILE A N 1
ATOM 5660 C CA . ILE A 1 720 ? 9.562 3.268 13.778 1.00 97.31 720 ILE A CA 1
ATOM 5661 C C . ILE A 1 720 ? 9.338 1.759 13.678 1.00 97.31 720 ILE A C 1
ATOM 5663 O O . ILE A 1 720 ? 10.271 0.979 13.848 1.00 97.31 720 ILE A O 1
ATOM 5667 N N . GLU A 1 721 ? 8.118 1.359 13.327 1.00 96.19 721 GLU A N 1
ATOM 5668 C CA . GLU A 1 721 ? 7.840 0.021 12.809 1.00 96.19 721 GLU A CA 1
ATOM 5669 C C . GLU A 1 721 ? 7.932 0.039 11.281 1.00 96.19 721 GLU A C 1
ATOM 5671 O O . GLU A 1 721 ? 7.192 0.757 10.604 1.00 96.19 721 GLU A O 1
ATOM 5676 N N . ALA A 1 722 ? 8.851 -0.749 10.738 1.00 97.06 722 ALA A N 1
ATOM 5677 C CA . ALA A 1 722 ? 9.064 -0.941 9.315 1.00 97.06 722 ALA A CA 1
ATOM 5678 C C . ALA A 1 722 ? 8.446 -2.272 8.880 1.00 97.06 722 ALA A C 1
ATOM 5680 O O . ALA A 1 722 ? 8.955 -3.339 9.207 1.00 97.06 722 ALA A O 1
ATOM 5681 N N . TRP A 1 723 ? 7.347 -2.197 8.139 1.00 94.50 723 TRP A N 1
ATOM 5682 C CA . TRP A 1 723 ? 6.638 -3.342 7.582 1.00 94.50 723 TRP A CA 1
ATOM 5683 C C . TRP A 1 723 ? 7.089 -3.543 6.144 1.00 94.50 723 TRP A C 1
ATOM 5685 O O . TRP A 1 723 ? 6.744 -2.755 5.259 1.00 94.50 723 TRP A O 1
ATOM 5695 N N . LEU A 1 724 ? 7.906 -4.564 5.936 1.00 93.94 724 LEU A N 1
ATOM 5696 C CA . LEU A 1 724 ? 8.604 -4.813 4.691 1.00 93.94 724 LEU A CA 1
ATOM 5697 C C . LEU A 1 724 ? 8.031 -6.063 4.023 1.00 93.94 724 LEU A C 1
ATOM 5699 O O . LEU A 1 724 ? 8.141 -7.156 4.566 1.00 93.94 724 LEU A O 1
ATOM 5703 N N . THR A 1 725 ? 7.446 -5.894 2.842 1.00 90.62 725 THR A N 1
ATOM 5704 C CA . THR A 1 725 ? 7.029 -6.986 1.958 1.00 90.62 725 THR A CA 1
ATOM 5705 C C . THR A 1 725 ? 8.076 -7.148 0.862 1.00 90.62 725 THR A C 1
ATOM 5707 O O . THR A 1 725 ? 8.252 -6.238 0.048 1.00 90.62 725 THR A O 1
ATOM 5710 N N . LEU A 1 726 ? 8.766 -8.289 0.845 1.00 90.06 726 LEU A N 1
ATOM 5711 C CA . LEU A 1 726 ? 9.756 -8.650 -0.173 1.00 90.06 726 LEU A CA 1
ATOM 5712 C C . LEU A 1 726 ? 9.393 -9.958 -0.865 1.00 90.06 726 LEU A C 1
ATOM 5714 O O . LEU A 1 726 ? 8.646 -10.772 -0.327 1.00 90.06 726 LEU A O 1
ATOM 5718 N N . ASP A 1 727 ? 9.987 -10.157 -2.037 1.00 86.00 727 ASP A N 1
ATOM 5719 C CA . ASP A 1 727 ? 10.191 -11.483 -2.618 1.00 86.00 727 ASP A CA 1
ATOM 5720 C C . ASP A 1 727 ? 10.807 -12.440 -1.576 1.00 86.00 727 ASP A C 1
ATOM 5722 O O . ASP A 1 727 ? 11.758 -12.071 -0.875 1.00 86.00 727 ASP A O 1
ATOM 5726 N N . GLU A 1 728 ? 10.267 -13.657 -1.477 1.00 84.56 728 GLU A N 1
ATOM 5727 C CA . GLU A 1 728 ? 10.721 -14.698 -0.545 1.00 84.56 728 GLU A CA 1
ATOM 5728 C C . GLU A 1 728 ? 12.237 -14.947 -0.647 1.00 84.56 728 GLU A C 1
ATOM 5730 O O . GLU A 1 728 ? 12.913 -15.076 0.371 1.00 84.56 728 GLU A O 1
ATOM 5735 N N . HIS A 1 729 ? 12.810 -14.867 -1.852 1.00 81.50 729 HIS A N 1
ATOM 5736 C CA . HIS A 1 729 ? 14.243 -15.083 -2.084 1.00 81.50 729 HIS A CA 1
ATOM 5737 C C . HIS A 1 729 ? 15.153 -14.026 -1.430 1.00 81.50 729 HIS A C 1
ATOM 5739 O O . HIS A 1 729 ? 16.354 -14.252 -1.264 1.00 81.50 729 HIS A O 1
ATOM 5745 N N . TYR A 1 730 ? 14.627 -12.843 -1.092 1.00 84.50 730 TYR A N 1
ATOM 5746 C CA . TYR A 1 730 ? 15.412 -11.778 -0.461 1.00 84.50 730 TYR A CA 1
ATOM 5747 C C . TYR A 1 730 ? 15.340 -11.800 1.057 1.00 84.50 730 TYR A C 1
ATOM 5749 O O . TYR A 1 730 ? 16.255 -11.289 1.702 1.00 84.50 730 TYR A O 1
ATOM 5757 N N . ILE A 1 731 ? 14.264 -12.335 1.637 1.00 86.69 731 ILE A N 1
ATOM 5758 C CA . ILE A 1 731 ? 13.965 -12.096 3.049 1.00 86.69 731 ILE A CA 1
ATOM 5759 C C . ILE A 1 731 ? 14.987 -12.767 3.977 1.00 86.69 731 ILE A C 1
ATOM 5761 O O . ILE A 1 731 ? 15.394 -12.166 4.967 1.00 86.69 731 ILE A O 1
ATOM 5765 N N . GLU A 1 732 ? 15.468 -13.963 3.627 1.00 85.44 732 GLU A N 1
ATOM 5766 C CA . GLU A 1 732 ? 16.506 -14.668 4.391 1.00 85.44 732 GLU A CA 1
ATOM 5767 C C . GLU A 1 732 ? 17.822 -13.881 4.380 1.00 85.44 732 GLU A C 1
ATOM 5769 O O . GLU A 1 732 ? 18.379 -13.557 5.430 1.00 85.44 732 GLU A O 1
ATOM 5774 N N . ALA A 1 733 ? 18.268 -13.468 3.190 1.00 88.81 733 ALA A N 1
ATOM 5775 C CA . ALA A 1 733 ? 19.476 -12.667 3.027 1.00 88.81 733 ALA A CA 1
ATOM 5776 C C . ALA A 1 733 ? 19.376 -11.300 3.723 1.00 88.81 733 ALA A C 1
ATOM 5778 O O . ALA A 1 733 ? 20.390 -10.785 4.200 1.00 88.81 733 ALA A O 1
ATOM 5779 N N . PHE A 1 734 ? 18.175 -10.715 3.775 1.00 91.12 734 PHE A N 1
ATOM 5780 C CA . PHE A 1 734 ? 17.890 -9.458 4.463 1.00 91.12 734 PHE A CA 1
ATOM 5781 C C . PHE A 1 734 ? 17.974 -9.619 5.984 1.00 91.12 734 PHE A C 1
ATOM 5783 O O . PHE A 1 734 ? 18.595 -8.798 6.662 1.00 91.12 734 PHE A O 1
ATOM 5790 N N . ASP A 1 735 ? 17.419 -10.708 6.513 1.00 88.31 735 ASP A N 1
ATOM 5791 C CA . ASP A 1 735 ? 17.446 -11.015 7.939 1.00 88.31 735 ASP A CA 1
ATOM 5792 C C . ASP A 1 735 ? 18.838 -11.331 8.458 1.00 88.31 735 ASP A C 1
ATOM 5794 O O . ASP A 1 735 ? 19.099 -11.104 9.632 1.00 88.31 735 ASP A O 1
ATOM 5798 N N . GLU A 1 736 ? 19.745 -11.845 7.634 1.00 90.25 736 GLU A N 1
ATOM 5799 C CA . GLU A 1 736 ? 21.138 -12.116 8.011 1.00 90.25 736 GLU A CA 1
ATOM 5800 C C . GLU A 1 736 ? 22.013 -10.865 8.165 1.00 90.25 736 GLU A C 1
ATOM 5802 O O . GLU A 1 736 ? 23.165 -10.958 8.598 1.00 90.25 736 GLU A O 1
ATOM 5807 N N . ILE A 1 737 ? 21.511 -9.682 7.810 1.00 92.75 737 ILE A N 1
ATOM 5808 C CA . ILE A 1 737 ? 22.311 -8.457 7.829 1.00 92.75 737 ILE A CA 1
ATOM 5809 C C . ILE A 1 737 ? 22.544 -8.014 9.276 1.00 92.75 737 ILE A C 1
ATOM 5811 O O . ILE A 1 737 ? 21.652 -7.486 9.937 1.00 92.75 737 ILE A O 1
ATOM 5815 N N . GLN A 1 738 ? 23.784 -8.168 9.749 1.00 91.69 738 GLN A N 1
ATOM 5816 C CA . GLN A 1 738 ? 24.158 -7.870 11.134 1.00 91.69 738 GLN A CA 1
ATOM 5817 C C . GLN A 1 738 ? 23.821 -6.432 11.553 1.00 91.69 738 GLN A C 1
ATOM 5819 O O . GLN A 1 738 ? 23.245 -6.228 12.614 1.00 91.69 738 GLN A O 1
ATOM 5824 N N . GLU A 1 739 ? 24.093 -5.438 10.696 1.00 90.75 739 GLU A N 1
ATOM 5825 C CA . GLU A 1 739 ? 23.787 -4.033 11.013 1.00 90.75 739 GLU A CA 1
ATOM 5826 C C . GLU A 1 739 ? 22.286 -3.799 11.264 1.00 90.75 739 GLU A C 1
ATOM 5828 O O . GLU A 1 739 ? 21.929 -2.937 12.064 1.00 90.75 739 GLU A O 1
ATOM 5833 N N . LEU A 1 740 ? 21.408 -4.566 10.608 1.00 94.06 740 LEU A N 1
ATOM 5834 C CA . LEU A 1 740 ? 19.970 -4.510 10.853 1.00 94.06 740 LEU A CA 1
ATOM 5835 C C . LEU A 1 740 ? 19.609 -5.195 12.175 1.00 94.06 740 LEU A C 1
ATOM 5837 O O . LEU A 1 740 ? 18.873 -4.609 12.964 1.00 94.06 740 LEU A O 1
ATOM 5841 N N . ARG A 1 741 ? 20.161 -6.387 12.439 1.00 93.50 741 ARG A N 1
ATOM 5842 C CA . ARG A 1 741 ? 19.945 -7.133 13.695 1.00 93.50 741 ARG A CA 1
ATOM 5843 C C . ARG A 1 741 ? 20.375 -6.348 14.933 1.00 93.50 741 ARG A C 1
ATOM 5845 O O . ARG A 1 741 ? 19.731 -6.448 15.970 1.00 93.50 741 ARG A O 1
ATOM 5852 N N . ASP A 1 742 ? 21.436 -5.555 14.816 1.00 93.81 742 ASP A N 1
ATOM 5853 C CA . ASP A 1 742 ? 21.948 -4.730 15.915 1.00 93.81 742 ASP A CA 1
ATOM 5854 C C . ASP A 1 742 ? 21.039 -3.527 16.235 1.00 93.81 742 ASP A C 1
ATOM 5856 O O . ASP A 1 742 ? 21.138 -2.946 17.315 1.00 93.81 742 ASP A O 1
ATOM 5860 N N . LEU A 1 743 ? 20.187 -3.108 15.290 1.00 95.00 743 LEU A N 1
ATOM 5861 C CA . LEU A 1 743 ? 19.397 -1.873 15.376 1.00 95.00 743 LEU A CA 1
ATOM 5862 C C . LEU A 1 743 ? 17.882 -2.097 15.407 1.00 95.00 743 LEU A C 1
ATOM 5864 O O . LEU A 1 743 ? 17.152 -1.171 15.765 1.00 95.00 743 LEU A O 1
ATOM 5868 N N . ALA A 1 744 ? 17.396 -3.267 15.003 1.00 96.19 744 ALA A N 1
ATOM 5869 C CA . ALA A 1 744 ? 15.974 -3.559 14.940 1.00 96.19 744 ALA A CA 1
ATOM 5870 C C . ALA A 1 744 ? 15.648 -4.949 15.474 1.00 96.19 744 ALA A C 1
ATOM 5872 O O . ALA A 1 744 ? 16.301 -5.938 15.145 1.00 96.19 744 ALA A O 1
ATOM 5873 N N . SER A 1 745 ? 14.553 -5.018 16.223 1.00 94.06 745 SER A N 1
ATOM 5874 C CA . SER A 1 745 ? 13.944 -6.283 16.621 1.00 94.06 745 SER A CA 1
ATOM 5875 C C . SER A 1 745 ? 13.016 -6.778 15.515 1.00 94.06 745 SER A C 1
ATOM 5877 O O . SER A 1 745 ? 12.206 -6.004 14.997 1.00 94.06 745 SER A O 1
ATOM 5879 N N . VAL A 1 746 ? 13.110 -8.063 15.173 1.00 92.50 746 VAL A N 1
ATOM 5880 C CA . VAL A 1 746 ? 12.241 -8.714 14.182 1.00 92.50 746 VAL A CA 1
ATOM 5881 C C . VAL A 1 746 ? 10.988 -9.239 14.873 1.00 92.50 746 VAL A C 1
ATOM 5883 O O . VAL A 1 746 ? 11.088 -9.950 15.870 1.00 92.50 746 VAL A O 1
ATOM 5886 N N . ASP A 1 747 ? 9.823 -8.834 14.369 1.00 90.44 747 ASP A N 1
ATOM 5887 C CA . ASP A 1 747 ? 8.489 -9.234 14.825 1.00 90.44 747 ASP A CA 1
ATOM 5888 C C . ASP A 1 747 ? 8.292 -9.274 16.365 1.00 90.44 747 ASP A C 1
ATOM 5890 O O . ASP A 1 747 ? 7.660 -10.194 16.885 1.00 90.44 747 ASP A O 1
ATOM 5894 N N . PRO A 1 748 ? 8.760 -8.272 17.145 1.00 91.69 748 PRO A N 1
ATOM 5895 C CA . PRO A 1 748 ? 8.677 -8.330 18.603 1.00 91.69 748 PRO A CA 1
ATOM 5896 C C . PRO A 1 748 ? 7.232 -8.205 19.093 1.00 91.69 748 PRO A C 1
ATOM 5898 O O . PRO A 1 748 ? 6.500 -7.327 18.637 1.00 91.69 748 PRO A O 1
ATOM 5901 N N . SER A 1 749 ? 6.837 -9.010 20.076 1.00 90.88 749 SER A N 1
ATOM 5902 C CA . SER A 1 749 ? 5.533 -8.941 20.755 1.00 90.88 749 SER A CA 1
ATOM 5903 C C . SER A 1 749 ? 5.068 -7.497 21.031 1.00 90.88 749 SER A C 1
ATOM 5905 O O . SER A 1 749 ? 5.667 -6.794 21.857 1.00 90.88 749 SER A O 1
ATOM 5907 N N . PRO A 1 750 ? 3.978 -7.026 20.388 1.00 87.88 750 PRO A N 1
ATOM 5908 C CA . PRO A 1 750 ? 3.362 -5.747 20.742 1.00 87.88 750 PRO A CA 1
ATOM 5909 C C . PRO A 1 750 ? 2.866 -5.696 22.195 1.00 87.88 750 PRO A C 1
ATOM 5911 O O . PRO A 1 750 ? 2.711 -4.610 22.758 1.00 87.88 750 PRO A O 1
ATOM 5914 N N . PHE A 1 751 ? 2.621 -6.857 22.813 1.00 80.62 751 PHE A N 1
ATOM 5915 C CA . PHE A 1 751 ? 2.194 -6.961 24.207 1.00 80.62 751 PHE A CA 1
ATOM 5916 C C . PHE A 1 751 ? 3.329 -6.666 25.205 1.00 80.62 751 PHE A C 1
ATOM 5918 O O . PHE A 1 751 ? 3.114 -5.997 26.217 1.00 80.62 751 PHE A O 1
ATOM 5925 N N . ASP A 1 752 ? 4.563 -7.082 24.925 1.00 68.38 752 ASP A N 1
ATOM 5926 C CA . ASP A 1 752 ? 5.688 -6.875 25.855 1.00 68.38 752 ASP A CA 1
ATOM 5927 C C . ASP A 1 752 ? 6.158 -5.412 25.879 1.00 68.38 752 ASP A C 1
ATOM 5929 O O . ASP A 1 752 ? 6.554 -4.876 26.923 1.00 68.38 752 ASP A O 1
ATOM 5933 N N . MET A 1 753 ? 5.987 -4.711 24.754 1.00 58.19 753 MET A N 1
ATOM 5934 C CA . MET A 1 753 ? 6.166 -3.256 24.663 1.00 58.19 753 MET A CA 1
ATOM 5935 C C . MET A 1 753 ? 5.124 -2.465 25.479 1.00 58.19 753 MET A C 1
ATOM 5937 O O . MET A 1 753 ? 5.278 -1.257 25.669 1.00 58.19 753 MET A O 1
ATOM 5941 N N . TYR A 1 754 ? 4.065 -3.127 25.959 1.00 52.94 754 TYR A N 1
ATOM 5942 C CA . TYR A 1 754 ? 3.057 -2.569 26.862 1.00 52.94 754 TYR A CA 1
ATOM 5943 C C . TYR A 1 754 ? 3.344 -2.882 28.341 1.00 52.94 754 TYR A C 1
ATOM 5945 O O . TYR A 1 754 ? 3.198 -2.006 29.193 1.00 52.94 754 TYR A O 1
ATOM 5953 N N . SER A 1 755 ? 3.815 -4.095 28.648 1.00 47.34 755 SER A N 1
ATOM 5954 C CA . SER A 1 755 ? 4.178 -4.533 30.009 1.00 47.34 755 SER A CA 1
ATOM 5955 C C . SER A 1 755 ? 5.249 -3.641 30.658 1.00 47.34 755 SER A C 1
ATOM 5957 O O . SER A 1 755 ? 5.105 -3.201 31.800 1.00 47.34 755 SER A O 1
ATOM 5959 N N . THR A 1 756 ? 6.279 -3.268 29.895 1.00 40.34 756 THR A N 1
ATOM 5960 C CA . THR A 1 756 ? 7.389 -2.416 30.365 1.00 40.34 756 THR A CA 1
ATOM 5961 C C . THR A 1 756 ? 6.966 -0.993 30.753 1.00 40.34 756 THR A C 1
ATOM 5963 O O . THR A 1 756 ? 7.602 -0.380 31.610 1.00 40.34 756 THR A O 1
ATOM 5966 N N . ALA A 1 757 ? 5.858 -0.478 30.211 1.00 39.41 757 ALA A N 1
ATOM 5967 C CA . ALA A 1 757 ? 5.325 0.841 30.565 1.00 39.41 757 ALA A CA 1
ATOM 5968 C C . ALA A 1 757 ? 4.573 0.854 31.910 1.00 39.41 757 ALA A C 1
ATOM 5970 O O . ALA A 1 757 ? 4.401 1.913 32.506 1.00 39.41 757 ALA A O 1
ATOM 5971 N N . SER A 1 758 ? 4.165 -0.313 32.421 1.00 32.28 758 SER A N 1
ATOM 5972 C CA . SER A 1 758 ? 3.423 -0.429 33.688 1.00 32.28 758 SER A CA 1
ATOM 5973 C C . SER A 1 758 ? 4.330 -0.376 34.929 1.00 32.28 758 SER A C 1
ATOM 5975 O O . SER A 1 758 ? 3.836 -0.329 36.051 1.00 32.28 758 SER A O 1
ATOM 5977 N N . VAL A 1 759 ? 5.658 -0.386 34.745 1.00 30.55 759 VAL A N 1
ATOM 5978 C CA . VAL A 1 759 ? 6.649 -0.410 35.840 1.00 30.55 759 VAL A CA 1
ATOM 5979 C C . VAL A 1 759 ? 7.220 0.984 36.154 1.00 30.55 759 VAL A C 1
ATOM 5981 O O . VAL A 1 759 ? 7.866 1.164 37.183 1.00 30.55 759 VAL A O 1
ATOM 5984 N N . VAL A 1 760 ? 6.922 2.013 35.350 1.00 27.86 760 VAL A N 1
ATOM 5985 C CA . VAL A 1 760 ? 7.380 3.396 35.595 1.00 27.86 760 VAL A CA 1
ATOM 5986 C C . VAL A 1 760 ? 6.213 4.293 36.018 1.00 27.86 760 VAL A C 1
ATOM 5988 O O . VAL A 1 760 ? 5.910 5.299 35.390 1.00 27.86 760 VAL A O 1
ATOM 5991 N N . THR A 1 761 ? 5.554 3.928 37.115 1.00 32.66 761 THR A N 1
ATOM 5992 C CA . THR A 1 761 ? 4.835 4.886 37.968 1.00 32.66 761 THR A CA 1
ATOM 5993 C C . THR A 1 761 ? 5.020 4.489 39.427 1.00 32.66 761 THR A C 1
ATOM 5995 O O . THR A 1 761 ? 4.273 3.668 39.962 1.00 32.66 761 THR A O 1
ATOM 5998 N N . LYS A 1 762 ? 6.025 5.093 40.060 1.00 29.05 762 LYS A N 1
ATOM 5999 C CA . LYS A 1 762 ? 5.984 5.518 41.458 1.00 29.05 762 LYS A CA 1
ATOM 6000 C C . LYS A 1 762 ? 6.622 6.889 41.567 1.00 29.05 762 LYS A C 1
ATOM 6002 O O . LYS A 1 762 ? 7.687 7.069 40.936 1.00 29.05 762 LYS A O 1
#

Nearest PDB structures (foldseek):
  4ke4-assembly1_A  TM=7.374E-01  e=6.308E-23  Sorghum bicolor
  2zba-assembly1_A  TM=7.547E-01  e=4.102E-21  Fusarium sporotrichioides
  2rkv-assembly1_A  TM=7.498E-01  e=4.766E-20  Fusarium graminearum
  2zba-assembly2_B  TM=7.121E-01  e=1.362E-20  Fusarium sporotrichioides
  3b30-assembly1_A  TM=7.023E-01  e=3.139E-20  Fusarium graminearum

Solvent-accessible surface area (backbone atoms only — not comparable to full-atom values): 44887 Å² total; per-residue (Å²): 137,87,74,52,68,80,74,92,74,87,92,76,90,81,90,79,89,85,85,81,86,90,86,82,89,85,90,82,90,84,81,91,82,86,82,83,85,84,89,82,87,81,83,92,76,90,76,95,76,86,83,81,83,85,84,87,78,91,78,92,83,89,87,90,85,88,88,85,91,78,92,75,91,79,82,91,69,88,71,81,81,49,74,54,54,56,46,42,54,47,50,73,65,68,62,78,78,54,52,64,58,43,65,76,68,51,58,64,51,58,52,52,46,51,52,52,50,47,42,68,74,75,50,92,74,59,70,93,82,47,90,56,74,49,74,44,44,44,53,62,48,52,54,51,50,50,53,36,21,47,50,15,24,26,50,45,47,53,50,54,53,51,55,50,51,56,54,53,60,69,68,45,79,80,74,79,80,78,73,89,80,68,101,76,87,55,96,89,69,75,86,82,65,84,56,77,40,76,46,79,40,100,85,82,41,80,42,80,39,50,38,57,65,50,48,56,51,51,54,52,49,51,52,51,50,52,53,51,50,53,55,61,74,72,50,99,63,51,63,64,56,53,53,62,68,69,48,53,75,69,62,56,48,51,47,55,68,71,66,47,74,54,54,55,51,27,52,52,50,36,52,40,62,75,67,70,60,93,54,82,84,60,34,83,76,40,53,38,51,44,45,55,72,60,49,46,54,50,50,49,49,34,21,53,51,19,24,50,51,44,54,54,51,54,49,54,55,49,36,66,74,69,74,49,79,84,75,78,72,95,55,80,52,96,49,73,44,38,54,47,56,45,34,40,30,32,66,44,86,80,76,54,80,59,54,75,64,49,56,53,52,52,48,50,43,50,52,52,18,42,56,60,37,34,72,63,47,40,67,41,20,12,25,30,57,53,100,86,48,68,39,70,72,68,81,46,56,58,75,45,81,48,77,42,98,45,42,47,68,63,44,30,52,62,71,51,71,71,63,50,45,72,47,35,70,59,84,58,54,58,61,60,78,52,64,73,30,69,33,30,35,33,15,42,35,38,22,61,49,45,12,39,32,46,10,30,34,35,34,41,88,55,36,31,74,56,32,50,39,47,50,51,41,32,29,17,29,41,40,53,74,44,89,71,78,71,65,62,36,71,62,51,52,70,40,50,52,88,61,89,82,60,52,94,75,70,48,78,71,52,70,52,60,83,58,55,44,74,42,46,56,42,75,49,43,37,38,27,46,48,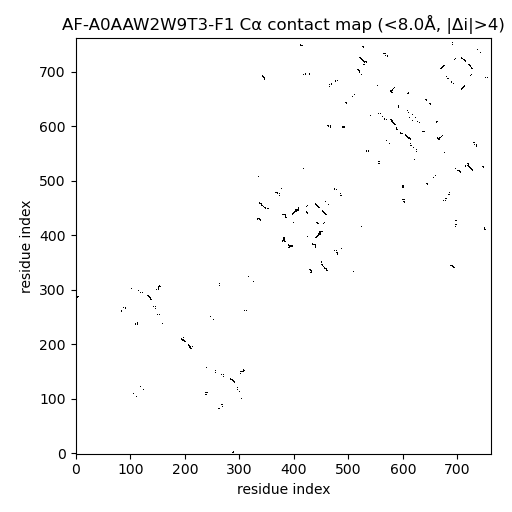64,40,48,49,51,53,40,51,69,66,61,74,55,94,83,73,91,64,83,78,49,69,67,50,51,52,50,17,48,53,50,40,43,48,45,56,10,55,69,70,60,57,96,78,70,53,66,25,35,34,38,32,40,57,40,72,43,39,81,21,37,88,77,54,50,61,81,47,42,46,32,70,50,68,46,73,33,42,37,67,44,55,58,48,70,89,67,44,37,60,64,53,40,29,50,43,51,47,54,35,59,60,63,66,31,45,67,56,46,55,41,32,38,35,93,78,1,59,67,34,41,51,49,54,45,53,63,42,50,75,46,62,70,95,64,43,52,56,37,42,36,40,69,56,55,89,56,59,66,65,68,37,33,56,71,78,54,50,41,64,45,74,49,80,56,71,59,71,43,100,52,74,41,82,43,66,35,37,36,39,35,32,59,34,85,88,49,80,18,38,33,37,42,35,34,32,50,53,73,33,50,65,53,42,66,67,35,61,77,51,59,77,41,30,45,71,66,64,34,56,44,58,73,50,57,65,63,73,72,75,78,132

Secondary structure (DSSP, 8-state):
---EE------S---------------------PPP------------------------------------PPP-PPPPPPHHHHHHHHHHH--TTHHHHHHHHS-HHHHHHHHHHHHHHH----TTT---EEEEEHHHHHHHHHHHHHHHHHHHHHHHHHHHHHHHHHHS-PPP------TT--TT--TT--SEEEEEETTTEEEEEEHHHHHHHHHHHHHHHHHHHHHHHH----HHHHHHHHS-HHHHHHHHHT--HHHHHHHHHHHHHHHT---GGGGGT-EEEEEHHHHHHHHHHHHHHHHHHHHHHHHHHHHHHHT------SSPPSS---EEEEEEEE--TT-PPPPHHHHHHHHHHHHHHHHHHHTTSGGGGSEE-SSS-EE-------EEEEEESS-HHHHHHS--HHHHHTTSSS---SSPP-TT-BSEEEEEEEETTS-EEEEEEEETTT--HHHHHHHHHHHHHHHTT-S-----B-THHHHS---TTS-TT-SGGGGGGGG-EEE-EEEEEEEE-HHHHHHHHHHHHSSTT-SSPPPHHHHHHHHHHHHHHHHHHHS-SS--SEEEEEEEEE-GGGSSSPPPTTB-S--EEEEEEEEES-TTT--HHHHHHHHHHHHHTS-HHHHHTT-STT-HHHHHHHHHHHHTT--SS-EEEEEEE-TTS-GGG--SSS---SEEE------SS-EEE--EEEEEE-TTSS-EEEEEEEEHHHHHHHHT-HHHHTT-EES--TTHHHHGGGG---

InterPro domains:
  IPR008479 Protein of unknown function DUF760 [PF05542] (87-168)
  IPR008479 Protein of unknown function DUF760 [PF05542] (239-322)
  IPR023213 Chloramphenicol acetyltransferase-like domain superfamily [G3DSA:3.30.559.10] (327-508)
  IPR023213 Chloramphenicol acetyltransferase-like domain superfamily [G3DSA:3.30.559.10] (519-744)

Organism: NCBI:txid2727402

Sequence (762 aa):
MSSLTLKLSSFLLSSSAQSPSSLLSSSSSLTSYIPPLPSLRFPRKSSNYRGRLTLIRASENDDKSSPNAGDSKTPNGTLPKGRREILLEYVQNVQPEFMELFVKRAPQQVVDAMRQTVTNMIGTLPPQFFAVTVTTVAENLAQLMYSVLMTGYMFRNAQYRLELQQSLEQVALPEPQEQKDVPDYAPGTQKKVTGEVIRWNNISGAEKIDAVKYIELLEAEIEELNRQVARKSANGQNELLEYLKTLEPQNLKELTSTAGEDVVLAMNTFIKRLLAVSDPSQMKTSVTETSAPELAKLLYWLMVVGYSIRNIEVRFDMERVLGAPPKPAELPPDRPPIYVPLVLYYPNLENTPKNPDFISQTTQILEQSLSETLTRFYPLAGRIKDKLSIDCNDEGVPFVVTKFNTSLSDFLKNPDAQACRGHIPSPLTWAEPGPGSNVALIQVNFFECGGVAVGSLFLHKVADGVTIGTFMKAWAAAARDSAETVSPDYTAQSFFPQNETMKRESHLFSAMRQYFKFGKTVMRRYVFDASAVSALRAKLSSKQGLKQRPSRVEVVSALLWKCFIIASNKSSNNHPTTSLVTHGVNMRRKSEPPFPEHSFGNFVWLVPASSTNDQTVADLENLFSKVRNTISKVDVEFVKRMQGESGFPGYCKNLEESWKGFPENADYLAISSWCNFGLYSIDFGWGRPIWISKCDAGSEVDWPFLNVLWLMDTRQGDGIEAWLTLDEHYIEAFDEIQELRDLASVDPSPFDMYSTASVVTK

Foldseek 3Di:
DDADEQDPDDDDDDDDDDDDDDDDDDDDDDDDDDDDDDDDDDDDDDDDDDDDDDDDDDDDDDDDDDDDDDDDDDPDDDDDDDLLRVLQVCLVPDDLVCLVVCCVPPPVLLVVVLLVVLCVVLDDDDVVVDFDKDKDFLVVVLVLLLVLLLLLLLLLLLVVVVVVVVVVVVVPDDDPDPPPPDPPDDPPPPPPDFDWDWDQDPPPGTDIDTPVVVVVVVVVVVVVVVVVVVVVVPDPHRPSVVSLVPDDPVVSVVSRVPQDPSLVVSSSSSSCVSVVDPDPVRRRPHMHMDTSVVVSSSSSSSSNSSNVSNVSVVLVVVCVVVVHDDDPDPDQALFQQWFFKKKFKFAPPVLDFDDPVNLVVLLVLLVVLLVVLCVQVQQQQFWDAADQDTGSPNVGAAEAEEEDAAHPLVCLQFPDLVVVCVQAPDQIDSHDDGTGHGQKYWYWYAYRSRMIMIMMTGRQQWFDLLLVLLSLQQSLCSSQVHPDHQGADACVCQWFPDDPPQDSCQDQRNLCSLQKDWAFKDKWKWKFDLVLLVVLQCVQVVDPDDPDGDDSQLSVVLVLQLLLLQLQVVQDPDAQQKAKEKEKAQCQVQAVVRHDSRHTGDRIDIFMFMDGSPNVGSDSNNSSVRSVVRNVVSHHVLSNCLTHPNNVVSVSVSSVVRSVRRDSGHQYEYEYEPEPSCQQVRHNPSHGGLDMDGHDSGDPHIDIDHWYWYWYADNVGSMIIITTMDHPSRPVSSVPDVSSVVRIDISHRSSVVVVVVVPPDD